Protein AF-0000000071199797 (afdb_homodimer)

Nearest PDB structures (foldseek):
  5m8r-assembly1_A  TM=9.238E-01  e=1.313E-39  Homo sapiens
  9ey8-assembly4_DA  TM=9.182E-01  e=2.408E-37  Homo sapiens
  6ei4-assembly1_A  TM=8.353E-01  e=2.654E-16  Priestia megaterium
  8hpi-assembly1_B  TM=8.320E-01  e=3.743E-16  Priestia megaterium WSH-002
  4j6u-assembly1_A  TM=8.565E-01  e=1.757E-15  Priestia megaterium

Secondary structure (DSSP, 8-state):
---------------------EEEGGG-SHHHHHTTEE----TT-SSGGGGGGTSEEEEE------STTSTT--GGGGGSGGGGTTTTT-SEEEEE-TTEESTTS-EEPTTEETTTT-EE--EEE-BGGGS-HHHHHHHHHHHHHHHHSEEEEEEESS-HHHHHHHHHTT--GGGGEEEEEHHHHHHHHHHHHHSPEE-SS-EETT--SSSSBTTHHHHHHHHHHHHHHHHHHHHT-TT----B--TTS-TTS--TTTSSTTTT-EE-TTT-BEE-TTGGG-EE-S-TTTTTTTTS---TT--EE--B---HHHHHHHHHHH----SPPPHHHHHHHTT------TT-BTT--SSHHHHHHT-B-TTT--B-TT---HHHHHHHHH-TTTTSGGGGGGSTHHHHHHHHHHHHHHHHHHHHT--GGGS-SSSSPTT-STT-B-TT-SSP-BHHHH-S-GGGGTEEETT--TTS--TTPPPP----TTSPPP---------------TTGGG-STT----/---------------------EEEGGG-SHHHHHTTEE----TT-SSGGGGGGTSEEEEE------STTSTT--GGGGGSGGGGTTTTT-SEEEEE-TTEESTTS-EEPTTEETTTT-EE--EEE-BGGGS-HHHHHHHHHHHHHHTTSEEEEEEESS-HHHHHHHHHTT--GGGGEEEEEHHHHHHHHHHHHHSPEE-SS-EETT--SSSSBTTHHHHHHHHHHHHHHHHHHHHT-TT----B--TTS-TTS--TTTSSTTTT-EE-TTT-BEE-TTGGG-EE-S-TTTTTTTTS---TT--EE--B---HHHHHHHHHHH----SPPPHHHHHHHTT------TT-BTT--SSHHHHHHT-B-TTT--B-TT---HHHHHHHHH-TTTTSGGGGGGSTHHHHHHHHHHHHHHHHHHHHT--GGGS-SSSSPTT-STT-B-TT-SSP-BHHHH-S-GGGGTEEETT--TTS--TTPPPP----TTSPPP-----------------TT--S------

Sequence (1036 aa):
MNTLNVVWFLFICAVVQQSEGQFPRICTNLESLKTKTCCPIPKNFAEPCGSDGKRGKCEELILRDWNYTYSHFQPFQNDDERHNWPRAMYEKTCKCNGNFGGYDCSKCEFGFSGTNCTKKKTLKRRNFLKLSPEEKDRYMRYINESKYFLSDYVVTTKFYEEISEVVQAGEDPSEMFHNVSNYDLFTWMHYYSARDTIYPDKTRSDIDFAHDGQGFPTWHRLYMLLWERSLQEIAKDDNLAVPYWDWTEHPNRCNTTICSKDLLGVTNQHSGIVEGKYLDKWYVICTREMTDNLTKLCDPNERKIGLERNTEKQKKNKEKERGFIMTFPTNDEVNFALRFESYDLPPYSKESSCNFRNILEGYVSTKTGYRLPNVHTLHNQVHIVTGGIMGDVPSASNDPIFPLHHSFVDRIYEKWLRKFKKDASVLSKFNAPIGHNKHDVIVPLFPVYTHQEMFRKSVDFGYEYEDVDENGNSPEDKSDDGSLGDCPVPYRKSSASGVPGMDLSWLLMSIFLFQYGQMNTLNVVWFLFICAVVQQSEGQFPRICTNLESLKTKTCCPIPKNFAEPCGSDGKRGKCEELILRDWNYTYSHFQPFQNDDERHNWPRAMYEKTCKCNGNFGGYDCSKCEFGFSGTNCTKKKTLKRRNFLKLSPEEKDRYMRYINESKYFLSDYVVTTKFYEEISEVVQAGEDPSEMFHNVSNYDLFTWMHYYSARDTIYPDKTRSDIDFAHDGQGFPTWHRLYMLLWERSLQEIAKDDNLAVPYWDWTEHPNRCNTTICSKDLLGVTNQHSGIVEGKYLDKWYVICTREMTDNLTKLCDPNERKIGLERNTEKQKKNKEKERGFIMTFPTNDEVNFALRFESYDLPPYSKESSCNFRNILEGYVSTKTGYRLPNVHTLHNQVHIVTGGIMGDVPSASNDPIFPLHHSFVDRIYEKWLRKFKKDASVLSKFNAPIGHNKHDVIVPLFPVYTHQEMFRKSVDFGYEYEDVDENGNSPEDKSDDGSLGDCPVPYRKSSASGVPGMDLSWLLMSIFLFQYGQ

Organism: Exaiptasia diaphana (NCBI:txid2652724)

Radius of gyration: 33.98 Å; Cα contacts (8 Å, |Δi|>4): 2109; chains: 2; bounding box: 114×93×116 Å

Solvent-accessible surface area (backbone atoms only — not comparable to full-atom values): 55147 Å² total; per-residue (Å²): 136,84,80,78,79,78,78,77,76,77,74,74,74,72,64,69,56,67,27,66,57,67,45,52,48,87,38,47,41,43,68,26,50,62,70,16,33,36,42,45,57,26,91,100,45,90,29,45,4,20,38,84,73,66,20,18,38,70,35,74,60,86,74,83,79,90,44,63,84,28,30,59,57,50,78,70,53,72,71,36,62,72,71,41,62,65,56,78,55,27,48,27,31,37,47,46,36,88,38,28,14,61,55,25,22,74,38,44,26,66,25,33,32,70,97,80,20,76,41,77,43,74,40,61,27,44,50,52,85,73,48,52,72,65,55,50,48,49,51,50,49,48,54,55,49,30,57,71,32,74,39,71,40,25,35,27,64,45,12,63,68,58,52,47,51,38,31,73,69,69,38,78,42,54,80,55,45,37,81,38,26,41,46,51,44,54,25,48,45,45,25,64,21,43,35,40,37,47,46,72,85,44,70,46,90,76,49,34,36,46,46,57,28,72,20,32,66,35,39,51,48,52,52,49,51,54,51,43,50,51,47,20,61,76,63,72,33,89,78,67,46,70,37,18,42,70,53,45,80,42,31,76,49,77,54,61,86,49,38,23,43,84,58,72,17,33,63,36,68,86,77,14,39,32,38,23,74,66,42,64,75,34,64,35,48,50,37,53,80,73,7,63,74,42,58,43,68,53,46,82,82,53,64,40,77,51,45,40,28,49,22,70,66,55,42,52,48,42,32,70,68,57,62,48,71,61,40,38,42,42,60,66,46,54,50,49,32,65,66,42,82,46,55,61,39,60,39,23,31,56,60,20,43,61,22,20,50,37,32,48,56,6,33,16,36,78,68,36,29,38,14,35,79,70,40,59,24,49,54,39,16,44,27,56,44,47,14,51,40,37,46,36,74,36,24,15,56,60,39,83,62,38,61,24,45,52,40,32,53,48,48,54,50,44,24,45,40,35,54,66,68,63,55,45,82,74,47,47,69,42,48,25,38,76,44,24,14,27,75,27,49,40,59,68,51,79,56,81,43,30,36,42,76,48,40,64,61,52,62,71,49,16,28,44,51,72,63,51,50,83,59,30,48,40,90,82,64,70,91,74,88,77,70,52,56,72,36,63,55,65,69,67,74,67,72,67,75,74,67,76,71,77,81,67,68,85,70,60,79,76,66,69,85,71,70,70,91,123,136,84,80,78,78,78,76,79,77,78,75,76,73,72,63,70,52,66,29,67,57,66,46,54,46,90,39,46,39,42,67,25,49,63,71,17,33,36,41,46,57,25,89,99,47,91,29,44,4,22,36,83,74,66,21,18,37,69,34,75,60,87,72,82,80,92,43,63,84,29,31,59,56,51,80,70,53,71,70,36,62,71,70,41,62,65,52,78,54,26,47,25,31,36,47,44,37,87,38,29,14,58,54,25,22,76,38,43,26,65,26,32,33,71,97,80,19,76,40,76,44,75,40,61,26,43,51,53,85,73,49,52,72,65,55,50,50,49,51,52,48,47,55,54,49,30,57,72,32,75,38,70,40,27,35,27,63,46,14,65,68,58,52,49,52,38,32,74,70,68,39,77,43,55,81,55,43,37,80,37,24,40,46,50,44,55,24,47,45,45,24,65,21,44,34,40,38,48,45,68,85,44,69,46,87,75,51,35,37,46,45,60,28,72,21,32,65,33,40,50,49,50,53,48,52,53,49,43,51,51,48,19,62,76,64,70,34,90,77,66,44,70,37,19,43,69,52,44,79,42,33,75,47,79,52,61,88,50,38,22,42,84,60,73,16,33,61,36,68,84,79,14,40,33,39,22,75,68,42,63,73,34,64,35,48,49,37,52,80,74,8,63,74,43,60,42,66,53,44,82,81,52,63,41,78,51,46,39,28,48,22,69,64,55,43,52,46,41,32,71,69,58,62,48,70,63,41,37,42,44,61,67,48,54,54,50,32,63,66,42,80,46,56,62,40,61,39,23,31,58,60,22,44,61,22,20,53,38,32,48,54,6,33,16,35,77,66,36,28,37,13,34,79,69,39,60,25,50,54,40,14,44,26,57,44,48,14,50,41,37,46,35,74,36,24,14,55,62,39,82,61,38,61,23,45,50,39,33,53,47,48,54,50,44,22,45,39,35,54,68,69,62,56,44,82,74,49,48,71,41,47,23,38,77,45,23,15,27,75,27,49,41,60,68,52,79,53,82,44,32,36,43,76,49,40,63,61,51,64,72,49,17,29,44,50,73,64,51,51,83,59,30,48,39,90,83,63,70,90,73,87,76,71,53,55,71,35,62,54,68,69,69,72,70,72,67,76,73,69,77,72,76,77,72,73,79,66,62,80,73,66,69,90,71,69,74,84,122

pLDDT: mean 87.81, std 19.38, range [21.5, 98.88]

InterPro domains:
  IPR002227 Tyrosinase copper-binding domain [PF00264] (181-418)
  IPR002227 Tyrosinase copper-binding domain [PR00092] (211-228)
  IPR002227 Tyrosinase copper-binding domain [PR00092] (242-247)
  IPR002227 Tyrosinase copper-binding domain [PR00092] (378-389)
  IPR002227 Tyrosinase copper-binding domain [PR00092] (398-416)
  IPR002227 Tyrosinase copper-binding domain [PS00497] (211-228)
  IPR008922 Di-copper centre-containing domain superfamily [G3DSA:1.10.1280.10] (119-481)
  IPR008922 Di-copper centre-containing domain superfamily [SSF48056] (82-471)
  IPR050316 Tyrosinase and Hemocyanin [PTHR11474] (74-473)

Foldseek 3Di:
DPPPPPPPPPPPPPLAQFAKFKDQLVQQWLVNQLQQFQFDADPPADDTLNVVVPFWDKDFDDADDQDVLFPQDDPCVVVHPLLCPPSLRHGIFTDTPDQFDDRRSCHGFFQFDDRVRPHGFFAAAEALLPDDPVLQLVVQVLLLLQQPAWDSMWMFRGRSVVLVVCSVVVHTSSVRTHIGGRLVVLLQQLLNQQFFRAGSVDTDNDGHLQAFFLLVLLLVLVSLLVSQVVSCVSVVNPRDDHYAHPQQVFFQDDDCSQQDQDHLFDQDQPPQFGHHDSLQFAWFWDDCVQQVNRNGRTDNPDIGHTFGWHHPVNLVCCCVPQVADLTAAHPLLLLLLLLQLQAFDPLRGCQTFLHNPNSLCAQADSQARHGDRSTGHHLLSVLVNRHTQSVDRSRNSSRVNVSNSSVVSSLSVLLSCQQNVDALVSFAQRNIGRNHGQAHWRPPDPPTDGSRRSGDHVVVSRYDHPQQDSNSDGPPDDDDPSDNHNDDDPPPPPPPPPPPPPPDDPVPDPDDDPDDDD/DPPPPPPPPPPPPPLAQFAKFKDQLVQQWLVNQLQQFDFDADPPADDTLNVVVPFWDKDFDDADDQDVLFPQDDPCVVVHVLLCPPSLRHGIFTDTPDQFDDRRSCHGFFQFDDRVRPHGFFAAAEALLPDDPVLQLVVQVLLLLQQPAWDSMWMFRGRSVVLVVCSVVVHTSSVRTHIGGRLVVLLQQLLNQQFFRADSVDTDNDGHLQAFFLLVLLLVLLSLLVSQVVSCVSVVNPRDDHYAHPQQVFFQDDDCSQQDQDHLFDQDQPPQFGHHDSLQFAWFWDDCVQQVNRNGRTDNPDIGHTFGWDHPVNLVCCCVPQVADLTAAHPLLLLLLLLQLQQFDPLRGCQTFLHNPNSLCAQADSQARHGDRSTGHHLLSVLVNRHTQSVDRSRNSSRVNVSNSSVVSSLSVLLSCQQNVDALVSFAQRNIGRNHGQAHWRPPDPPTDGSRRSGDHPVVSRYDHPQQDSNSDGPVRDDDPSDNHNDDDPPPPPPPPPPPPPPPPPVPDPDDDPDDPD

Structure (mmCIF, N/CA/C/O backbone):
data_AF-0000000071199797-model_v1
#
loop_
_entity.id
_entity.type
_entity.pdbx_description
1 polymer Tyrosinase
#
loop_
_atom_site.group_PDB
_atom_site.id
_atom_site.type_symbol
_atom_site.label_atom_id
_atom_site.label_alt_id
_atom_site.label_comp_id
_atom_site.label_asym_id
_atom_site.label_entity_id
_atom_site.label_seq_id
_atom_site.pdbx_PDB_ins_code
_atom_site.Cartn_x
_atom_site.Cartn_y
_atom_site.Cartn_z
_atom_site.occupancy
_atom_site.B_iso_or_equiv
_atom_site.auth_seq_id
_atom_site.auth_comp_id
_atom_site.auth_asym_id
_atom_site.auth_atom_id
_atom_site.pdbx_PDB_model_num
ATOM 1 N N . MET A 1 1 ? -31.594 34.938 -42.5 1 28.45 1 MET A N 1
ATOM 2 C CA . MET A 1 1 ? -30.359 34.312 -42.031 1 28.45 1 MET A CA 1
ATOM 3 C C . MET A 1 1 ? -30.641 33.094 -41.156 1 28.45 1 MET A C 1
ATOM 5 O O . MET A 1 1 ? -31.281 33.188 -40.125 1 28.45 1 MET A O 1
ATOM 9 N N . ASN A 1 2 ? -30.781 31.891 -41.781 1 31.94 2 ASN A N 1
ATOM 10 C CA . ASN A 1 2 ? -31.125 30.547 -41.281 1 31.94 2 ASN A CA 1
ATOM 11 C C . ASN A 1 2 ? -30.031 30 -40.375 1 31.94 2 ASN A C 1
ATOM 13 O O . ASN A 1 2 ? -28.875 29.875 -40.781 1 31.94 2 ASN A O 1
ATOM 17 N N . THR A 1 3 ? -30.188 30.203 -39.094 1 32.69 3 THR A N 1
ATOM 18 C CA . THR A 1 3 ? -29.312 29.734 -38 1 32.69 3 THR A CA 1
ATOM 19 C C . THR A 1 3 ? -29.141 28.219 -38.062 1 32.69 3 THR A C 1
ATOM 21 O O . THR A 1 3 ? -30.125 27.469 -37.938 1 32.69 3 THR A O 1
ATOM 24 N N . LEU A 1 4 ? -28.156 27.703 -38.875 1 33.38 4 LEU A N 1
ATOM 25 C CA . LEU A 1 4 ? -27.766 26.297 -38.906 1 33.38 4 LEU A CA 1
ATOM 26 C C . LEU A 1 4 ? -27.375 25.812 -37.5 1 33.38 4 LEU A C 1
ATOM 28 O O . LEU A 1 4 ? -26.469 26.344 -36.875 1 33.38 4 LEU A O 1
ATOM 32 N N . ASN A 1 5 ? -28.297 25.188 -36.781 1 32.25 5 ASN A N 1
ATOM 33 C CA . ASN A 1 5 ? -28.078 24.453 -35.531 1 32.25 5 ASN A CA 1
ATOM 34 C C . ASN A 1 5 ? -27.062 23.328 -35.719 1 32.25 5 ASN A C 1
ATOM 36 O O . ASN A 1 5 ? -27.344 22.359 -36.438 1 32.25 5 ASN A O 1
ATOM 40 N N . VAL A 1 6 ? -25.766 23.594 -35.688 1 34.53 6 VAL A N 1
ATOM 41 C CA . VAL A 1 6 ? -24.766 22.531 -35.719 1 34.53 6 VAL A CA 1
ATOM 42 C C . VAL A 1 6 ? -24.906 21.672 -34.469 1 34.53 6 VAL A C 1
ATOM 44 O O . VAL A 1 6 ? -24.766 22.156 -33.344 1 34.53 6 VAL A O 1
ATOM 47 N N . VAL A 1 7 ? -25.641 20.578 -34.469 1 33.16 7 VAL A N 1
ATOM 48 C CA . VAL A 1 7 ? -25.703 19.547 -33.438 1 33.16 7 VAL A CA 1
ATOM 49 C C . VAL A 1 7 ? -24.328 18.891 -33.281 1 33.16 7 VAL A C 1
ATOM 51 O O . VAL A 1 7 ? -23.812 18.312 -34.25 1 33.16 7 VAL A O 1
ATOM 54 N N . TRP A 1 8 ? -23.484 19.391 -32.406 1 32.41 8 TRP A N 1
ATOM 55 C CA . TRP A 1 8 ? -22.25 18.719 -32.031 1 32.41 8 TRP A CA 1
ATOM 56 C C . TRP A 1 8 ? -22.547 17.297 -31.531 1 32.41 8 TRP A C 1
ATOM 58 O O . TRP A 1 8 ? -23.281 17.125 -30.562 1 32.41 8 TRP A O 1
ATOM 68 N N . PHE A 1 9 ? -22.406 16.281 -32.375 1 31.39 9 PHE A N 1
ATOM 69 C CA . PHE A 1 9 ? -22.359 14.891 -31.938 1 31.39 9 PHE A CA 1
ATOM 70 C C . PHE A 1 9 ? -21.172 14.633 -31.031 1 31.39 9 PHE A C 1
ATOM 72 O O . PHE A 1 9 ? -20.016 14.812 -31.453 1 31.39 9 PHE A O 1
ATOM 79 N N . LEU A 1 10 ? -21.312 14.812 -29.766 1 30.41 10 LEU A N 1
ATOM 80 C CA . LEU A 1 10 ? -20.375 14.273 -28.797 1 30.41 10 LEU A CA 1
ATOM 81 C C . LEU A 1 10 ? -20.203 12.766 -28.984 1 30.41 10 LEU A C 1
ATOM 83 O O . LEU A 1 10 ? -21.141 12 -28.766 1 30.41 10 LEU A O 1
ATOM 87 N N . PHE A 1 11 ? -19.281 12.391 -29.859 1 31.36 11 PHE A N 1
ATOM 88 C CA . PHE A 1 11 ? -18.844 11 -29.859 1 31.36 11 PHE A CA 1
ATOM 89 C C . PHE A 1 11 ? -18.234 10.617 -28.516 1 31.36 11 PHE A C 1
ATOM 91 O O . PHE A 1 11 ? -17.188 11.133 -28.125 1 31.36 11 PHE A O 1
ATOM 98 N N . ILE A 1 12 ? -19.031 10.211 -27.578 1 32.5 12 ILE A N 1
ATOM 99 C CA . ILE A 1 12 ? -18.531 9.469 -26.438 1 32.5 12 ILE A CA 1
ATOM 100 C C . ILE A 1 12 ? -17.75 8.242 -26.906 1 32.5 12 ILE A C 1
ATOM 102 O O . ILE A 1 12 ? -18.344 7.32 -27.484 1 32.5 12 ILE A O 1
ATOM 106 N N . CYS A 1 13 ? -16.5 8.461 -27.234 1 30.58 13 CYS A N 1
ATOM 107 C CA . CYS A 1 13 ? -15.672 7.266 -27.344 1 30.58 13 CYS A CA 1
ATOM 108 C C . CYS A 1 13 ? -15.797 6.402 -26.094 1 30.58 13 CYS A C 1
ATOM 110 O O . CYS A 1 13 ? -15.344 6.789 -25.016 1 30.58 13 CYS A O 1
ATOM 112 N N . ALA A 1 14 ? -16.766 5.559 -26.078 1 34.34 14 ALA A N 1
ATOM 113 C CA . ALA A 1 14 ? -16.766 4.465 -25.109 1 34.34 14 ALA A CA 1
ATOM 114 C C . ALA A 1 14 ? -15.406 3.768 -25.062 1 34.34 14 ALA A C 1
ATOM 116 O O . ALA A 1 14 ? -14.992 3.141 -26.047 1 34.34 14 ALA A O 1
ATOM 117 N N . VAL A 1 15 ? -14.555 4.371 -24.312 1 36.38 15 VAL A N 1
ATOM 118 C CA . VAL A 1 15 ? -13.344 3.613 -24.016 1 36.38 15 VAL A CA 1
ATOM 119 C C . VAL A 1 15 ? -13.711 2.193 -23.594 1 36.38 15 VAL A C 1
ATOM 121 O O . VAL A 1 15 ? -14.336 1.99 -22.547 1 36.38 15 VAL A O 1
ATOM 124 N N . VAL A 1 16 ? -13.742 1.36 -24.578 1 36.66 16 VAL A N 1
ATOM 125 C CA . VAL A 1 16 ? -13.938 -0.078 -24.438 1 36.66 16 VAL A CA 1
ATOM 126 C C . VAL A 1 16 ? -12.836 -0.659 -23.547 1 36.66 16 VAL A C 1
ATOM 128 O O . VAL A 1 16 ? -11.648 -0.541 -23.875 1 36.66 16 VAL A O 1
ATOM 131 N N . GLN A 1 17 ? -13.148 -0.799 -22.375 1 40.03 17 GLN A N 1
ATOM 132 C CA . GLN A 1 17 ? -12.359 -1.561 -21.422 1 40.03 17 GLN A CA 1
ATOM 133 C C . GLN A 1 17 ? -12.062 -2.965 -21.938 1 40.03 17 GLN A C 1
ATOM 135 O O . GLN A 1 17 ? -12.977 -3.686 -22.344 1 40.03 17 GLN A O 1
ATOM 140 N N . GLN A 1 18 ? -10.828 -3.221 -22.375 1 41.5 18 GLN A N 1
ATOM 141 C CA . GLN A 1 18 ? -10.336 -4.445 -23 1 41.5 18 GLN A CA 1
ATOM 142 C C . GLN A 1 18 ? -10.039 -5.516 -21.953 1 41.5 18 GLN A C 1
ATOM 144 O O . GLN A 1 18 ? -9.367 -5.25 -20.953 1 41.5 18 GLN A O 1
ATOM 149 N N . SER A 1 19 ? -10.898 -6.535 -21.656 1 47.69 19 SER A N 1
ATOM 150 C CA . SER A 1 19 ? -10.898 -7.621 -20.688 1 47.69 19 SER A CA 1
ATOM 151 C C . SER A 1 19 ? -10.469 -8.938 -21.328 1 47.69 19 SER A C 1
ATOM 153 O O . SER A 1 19 ? -10.742 -9.18 -22.5 1 47.69 19 SER A O 1
ATOM 155 N N . GLU A 1 20 ? -9.469 -9.758 -20.75 1 60.03 20 GLU A N 1
ATOM 156 C CA . GLU A 1 20 ? -8.922 -11.016 -21.25 1 60.03 20 GLU A CA 1
ATOM 157 C C . GLU A 1 20 ? -9.305 -12.18 -20.344 1 60.03 20 GLU A C 1
ATOM 159 O O . GLU A 1 20 ? -9.578 -11.992 -19.156 1 60.03 20 GLU A O 1
ATOM 164 N N . GLY A 1 21 ? -9.734 -13.266 -20.844 1 71.12 21 GLY A N 1
ATOM 165 C CA . GLY A 1 21 ? -9.969 -14.492 -20.109 1 71.12 21 GLY A CA 1
ATOM 166 C C . GLY A 1 21 ? -9.617 -15.742 -20.891 1 71.12 21 GLY A C 1
ATOM 167 O O . GLY A 1 21 ? -9.414 -15.688 -22.094 1 71.12 21 GLY A O 1
ATOM 168 N N . GLN A 1 22 ? -9.25 -16.906 -20.203 1 81.06 22 GLN A N 1
ATOM 169 C CA . GLN A 1 22 ? -9.047 -18.219 -20.812 1 81.06 22 GLN A CA 1
ATOM 170 C C . GLN A 1 22 ? -10.219 -19.156 -20.516 1 81.06 22 GLN A C 1
ATOM 172 O O . GLN A 1 22 ? -10.844 -19.062 -19.453 1 81.06 22 GLN A O 1
ATOM 177 N N . PHE A 1 23 ? -10.633 -20.109 -21.562 1 88.31 23 PHE A N 1
ATOM 178 C CA . PHE A 1 23 ? -11.766 -21.016 -21.438 1 88.31 23 PHE A CA 1
ATOM 179 C C . PHE A 1 23 ? -11.578 -22.25 -22.312 1 88.31 23 PHE A C 1
ATOM 181 O O . PHE A 1 23 ? -10.883 -22.188 -23.328 1 88.31 23 PHE A O 1
ATOM 188 N N . PRO A 1 24 ? -12.195 -23.406 -21.891 1 94.31 24 PRO A N 1
ATOM 189 C CA . PRO A 1 24 ? -12.203 -24.531 -22.812 1 94.31 24 PRO A CA 1
ATOM 190 C C . PRO A 1 24 ? -12.781 -24.172 -24.188 1 94.31 24 PRO A C 1
ATOM 192 O O . PRO A 1 24 ? -13.836 -23.531 -24.266 1 94.31 24 PRO A O 1
ATOM 195 N N . ARG A 1 25 ? -12.078 -24.609 -25.172 1 95.44 25 ARG A N 1
ATOM 196 C CA . ARG A 1 25 ? -12.477 -24.281 -26.547 1 95.44 25 ARG A CA 1
ATOM 197 C C . ARG A 1 25 ? -13.922 -24.688 -26.797 1 95.44 25 ARG A C 1
ATOM 199 O O . ARG A 1 25 ? -14.68 -23.953 -27.438 1 95.44 25 ARG A O 1
ATOM 206 N N . ILE A 1 26 ? -14.375 -25.781 -26.328 1 95.44 26 ILE A N 1
ATOM 207 C CA . ILE A 1 26 ? -15.688 -26.375 -26.578 1 95.44 26 ILE A CA 1
ATOM 208 C C . ILE A 1 26 ? -16.781 -25.5 -25.969 1 95.44 26 ILE A C 1
ATOM 210 O O . ILE A 1 26 ? -17.953 -25.625 -26.344 1 95.44 26 ILE A O 1
ATOM 214 N N . CYS A 1 27 ? -16.422 -24.625 -25.094 1 96.5 27 CYS A N 1
ATOM 215 C CA . CYS A 1 27 ? -17.406 -23.797 -24.406 1 96.5 27 CYS A CA 1
ATOM 216 C C . CYS A 1 27 ? -17.375 -22.359 -24.938 1 96.5 27 CYS A C 1
ATOM 218 O O . CYS A 1 27 ? -17.906 -21.453 -24.297 1 96.5 27 CYS A O 1
ATOM 220 N N . THR A 1 28 ? -16.75 -22.094 -26.016 1 96 28 THR A N 1
ATOM 221 C CA . THR A 1 28 ? -16.656 -20.719 -26.5 1 96 28 THR A CA 1
ATOM 222 C C . THR A 1 28 ? -17.453 -20.531 -27.781 1 96 28 THR A C 1
ATOM 224 O O . THR A 1 28 ? -17.234 -19.578 -28.531 1 96 28 THR A O 1
ATOM 227 N N . ASN A 1 29 ? -18.344 -21.469 -28.031 1 94.56 29 ASN A N 1
ATOM 228 C CA . ASN A 1 29 ? -19.25 -21.312 -29.172 1 94.56 29 ASN A CA 1
ATOM 229 C C . ASN A 1 29 ? -20.453 -20.453 -28.812 1 94.56 29 ASN A C 1
ATOM 231 O O . ASN A 1 29 ? -20.641 -20.094 -27.656 1 94.56 29 ASN A O 1
ATOM 235 N N . LEU A 1 30 ? -21.219 -20.109 -29.797 1 96.38 30 LEU A N 1
ATOM 236 C CA . LEU A 1 30 ? -22.344 -19.188 -29.625 1 96.38 30 LEU A CA 1
ATOM 237 C C . LEU A 1 30 ? -23.344 -19.734 -28.609 1 96.38 30 LEU A C 1
ATOM 239 O O . LEU A 1 30 ? -23.781 -19 -27.719 1 96.38 30 LEU A O 1
ATOM 243 N N . GLU A 1 31 ? -23.688 -20.953 -28.719 1 95.44 31 GLU A N 1
ATOM 244 C CA . GLU A 1 31 ? -24.688 -21.531 -27.844 1 95.44 31 GLU A CA 1
ATOM 245 C C . GLU A 1 31 ? -24.25 -21.5 -26.391 1 95.44 31 GLU A C 1
ATOM 247 O O . GLU A 1 31 ? -25 -21.078 -25.516 1 95.44 31 GLU A O 1
ATOM 252 N N . SER A 1 32 ? -23.016 -21.938 -26.125 1 95.75 32 SER A N 1
ATOM 253 C CA . SER A 1 32 ? -22.469 -21.969 -24.766 1 95.75 32 SER A CA 1
ATOM 254 C C . SER A 1 32 ? -22.422 -20.578 -24.156 1 95.75 32 SER A C 1
ATOM 256 O O . SER A 1 32 ? -22.812 -20.391 -23 1 95.75 32 SER A O 1
ATOM 258 N N . LEU A 1 33 ? -22 -19.594 -24.922 1 96.38 33 LEU A N 1
ATOM 259 C CA . LEU A 1 33 ? -21.828 -18.234 -24.406 1 96.38 33 LEU A CA 1
ATOM 260 C C . LEU A 1 33 ? -23.172 -17.531 -24.281 1 96.38 33 LEU A C 1
ATOM 262 O O . LEU A 1 33 ? -23.375 -16.719 -23.375 1 96.38 33 LEU A O 1
ATOM 266 N N . LYS A 1 34 ? -24.078 -17.812 -25.219 1 96.12 34 LYS A N 1
ATOM 267 C CA . LYS A 1 34 ? -25.406 -17.219 -25.156 1 96.12 34 LYS A CA 1
ATOM 268 C C . LYS A 1 34 ? -26.172 -17.703 -23.922 1 96.12 34 LYS A C 1
ATOM 270 O O . LYS A 1 34 ? -26.859 -16.922 -23.25 1 96.12 34 LYS A O 1
ATOM 275 N N . THR A 1 35 ? -26.109 -18.969 -23.641 1 96.38 35 THR A N 1
ATOM 276 C CA . THR A 1 35 ? -26.812 -19.547 -22.516 1 96.38 35 THR A CA 1
ATOM 277 C C . THR A 1 35 ? -25.969 -19.438 -21.234 1 96.38 35 THR A C 1
ATOM 279 O O . THR A 1 35 ? -26.422 -19.828 -20.156 1 96.38 35 THR A O 1
ATOM 282 N N . LYS A 1 36 ? -24.672 -19 -21.359 1 96.44 36 LYS A N 1
ATOM 283 C CA . LYS A 1 36 ? -23.703 -18.859 -20.266 1 96.44 36 LYS A CA 1
ATOM 284 C C . LYS A 1 36 ? -23.484 -20.188 -19.547 1 96.44 36 LYS A C 1
ATOM 286 O O . LYS A 1 36 ? -23.578 -20.25 -18.328 1 96.44 36 LYS A O 1
ATOM 291 N N . THR A 1 37 ? -23.25 -21.203 -20.391 1 97.62 37 THR A N 1
ATOM 292 C CA . THR A 1 37 ? -23.125 -22.562 -19.875 1 97.62 37 THR A CA 1
ATOM 293 C C . THR A 1 37 ? -21.875 -23.234 -20.422 1 97.62 37 THR A C 1
ATOM 295 O O . THR A 1 37 ? -21.672 -23.266 -21.641 1 97.62 37 THR A O 1
ATOM 298 N N . CYS A 1 38 ? -21.047 -23.734 -19.625 1 97.81 38 CYS A N 1
ATOM 299 C CA . CYS A 1 38 ? -19.953 -24.609 -20.031 1 97.81 38 CYS A CA 1
ATOM 300 C C . CYS A 1 38 ? -20.094 -26 -19.406 1 97.81 38 CYS A C 1
ATOM 302 O O . CYS A 1 38 ? -19.438 -26.297 -18.406 1 97.81 38 CYS A O 1
ATOM 304 N N . CYS A 1 39 ? -20.938 -26.828 -19.922 1 98.31 39 CYS A N 1
ATOM 305 C CA . CYS A 1 39 ? -21.203 -28.203 -19.484 1 98.31 39 CYS A CA 1
ATOM 306 C C . CYS A 1 39 ? -21.062 -29.172 -20.641 1 98.31 39 CYS A C 1
ATOM 308 O O . CYS A 1 39 ? -22.047 -29.781 -21.062 1 98.31 39 CYS A O 1
ATOM 310 N N . PRO A 1 40 ? -19.859 -29.391 -21.047 1 97.88 40 PRO A N 1
ATOM 311 C CA . PRO A 1 40 ? -19.656 -30.25 -22.219 1 97.88 40 PRO A CA 1
ATOM 312 C C . PRO A 1 40 ? -20 -31.719 -21.953 1 97.88 40 PRO A C 1
ATOM 314 O O . PRO A 1 40 ? -20.062 -32.125 -20.781 1 97.88 40 PRO A O 1
ATOM 317 N N . ILE A 1 41 ? -20.266 -32.406 -23.031 1 97.75 41 ILE A N 1
ATOM 318 C CA . ILE A 1 41 ? -20.422 -33.844 -23 1 97.75 41 ILE A CA 1
ATOM 319 C C . ILE A 1 41 ? -19.078 -34.531 -23.219 1 97.75 41 ILE A C 1
ATOM 321 O O . ILE A 1 41 ? -18.5 -34.406 -24.312 1 97.75 41 ILE A O 1
ATOM 325 N N . PRO A 1 42 ? -18.578 -35.188 -22.203 1 96.94 42 PRO A N 1
ATOM 326 C CA . PRO A 1 42 ? -17.281 -35.812 -22.391 1 96.94 42 PRO A CA 1
ATOM 327 C C . PRO A 1 42 ? -17.328 -36.969 -23.375 1 96.94 42 PRO A C 1
ATOM 329 O O . PRO A 1 42 ? -18.406 -37.531 -23.641 1 96.94 42 PRO A O 1
ATOM 332 N N . LYS A 1 43 ? -16.156 -37.312 -23.906 1 93.19 43 LYS A N 1
ATOM 333 C CA . LYS A 1 43 ? -16.062 -38.438 -24.828 1 93.19 43 LYS A CA 1
ATOM 334 C C . LYS A 1 43 ? -16.641 -39.719 -24.203 1 93.19 43 LYS A C 1
ATOM 336 O O . LYS A 1 43 ? -16.422 -40 -23.031 1 93.19 43 LYS A O 1
ATOM 341 N N . ASN A 1 44 ? -17.438 -40.531 -24.938 1 92.44 44 ASN A N 1
ATOM 342 C CA . ASN A 1 44 ? -17.984 -41.844 -24.578 1 92.44 44 ASN A CA 1
ATOM 343 C C . ASN A 1 44 ? -19.219 -41.688 -23.688 1 92.44 44 ASN A C 1
ATOM 345 O O . ASN A 1 44 ? -19.656 -42.656 -23.047 1 92.44 44 ASN A O 1
ATOM 349 N N . PHE A 1 45 ? -19.688 -40.438 -23.516 1 96.75 45 PHE A N 1
ATOM 350 C CA . PHE A 1 45 ? -20.922 -40.188 -22.781 1 96.75 45 PHE A CA 1
ATOM 351 C C . PHE A 1 45 ? -21.938 -39.469 -23.656 1 96.75 45 PHE A C 1
ATOM 353 O O . PHE A 1 45 ? -21.609 -39.031 -24.75 1 96.75 45 PHE A O 1
ATOM 360 N N . ALA A 1 46 ? -23.188 -39.406 -23.203 1 97.31 46 ALA A N 1
ATOM 361 C CA . ALA A 1 46 ? -24.25 -38.812 -24.031 1 97.31 46 ALA A CA 1
ATOM 362 C C . ALA A 1 46 ? -24.859 -37.594 -23.359 1 97.31 46 ALA A C 1
ATOM 364 O O . ALA A 1 46 ? -25.578 -36.844 -24 1 97.31 46 ALA A O 1
ATOM 365 N N . GLU A 1 47 ? -24.484 -37.406 -22.125 1 97.75 47 GLU A N 1
ATOM 366 C CA . GLU A 1 47 ? -25.094 -36.312 -21.375 1 97.75 47 GLU A CA 1
ATOM 367 C C . GLU A 1 47 ? -24.031 -35.344 -20.875 1 97.75 47 GLU A C 1
ATOM 369 O O . GLU A 1 47 ? -22.875 -35.75 -20.672 1 97.75 47 GLU A O 1
ATOM 374 N N . PRO A 1 48 ? -24.453 -34.094 -20.594 1 98 48 PRO A N 1
ATOM 375 C CA . PRO A 1 48 ? -23.5 -33.125 -20.094 1 98 48 PRO A CA 1
ATOM 376 C C . PRO A 1 48 ? -22.797 -33.562 -18.812 1 98 48 PRO A C 1
ATOM 378 O O . PRO A 1 48 ? -23.438 -34.156 -17.938 1 98 48 PRO A O 1
ATOM 381 N N . CYS A 1 49 ? -21.5 -33.344 -18.766 1 98.44 49 CYS A N 1
ATOM 382 C CA . CYS A 1 49 ? -20.672 -33.594 -17.594 1 98.44 49 CYS A CA 1
ATOM 383 C C . CYS A 1 49 ? -20.641 -35.094 -17.266 1 98.44 49 CYS A C 1
ATOM 385 O O . CYS A 1 49 ? -20.281 -35.469 -16.156 1 98.44 49 CYS A O 1
ATOM 387 N N . GLY A 1 50 ? -21.062 -35.906 -18.266 1 97.69 50 GLY A N 1
ATOM 388 C CA . GLY A 1 50 ? -21.078 -37.344 -18.062 1 97.69 50 GLY A CA 1
ATOM 389 C C . GLY A 1 50 ? -22.094 -37.812 -17.031 1 97.69 50 GLY A C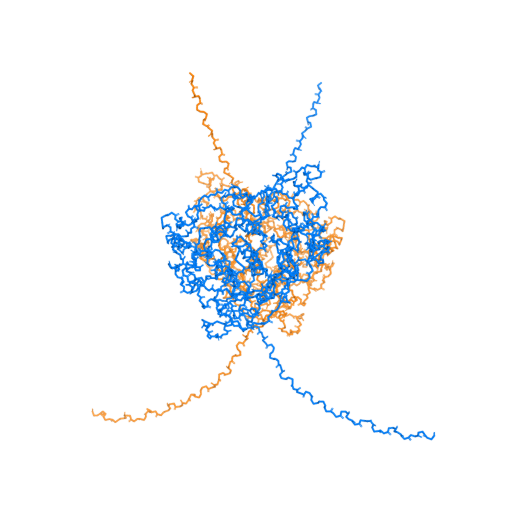 1
ATOM 390 O O . GLY A 1 50 ? -21.859 -38.781 -16.297 1 97.69 50 GLY A O 1
ATOM 391 N N . SER A 1 51 ? -23.188 -37.125 -16.906 1 96.69 51 SER A N 1
ATOM 392 C CA . SER A 1 51 ? -24.172 -37.375 -15.867 1 96.69 51 SER A CA 1
ATOM 393 C C . SER A 1 51 ? -24.766 -38.781 -16.016 1 96.69 51 SER A C 1
ATOM 395 O O . SER A 1 51 ? -25.172 -39.406 -15.031 1 96.69 51 SER A O 1
ATOM 397 N N . ASP A 1 52 ? -24.859 -39.25 -17.219 1 94.5 52 ASP A N 1
ATOM 398 C CA . ASP A 1 52 ? -25.406 -40.562 -17.484 1 94.5 52 ASP A CA 1
ATOM 399 C C . ASP A 1 52 ? -24.5 -41.656 -16.906 1 94.5 52 ASP A C 1
ATOM 401 O O . ASP A 1 52 ? -24.922 -42.812 -16.734 1 94.5 52 ASP A O 1
ATOM 405 N N . GLY A 1 53 ? -23.281 -41.375 -16.609 1 92.75 53 GLY A N 1
ATOM 406 C CA . GLY A 1 53 ? -22.344 -42.281 -15.922 1 92.75 53 GLY A CA 1
ATOM 407 C C . GLY A 1 53 ? -22.047 -41.844 -14.5 1 92.75 53 GLY A C 1
ATOM 408 O O . GLY A 1 53 ? -21.031 -42.25 -13.922 1 92.75 53 GLY A O 1
ATOM 409 N N . LYS A 1 54 ? -22.781 -40.906 -13.984 1 95.06 54 LYS A N 1
ATOM 410 C CA . LYS A 1 54 ? -22.688 -40.406 -12.617 1 95.06 54 LYS A CA 1
ATOM 411 C C . LYS A 1 54 ? -21.344 -39.719 -12.391 1 95.06 54 LYS A C 1
ATOM 413 O O . LYS A 1 54 ? -20.797 -39.75 -11.281 1 95.06 54 LYS A O 1
ATOM 418 N N . ARG A 1 55 ? -20.781 -39.156 -13.422 1 97.19 55 ARG A N 1
ATOM 419 C CA . ARG A 1 55 ? -19.5 -38.469 -13.312 1 97.19 55 ARG A CA 1
ATOM 420 C C . ARG A 1 55 ? -19.672 -37.062 -12.734 1 97.19 55 ARG A C 1
ATOM 422 O O . ARG A 1 55 ? -18.828 -36.562 -11.977 1 97.19 55 ARG A O 1
ATOM 429 N N . GLY A 1 56 ? -20.703 -36.375 -13.141 1 98.12 56 GLY A N 1
ATOM 430 C CA . GLY A 1 56 ? -20.984 -35.031 -12.672 1 98.12 56 GLY A CA 1
ATOM 431 C C . GLY A 1 56 ? -22.312 -34.469 -13.156 1 98.12 56 GLY A C 1
ATOM 432 O O . GLY A 1 56 ? -23.141 -35.219 -13.68 1 98.12 56 GLY A O 1
ATOM 433 N N . LYS A 1 57 ? -22.578 -33.219 -12.836 1 98 57 LYS A N 1
ATOM 434 C CA . LYS A 1 57 ? -23.812 -32.562 -13.234 1 98 57 LYS A CA 1
ATOM 435 C C . LYS A 1 57 ? -23.562 -31.094 -13.586 1 98 57 LYS A C 1
ATOM 437 O O . LYS A 1 57 ? -22.609 -30.484 -13.086 1 98 57 LYS A O 1
ATOM 442 N N . CYS A 1 58 ? -24.359 -30.594 -14.461 1 98.06 58 CYS A N 1
ATOM 443 C CA . CYS A 1 58 ? -24.328 -29.172 -14.781 1 98.06 58 CYS A CA 1
ATOM 444 C C . CYS A 1 58 ? -25.016 -28.359 -13.703 1 98.06 58 CYS A C 1
ATOM 446 O O . CYS A 1 58 ? -26.219 -28.516 -13.461 1 98.06 58 CYS A O 1
ATOM 448 N N . GLU A 1 59 ? -24.281 -27.547 -13.07 1 97.12 59 GLU A N 1
ATOM 449 C CA . GLU A 1 59 ? -24.828 -26.812 -11.93 1 97.12 59 GLU A CA 1
ATOM 450 C C . GLU A 1 59 ? -24.469 -25.328 -12.008 1 97.12 59 GLU A C 1
ATOM 452 O O . GLU A 1 59 ? -23.531 -24.938 -12.711 1 97.12 59 GLU A O 1
ATOM 457 N N . GLU A 1 60 ? -25.25 -24.594 -11.273 1 96.81 60 GLU A N 1
ATOM 458 C CA . GLU A 1 60 ? -25 -23.156 -11.195 1 96.81 60 GLU A CA 1
ATOM 459 C C . GLU A 1 60 ? -23.672 -22.859 -10.492 1 96.81 60 GLU A C 1
ATOM 461 O O . GLU A 1 60 ? -23.328 -23.516 -9.508 1 96.81 60 GLU A O 1
ATOM 466 N N . LEU A 1 61 ? -22.953 -21.938 -11.117 1 94.25 61 LEU A N 1
ATOM 467 C CA . LEU A 1 61 ? -21.703 -21.469 -10.523 1 94.25 61 LEU A CA 1
ATOM 468 C C . LEU A 1 61 ? -21.984 -20.438 -9.43 1 94.25 61 LEU A C 1
ATOM 470 O O . LEU A 1 61 ? -22.578 -19.391 -9.695 1 94.25 61 LEU A O 1
ATOM 474 N N . ILE A 1 62 ? -21.609 -20.734 -8.211 1 88.69 62 ILE A N 1
ATOM 475 C CA . ILE A 1 62 ? -21.797 -19.812 -7.09 1 88.69 62 ILE A CA 1
ATOM 476 C C . ILE A 1 62 ? -20.469 -19.156 -6.738 1 88.69 62 ILE A C 1
ATOM 478 O O . ILE A 1 62 ? -19.531 -19.812 -6.277 1 88.69 62 ILE A O 1
ATOM 482 N N . LEU A 1 63 ? -20.391 -17.859 -6.984 1 90.31 63 LEU A N 1
ATOM 483 C CA . LEU A 1 63 ? -19.203 -17.062 -6.672 1 90.31 63 LEU A CA 1
ATOM 484 C C . LEU A 1 63 ? -19.547 -15.945 -5.695 1 90.31 63 LEU A C 1
ATOM 486 O O . LEU A 1 63 ? -20.703 -15.523 -5.605 1 90.31 63 LEU A O 1
ATOM 490 N N . ARG A 1 64 ? -18.594 -15.516 -5.008 1 83.31 64 ARG A N 1
ATOM 491 C CA . ARG A 1 64 ? -18.766 -14.383 -4.098 1 83.31 64 ARG A CA 1
ATOM 492 C C . ARG A 1 64 ? -19.094 -13.109 -4.863 1 83.31 64 ARG A C 1
ATOM 494 O O . ARG A 1 64 ? -18.734 -12.969 -6.031 1 83.31 64 ARG A O 1
ATOM 501 N N . ASP A 1 65 ? -19.812 -12.195 -4.133 1 90.75 65 ASP A N 1
ATOM 502 C CA . ASP A 1 65 ? -19.969 -10.828 -4.625 1 90.75 65 ASP A CA 1
ATOM 503 C C . ASP A 1 65 ? -18.969 -9.891 -3.967 1 90.75 65 ASP A C 1
ATOM 505 O O . ASP A 1 65 ? -18.953 -9.742 -2.742 1 90.75 65 ASP A O 1
ATOM 509 N N . TRP A 1 66 ? -18.125 -9.32 -4.742 1 92.88 66 TRP A N 1
ATOM 510 C CA . TRP A 1 66 ? -17.094 -8.406 -4.234 1 92.88 66 TRP A CA 1
ATOM 511 C C . TRP A 1 66 ? -17.703 -7.055 -3.883 1 92.88 66 TRP A C 1
ATOM 513 O O . TRP A 1 66 ? -18.156 -6.32 -4.766 1 92.88 66 TRP A O 1
ATOM 523 N N . ASN A 1 67 ? -17.812 -6.734 -2.609 1 92.81 67 ASN A N 1
ATOM 524 C CA . ASN A 1 67 ? -18.484 -5.531 -2.127 1 92.81 67 ASN A CA 1
ATOM 525 C C . ASN A 1 67 ? -17.859 -5.039 -0.819 1 92.81 67 ASN A C 1
ATOM 527 O O . ASN A 1 67 ? -16.766 -5.457 -0.445 1 92.81 67 ASN A O 1
ATOM 531 N N . TYR A 1 68 ? -18.484 -4.18 -0.074 1 90.19 68 TYR A N 1
ATOM 532 C CA . TYR A 1 68 ? -17.922 -3.453 1.062 1 90.19 68 TYR A CA 1
ATOM 533 C C . TYR A 1 68 ? -17.766 -4.367 2.27 1 90.19 68 TYR A C 1
ATOM 535 O O . TYR A 1 68 ? -17.109 -4 3.254 1 90.19 68 TYR A O 1
ATOM 543 N N . THR A 1 69 ? -18.266 -5.613 2.186 1 90.5 69 THR A N 1
ATOM 544 C CA . THR A 1 69 ? -18.031 -6.566 3.266 1 90.5 69 THR A CA 1
ATOM 545 C C . THR A 1 69 ? -16.562 -6.98 3.318 1 90.5 69 THR A C 1
ATOM 547 O O . THR A 1 69 ? -16.078 -7.445 4.355 1 90.5 69 THR A O 1
ATOM 550 N N . TYR A 1 70 ? -15.93 -6.824 2.199 1 93.5 70 TYR A N 1
ATOM 551 C CA . TYR A 1 70 ? -14.508 -7.141 2.115 1 93.5 70 TYR A CA 1
ATOM 552 C C . TYR A 1 70 ? -13.656 -5.918 2.43 1 93.5 70 TYR A C 1
ATOM 554 O O . TYR A 1 70 ? -13.898 -4.832 1.901 1 93.5 70 TYR A O 1
ATOM 562 N N . SER A 1 71 ? -12.641 -6.102 3.244 1 92.31 71 SER A N 1
ATOM 563 C CA . SER A 1 71 ? -11.883 -4.98 3.783 1 92.31 71 SER A CA 1
ATOM 564 C C . SER A 1 71 ? -11.094 -4.266 2.686 1 92.31 71 SER A C 1
ATOM 566 O O . SER A 1 71 ? -10.828 -3.066 2.783 1 92.31 71 SER A O 1
ATOM 568 N N . HIS A 1 72 ? -10.719 -4.996 1.643 1 93.75 72 HIS A N 1
ATOM 569 C CA . HIS A 1 72 ? -9.898 -4.41 0.591 1 93.75 72 HIS A CA 1
ATOM 570 C C . HIS A 1 72 ? -10.758 -3.867 -0.545 1 93.75 72 HIS A C 1
ATOM 572 O O . HIS A 1 72 ? -10.234 -3.334 -1.525 1 93.75 72 HIS A O 1
ATOM 578 N N . PHE A 1 73 ? -12.078 -3.869 -0.461 1 92.94 73 PHE A N 1
ATOM 579 C CA . PHE A 1 73 ? -12.953 -3.506 -1.569 1 92.94 73 PHE A CA 1
ATOM 580 C C . PHE A 1 73 ? -12.828 -2.021 -1.895 1 92.94 73 PHE A C 1
ATOM 582 O O . PHE A 1 73 ? -12.859 -1.18 -0.996 1 92.94 73 PHE A O 1
ATOM 589 N N . GLN A 1 74 ? -12.617 -1.751 -3.107 1 88.12 74 GLN A N 1
ATOM 590 C CA . GLN A 1 74 ? -12.766 -0.431 -3.709 1 88.12 74 GLN A CA 1
ATOM 591 C C . GLN A 1 74 ? -13.664 -0.487 -4.941 1 88.12 74 GLN A C 1
ATOM 593 O O . GLN A 1 74 ? -13.539 -1.395 -5.766 1 88.12 74 GLN A O 1
ATOM 598 N N . PRO A 1 75 ? -14.539 0.434 -5.113 1 85.56 75 PRO A N 1
ATOM 599 C CA . PRO A 1 75 ? -15.539 0.378 -6.18 1 85.56 75 PRO A CA 1
ATOM 600 C C . PRO A 1 75 ? -14.922 0.191 -7.562 1 85.56 75 PRO A C 1
ATOM 602 O O . PRO A 1 75 ? -15.469 -0.537 -8.398 1 85.56 75 PRO A O 1
ATOM 605 N N . PHE A 1 76 ? -13.75 0.739 -7.754 1 83 76 PHE A N 1
ATOM 606 C CA . PHE A 1 76 ? -13.148 0.689 -9.078 1 83 76 PHE A CA 1
ATOM 607 C C . PHE A 1 76 ? -12.758 -0.737 -9.445 1 83 76 PHE A C 1
ATOM 609 O O . PHE A 1 76 ? -12.586 -1.059 -10.625 1 83 76 PHE A O 1
ATOM 616 N N . GLN A 1 77 ? -12.633 -1.595 -8.469 1 87.62 77 GLN A N 1
ATOM 617 C CA . GLN A 1 77 ? -12.219 -2.975 -8.703 1 87.62 77 GLN A CA 1
ATOM 618 C C . GLN A 1 77 ? -13.305 -3.748 -9.453 1 87.62 77 GLN A C 1
ATOM 620 O O . GLN A 1 77 ? -13.023 -4.773 -10.078 1 87.62 77 GLN A O 1
ATOM 625 N N . ASN A 1 78 ? -14.516 -3.244 -9.383 1 87.25 78 ASN A N 1
ATOM 626 C CA . ASN A 1 78 ? -15.609 -3.887 -10.102 1 87.25 78 ASN A CA 1
ATOM 627 C C . ASN A 1 78 ? -15.555 -3.586 -11.594 1 87.25 78 ASN A C 1
ATOM 629 O O . ASN A 1 78 ? -16.234 -4.234 -12.391 1 87.25 78 ASN A O 1
ATOM 633 N N . ASP A 1 79 ? -14.68 -2.637 -11.93 1 82.69 79 ASP A N 1
ATOM 634 C CA . ASP A 1 79 ? -14.484 -2.328 -13.344 1 82.69 79 ASP A CA 1
ATOM 635 C C . ASP A 1 79 ? -13.492 -3.293 -13.984 1 82.69 79 ASP A C 1
ATOM 637 O O . ASP A 1 79 ? -13.406 -3.383 -15.211 1 82.69 79 ASP A O 1
ATOM 641 N N . ASP A 1 80 ? -12.68 -3.967 -13.188 1 83.81 80 ASP A N 1
ATOM 642 C CA . ASP A 1 80 ? -11.828 -5.039 -13.68 1 83.81 80 ASP A CA 1
ATOM 643 C C . ASP A 1 80 ? -12.625 -6.316 -13.922 1 83.81 80 ASP A C 1
ATOM 645 O O . ASP A 1 80 ? -13.156 -6.91 -12.977 1 83.81 80 ASP A O 1
ATOM 649 N N . GLU A 1 81 ? -12.688 -6.754 -15.094 1 83.06 81 GLU A N 1
ATOM 650 C CA . GLU A 1 81 ? -13.555 -7.867 -15.453 1 83.06 81 GLU A CA 1
ATOM 651 C C . GLU A 1 81 ? -13.133 -9.148 -14.75 1 83.06 81 GLU A C 1
ATOM 653 O O . GLU A 1 81 ? -13.945 -10.055 -14.555 1 83.06 81 GLU A O 1
ATOM 658 N N . ARG A 1 82 ? -11.938 -9.258 -14.328 1 91.06 82 ARG A N 1
ATOM 659 C CA . ARG A 1 82 ? -11.453 -10.469 -13.672 1 91.06 82 ARG A CA 1
ATOM 660 C C . ARG A 1 82 ? -12.148 -10.68 -12.328 1 91.06 82 ARG A C 1
ATOM 662 O O . ARG A 1 82 ? -12.141 -11.789 -11.789 1 91.06 82 ARG A O 1
ATOM 669 N N . HIS A 1 83 ? -12.766 -9.562 -11.844 1 89.56 83 HIS A N 1
ATOM 670 C CA . HIS A 1 83 ? -13.398 -9.672 -10.539 1 89.56 83 HIS A CA 1
ATOM 671 C C . HIS A 1 83 ? -14.539 -10.688 -10.562 1 89.56 83 HIS A C 1
ATOM 673 O O . HIS A 1 83 ? -14.898 -11.258 -9.531 1 89.56 83 HIS A O 1
ATOM 679 N N . ASN A 1 84 ? -15.062 -10.922 -11.742 1 90.62 84 ASN A N 1
ATOM 680 C CA . ASN A 1 84 ? -16.234 -11.797 -11.883 1 90.62 84 ASN A CA 1
ATOM 681 C C . ASN A 1 84 ? -15.891 -13.055 -12.68 1 90.62 84 ASN A C 1
ATOM 683 O O . ASN A 1 84 ? -16.781 -13.773 -13.125 1 90.62 84 ASN A O 1
ATOM 687 N N . TRP A 1 85 ? -14.656 -13.344 -12.953 1 92.31 85 TRP A N 1
ATOM 688 C CA . TRP A 1 85 ? -14.266 -14.57 -13.641 1 92.31 85 TRP A CA 1
ATOM 689 C C . TRP A 1 85 ? -14.586 -15.789 -12.797 1 92.31 85 TRP A C 1
ATOM 691 O O . TRP A 1 85 ? -14.359 -15.797 -11.586 1 92.31 85 TRP A O 1
ATOM 701 N N . PRO A 1 86 ? -15.109 -16.906 -13.336 1 92.88 86 PRO A N 1
ATOM 702 C CA . PRO A 1 86 ? -15.523 -17.016 -14.734 1 92.88 86 PRO A CA 1
ATOM 703 C C . PRO A 1 86 ? -17 -16.688 -14.945 1 92.88 86 PRO A C 1
ATOM 705 O O . PRO A 1 86 ? -17.531 -16.906 -16.031 1 92.88 86 PRO A O 1
ATOM 708 N N . ARG A 1 87 ? -17.594 -16.172 -13.953 1 92.81 87 ARG A N 1
ATOM 709 C CA . ARG A 1 87 ? -19.031 -15.945 -13.992 1 92.81 87 ARG A CA 1
ATOM 710 C C . ARG A 1 87 ? -19.391 -14.93 -15.062 1 92.81 87 ARG A C 1
ATOM 712 O O . ARG A 1 87 ? -20.547 -14.875 -15.508 1 92.81 87 ARG A O 1
ATOM 719 N N . ALA A 1 88 ? -18.516 -14.148 -15.43 1 89.62 88 ALA A N 1
ATOM 720 C CA . ALA A 1 88 ? -18.766 -13.211 -16.531 1 89.62 88 ALA A CA 1
ATOM 721 C C . ALA A 1 88 ? -19.172 -13.945 -17.797 1 89.62 88 ALA A C 1
ATOM 723 O O . ALA A 1 88 ? -19.922 -13.422 -18.609 1 89.62 88 ALA A O 1
ATOM 724 N N . MET A 1 89 ? -18.75 -15.156 -17.969 1 91.81 89 MET A N 1
ATOM 725 C CA . MET A 1 89 ? -18.984 -15.922 -19.188 1 91.81 89 MET A CA 1
ATOM 726 C C . MET A 1 89 ? -19.938 -17.078 -18.938 1 91.81 89 MET A C 1
ATOM 728 O O . MET A 1 89 ? -20.703 -17.469 -19.812 1 91.81 89 MET A O 1
ATOM 732 N N . TYR A 1 90 ? -19.812 -17.609 -17.734 1 95.44 90 TYR A N 1
ATOM 733 C CA . TYR A 1 90 ? -20.594 -18.812 -17.469 1 95.44 90 TYR A CA 1
ATOM 734 C C . TYR A 1 90 ? -21.344 -18.703 -16.156 1 95.44 90 TYR A C 1
ATOM 736 O O . TYR A 1 90 ? -20.766 -18.312 -15.133 1 95.44 90 TYR A O 1
ATOM 744 N N . GLU A 1 91 ? -22.609 -19.109 -16.141 1 96.62 91 GLU A N 1
ATOM 745 C CA . GLU A 1 91 ? -23.422 -19.188 -14.938 1 96.62 91 GLU A CA 1
ATOM 746 C C . GLU A 1 91 ? -23.594 -20.641 -14.477 1 96.62 91 GLU A C 1
ATOM 748 O O . GLU A 1 91 ? -23.969 -20.891 -13.328 1 96.62 91 GLU A O 1
ATOM 753 N N . LYS A 1 92 ? -23.328 -21.547 -15.43 1 97.94 92 LYS A N 1
ATOM 754 C CA . LYS A 1 92 ? -23.359 -22.969 -15.133 1 97.94 92 LYS A CA 1
ATOM 755 C C . LYS A 1 92 ? -22.109 -23.672 -15.617 1 97.94 92 LYS A C 1
ATOM 757 O O . LYS A 1 92 ? -21.609 -23.391 -16.703 1 97.94 92 LYS A O 1
ATOM 762 N N . THR A 1 93 ? -21.594 -24.531 -14.828 1 97.81 93 THR A N 1
ATOM 763 C CA . THR A 1 93 ? -20.438 -25.359 -15.172 1 97.81 93 THR A CA 1
ATOM 764 C C . THR A 1 93 ? -20.578 -26.766 -14.602 1 97.81 93 THR A C 1
ATOM 766 O O . THR A 1 93 ? -21.516 -27.031 -13.844 1 97.81 93 THR A O 1
ATOM 769 N N . CYS A 1 94 ? -19.75 -27.672 -15.023 1 97.94 94 CYS A N 1
ATOM 770 C CA . CYS A 1 94 ? -19.797 -29.047 -14.539 1 97.94 94 CYS A CA 1
ATOM 771 C C . CYS A 1 94 ? -19.328 -29.109 -13.086 1 97.94 94 CYS A C 1
ATOM 773 O O . CYS A 1 94 ? -18.266 -28.609 -12.75 1 97.94 94 CYS A O 1
ATOM 775 N N . LYS A 1 95 ? -20.125 -29.609 -12.211 1 97.31 95 LYS A N 1
ATOM 776 C CA . LYS A 1 95 ? -19.719 -30.047 -10.875 1 97.31 95 LYS A CA 1
ATOM 777 C C . LYS A 1 95 ? -19.516 -31.562 -10.844 1 97.31 95 LYS A C 1
ATOM 779 O O . LYS A 1 95 ? -20.469 -32.344 -10.953 1 97.31 95 LYS A O 1
ATOM 784 N N . CYS A 1 96 ? -18.281 -32 -10.695 1 98.06 96 CYS A N 1
ATOM 785 C CA . CYS A 1 96 ? -17.953 -33.406 -10.805 1 98.06 96 CYS A CA 1
ATOM 786 C C . CYS A 1 96 ? -18.234 -34.156 -9.5 1 98.06 96 CYS A C 1
ATOM 788 O O . CYS A 1 96 ? -18.109 -33.562 -8.422 1 98.06 96 CYS A O 1
ATOM 790 N N . ASN A 1 97 ? -18.562 -35.375 -9.555 1 97.12 97 ASN A N 1
ATOM 791 C CA . ASN A 1 97 ? -18.859 -36.219 -8.398 1 97.12 97 ASN A CA 1
ATOM 792 C C . ASN A 1 97 ? -17.609 -36.938 -7.91 1 97.12 97 ASN A C 1
ATOM 794 O O . ASN A 1 97 ? -16.797 -37.375 -8.719 1 97.12 97 ASN A O 1
ATOM 798 N N . GLY A 1 98 ? -17.516 -37.062 -6.594 1 95.38 98 GLY A N 1
ATOM 799 C CA . GLY A 1 98 ? -16.453 -37.875 -6.039 1 95.38 98 GLY A CA 1
ATOM 800 C C . GLY A 1 98 ? -15.062 -37.438 -6.438 1 95.38 98 GLY A C 1
ATOM 801 O O . GLY A 1 98 ? -14.719 -36.25 -6.254 1 95.38 98 GLY A O 1
ATOM 802 N N . ASN A 1 99 ? -14.336 -38.469 -7.098 1 97.38 99 ASN A N 1
ATOM 803 C CA . ASN A 1 99 ? -12.945 -38.219 -7.43 1 97.38 99 ASN A CA 1
ATOM 804 C C . ASN A 1 99 ? -12.773 -37.906 -8.922 1 97.38 99 ASN A C 1
ATOM 806 O O . ASN A 1 99 ? -11.672 -38.062 -9.461 1 97.38 99 ASN A O 1
ATOM 810 N N . PHE A 1 100 ? -13.938 -37.688 -9.586 1 97.69 100 PHE A N 1
ATOM 811 C CA . PHE A 1 100 ? -13.844 -37.219 -10.969 1 97.69 100 PHE A CA 1
ATOM 812 C C . PHE A 1 100 ? -13.508 -35.719 -11.023 1 97.69 100 PHE A C 1
ATOM 814 O O . PHE A 1 100 ? -13.766 -35 -10.07 1 97.69 100 PHE A O 1
ATOM 821 N N . GLY A 1 101 ? -12.859 -35.375 -12.109 1 96.5 101 GLY A N 1
ATOM 822 C CA . GLY A 1 101 ? -12.453 -34 -12.258 1 96.5 101 GLY A CA 1
ATOM 823 C C . GLY A 1 101 ? -12.383 -33.531 -13.711 1 96.5 101 GLY A C 1
ATOM 824 O O . GLY A 1 101 ? -12.898 -34.219 -14.602 1 96.5 101 GLY A O 1
ATOM 825 N N . GLY A 1 102 ? -11.805 -32.375 -13.891 1 95.38 102 GLY A N 1
ATOM 826 C CA . GLY A 1 102 ? -11.773 -31.766 -15.211 1 95.38 102 GLY A CA 1
ATOM 827 C C . GLY A 1 102 ? -12.977 -30.891 -15.484 1 95.38 102 GLY A C 1
ATOM 828 O O . GLY A 1 102 ? -13.961 -30.922 -14.734 1 95.38 102 GLY A O 1
ATOM 829 N N . TYR A 1 103 ? -12.875 -30.141 -16.625 1 96.62 103 TYR A N 1
ATOM 830 C CA . TYR A 1 103 ? -13.938 -29.172 -16.891 1 96.62 103 TYR A CA 1
ATOM 831 C C . TYR A 1 103 ? -15.18 -29.859 -17.438 1 96.62 103 TYR A C 1
ATOM 833 O O . TYR A 1 103 ? -16.25 -29.266 -17.516 1 96.62 103 TYR A O 1
ATOM 841 N N . ASP A 1 104 ? -15.102 -31.188 -17.781 1 97.12 104 ASP A N 1
ATOM 842 C CA . ASP A 1 104 ? -16.234 -31.953 -18.281 1 97.12 104 ASP A CA 1
ATOM 843 C C . ASP A 1 104 ? -16.422 -33.25 -17.5 1 97.12 104 ASP A C 1
ATOM 845 O O . ASP A 1 104 ? -17.125 -34.156 -17.938 1 97.12 104 ASP A O 1
ATOM 849 N N . CYS A 1 105 ? -15.641 -33.438 -16.422 1 97.62 105 CYS A N 1
ATOM 850 C CA . CYS A 1 105 ? -15.672 -34.562 -15.508 1 97.62 105 CYS A CA 1
ATOM 851 C C . CYS A 1 105 ? -15.141 -35.812 -16.188 1 97.62 105 CYS A C 1
ATOM 853 O O . CYS A 1 105 ? -15.555 -36.938 -15.836 1 97.62 105 CYS A O 1
ATOM 855 N N . SER A 1 106 ? -14.328 -35.625 -17.203 1 95.69 106 SER A N 1
ATOM 856 C CA . SER A 1 106 ? -13.75 -36.75 -17.906 1 95.69 106 SER A CA 1
ATOM 857 C C . SER A 1 106 ? -12.445 -37.219 -17.25 1 95.69 106 SER A C 1
ATOM 859 O O . SER A 1 106 ? -11.938 -38.281 -17.547 1 95.69 106 SER A O 1
ATOM 861 N N . LYS A 1 107 ? -11.93 -36.438 -16.359 1 95.81 107 LYS A N 1
ATOM 862 C CA . LYS A 1 107 ? -10.656 -36.719 -15.695 1 95.81 107 LYS A CA 1
ATOM 863 C C . LYS A 1 107 ? -10.875 -37.062 -14.234 1 95.81 107 LYS A C 1
ATOM 865 O O . LYS A 1 107 ? -12.008 -37.062 -13.742 1 95.81 107 LYS A O 1
ATOM 870 N N . CYS A 1 108 ? -9.789 -37.594 -13.609 1 97.38 108 CYS A N 1
ATOM 871 C CA . CYS A 1 108 ? -9.82 -37.812 -12.172 1 97.38 108 CYS A CA 1
ATOM 872 C C . CYS A 1 108 ? -9.336 -36.594 -11.414 1 97.38 108 CYS A C 1
ATOM 874 O O . CYS A 1 108 ? -8.562 -35.781 -11.953 1 97.38 108 CYS A O 1
ATOM 876 N N . GLU A 1 109 ? -9.844 -36.438 -10.211 1 97.56 109 GLU A N 1
ATOM 877 C CA . GLU A 1 109 ? -9.289 -35.406 -9.32 1 97.56 109 GLU A CA 1
ATOM 878 C C . GLU A 1 109 ? -7.812 -35.688 -9.039 1 97.56 109 GLU A C 1
ATOM 880 O O . GLU A 1 109 ? -7.348 -36.812 -9.172 1 97.56 109 GLU A O 1
ATOM 885 N N . PHE A 1 110 ? -7.109 -34.594 -8.68 1 97.75 110 PHE A N 1
ATOM 886 C CA . PHE A 1 110 ? -5.699 -34.781 -8.336 1 97.75 110 PHE A CA 1
ATOM 887 C C . PHE A 1 110 ? -5.523 -35.844 -7.27 1 97.75 110 PHE A C 1
ATOM 889 O O . PHE A 1 110 ? -6.262 -35.875 -6.285 1 97.75 110 PHE A O 1
ATOM 896 N N . GLY A 1 111 ? -4.586 -36.75 -7.449 1 97.06 111 GLY A N 1
ATOM 897 C CA . GLY A 1 111 ? -4.293 -37.812 -6.484 1 97.06 111 GLY A CA 1
ATOM 898 C C . GLY A 1 111 ? -5.012 -39.094 -6.781 1 97.06 111 GLY A C 1
ATOM 899 O O . GLY A 1 111 ? -4.777 -40.125 -6.117 1 97.06 111 GLY A O 1
ATOM 900 N N . PHE A 1 112 ? -5.84 -39.094 -7.801 1 97.62 112 PHE A N 1
ATOM 901 C CA . PHE A 1 112 ? -6.598 -40.281 -8.141 1 97.62 112 PHE A CA 1
ATOM 902 C C . PHE A 1 112 ? -6.379 -40.656 -9.602 1 97.62 112 PHE A C 1
ATOM 904 O O . PHE A 1 112 ? -6.02 -39.812 -10.422 1 97.62 112 PHE A O 1
ATOM 911 N N . SER A 1 113 ? -6.484 -41.906 -9.906 1 95.81 113 SER A N 1
ATOM 912 C CA . SER A 1 113 ? -6.34 -42.438 -11.258 1 95.81 113 SER A CA 1
ATOM 913 C C . SER A 1 113 ? -7.27 -43.625 -11.484 1 95.81 113 SER A C 1
ATOM 915 O O . SER A 1 113 ? -8.055 -44 -10.609 1 95.81 113 SER A O 1
ATOM 917 N N . GLY A 1 114 ? -7.242 -44.125 -12.727 1 93.75 114 GLY A N 1
ATOM 918 C CA . GLY A 1 114 ? -8.094 -45.25 -13.102 1 93.75 114 GLY A CA 1
ATOM 919 C C . GLY A 1 114 ? -9.383 -44.812 -13.781 1 93.75 114 GLY A C 1
ATOM 920 O O . GLY A 1 114 ? -9.766 -43.625 -13.703 1 93.75 114 GLY A O 1
ATOM 921 N N . THR A 1 115 ? -10.109 -45.719 -14.312 1 90.56 115 THR A N 1
ATOM 922 C CA . THR A 1 115 ? -11.312 -45.438 -15.086 1 90.56 115 THR A CA 1
ATOM 923 C C . THR A 1 115 ? -12.414 -44.875 -14.188 1 90.56 115 THR A C 1
ATOM 925 O O . THR A 1 115 ? -13.203 -44.031 -14.617 1 90.56 115 THR A O 1
ATOM 928 N N . ASN A 1 116 ? -12.406 -45.312 -12.945 1 94.06 116 ASN A N 1
ATOM 929 C CA . ASN A 1 116 ? -13.438 -44.875 -12.023 1 94.06 116 ASN A CA 1
ATOM 930 C C . ASN A 1 116 ? -12.867 -43.906 -10.977 1 94.06 116 ASN A C 1
ATOM 932 O O . ASN A 1 116 ? -13.562 -43.531 -10.023 1 94.06 116 ASN A O 1
ATOM 936 N N . CYS A 1 117 ? -11.609 -43.531 -11.117 1 97.06 117 CYS A N 1
ATOM 937 C CA . CYS A 1 117 ? -10.922 -42.562 -10.266 1 97.06 117 CYS A CA 1
ATOM 938 C C . CYS A 1 117 ? -10.938 -43 -8.812 1 97.06 117 CYS A C 1
ATOM 940 O O . CYS A 1 117 ? -11.242 -42.219 -7.914 1 97.06 117 CYS A O 1
ATOM 942 N N . THR A 1 118 ? -10.727 -44.281 -8.578 1 96.44 118 THR A N 1
ATOM 943 C CA . THR A 1 118 ? -10.75 -44.812 -7.227 1 96.44 118 THR A CA 1
ATOM 944 C C . THR A 1 118 ? -9.352 -45.25 -6.789 1 96.44 118 THR A C 1
ATOM 946 O O . THR A 1 118 ? -9.133 -45.594 -5.625 1 96.44 118 THR A O 1
ATOM 949 N N . LYS A 1 119 ? -8.453 -45.219 -7.703 1 96.94 119 LYS A N 1
ATOM 950 C CA . LYS A 1 119 ? -7.082 -45.625 -7.383 1 96.94 119 LYS A CA 1
ATOM 951 C C . LYS A 1 119 ? -6.262 -44.406 -6.961 1 96.94 119 LYS A C 1
ATOM 953 O O . LYS A 1 119 ? -6.082 -43.469 -7.746 1 96.94 119 LYS A O 1
ATOM 958 N N . LYS A 1 120 ? -5.742 -44.531 -5.797 1 96.69 120 LYS A N 1
ATOM 959 C CA . LYS A 1 120 ? -4.879 -43.469 -5.32 1 96.69 120 LYS A CA 1
ATOM 960 C C . LYS A 1 120 ? -3.488 -43.562 -5.945 1 96.69 120 LYS A C 1
ATOM 962 O O . LYS A 1 120 ? -2.953 -44.656 -6.121 1 96.69 120 LYS A O 1
ATOM 967 N N . LYS A 1 121 ? -2.965 -42.438 -6.273 1 95.06 121 LYS A N 1
ATOM 968 C CA . LYS A 1 121 ? -1.628 -42.344 -6.852 1 95.06 121 LYS A CA 1
ATOM 969 C C . LYS A 1 121 ? -0.835 -41.219 -6.215 1 95.06 121 LYS A C 1
ATOM 971 O O . LYS A 1 121 ? -1.342 -40.094 -6.078 1 95.06 121 LYS A O 1
ATOM 976 N N . THR A 1 122 ? 0.37 -41.531 -5.781 1 97 122 THR A N 1
ATOM 977 C CA . THR A 1 122 ? 1.237 -40.5 -5.199 1 97 122 THR A CA 1
ATOM 978 C C . THR A 1 122 ? 2.576 -40.438 -5.93 1 97 122 THR A C 1
ATOM 980 O O . THR A 1 122 ? 3.289 -41.469 -6 1 97 122 THR A O 1
ATOM 983 N N . LEU A 1 123 ? 2.861 -39.375 -6.504 1 97.88 123 LEU A N 1
ATOM 984 C CA . LEU A 1 123 ? 4.121 -39.125 -7.203 1 97.88 123 LEU A CA 1
ATOM 985 C C . LEU A 1 123 ? 5.156 -38.531 -6.27 1 97.88 123 LEU A C 1
ATOM 987 O O . LEU A 1 123 ? 4.809 -37.969 -5.227 1 97.88 123 LEU A O 1
ATOM 991 N N . LYS A 1 124 ? 6.406 -38.688 -6.621 1 97.5 124 LYS A N 1
ATOM 992 C CA . LYS A 1 124 ? 7.492 -38.094 -5.84 1 97.5 124 LYS A CA 1
ATOM 993 C C . LYS A 1 124 ? 8.234 -37.031 -6.637 1 97.5 124 LYS A C 1
ATOM 995 O O . LYS A 1 124 ? 8.82 -37.312 -7.68 1 97.5 124 LYS A O 1
ATOM 1000 N N . ARG A 1 125 ? 8.094 -35.844 -6.195 1 98.44 125 ARG A N 1
ATOM 1001 C CA . ARG A 1 125 ? 8.875 -34.75 -6.781 1 98.44 125 ARG A CA 1
ATOM 1002 C C . ARG A 1 125 ? 10.289 -34.719 -6.203 1 98.44 125 ARG A C 1
ATOM 1004 O O . ARG A 1 125 ? 10.469 -34.875 -4.992 1 98.44 125 ARG A O 1
ATOM 1011 N N . ARG A 1 126 ? 11.305 -34.625 -7.059 1 98.12 126 ARG A N 1
ATOM 1012 C CA . ARG A 1 126 ? 12.703 -34.719 -6.664 1 98.12 126 ARG A CA 1
ATOM 1013 C C . ARG A 1 126 ? 13.484 -33.469 -7.125 1 98.12 126 ARG A C 1
ATOM 1015 O O . ARG A 1 126 ? 13.031 -32.75 -8.008 1 98.12 126 ARG A O 1
ATOM 1022 N N . ASN A 1 127 ? 14.625 -33.25 -6.445 1 97 127 ASN A N 1
ATOM 1023 C CA . ASN A 1 127 ? 15.523 -32.188 -6.863 1 97 127 ASN A CA 1
ATOM 1024 C C . ASN A 1 127 ? 16.047 -32.406 -8.273 1 97 127 ASN A C 1
ATOM 1026 O O . ASN A 1 127 ? 16.641 -33.469 -8.562 1 97 127 ASN A O 1
ATOM 1030 N N . PHE A 1 128 ? 15.828 -31.453 -9.141 1 97.31 128 PHE A N 1
ATOM 1031 C CA . PHE A 1 128 ? 16.234 -31.547 -10.539 1 97.31 128 PHE A CA 1
ATOM 1032 C C . PHE A 1 128 ? 17.719 -31.875 -10.641 1 97.31 128 PHE A C 1
ATOM 1034 O O . PHE A 1 128 ? 18.125 -32.625 -11.516 1 97.31 128 PHE A O 1
ATOM 1041 N N . LEU A 1 129 ? 18.531 -31.297 -9.766 1 94.38 129 LEU A N 1
ATOM 1042 C CA . LEU A 1 129 ? 19.969 -31.516 -9.758 1 94.38 129 LEU A CA 1
ATOM 1043 C C . LEU A 1 129 ? 20.297 -33 -9.555 1 94.38 129 LEU A C 1
ATOM 1045 O O . LEU A 1 129 ? 21.312 -33.5 -10.055 1 94.38 129 LEU A O 1
ATOM 1049 N N . LYS A 1 130 ? 19.438 -33.688 -8.898 1 94.31 130 LYS A N 1
ATOM 1050 C CA . LYS A 1 130 ? 19.734 -35.062 -8.477 1 94.31 130 LYS A CA 1
ATOM 1051 C C . LYS A 1 130 ? 19.109 -36.062 -9.43 1 94.31 130 LYS A C 1
ATOM 1053 O O . LYS A 1 130 ? 19.344 -37.281 -9.289 1 94.31 130 LYS A O 1
ATOM 1058 N N . LEU A 1 131 ? 18.375 -35.656 -10.414 1 97.06 131 LEU A N 1
ATOM 1059 C CA . LEU A 1 131 ? 17.812 -36.562 -11.398 1 97.06 131 LEU A CA 1
ATOM 1060 C C . LEU A 1 131 ? 18.906 -37.156 -12.281 1 97.06 131 LEU A C 1
ATOM 1062 O O . LEU A 1 131 ? 19.984 -36.562 -12.438 1 97.06 131 LEU A O 1
ATOM 1066 N N . SER A 1 132 ? 18.656 -38.344 -12.875 1 96.94 132 SER A N 1
ATOM 1067 C CA . SER A 1 132 ? 19.562 -38.906 -13.852 1 96.94 132 SER A CA 1
ATOM 1068 C C . SER A 1 132 ? 19.594 -38.094 -15.141 1 96.94 132 SER A C 1
ATOM 1070 O O . SER A 1 132 ? 18.672 -37.312 -15.406 1 96.94 132 SER A O 1
ATOM 1072 N N . PRO A 1 133 ? 20.641 -38.219 -15.93 1 95.75 133 PRO A N 1
ATOM 1073 C CA . PRO A 1 133 ? 20.672 -37.531 -17.219 1 95.75 133 PRO A CA 1
ATOM 1074 C C . PRO A 1 133 ? 19.469 -37.844 -18.094 1 95.75 133 PRO A C 1
ATOM 1076 O O . PRO A 1 133 ? 18.953 -36.969 -18.781 1 95.75 133 PRO A O 1
ATOM 1079 N N . GLU A 1 134 ? 19.047 -39.062 -18 1 96.62 134 GLU A N 1
ATOM 1080 C CA . GLU A 1 134 ? 17.891 -39.469 -18.812 1 96.62 134 GLU A CA 1
ATOM 1081 C C . GLU A 1 134 ? 16.609 -38.781 -18.344 1 96.62 134 GLU A C 1
ATOM 1083 O O . GLU A 1 134 ? 15.789 -38.375 -19.156 1 96.62 134 GLU A O 1
ATOM 1088 N N . GLU A 1 135 ? 16.453 -38.719 -17.062 1 96.88 135 GLU A N 1
ATOM 1089 C CA . GLU A 1 135 ? 15.273 -38.094 -16.5 1 96.88 135 GLU A CA 1
ATOM 1090 C C . GLU A 1 135 ? 15.258 -36.594 -16.812 1 96.88 135 GLU A C 1
ATOM 1092 O O . GLU A 1 135 ? 14.203 -36.031 -17.109 1 96.88 135 GLU A O 1
ATOM 1097 N N . LYS A 1 136 ? 16.438 -35.969 -16.781 1 97.25 136 LYS A N 1
ATOM 1098 C CA . LYS A 1 136 ? 16.547 -34.562 -17.125 1 97.25 136 LYS A CA 1
ATOM 1099 C C . LYS A 1 136 ? 16.188 -34.312 -18.594 1 97.25 136 LYS A C 1
ATOM 1101 O O . LYS A 1 136 ? 15.445 -33.375 -18.906 1 97.25 136 LYS A O 1
ATOM 1106 N N . ASP A 1 137 ? 16.75 -35.156 -19.375 1 96.38 137 ASP A N 1
ATOM 1107 C CA . ASP A 1 137 ? 16.484 -35.031 -20.797 1 96.38 137 ASP A CA 1
ATOM 1108 C C . ASP A 1 137 ? 15 -35.219 -21.109 1 96.38 137 ASP A C 1
ATOM 1110 O O . ASP A 1 137 ? 14.43 -34.5 -21.922 1 96.38 137 ASP A O 1
ATOM 1114 N N . ARG A 1 138 ? 14.438 -36.219 -20.484 1 97 138 ARG A N 1
ATOM 1115 C CA . ARG A 1 138 ? 13.016 -36.5 -20.672 1 97 138 ARG A CA 1
ATOM 1116 C C . ARG A 1 138 ? 12.172 -35.281 -20.25 1 97 138 ARG A C 1
ATOM 1118 O O . ARG A 1 138 ? 11.234 -34.906 -20.969 1 97 138 ARG A O 1
ATOM 1125 N N . TYR A 1 139 ? 12.484 -34.75 -19.125 1 97.25 139 TYR A N 1
ATOM 1126 C CA . TYR A 1 139 ? 11.766 -33.594 -18.641 1 97.25 139 TYR A CA 1
ATOM 1127 C C . TYR A 1 139 ? 11.836 -32.438 -19.656 1 97.25 139 TYR A C 1
ATOM 1129 O O . TYR A 1 139 ? 10.812 -31.844 -20 1 97.25 139 TYR A O 1
ATOM 1137 N N . MET A 1 140 ? 13 -32.125 -20.141 1 97.25 140 MET A N 1
ATOM 1138 C CA . MET A 1 140 ? 13.195 -31.031 -21.078 1 97.25 140 MET A CA 1
ATOM 1139 C C . MET A 1 140 ? 12.469 -31.297 -22.391 1 97.25 140 MET A C 1
ATOM 1141 O O . MET A 1 140 ? 11.945 -30.375 -23.016 1 97.25 140 MET A O 1
ATOM 1145 N N . ARG A 1 141 ? 12.469 -32.531 -22.812 1 97.38 141 ARG A N 1
ATOM 1146 C CA . ARG A 1 141 ? 11.758 -32.906 -24.031 1 97.38 141 ARG A CA 1
ATOM 1147 C C . ARG A 1 141 ? 10.258 -32.656 -23.875 1 97.38 141 ARG A C 1
ATOM 1149 O O . ARG A 1 141 ? 9.617 -32.125 -24.797 1 97.38 141 ARG A O 1
ATOM 1156 N N . TYR A 1 142 ? 9.719 -33.062 -22.734 1 98 142 TYR A N 1
ATOM 1157 C CA . TYR A 1 142 ? 8.289 -32.875 -22.484 1 98 142 TYR A CA 1
ATOM 1158 C C . TYR A 1 142 ? 7.938 -31.375 -22.469 1 98 142 TYR A C 1
ATOM 1160 O O . TYR A 1 142 ? 6.906 -30.969 -23 1 98 142 TYR A O 1
ATOM 1168 N N . ILE A 1 143 ? 8.797 -30.578 -21.859 1 97.38 143 ILE A N 1
ATOM 1169 C CA . ILE A 1 143 ? 8.602 -29.141 -21.812 1 97.38 143 ILE A CA 1
ATOM 1170 C C . ILE A 1 143 ? 8.617 -28.562 -23.219 1 97.38 143 ILE A C 1
ATOM 1172 O O . ILE A 1 143 ? 7.762 -27.75 -23.578 1 97.38 143 ILE A O 1
ATOM 1176 N N . ASN A 1 144 ? 9.57 -28.969 -23.984 1 97.44 144 ASN A N 1
ATOM 1177 C CA . ASN A 1 144 ? 9.672 -28.5 -25.359 1 97.44 144 ASN A CA 1
ATOM 1178 C C . ASN A 1 144 ? 8.453 -28.922 -26.188 1 97.44 144 ASN A C 1
ATOM 1180 O O . ASN A 1 144 ? 7.949 -28.141 -27 1 97.44 144 ASN A O 1
ATOM 1184 N N . GLU A 1 145 ? 8.039 -30.141 -26 1 97.62 145 GLU A N 1
ATOM 1185 C CA . GLU A 1 145 ? 6.848 -30.625 -26.703 1 97.62 145 GLU A CA 1
ATOM 1186 C C . GLU A 1 145 ? 5.629 -29.766 -26.375 1 97.62 145 GLU A C 1
ATOM 1188 O O . GLU A 1 145 ? 4.824 -29.453 -27.25 1 97.62 145 GLU A O 1
ATOM 1193 N N . SER A 1 146 ? 5.484 -29.406 -25.172 1 97.81 146 SER A N 1
ATOM 1194 C CA . SER A 1 146 ? 4.328 -28.625 -24.719 1 97.81 146 SER A CA 1
ATOM 1195 C C . SER A 1 146 ? 4.312 -27.234 -25.344 1 97.81 146 SER A C 1
ATOM 1197 O O . SER A 1 146 ? 3.256 -26.625 -25.469 1 97.81 146 SER A O 1
ATOM 1199 N N . LYS A 1 147 ? 5.484 -26.719 -25.703 1 96.94 147 LYS A N 1
ATOM 1200 C CA . LYS A 1 147 ? 5.613 -25.406 -26.344 1 96.94 147 LYS A CA 1
ATOM 1201 C C . LYS A 1 147 ? 4.953 -25.406 -27.719 1 96.94 147 LYS A C 1
ATOM 1203 O O . LYS A 1 147 ? 4.57 -24.344 -28.219 1 96.94 147 LYS A O 1
ATOM 1208 N N . TYR A 1 148 ? 4.738 -26.609 -28.234 1 95.62 148 TYR A N 1
ATOM 1209 C CA . TYR A 1 148 ? 4.23 -26.703 -29.594 1 95.62 148 TYR A CA 1
ATOM 1210 C C . TYR A 1 148 ? 2.934 -27.5 -29.641 1 95.62 148 TYR A C 1
ATOM 1212 O O . TYR A 1 148 ? 2.369 -27.719 -30.719 1 95.62 148 TYR A O 1
ATOM 1220 N N . PHE A 1 149 ? 2.488 -27.891 -28.547 1 97.38 149 PHE A N 1
ATOM 1221 C CA . PHE A 1 149 ? 1.25 -28.656 -28.453 1 97.38 149 PHE A CA 1
ATOM 1222 C C . PHE A 1 149 ? 0.05 -27.734 -28.297 1 97.38 149 PHE A C 1
ATOM 1224 O O . PHE A 1 149 ? 0.009 -26.922 -27.375 1 97.38 149 PHE A O 1
ATOM 1231 N N . LEU A 1 150 ? -0.916 -27.922 -29.156 1 96.88 150 LEU A N 1
ATOM 1232 C CA . LEU A 1 150 ? -2.107 -27.078 -29.078 1 96.88 150 LEU A CA 1
ATOM 1233 C C . LEU A 1 150 ? -2.975 -27.469 -27.891 1 96.88 150 LEU A C 1
ATOM 1235 O O . LEU A 1 150 ? -3.354 -28.641 -27.734 1 96.88 150 LEU A O 1
ATOM 1239 N N . SER A 1 151 ? -3.312 -26.578 -27.047 1 96.38 151 SER A N 1
ATOM 1240 C CA . SER A 1 151 ? -4.152 -26.812 -25.875 1 96.38 151 SER A CA 1
ATOM 1241 C C . SER A 1 151 ? -5.621 -26.938 -26.266 1 96.38 151 SER A C 1
ATOM 1243 O O . SER A 1 151 ? -6.027 -26.484 -27.344 1 96.38 151 SER A O 1
ATOM 1245 N N . ASP A 1 152 ? -6.422 -27.547 -25.453 1 95.06 152 ASP A N 1
ATOM 1246 C CA . ASP A 1 152 ? -7.863 -27.594 -25.656 1 95.06 152 ASP A CA 1
ATOM 1247 C C . ASP A 1 152 ? -8.547 -26.344 -25.125 1 95.06 152 ASP A C 1
ATOM 1249 O O . ASP A 1 152 ? -9.773 -26.219 -25.172 1 95.06 152 ASP A O 1
ATOM 1253 N N . TYR A 1 153 ? -7.754 -25.469 -24.625 1 97.19 153 TYR A N 1
ATOM 1254 C CA . TYR A 1 153 ? -8.242 -24.172 -24.172 1 97.19 153 TYR A CA 1
ATOM 1255 C C . TYR A 1 153 ? -7.949 -23.094 -25.219 1 97.19 153 TYR A C 1
ATOM 1257 O O . TYR A 1 153 ? -7.086 -23.266 -26.078 1 97.19 153 TYR A O 1
ATOM 1265 N N . VAL A 1 154 ? -8.711 -22.047 -25.141 1 96.88 154 VAL A N 1
ATOM 1266 C CA . VAL A 1 154 ? -8.484 -20.859 -25.953 1 96.88 154 VAL A CA 1
ATOM 1267 C C . VAL A 1 154 ? -8.43 -19.625 -25.047 1 96.88 154 VAL A C 1
ATOM 1269 O O . VAL A 1 154 ? -8.898 -19.656 -23.922 1 96.88 154 VAL A O 1
ATOM 1272 N N . VAL A 1 155 ? -7.77 -18.625 -25.562 1 95.94 155 VAL A N 1
ATOM 1273 C CA . VAL A 1 155 ? -7.656 -17.359 -24.828 1 95.94 155 VAL A CA 1
ATOM 1274 C C . VAL A 1 155 ? -8.203 -16.219 -25.672 1 95.94 155 VAL A C 1
ATOM 1276 O O . VAL A 1 15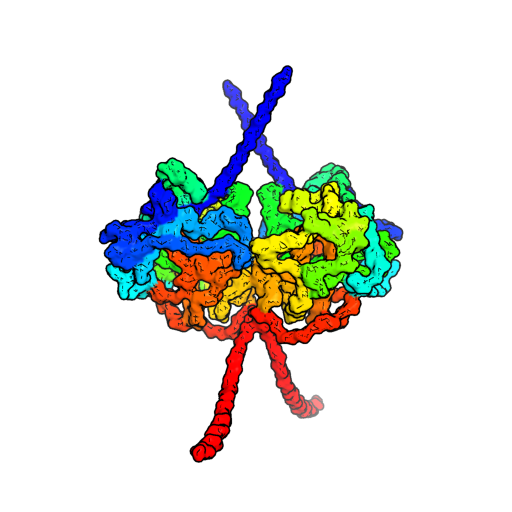5 ? -8.43 -16.375 -26.875 1 95.94 155 VAL A O 1
ATOM 1279 N N . THR A 1 156 ? -8.508 -15.133 -25.062 1 93 156 THR A N 1
ATOM 1280 C CA . THR A 1 156 ? -9.062 -14.008 -25.828 1 93 156 THR A CA 1
ATOM 1281 C C . THR A 1 156 ? -8.289 -12.727 -25.531 1 93 156 THR A C 1
ATOM 1283 O O . THR A 1 156 ? -7.656 -12.609 -24.469 1 93 156 THR A O 1
ATOM 1286 N N . THR A 1 157 ? -8.258 -11.898 -26.516 1 88.44 157 THR A N 1
ATOM 1287 C CA . THR A 1 157 ? -7.699 -10.555 -26.375 1 88.44 157 THR A CA 1
ATOM 1288 C C . THR A 1 157 ? -8.812 -9.508 -26.328 1 88.44 157 THR A C 1
ATOM 1290 O O . THR A 1 157 ? -8.555 -8.32 -26.516 1 88.44 157 THR A O 1
ATOM 1293 N N . LYS A 1 158 ? -10.039 -10.023 -26.219 1 87.44 158 LYS A N 1
ATOM 1294 C CA . LYS A 1 158 ? -11.203 -9.141 -26.172 1 87.44 158 LYS A CA 1
ATOM 1295 C C . LYS A 1 158 ? -11.789 -9.07 -24.766 1 87.44 158 LYS A C 1
ATOM 1297 O O . LYS A 1 158 ? -11.734 -10.047 -24.016 1 87.44 158 LYS A O 1
ATOM 1302 N N . PHE A 1 159 ? -12.414 -7.969 -24.5 1 84.56 159 PHE A N 1
ATOM 1303 C CA . PHE A 1 159 ? -13.133 -7.82 -23.234 1 84.56 159 PHE A CA 1
ATOM 1304 C C . PHE A 1 159 ? -14.422 -8.633 -23.25 1 84.56 159 PHE A C 1
ATOM 1306 O O . PHE A 1 159 ? -15.016 -8.836 -24.312 1 84.56 159 PHE A O 1
ATOM 1313 N N . TYR A 1 160 ? -14.852 -9.047 -22.109 1 88.06 160 TYR A N 1
ATOM 1314 C CA . TYR A 1 160 ? -16.047 -9.867 -22 1 88.06 160 TYR A CA 1
ATOM 1315 C C . TYR A 1 160 ? -17.266 -9.133 -22.547 1 88.06 160 TYR A C 1
ATOM 1317 O O . TYR A 1 160 ? -18.172 -9.75 -23.125 1 88.06 160 TYR A O 1
ATOM 1325 N N . GLU A 1 161 ? -17.312 -7.801 -22.312 1 87.19 161 GLU A N 1
ATOM 1326 C CA . GLU A 1 161 ? -18.438 -7.008 -22.812 1 87.19 161 GLU A CA 1
ATOM 1327 C C . GLU A 1 161 ? -18.516 -7.066 -24.328 1 87.19 161 GLU A C 1
ATOM 1329 O O . GLU A 1 161 ? -19.625 -7.117 -24.891 1 87.19 161 GLU A O 1
ATOM 1334 N N . GLU A 1 162 ? -17.375 -7.043 -24.953 1 89.88 162 GLU A N 1
ATOM 1335 C CA . GLU A 1 162 ? -17.328 -7.145 -26.406 1 89.88 162 GLU A CA 1
ATOM 1336 C C . GLU A 1 162 ? -17.812 -8.516 -26.875 1 89.88 162 GLU A C 1
ATOM 1338 O O . GLU A 1 162 ? -18.562 -8.617 -27.859 1 89.88 162 GLU A O 1
ATOM 1343 N N . ILE A 1 163 ? -17.359 -9.5 -26.219 1 92.56 163 ILE A N 1
ATOM 1344 C CA . ILE A 1 163 ? -17.797 -10.859 -26.547 1 92.56 163 ILE A CA 1
ATOM 1345 C C . ILE A 1 163 ? -19.297 -10.977 -26.359 1 92.56 163 ILE A C 1
ATOM 1347 O O . ILE A 1 163 ? -20 -11.523 -27.219 1 92.56 163 ILE A O 1
ATOM 1351 N N . SER A 1 164 ? -19.766 -10.422 -25.297 1 91.69 164 SER A N 1
ATOM 1352 C CA . SER A 1 164 ? -21.203 -10.469 -25 1 91.69 164 SER A CA 1
ATOM 1353 C C . SER A 1 164 ? -22.016 -9.773 -26.078 1 91.69 164 SER A C 1
ATOM 1355 O O . SER A 1 164 ? -23.094 -10.227 -26.438 1 91.69 164 SER A O 1
ATOM 1357 N N . GLU A 1 165 ? -21.516 -8.711 -26.531 1 94.19 165 GLU A N 1
ATOM 1358 C CA . GLU A 1 165 ? -22.203 -7.977 -27.594 1 94.19 165 GLU A CA 1
ATOM 1359 C C . GLU A 1 165 ? -22.328 -8.812 -28.859 1 94.19 165 GLU A C 1
ATOM 1361 O O . GLU A 1 165 ? -23.391 -8.859 -29.484 1 94.19 165 GLU A O 1
ATOM 1366 N N . VAL A 1 166 ? -21.234 -9.422 -29.188 1 95.25 166 VAL A N 1
ATOM 1367 C CA . VAL A 1 166 ? -21.219 -10.273 -30.375 1 95.25 166 VAL A CA 1
ATOM 1368 C C . VAL A 1 166 ? -22.188 -11.438 -30.188 1 95.25 166 VAL A C 1
ATOM 1370 O O . VAL A 1 166 ? -22.953 -11.773 -31.094 1 95.25 166 VAL A O 1
ATOM 1373 N N . VAL A 1 167 ? -22.188 -12.016 -29.078 1 95.94 167 VAL A N 1
ATOM 1374 C CA . VAL A 1 167 ? -23.031 -13.156 -28.75 1 95.94 167 VAL A CA 1
ATOM 1375 C C . VAL A 1 167 ? -24.5 -12.734 -28.766 1 95.94 167 VAL A C 1
ATOM 1377 O O . VAL A 1 167 ? -25.359 -13.445 -29.297 1 95.94 167 VAL A O 1
ATOM 1380 N N . GLN A 1 168 ? -24.844 -11.625 -28.219 1 95.06 168 GLN A N 1
ATOM 1381 C CA . GLN A 1 168 ? -26.219 -11.117 -28.172 1 95.06 168 GLN A CA 1
ATOM 1382 C C . GLN A 1 168 ? -26.734 -10.828 -29.578 1 95.06 168 GLN A C 1
ATOM 1384 O O . GLN A 1 168 ? -27.922 -10.984 -29.859 1 95.06 168 GLN A O 1
ATOM 1389 N N . ALA A 1 169 ? -25.844 -10.445 -30.406 1 96.5 169 ALA A N 1
ATOM 1390 C CA . ALA A 1 169 ? -26.203 -10.18 -31.797 1 96.5 169 ALA A CA 1
ATOM 1391 C C . ALA A 1 169 ? -26.375 -11.484 -32.562 1 96.5 169 ALA A C 1
ATOM 1393 O O . ALA A 1 169 ? -26.812 -11.469 -33.719 1 96.5 169 ALA A O 1
ATOM 1394 N N . GLY A 1 170 ? -26.031 -12.547 -32 1 95.12 170 GLY A N 1
ATOM 1395 C CA . GLY A 1 170 ? -26.188 -13.844 -32.656 1 95.12 170 GLY A CA 1
ATOM 1396 C C . GLY A 1 170 ? -25.047 -14.203 -33.562 1 95.12 170 GLY A C 1
ATOM 1397 O O . GLY A 1 170 ? -25.172 -15.102 -34.406 1 95.12 170 GLY A O 1
ATOM 1398 N N . GLU A 1 171 ? -23.984 -13.445 -33.438 1 95.38 171 GLU A N 1
ATOM 1399 C CA . GLU A 1 171 ? -22.812 -13.695 -34.281 1 95.38 171 GLU A CA 1
ATOM 1400 C C . GLU A 1 171 ? -21.875 -14.719 -33.625 1 95.38 171 GLU A C 1
ATOM 1402 O O . GLU A 1 171 ? -21.875 -14.883 -32.406 1 95.38 171 GLU A O 1
ATOM 1407 N N . ASP A 1 172 ? -21.141 -15.398 -34.469 1 93.25 172 ASP A N 1
ATOM 1408 C CA . ASP A 1 172 ? -20.203 -16.422 -34 1 93.25 172 ASP A CA 1
ATOM 1409 C C . ASP A 1 172 ? -19.031 -15.781 -33.25 1 93.25 172 ASP A C 1
ATOM 1411 O O . ASP A 1 172 ? -18.25 -15.047 -33.844 1 93.25 172 ASP A O 1
ATOM 1415 N N . PRO A 1 173 ? -18.859 -16.172 -32 1 94.31 173 PRO A N 1
ATOM 1416 C CA . PRO A 1 173 ? -17.781 -15.531 -31.219 1 94.31 173 PRO A CA 1
ATOM 1417 C C . PRO A 1 173 ? -16.438 -16.219 -31.406 1 94.31 173 PRO A C 1
ATOM 1419 O O . PRO A 1 173 ? -15.438 -15.781 -30.812 1 94.31 173 PRO A O 1
ATOM 1422 N N . SER A 1 174 ? -16.328 -17.234 -32.125 1 88.5 174 SER A N 1
ATOM 1423 C CA . SER A 1 174 ? -15.141 -18.078 -32.219 1 88.5 174 SER A CA 1
ATOM 1424 C C . SER A 1 174 ? -13.914 -17.266 -32.625 1 88.5 174 SER A C 1
ATOM 1426 O O . SER A 1 174 ? -12.805 -17.547 -32.188 1 88.5 174 SER A O 1
ATOM 1428 N N . GLU A 1 175 ? -14.18 -16.25 -33.469 1 89.81 175 GLU A N 1
ATOM 1429 C CA . GLU A 1 175 ? -13.07 -15.461 -33.969 1 89.81 175 GLU A CA 1
ATOM 1430 C C . GLU A 1 175 ? -12.477 -14.562 -32.906 1 89.81 175 GLU A C 1
ATOM 1432 O O . GLU A 1 175 ? -11.383 -14.016 -33.062 1 89.81 175 GLU A O 1
ATOM 1437 N N . MET A 1 176 ? -13.164 -14.469 -31.844 1 93.31 176 MET A N 1
ATOM 1438 C CA . MET A 1 176 ? -12.703 -13.617 -30.75 1 93.31 176 MET A CA 1
ATOM 1439 C C . MET A 1 176 ? -11.742 -14.375 -29.844 1 93.31 176 MET A C 1
ATOM 1441 O O . MET A 1 176 ? -11.133 -13.781 -28.953 1 93.31 176 MET A O 1
ATOM 1445 N N . PHE A 1 177 ? -11.531 -15.602 -30.062 1 95.31 177 PHE A N 1
ATOM 1446 C CA . PHE A 1 177 ? -10.656 -16.453 -29.25 1 95.31 177 PHE A CA 1
ATOM 1447 C C . PHE A 1 177 ? -9.477 -16.938 -30.078 1 95.31 177 PHE A C 1
ATOM 1449 O O . PHE A 1 177 ? -9.578 -17.094 -31.297 1 95.31 177 PHE A O 1
ATOM 1456 N N . HIS A 1 178 ? -8.391 -17.141 -29.391 1 95.88 178 HIS A N 1
ATOM 1457 C CA . HIS A 1 178 ? -7.156 -17.578 -30.031 1 95.88 178 HIS A CA 1
ATOM 1458 C C . HIS A 1 178 ? -6.738 -18.969 -29.531 1 95.88 178 HIS A C 1
ATOM 1460 O O . HIS A 1 178 ? -6.84 -19.25 -28.344 1 95.88 178 HIS A O 1
ATOM 1466 N N . ASN A 1 179 ? -6.32 -19.766 -30.5 1 95.56 179 ASN A N 1
ATOM 1467 C CA . ASN A 1 179 ? -5.605 -20.969 -30.109 1 95.56 179 ASN A CA 1
ATOM 1468 C C . ASN A 1 179 ? -4.277 -20.641 -29.438 1 95.56 179 ASN A C 1
ATOM 1470 O O . ASN A 1 179 ? -3.684 -19.594 -29.703 1 95.56 179 ASN A O 1
ATOM 1474 N N . VAL A 1 180 ? -3.832 -21.5 -28.578 1 96.94 180 VAL A N 1
ATOM 1475 C CA . VAL A 1 180 ? -2.602 -21.297 -27.812 1 96.94 180 VAL A CA 1
ATOM 1476 C C . VAL A 1 180 ? -1.957 -22.656 -27.5 1 96.94 180 VAL A C 1
ATOM 1478 O O . VAL A 1 180 ? -2.654 -23.656 -27.328 1 96.94 180 VAL A O 1
ATOM 1481 N N . SER A 1 181 ? -0.643 -22.656 -27.531 1 97.44 181 SER A N 1
ATOM 1482 C CA . SER A 1 181 ? 0.031 -23.891 -27.109 1 97.44 181 SER A CA 1
ATOM 1483 C C . SER A 1 181 ? -0.131 -24.125 -25.625 1 97.44 181 SER A C 1
ATOM 1485 O O . SER A 1 181 ? -0.493 -23.203 -24.875 1 97.44 181 SER A O 1
ATOM 1487 N N . ASN A 1 182 ? 0.072 -25.375 -25.281 1 97.75 182 ASN A N 1
ATOM 1488 C CA . ASN A 1 182 ? -0.075 -25.719 -23.875 1 97.75 182 ASN A CA 1
ATOM 1489 C C . ASN A 1 182 ? 0.859 -24.906 -23 1 97.75 182 ASN A C 1
ATOM 1491 O O . ASN A 1 182 ? 0.435 -24.359 -21.969 1 97.75 182 ASN A O 1
ATOM 1495 N N . TYR A 1 183 ? 2.158 -24.828 -23.328 1 98.06 183 TYR A N 1
ATOM 1496 C CA . TYR A 1 183 ? 3.111 -24.047 -22.547 1 98.06 183 TYR A CA 1
ATOM 1497 C C . TYR A 1 183 ? 2.691 -22.578 -22.469 1 98.06 183 TYR A C 1
ATOM 1499 O O . TYR A 1 183 ? 2.711 -21.969 -21.391 1 98.06 183 TYR A O 1
ATOM 1507 N N . ASP A 1 184 ? 2.273 -22.047 -23.562 1 97.56 184 ASP A N 1
ATOM 1508 C CA . ASP A 1 184 ? 1.938 -20.625 -23.641 1 97.56 184 ASP A CA 1
ATOM 1509 C C . ASP A 1 184 ? 0.609 -20.328 -22.953 1 97.56 184 ASP A C 1
ATOM 1511 O O . ASP A 1 184 ? 0.364 -19.203 -22.531 1 97.56 184 ASP A O 1
ATOM 1515 N N . LEU A 1 185 ? -0.256 -21.297 -22.875 1 97.88 185 LEU A N 1
ATOM 1516 C CA . LEU A 1 185 ? -1.476 -21.125 -22.094 1 97.88 185 LEU A CA 1
ATOM 1517 C C . LEU A 1 185 ? -1.147 -20.781 -20.641 1 97.88 185 LEU A C 1
ATOM 1519 O O . LEU A 1 185 ? -1.756 -19.875 -20.078 1 97.88 185 LEU A O 1
ATOM 1523 N N . PHE A 1 186 ? -0.23 -21.484 -20.094 1 98.06 186 PHE A N 1
ATOM 1524 C CA . PHE A 1 186 ? 0.134 -21.25 -18.703 1 98.06 186 PHE A CA 1
ATOM 1525 C C . PHE A 1 186 ? 0.833 -19.906 -18.547 1 98.06 186 PHE A C 1
ATOM 1527 O O . PHE A 1 186 ? 0.617 -19.203 -17.562 1 98.06 186 PHE A O 1
ATOM 1534 N N . THR A 1 187 ? 1.666 -19.547 -19.531 1 97.06 187 THR A N 1
ATOM 1535 C CA . THR A 1 187 ? 2.258 -18.219 -19.531 1 97.06 187 THR A CA 1
ATOM 1536 C C . THR A 1 187 ? 1.176 -17.141 -19.578 1 97.06 187 THR A C 1
ATOM 1538 O O . THR A 1 187 ? 1.227 -16.156 -18.844 1 97.06 187 THR A O 1
ATOM 1541 N N . TRP A 1 188 ? 0.22 -17.359 -20.406 1 96.38 188 TRP A N 1
ATOM 1542 C CA . TRP A 1 188 ? -0.878 -16.406 -20.578 1 96.38 188 TRP A CA 1
ATOM 1543 C C . TRP A 1 188 ? -1.689 -16.281 -19.281 1 96.38 188 TRP A C 1
ATOM 1545 O O . TRP A 1 188 ? -2.025 -15.18 -18.859 1 96.38 188 TRP A O 1
ATOM 1555 N N . MET A 1 189 ? -1.99 -17.391 -18.656 1 96.25 189 MET A N 1
ATOM 1556 C CA . MET A 1 189 ? -2.781 -17.375 -17.438 1 96.25 189 MET A CA 1
ATOM 1557 C C . MET A 1 189 ? -2.037 -16.656 -16.312 1 96.25 189 MET A C 1
ATOM 1559 O O . MET A 1 189 ? -2.648 -15.953 -15.516 1 96.25 189 MET A O 1
ATOM 1563 N N . HIS A 1 190 ? -0.719 -16.875 -16.25 1 96.12 190 HIS A N 1
ATOM 1564 C CA . HIS A 1 190 ? 0.066 -16.156 -15.25 1 96.12 190 HIS A CA 1
ATOM 1565 C C . HIS A 1 190 ? 0.043 -14.656 -15.492 1 96.12 190 HIS A C 1
ATOM 1567 O O . HIS A 1 190 ? -0.165 -13.875 -14.562 1 96.12 190 HIS A O 1
ATOM 1573 N N . TYR A 1 191 ? 0.196 -14.305 -16.75 1 93.25 191 TYR A N 1
ATOM 1574 C CA . TYR A 1 191 ? 0.096 -12.898 -17.125 1 93.25 191 TYR A CA 1
ATOM 1575 C C . TYR A 1 191 ? -1.269 -12.336 -16.75 1 93.25 191 TYR A C 1
ATOM 1577 O O . TYR A 1 191 ? -1.357 -11.273 -16.141 1 93.25 191 TYR A O 1
ATOM 1585 N N . TYR A 1 192 ? -2.275 -13.039 -17.078 1 92.38 192 TYR A N 1
ATOM 1586 C CA . TYR A 1 192 ? -3.646 -12.594 -16.859 1 92.38 192 TYR A CA 1
ATOM 1587 C C . TYR A 1 192 ? -3.912 -12.344 -15.383 1 92.38 192 TYR A C 1
ATOM 1589 O O . TYR A 1 192 ? -4.551 -11.359 -15.016 1 92.38 192 TYR A O 1
ATOM 1597 N N . SER A 1 193 ? -3.42 -13.211 -14.602 1 93.19 193 SER A N 1
ATOM 1598 C CA . SER A 1 193 ? -3.652 -13.125 -13.164 1 93.19 193 SER A CA 1
ATOM 1599 C C . SER A 1 193 ? -2.865 -11.977 -12.539 1 93.19 193 SER A C 1
ATOM 1601 O O . SER A 1 193 ? -3.314 -11.367 -11.57 1 93.19 193 SER A O 1
ATOM 1603 N N . ALA A 1 194 ? -1.71 -11.68 -13.125 1 91.06 194 ALA A N 1
ATOM 1604 C CA . ALA A 1 194 ? -0.767 -10.781 -12.453 1 91.06 194 ALA A CA 1
ATOM 1605 C C . ALA A 1 194 ? -0.812 -9.383 -13.062 1 91.06 194 ALA A C 1
ATOM 1607 O O . ALA A 1 194 ? -0.265 -8.438 -12.492 1 91.06 194 ALA A O 1
ATOM 1608 N N . ARG A 1 195 ? -1.462 -9.172 -14.148 1 85.56 195 ARG A N 1
ATOM 1609 C CA . ARG A 1 195 ? -1.413 -7.891 -14.844 1 85.56 195 ARG A CA 1
ATOM 1610 C C . ARG A 1 195 ? -2.189 -6.82 -14.078 1 85.56 195 ARG A C 1
ATOM 1612 O O . ARG A 1 195 ? -3.018 -7.141 -13.227 1 85.56 195 ARG A O 1
ATOM 1619 N N . ASP A 1 196 ? -1.907 -5.562 -14.383 1 76.56 196 ASP A N 1
ATOM 1620 C CA . ASP A 1 196 ? -2.6 -4.43 -13.773 1 76.56 196 ASP A CA 1
ATOM 1621 C C . ASP A 1 196 ? -4.02 -4.293 -14.328 1 76.56 196 ASP A C 1
ATOM 1623 O O . ASP A 1 196 ? -4.359 -4.914 -15.336 1 76.56 196 ASP A O 1
ATOM 1627 N N . THR A 1 197 ? -4.789 -3.588 -13.484 1 75.06 197 THR A N 1
ATOM 1628 C CA . THR A 1 197 ? -6.102 -3.227 -14.016 1 75.06 197 THR A CA 1
ATOM 1629 C C . THR A 1 197 ? -5.965 -2.246 -15.18 1 75.06 197 THR A C 1
ATOM 1631 O O . THR A 1 197 ? -5.293 -1.222 -15.055 1 75.06 197 THR A O 1
ATOM 1634 N N . ILE A 1 198 ? -6.5 -2.627 -16.312 1 67.5 198 ILE A N 1
ATOM 1635 C CA . ILE A 1 198 ? -6.395 -1.826 -17.531 1 67.5 198 ILE A CA 1
ATOM 1636 C C . ILE A 1 198 ? -7.676 -1.019 -17.719 1 67.5 198 ILE A C 1
ATOM 1638 O O . ILE A 1 198 ? -8.773 -1.584 -17.781 1 67.5 198 ILE A O 1
ATOM 1642 N N . TYR A 1 199 ? -7.488 0.321 -17.531 1 62.59 199 TYR A N 1
ATOM 1643 C CA . TYR A 1 199 ? -8.562 1.255 -17.859 1 62.59 199 TYR A CA 1
ATOM 1644 C C . TYR A 1 199 ? -8.234 2.023 -19.141 1 62.59 199 TYR A C 1
ATOM 1646 O O . TYR A 1 199 ? -7.082 2.082 -19.562 1 62.59 199 TYR A O 1
ATOM 1654 N N . PRO A 1 200 ? -9.242 2.406 -19.938 1 55.62 200 PRO A N 1
ATOM 1655 C CA . PRO A 1 200 ? -8.953 3.143 -21.172 1 55.62 200 PRO A CA 1
ATOM 1656 C C . PRO A 1 200 ? -7.918 4.246 -20.969 1 55.62 200 PRO A C 1
ATOM 1658 O O . PRO A 1 200 ? -7.051 4.445 -21.828 1 55.62 200 PRO A O 1
ATOM 1661 N N . ASP A 1 201 ? -7.977 4.914 -19.891 1 52.38 201 ASP A N 1
ATOM 1662 C CA . ASP A 1 201 ? -7.117 6.09 -19.781 1 52.38 201 ASP A CA 1
ATOM 1663 C C . ASP A 1 201 ? -6.125 5.934 -18.625 1 52.38 201 ASP A C 1
ATOM 1665 O O . ASP A 1 201 ? -5.246 6.777 -18.438 1 52.38 201 ASP A O 1
ATOM 1669 N N . LYS A 1 202 ? -6.234 4.781 -17.969 1 59.06 202 LYS A N 1
ATOM 1670 C CA . LYS A 1 202 ? -5.344 4.684 -16.828 1 59.06 202 LYS A CA 1
ATOM 1671 C C . LYS A 1 202 ? -5.164 3.232 -16.391 1 59.06 202 LYS A C 1
ATOM 1673 O O . LYS A 1 202 ? -5.992 2.375 -16.703 1 59.06 202 LYS A O 1
ATOM 1678 N N . THR A 1 203 ? -3.861 2.848 -16.047 1 56 203 THR A N 1
ATOM 1679 C CA . THR A 1 203 ? -3.672 1.562 -15.391 1 56 203 THR A CA 1
ATOM 1680 C C . THR A 1 203 ? -3.502 1.749 -13.883 1 56 203 THR A C 1
ATOM 1682 O O . THR A 1 203 ? -3.035 2.797 -13.43 1 56 203 THR A O 1
ATOM 1685 N N . ARG A 1 204 ? -4.215 0.883 -13.156 1 62.34 204 ARG A N 1
ATOM 1686 C CA . ARG A 1 204 ? -4.039 0.91 -11.703 1 62.34 204 ARG A CA 1
ATOM 1687 C C . ARG A 1 204 ? -3.471 -0.412 -11.203 1 62.34 204 ARG A C 1
ATOM 1689 O O . ARG A 1 204 ? -3.992 -1.481 -11.523 1 62.34 204 ARG A O 1
ATOM 1696 N N . SER A 1 205 ? -2.236 -0.378 -10.641 1 55.88 205 SER A N 1
ATOM 1697 C CA . SER A 1 205 ? -1.54 -1.549 -10.117 1 55.88 205 SER A CA 1
ATOM 1698 C C . SER A 1 205 ? -2.092 -1.955 -8.758 1 55.88 205 SER A C 1
ATOM 1700 O O . SER A 1 205 ? -1.412 -1.812 -7.734 1 55.88 205 SER A O 1
ATOM 1702 N N . ASP A 1 206 ? -3.307 -2.494 -8.867 1 65.31 206 ASP A N 1
ATOM 1703 C CA . ASP A 1 206 ? -3.914 -2.721 -7.559 1 65.31 206 ASP A CA 1
ATOM 1704 C C . ASP A 1 206 ? -4.406 -4.16 -7.426 1 65.31 206 ASP A C 1
ATOM 1706 O O . ASP A 1 206 ? -4.676 -4.625 -6.316 1 65.31 206 ASP A O 1
ATOM 1710 N N . ILE A 1 207 ? -4.441 -4.789 -8.477 1 81.38 207 ILE A N 1
ATOM 1711 C CA . ILE A 1 207 ? -5.051 -6.113 -8.406 1 81.38 207 ILE A CA 1
ATOM 1712 C C . ILE A 1 207 ? -4.07 -7.164 -8.922 1 81.38 207 ILE A C 1
ATOM 1714 O O . ILE A 1 207 ? -3.529 -7.031 -10.023 1 81.38 207 ILE A O 1
ATOM 1718 N N . ASP A 1 208 ? -3.709 -8.164 -8.219 1 92.25 208 ASP A N 1
ATOM 1719 C CA . ASP A 1 208 ? -2.947 -9.352 -8.586 1 92.25 208 ASP A CA 1
ATOM 1720 C C . ASP A 1 208 ? -3.553 -10.609 -7.949 1 92.25 208 ASP A C 1
ATOM 1722 O O . ASP A 1 208 ? -3.531 -10.766 -6.727 1 92.25 208 ASP A O 1
ATOM 1726 N N . PHE A 1 209 ? -4.047 -11.484 -8.742 1 95.69 209 PHE A N 1
ATOM 1727 C CA . PHE A 1 209 ? -4.777 -12.641 -8.234 1 95.69 209 PHE A CA 1
ATOM 1728 C C . PHE A 1 209 ? -3.816 -13.75 -7.828 1 95.69 209 PHE A C 1
ATOM 1730 O O . PHE A 1 209 ? -4.203 -14.688 -7.133 1 95.69 209 PHE A O 1
ATOM 1737 N N . ALA A 1 210 ? -2.582 -13.602 -8.273 1 97.31 210 ALA A N 1
ATOM 1738 C CA . ALA A 1 210 ? -1.634 -14.688 -8.062 1 97.31 210 ALA A CA 1
ATOM 1739 C C . ALA A 1 210 ? -0.597 -14.312 -7.004 1 97.31 210 ALA A C 1
ATOM 1741 O O . ALA A 1 210 ? 0.078 -15.188 -6.453 1 97.31 210 ALA A O 1
ATOM 1742 N N . HIS A 1 211 ? -0.425 -13.008 -6.781 1 97.19 211 HIS A N 1
ATOM 1743 C CA . HIS A 1 211 ? 0.622 -12.523 -5.887 1 97.19 211 HIS A CA 1
ATOM 1744 C C . HIS A 1 211 ? 0.072 -11.508 -4.898 1 97.19 211 HIS A C 1
ATOM 1746 O O . HIS A 1 211 ? -1.07 -11.062 -5.027 1 97.19 211 HIS A O 1
ATOM 1752 N N . ASP A 1 212 ? 0.804 -11.273 -3.877 1 96.06 212 ASP A N 1
ATOM 1753 C CA . ASP A 1 212 ? 0.591 -10.156 -2.959 1 96.06 212 ASP A CA 1
ATOM 1754 C C . ASP A 1 212 ? -0.593 -10.43 -2.033 1 96.06 212 ASP A C 1
ATOM 1756 O O . ASP A 1 212 ? -1.304 -9.5 -1.639 1 96.06 212 ASP A O 1
ATOM 1760 N N . GLY A 1 213 ? -0.892 -11.719 -1.782 1 97.75 213 GLY A N 1
ATOM 1761 C CA . GLY A 1 213 ? -1.98 -12.078 -0.888 1 97.75 213 GLY A CA 1
ATOM 1762 C C . GLY A 1 213 ? -1.859 -13.492 -0.341 1 97.75 213 GLY A C 1
ATOM 1763 O O . GLY A 1 213 ? -0.997 -14.258 -0.774 1 97.75 213 GLY A O 1
ATOM 1764 N N . GLN A 1 214 ? -2.775 -13.82 0.581 1 98.31 214 GLN A N 1
ATOM 1765 C CA . GLN A 1 214 ? -2.688 -15.086 1.298 1 98.31 214 GLN A CA 1
ATOM 1766 C C . GLN A 1 214 ? -2.879 -16.266 0.352 1 98.31 214 GLN A C 1
ATOM 1768 O O . GLN A 1 214 ? -2.547 -17.406 0.694 1 98.31 214 GLN A O 1
ATOM 1773 N N . GLY A 1 215 ? -3.334 -15.992 -0.881 1 98.62 215 GLY A N 1
ATOM 1774 C CA . GLY A 1 215 ? -3.564 -17.047 -1.851 1 98.62 215 GLY A CA 1
ATOM 1775 C C . GLY A 1 215 ? -2.336 -17.391 -2.676 1 98.62 215 GLY A C 1
ATOM 1776 O O . GLY A 1 215 ? -2.383 -18.25 -3.545 1 98.62 215 GLY A O 1
ATOM 1777 N N . PHE A 1 216 ? -1.143 -16.766 -2.385 1 98.69 216 PHE A N 1
ATOM 1778 C CA . PHE A 1 216 ? 0.068 -16.922 -3.182 1 98.69 216 PHE A CA 1
ATOM 1779 C C . PHE A 1 216 ? 0.456 -18.391 -3.291 1 98.69 216 PHE A C 1
ATOM 1781 O O . PHE A 1 216 ? 0.626 -18.906 -4.395 1 98.69 216 PHE A O 1
ATOM 1788 N N . PRO A 1 217 ? 0.53 -19.203 -2.225 1 98.81 217 PRO A N 1
ATOM 1789 C CA . PRO A 1 217 ? 0.958 -20.594 -2.35 1 98.81 217 PRO A CA 1
ATOM 1790 C C . PRO A 1 217 ? -0.095 -21.469 -3.018 1 98.81 217 PRO A C 1
ATOM 1792 O O . PRO A 1 217 ? 0.241 -22.328 -3.844 1 98.81 217 PRO A O 1
ATOM 1795 N N . THR A 1 218 ? -1.379 -21.234 -2.686 1 98.88 218 THR A N 1
ATOM 1796 C CA . THR A 1 218 ? -2.426 -22.094 -3.209 1 98.88 218 THR A CA 1
ATOM 1797 C C . THR A 1 218 ? -2.633 -21.859 -4.703 1 98.88 218 THR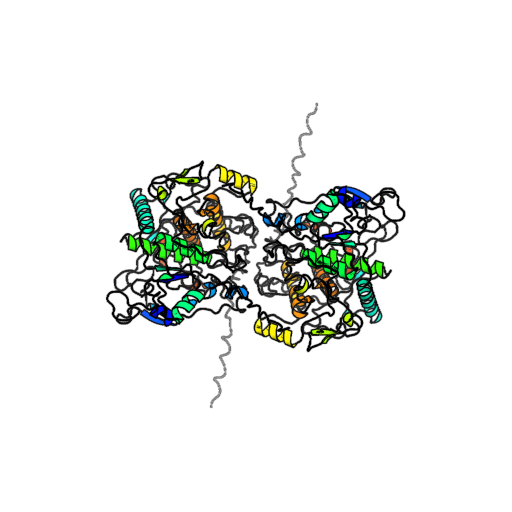 A C 1
ATOM 1799 O O . THR A 1 218 ? -2.902 -22.797 -5.457 1 98.88 218 THR A O 1
ATOM 1802 N N . TRP A 1 219 ? -2.535 -20.578 -5.113 1 98.81 219 TRP A N 1
ATOM 1803 C CA . TRP A 1 219 ? -2.645 -20.281 -6.539 1 98.81 219 TRP A CA 1
ATOM 1804 C C . TRP A 1 219 ? -1.579 -21.031 -7.336 1 98.81 219 TRP A C 1
ATOM 1806 O O . TRP A 1 219 ? -1.893 -21.719 -8.305 1 98.81 219 TRP A O 1
ATOM 1816 N N . HIS A 1 220 ? -0.325 -20.906 -6.887 1 98.88 220 HIS A N 1
ATOM 1817 C CA . HIS A 1 220 ? 0.778 -21.516 -7.625 1 98.88 220 HIS A CA 1
ATOM 1818 C C . HIS A 1 220 ? 0.746 -23.031 -7.523 1 98.88 220 HIS A C 1
ATOM 1820 O O . HIS A 1 220 ? 1.13 -23.734 -8.469 1 98.88 220 HIS A O 1
ATOM 1826 N N . ARG A 1 221 ? 0.278 -23.562 -6.43 1 98.75 221 ARG A N 1
ATOM 1827 C CA . ARG A 1 221 ? 0.111 -25 -6.309 1 98.75 221 ARG A CA 1
ATOM 1828 C C . ARG A 1 221 ? -0.864 -25.531 -7.352 1 98.75 221 ARG A C 1
ATOM 1830 O O . ARG A 1 221 ? -0.57 -26.516 -8.047 1 98.75 221 ARG A O 1
ATOM 1837 N N . LEU A 1 222 ? -2.02 -24.906 -7.457 1 98.81 222 LEU A N 1
ATOM 1838 C CA . LEU A 1 222 ? -2.982 -25.344 -8.461 1 98.81 222 LEU A CA 1
ATOM 1839 C C . LEU A 1 222 ? -2.412 -25.172 -9.867 1 98.81 222 LEU A C 1
ATOM 1841 O O . LEU A 1 222 ? -2.57 -26.062 -10.711 1 98.81 222 LEU A O 1
ATOM 1845 N N . TYR A 1 223 ? -1.777 -24.047 -10.078 1 98.62 223 TYR A N 1
ATOM 1846 C CA . TYR A 1 223 ? -1.124 -23.766 -11.352 1 98.62 223 TYR A CA 1
ATOM 1847 C C . TYR A 1 223 ? -0.172 -24.891 -11.742 1 98.62 223 TYR A C 1
ATOM 1849 O O . TYR A 1 223 ? -0.216 -25.375 -12.867 1 98.62 223 TYR A O 1
ATOM 1857 N N . MET A 1 224 ? 0.602 -25.344 -10.781 1 98.56 224 MET A N 1
ATOM 1858 C CA . MET A 1 224 ? 1.599 -26.375 -11.016 1 98.56 224 MET A CA 1
ATOM 1859 C C . MET A 1 224 ? 0.933 -27.734 -11.203 1 98.56 224 MET A C 1
ATOM 1861 O O . MET A 1 224 ? 1.401 -28.547 -12 1 98.56 224 MET A O 1
ATOM 1865 N N . LEU A 1 225 ? -0.107 -28 -10.477 1 98.5 225 LEU A N 1
ATOM 1866 C CA . LEU A 1 225 ? -0.841 -29.25 -10.625 1 98.5 225 LEU A CA 1
ATOM 1867 C C . LEU A 1 225 ? -1.441 -29.375 -12.023 1 98.5 225 LEU A C 1
ATOM 1869 O O . LEU A 1 225 ? -1.334 -30.422 -12.656 1 98.5 225 LEU A O 1
ATOM 1873 N N . LEU A 1 226 ? -2.016 -28.312 -12.461 1 98 226 LEU A N 1
ATOM 1874 C CA . LEU A 1 226 ? -2.615 -28.312 -13.789 1 98 226 LEU A CA 1
ATOM 1875 C C . LEU A 1 226 ? -1.545 -28.438 -14.867 1 98 226 LEU A C 1
ATOM 1877 O O . LEU A 1 226 ? -1.734 -29.156 -15.859 1 98 226 LEU A O 1
ATOM 1881 N N . TRP A 1 227 ? -0.46 -27.75 -14.664 1 97.94 227 TRP A N 1
ATOM 1882 C CA . TRP A 1 227 ? 0.642 -27.828 -15.617 1 97.94 227 TRP A CA 1
ATOM 1883 C C . TRP A 1 227 ? 1.208 -29.234 -15.688 1 97.94 227 TRP A C 1
ATOM 1885 O O . TRP A 1 227 ? 1.408 -29.781 -16.781 1 97.94 227 TRP A O 1
ATOM 1895 N N . GLU A 1 228 ? 1.471 -29.828 -14.539 1 98 228 GLU A N 1
ATOM 1896 C CA . GLU A 1 228 ? 1.985 -31.188 -14.453 1 98 228 GLU A CA 1
ATOM 1897 C C . GLU A 1 228 ? 1.05 -32.188 -15.148 1 98 228 GLU A C 1
ATOM 1899 O O . GLU A 1 228 ? 1.496 -33.031 -15.922 1 98 228 GLU A O 1
ATOM 1904 N N . ARG A 1 229 ? -0.197 -32.094 -14.891 1 96.94 229 ARG A N 1
ATOM 1905 C CA . ARG A 1 229 ? -1.182 -32.969 -15.516 1 96.94 229 ARG A CA 1
ATOM 1906 C C . ARG A 1 229 ? -1.165 -32.844 -17.031 1 96.94 229 ARG A C 1
ATOM 1908 O O . ARG A 1 229 ? -1.233 -33.812 -17.766 1 96.94 229 ARG A O 1
ATOM 1915 N N . SER A 1 230 ? -1.104 -31.594 -17.5 1 96.94 230 SER A N 1
ATOM 1916 C CA . SER A 1 230 ? -1.097 -31.391 -18.953 1 96.94 230 SER A CA 1
ATOM 1917 C C . SER A 1 230 ? 0.138 -32 -19.594 1 96.94 230 SER A C 1
ATOM 1919 O O . SER A 1 230 ? 0.057 -32.562 -20.688 1 96.94 230 SER A O 1
ATOM 1921 N N . LEU A 1 231 ? 1.296 -31.906 -18.938 1 97.88 231 LEU A N 1
ATOM 1922 C CA . LEU A 1 231 ? 2.512 -32.531 -19.453 1 97.88 231 LEU A CA 1
ATOM 1923 C C . LEU A 1 231 ? 2.367 -34.062 -19.484 1 97.88 231 LEU A C 1
ATOM 1925 O O . LEU A 1 231 ? 2.809 -34.688 -20.438 1 97.88 231 LEU A O 1
ATOM 1929 N N . GLN A 1 232 ? 1.793 -34.594 -18.422 1 97.62 232 GLN A N 1
ATOM 1930 C CA . GLN A 1 232 ? 1.541 -36.031 -18.375 1 97.62 232 GLN A CA 1
ATOM 1931 C C . GLN A 1 232 ? 0.686 -36.469 -19.547 1 97.62 232 GLN A C 1
ATOM 1933 O O . GLN A 1 232 ? 0.98 -37.5 -20.188 1 97.62 232 GLN A O 1
ATOM 1938 N N . GLU A 1 233 ? -0.293 -35.75 -19.844 1 96.19 233 GLU A N 1
ATOM 1939 C CA . GLU A 1 233 ? -1.216 -36.062 -20.922 1 96.19 233 GLU A CA 1
ATOM 1940 C C . GLU A 1 233 ? -0.534 -35.969 -22.281 1 96.19 233 GLU A C 1
ATOM 1942 O O . GLU A 1 233 ? -0.672 -36.844 -23.125 1 96.19 233 GLU A O 1
ATOM 1947 N N . ILE A 1 234 ? 0.195 -34.875 -22.5 1 96.81 234 ILE A N 1
ATOM 1948 C CA . ILE A 1 234 ? 0.875 -34.625 -23.766 1 96.81 234 ILE A CA 1
ATOM 1949 C C . ILE A 1 234 ? 1.915 -35.719 -24 1 96.81 234 ILE A C 1
ATOM 1951 O O . ILE A 1 234 ? 2.008 -36.25 -25.109 1 96.81 234 ILE A O 1
ATOM 1955 N N . ALA A 1 235 ? 2.631 -36.094 -22.953 1 96.94 235 ALA A N 1
ATOM 1956 C CA . ALA A 1 235 ? 3.736 -37.031 -23.078 1 96.94 235 ALA A CA 1
ATOM 1957 C C . ALA A 1 235 ? 3.248 -38.469 -22.906 1 96.94 235 ALA A C 1
ATOM 1959 O O . ALA A 1 235 ? 3.998 -39.406 -23.141 1 96.94 235 ALA A O 1
ATOM 1960 N N . LYS A 1 236 ? 2.039 -38.625 -22.531 1 96.19 236 LYS A N 1
ATOM 1961 C CA . LYS A 1 236 ? 1.487 -39.938 -22.203 1 96.19 236 LYS A CA 1
ATOM 1962 C C . LYS A 1 236 ? 2.352 -40.656 -21.156 1 96.19 236 LYS A C 1
ATOM 1964 O O . LYS A 1 236 ? 2.705 -41.844 -21.344 1 96.19 236 LYS A O 1
ATOM 1969 N N . ASP A 1 237 ? 2.748 -39.906 -20.172 1 97 237 ASP A N 1
ATOM 1970 C CA . ASP A 1 237 ? 3.555 -40.375 -19.047 1 97 237 ASP A CA 1
ATOM 1971 C C . ASP A 1 237 ? 2.926 -40 -17.719 1 97 237 ASP A C 1
ATOM 1973 O O . ASP A 1 237 ? 3.271 -38.969 -17.141 1 97 237 ASP A O 1
ATOM 1977 N N . ASP A 1 238 ? 2.133 -40.906 -17.141 1 94.25 238 ASP A N 1
ATOM 1978 C CA . ASP A 1 238 ? 1.376 -40.625 -15.93 1 94.25 238 ASP A CA 1
ATOM 1979 C C . ASP A 1 238 ? 2.291 -40.594 -14.703 1 94.25 238 ASP A C 1
ATOM 1981 O O . ASP A 1 238 ? 1.88 -40.156 -13.625 1 94.25 238 ASP A O 1
ATOM 1985 N N . ASN A 1 239 ? 3.506 -40.906 -14.914 1 94.69 239 ASN A N 1
ATOM 1986 C CA . ASN A 1 239 ? 4.43 -40.969 -13.789 1 94.69 239 ASN A CA 1
ATOM 1987 C C . ASN A 1 239 ? 5.352 -39.75 -13.742 1 94.69 239 ASN A C 1
ATOM 1989 O O . ASN A 1 239 ? 6.215 -39.656 -12.867 1 94.69 239 ASN A O 1
ATOM 1993 N N . LEU A 1 240 ? 5.145 -38.875 -14.68 1 97 240 LEU A N 1
ATOM 1994 C CA . LEU A 1 240 ? 5.949 -37.656 -14.648 1 97 240 LEU A CA 1
ATOM 1995 C C . LEU A 1 240 ? 5.633 -36.812 -13.406 1 97 240 LEU A C 1
ATOM 1997 O O . LEU A 1 240 ? 4.473 -36.5 -13.148 1 97 240 LEU A O 1
ATOM 2001 N N . ALA A 1 241 ? 6.59 -36.562 -12.594 1 97.62 241 ALA A N 1
ATOM 2002 C CA . ALA A 1 241 ? 6.531 -35.625 -11.477 1 97.62 241 ALA A CA 1
ATOM 2003 C C . ALA A 1 241 ? 7.422 -34.438 -11.727 1 97.62 241 ALA A C 1
ATOM 2005 O O . ALA A 1 241 ? 8.609 -34.562 -12.016 1 97.62 241 ALA A O 1
ATOM 2006 N N . VAL A 1 242 ? 6.859 -33.25 -11.641 1 97.25 242 VAL A N 1
ATOM 2007 C CA . VAL A 1 242 ? 7.645 -32.062 -11.891 1 97.25 242 VAL A CA 1
ATOM 2008 C C . VAL A 1 242 ? 8.734 -31.922 -10.828 1 97.25 242 VAL A C 1
ATOM 2010 O O . VAL A 1 242 ? 8.453 -31.938 -9.633 1 97.25 242 VAL A O 1
ATOM 2013 N N . PRO A 1 243 ? 9.977 -31.859 -11.266 1 98.06 243 PRO A N 1
ATOM 2014 C CA . PRO A 1 243 ? 11.055 -31.672 -10.297 1 98.06 243 PRO A CA 1
ATOM 2015 C C . PRO A 1 243 ? 11.102 -30.25 -9.727 1 98.06 243 PRO A C 1
ATOM 2017 O O . PRO A 1 243 ? 10.336 -29.391 -10.156 1 98.06 243 PRO A O 1
ATOM 2020 N N . TYR A 1 244 ? 11.922 -30.094 -8.648 1 97.69 244 TYR A N 1
ATOM 2021 C CA . TYR A 1 244 ? 12.156 -28.766 -8.094 1 97.69 244 TYR A CA 1
ATOM 2022 C C . TYR A 1 244 ? 13.633 -28.406 -8.18 1 97.69 244 TYR A C 1
ATOM 2024 O O . TYR A 1 244 ? 14.484 -29.266 -8.367 1 97.69 244 TYR A O 1
ATOM 2032 N N . TRP A 1 245 ? 13.883 -27.109 -8.234 1 96.75 245 TRP A N 1
ATOM 2033 C CA . TRP A 1 245 ? 15.242 -26.594 -8.188 1 96.75 245 TRP A CA 1
ATOM 2034 C C . TRP A 1 245 ? 15.562 -26 -6.816 1 96.75 245 TRP A C 1
ATOM 2036 O O . TRP A 1 245 ? 15.062 -24.938 -6.453 1 96.75 245 TRP A O 1
ATOM 2046 N N . ASP A 1 246 ? 16.391 -26.703 -6.062 1 96.12 246 ASP A N 1
ATOM 2047 C CA . ASP A 1 246 ? 16.859 -26.188 -4.781 1 96.12 246 ASP A CA 1
ATOM 2048 C C . ASP A 1 246 ? 17.906 -25.094 -4.98 1 96.12 246 ASP A C 1
ATOM 2050 O O . ASP A 1 246 ? 19.109 -25.391 -4.996 1 96.12 246 ASP A O 1
ATOM 2054 N N . TRP A 1 247 ? 17.453 -23.891 -5.008 1 95.75 247 TRP A N 1
ATOM 2055 C CA . TRP A 1 247 ? 18.344 -22.781 -5.312 1 95.75 247 TRP A CA 1
ATOM 2056 C C . TRP A 1 247 ? 19.172 -22.406 -4.09 1 95.75 247 TRP A C 1
ATOM 2058 O O . TRP A 1 247 ? 20.031 -21.516 -4.164 1 95.75 247 TRP A O 1
ATOM 2068 N N . THR A 1 248 ? 19.031 -23.031 -2.916 1 94.94 248 THR A N 1
ATOM 2069 C CA . THR A 1 248 ? 19.828 -22.75 -1.736 1 94.94 248 THR A CA 1
ATOM 2070 C C . THR A 1 248 ? 21.203 -23.422 -1.836 1 94.94 248 THR A C 1
ATOM 2072 O O . THR A 1 248 ? 22.125 -23.062 -1.104 1 94.94 248 THR A O 1
ATOM 2075 N N . GLU A 1 249 ? 21.312 -24.375 -2.678 1 90.81 249 GLU A N 1
ATOM 2076 C CA . GLU A 1 249 ? 22.531 -25.172 -2.766 1 90.81 249 GLU A CA 1
ATOM 2077 C C . GLU A 1 249 ? 23.672 -24.375 -3.387 1 90.81 249 GLU A C 1
ATOM 2079 O O . GLU A 1 249 ? 24.844 -24.594 -3.053 1 90.81 249 GLU A O 1
ATOM 2084 N N . HIS A 1 250 ? 23.406 -23.484 -4.32 1 88 250 HIS A N 1
ATOM 2085 C CA . HIS A 1 250 ? 24.406 -22.672 -5 1 88 250 HIS A CA 1
ATOM 2086 C C . HIS A 1 250 ? 23.984 -21.219 -5.047 1 88 250 HIS A C 1
ATOM 2088 O O . HIS A 1 250 ? 23.469 -20.75 -6.066 1 88 250 HIS A O 1
ATOM 2094 N N . PRO A 1 251 ? 24.328 -20.516 -4.031 1 83 251 PRO A N 1
ATOM 2095 C CA . PRO A 1 251 ? 23.75 -19.172 -3.893 1 83 251 PRO A CA 1
ATOM 2096 C C . PRO A 1 251 ? 24.297 -18.188 -4.922 1 83 251 PRO A C 1
ATOM 2098 O O . PRO A 1 251 ? 23.625 -17.203 -5.266 1 83 251 PRO A O 1
ATOM 2101 N N . ASN A 1 252 ? 25.375 -18.375 -5.516 1 83.88 252 ASN A N 1
ATOM 2102 C CA . ASN A 1 252 ? 26.016 -17.344 -6.332 1 83.88 252 ASN A CA 1
ATOM 2103 C C . ASN A 1 252 ? 25.594 -17.438 -7.793 1 83.88 252 ASN A C 1
ATOM 2105 O O . ASN A 1 252 ? 25.625 -16.438 -8.523 1 83.88 252 ASN A O 1
ATOM 2109 N N . ARG A 1 253 ? 25.406 -18.719 -8.234 1 83.25 253 ARG A N 1
ATOM 2110 C CA . ARG A 1 253 ? 25.031 -18.906 -9.633 1 83.25 253 ARG A CA 1
ATOM 2111 C C . ARG A 1 253 ? 24.219 -20.188 -9.805 1 83.25 253 ARG A C 1
ATOM 2113 O O . ARG A 1 253 ? 24.234 -21.062 -8.945 1 83.25 253 ARG A O 1
ATOM 2120 N N . CYS A 1 254 ? 23.484 -20.141 -10.906 1 86 254 CYS A N 1
ATOM 2121 C CA . CYS A 1 254 ? 22.812 -21.391 -11.258 1 86 254 CYS A CA 1
ATOM 2122 C C . CYS A 1 254 ? 23.828 -22.5 -11.523 1 86 254 CYS A C 1
ATOM 2124 O O . CYS A 1 254 ? 24.766 -22.312 -12.289 1 86 254 CYS A O 1
ATOM 2126 N N . ASN A 1 255 ? 23.578 -23.594 -10.852 1 87.94 255 ASN A N 1
ATOM 2127 C CA . ASN A 1 255 ? 24.469 -24.734 -11.031 1 87.94 255 ASN A CA 1
ATOM 2128 C C . ASN A 1 255 ? 24.641 -25.094 -12.508 1 87.94 255 ASN A C 1
ATOM 2130 O O . ASN A 1 255 ? 23.656 -25.281 -13.219 1 87.94 255 ASN A O 1
ATOM 2134 N N . THR A 1 256 ? 25.844 -25.312 -12.93 1 88.94 256 THR A N 1
ATOM 2135 C CA . THR A 1 256 ? 26.156 -25.516 -14.336 1 88.94 256 THR A CA 1
ATOM 2136 C C . THR A 1 256 ? 25.656 -26.875 -14.82 1 88.94 256 THR A C 1
ATOM 2138 O O . THR A 1 256 ? 25.547 -27.094 -16.031 1 88.94 256 THR A O 1
ATOM 2141 N N . THR A 1 257 ? 25.344 -27.688 -13.914 1 88.62 257 THR A N 1
ATOM 2142 C CA . THR A 1 257 ? 24.859 -29 -14.32 1 88.62 257 THR A CA 1
ATOM 2143 C C . THR A 1 257 ? 23.406 -28.906 -14.773 1 88.62 257 THR A C 1
ATOM 2145 O O . THR A 1 257 ? 22.953 -29.719 -15.578 1 88.62 257 THR A O 1
ATOM 2148 N N . ILE A 1 258 ? 22.75 -27.906 -14.273 1 89.75 258 ILE A N 1
ATOM 2149 C CA . ILE A 1 258 ? 21.344 -27.828 -14.695 1 89.75 258 ILE A CA 1
ATOM 2150 C C . ILE A 1 258 ? 21.172 -26.625 -15.633 1 89.75 258 ILE A C 1
ATOM 2152 O O . ILE A 1 258 ? 20.312 -26.656 -16.531 1 89.75 258 ILE A O 1
ATOM 2156 N N . CYS A 1 259 ? 21.953 -25.578 -15.422 1 93.38 259 CYS A N 1
ATOM 2157 C CA . CYS A 1 259 ? 21.984 -24.469 -16.359 1 93.38 259 CYS A CA 1
ATOM 2158 C C . CYS 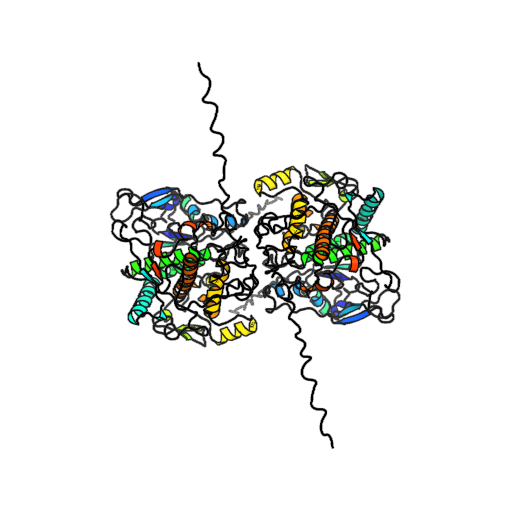A 1 259 ? 23.047 -24.688 -17.438 1 93.38 259 CYS A C 1
ATOM 2160 O O . CYS A 1 259 ? 24.031 -23.953 -17.5 1 93.38 259 CYS A O 1
ATOM 2162 N N . SER A 1 260 ? 22.812 -25.625 -18.266 1 95.62 260 SER A N 1
ATOM 2163 C CA . SER A 1 260 ? 23.672 -26.031 -19.375 1 95.62 260 SER A CA 1
ATOM 2164 C C . SER A 1 260 ? 22.953 -25.922 -20.703 1 95.62 260 SER A C 1
ATOM 2166 O O . SER A 1 260 ? 21.719 -25.797 -20.75 1 95.62 260 SER A O 1
ATOM 2168 N N . LYS A 1 261 ? 23.656 -26.047 -21.75 1 95.88 261 LYS A N 1
ATOM 2169 C CA . LYS A 1 261 ? 23.078 -25.891 -23.078 1 95.88 261 LYS A CA 1
ATOM 2170 C C . LYS A 1 261 ? 22.094 -27.031 -23.375 1 95.88 261 LYS A C 1
ATOM 2172 O O . LYS A 1 261 ? 21.156 -26.859 -24.156 1 95.88 261 LYS A O 1
ATOM 2177 N N . ASP A 1 262 ? 22.266 -28.156 -22.703 1 95.75 262 ASP A N 1
ATOM 2178 C CA . ASP A 1 262 ? 21.422 -29.312 -22.969 1 95.75 262 ASP A CA 1
ATOM 2179 C C . ASP A 1 262 ? 20.141 -29.25 -22.141 1 95.75 262 ASP A C 1
ATOM 2181 O O . ASP A 1 262 ? 19.188 -30 -22.406 1 95.75 262 ASP A O 1
ATOM 2185 N N . LEU A 1 263 ? 20.109 -28.359 -21.172 1 97 263 LEU A N 1
ATOM 2186 C CA . LEU A 1 263 ? 18.984 -28.344 -20.234 1 97 263 LEU A CA 1
ATOM 2187 C C . LEU A 1 263 ? 18.375 -26.938 -20.141 1 97 263 LEU A C 1
ATOM 2189 O O . LEU A 1 263 ? 17.781 -26.453 -21.109 1 97 263 LEU A O 1
ATOM 2193 N N . LEU A 1 264 ? 18.656 -26.219 -19.062 1 96.69 264 LEU A N 1
ATOM 2194 C CA . LEU A 1 264 ? 17.953 -24.969 -18.812 1 96.69 264 LEU A CA 1
ATOM 2195 C C . LEU A 1 264 ? 18.641 -23.797 -19.484 1 96.69 264 LEU A C 1
ATOM 2197 O O . LEU A 1 264 ? 18.25 -22.641 -19.297 1 96.69 264 LEU A O 1
ATOM 2201 N N . GLY A 1 265 ? 19.703 -24.047 -20.219 1 96.69 265 GLY A N 1
ATOM 2202 C CA . GLY A 1 265 ? 20.359 -23.047 -21.062 1 96.69 265 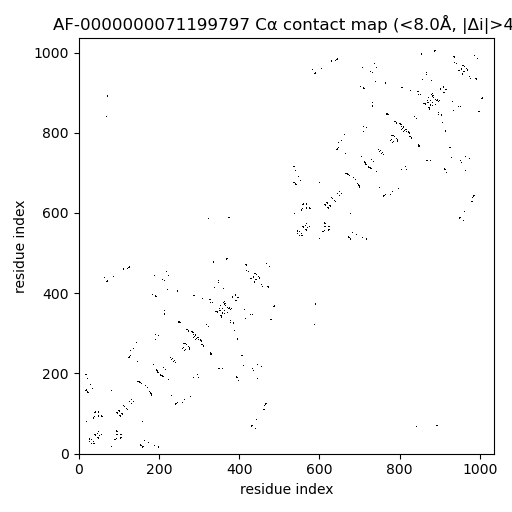GLY A CA 1
ATOM 2203 C C . GLY A 1 265 ? 21.438 -22.281 -20.344 1 96.69 265 GLY A C 1
ATOM 2204 O O . GLY A 1 265 ? 21.578 -22.375 -19.125 1 96.69 265 GLY A O 1
ATOM 2205 N N . VAL A 1 266 ? 22.266 -21.625 -21.109 1 96.94 266 VAL A N 1
ATOM 2206 C CA . VAL A 1 266 ? 23.359 -20.781 -20.641 1 96.94 266 VAL A CA 1
ATOM 2207 C C . VAL A 1 266 ? 23.156 -19.344 -21.125 1 96.94 266 VAL A C 1
ATOM 2209 O O . VAL A 1 266 ? 22.844 -19.109 -22.297 1 96.94 266 VAL A O 1
ATOM 2212 N N . THR A 1 267 ? 23.328 -18.422 -20.203 1 96.06 267 THR A N 1
ATOM 2213 C CA . THR A 1 267 ? 23.125 -17.016 -20.562 1 96.06 267 THR A CA 1
ATOM 2214 C C . THR A 1 267 ? 24.344 -16.484 -21.312 1 96.06 267 THR A C 1
ATOM 2216 O O . THR A 1 267 ? 25.469 -16.562 -20.828 1 96.06 267 THR A O 1
ATOM 2219 N N . ASN A 1 268 ? 24.078 -16.016 -22.531 1 96.75 268 ASN A N 1
ATOM 2220 C CA . ASN A 1 268 ? 25.109 -15.25 -23.219 1 96.75 268 ASN A CA 1
ATOM 2221 C C . ASN A 1 268 ? 25.453 -13.961 -22.469 1 96.75 268 ASN A C 1
ATOM 2223 O O . ASN A 1 268 ? 24.594 -13.086 -22.328 1 96.75 268 ASN A O 1
ATOM 2227 N N . GLN A 1 269 ? 26.656 -13.789 -22.031 1 96.06 269 GLN A N 1
ATOM 2228 C CA . GLN A 1 269 ? 27.031 -12.742 -21.094 1 96.06 269 GLN A CA 1
ATOM 2229 C C . GLN A 1 269 ? 27.094 -11.383 -21.781 1 96.06 269 GLN A C 1
ATOM 2231 O O . GLN A 1 269 ? 27.156 -10.344 -21.109 1 96.06 269 GLN A O 1
ATOM 2236 N N . HIS A 1 270 ? 26.984 -11.305 -23.047 1 95.94 270 HIS A N 1
ATOM 2237 C CA . HIS A 1 270 ? 26.984 -10.047 -23.781 1 95.94 270 HIS A CA 1
ATOM 2238 C C . HIS A 1 270 ? 25.562 -9.586 -24.078 1 95.94 270 HIS A C 1
ATOM 2240 O O . HIS A 1 270 ? 25.219 -8.422 -23.875 1 95.94 270 HIS A O 1
ATOM 2246 N N . SER A 1 271 ? 24.703 -10.516 -24.438 1 94.88 271 SER A N 1
ATOM 2247 C CA . SER A 1 271 ? 23.375 -10.141 -24.906 1 94.88 271 SER A CA 1
ATOM 2248 C C . SER A 1 271 ? 22.328 -10.43 -23.844 1 94.88 271 SER A C 1
ATOM 2250 O O . SER A 1 271 ? 21.219 -9.867 -23.891 1 94.88 271 SER A O 1
ATOM 2252 N N . GLY A 1 272 ? 22.609 -11.359 -22.984 1 96.5 272 GLY A N 1
ATOM 2253 C CA . GLY A 1 272 ? 21.625 -11.805 -22.031 1 96.5 272 GLY A CA 1
ATOM 2254 C C . GLY A 1 272 ? 20.734 -12.914 -22.562 1 96.5 272 GLY A C 1
ATOM 2255 O O . GLY A 1 272 ? 19.938 -13.477 -21.812 1 96.5 272 GLY A O 1
ATOM 2256 N N . ILE A 1 273 ? 20.875 -13.258 -23.828 1 97.06 273 ILE A N 1
ATOM 2257 C CA . ILE A 1 273 ? 20.047 -14.289 -24.453 1 97.06 273 ILE A CA 1
ATOM 2258 C C . ILE A 1 273 ? 20.453 -15.664 -23.922 1 97.06 273 ILE A C 1
ATOM 2260 O O . ILE A 1 273 ? 21.641 -15.953 -23.766 1 97.06 273 ILE A O 1
ATOM 2264 N N . VAL A 1 274 ? 19.5 -16.484 -23.609 1 97.38 274 VAL A N 1
ATOM 2265 C CA . VAL A 1 274 ? 19.75 -17.844 -23.125 1 97.38 274 VAL A CA 1
ATOM 2266 C C . VAL A 1 274 ? 19.922 -18.797 -24.297 1 97.38 274 VAL A C 1
ATOM 2268 O O . VAL A 1 274 ? 19.047 -18.922 -25.141 1 97.38 274 VAL A O 1
ATOM 2271 N N . GLU A 1 275 ? 21.047 -19.469 -24.312 1 97.38 275 GLU A N 1
ATOM 2272 C CA . GLU A 1 275 ? 21.375 -20.422 -25.375 1 97.38 275 GLU A CA 1
ATOM 2273 C C . GLU A 1 275 ? 21.188 -21.859 -24.875 1 97.38 275 GLU A C 1
ATOM 2275 O O . GLU A 1 275 ? 21.594 -22.188 -23.766 1 97.38 275 GLU A O 1
ATOM 2280 N N . GLY A 1 276 ? 20.531 -22.656 -25.75 1 96 276 GLY A N 1
ATOM 2281 C CA . GLY A 1 276 ? 20.312 -24.047 -25.375 1 96 276 GLY A CA 1
ATOM 2282 C C . GLY A 1 276 ? 19.672 -24.859 -26.5 1 96 276 GLY A C 1
ATOM 2283 O O . GLY A 1 276 ? 19.141 -24.297 -27.453 1 96 276 GLY A O 1
ATOM 2284 N N . LYS A 1 277 ? 19.766 -26.125 -26.281 1 94.38 277 LYS A N 1
ATOM 2285 C CA . LYS A 1 277 ? 19.312 -27.109 -27.25 1 94.38 277 LYS A CA 1
ATOM 2286 C C . LYS A 1 277 ? 17.906 -26.797 -27.734 1 94.38 277 LYS A C 1
ATOM 2288 O O . LYS A 1 277 ? 17.656 -26.781 -28.938 1 94.38 277 LYS A O 1
ATOM 2293 N N . TYR A 1 278 ? 17 -26.547 -26.922 1 94.56 278 TYR A N 1
ATOM 2294 C CA . TYR A 1 278 ? 15.617 -26.25 -27.281 1 94.56 278 TYR A CA 1
ATOM 2295 C C . TYR A 1 278 ? 15.359 -24.75 -27.234 1 94.56 278 TYR A C 1
ATOM 2297 O O . TYR A 1 278 ? 14.625 -24.234 -28.078 1 94.56 278 TYR A O 1
ATOM 2305 N N . LEU A 1 279 ? 16.062 -24.062 -26.406 1 95.69 279 LEU A N 1
ATOM 2306 C CA . LEU A 1 279 ? 15.727 -22.688 -26.047 1 95.69 279 LEU A CA 1
ATOM 2307 C C . LEU A 1 279 ? 16.141 -21.719 -27.141 1 95.69 279 LEU A C 1
ATOM 2309 O O . LEU A 1 279 ? 15.602 -20.609 -27.234 1 95.69 279 LEU A O 1
ATOM 2313 N N . ASP A 1 280 ? 17 -22.109 -28.016 1 94.06 280 ASP A N 1
ATOM 2314 C CA . ASP A 1 280 ? 17.438 -21.297 -29.141 1 94.06 280 ASP A CA 1
ATOM 2315 C C . ASP A 1 280 ? 16.266 -20.969 -30.062 1 94.06 280 ASP A C 1
ATOM 2317 O O . ASP A 1 280 ? 16.266 -19.938 -30.734 1 94.06 280 ASP A O 1
ATOM 2321 N N . LYS A 1 281 ? 15.281 -21.781 -30.031 1 92.38 281 LYS A N 1
ATOM 2322 C CA . LYS A 1 281 ? 14.172 -21.625 -30.969 1 92.38 281 LYS A CA 1
ATOM 2323 C C . LYS A 1 281 ? 12.906 -21.141 -30.25 1 92.38 281 LYS A C 1
ATOM 2325 O O . LYS A 1 281 ? 11.867 -20.953 -30.875 1 92.38 281 LYS A O 1
ATOM 2330 N N . TRP A 1 282 ? 13 -21 -29 1 95 282 TRP A N 1
ATOM 2331 C CA . TRP A 1 282 ? 11.812 -20.656 -28.219 1 95 282 TRP A CA 1
ATOM 2332 C C . TRP A 1 282 ? 11.438 -19.188 -28.422 1 95 282 TRP A C 1
ATOM 2334 O O . TRP A 1 282 ? 12.312 -18.344 -28.578 1 95 282 TRP A O 1
ATOM 2344 N N . TYR A 1 283 ? 10.18 -18.938 -28.453 1 95 283 TYR A N 1
ATOM 2345 C CA . TYR A 1 283 ? 9.633 -17.578 -28.406 1 95 283 TYR A CA 1
ATOM 2346 C C . TYR A 1 283 ? 9.023 -17.297 -27.031 1 95 283 TYR A C 1
ATOM 2348 O O . TYR A 1 283 ? 8.695 -18.219 -26.297 1 95 283 TYR A O 1
ATOM 2356 N N . VAL A 1 284 ? 8.953 -16 -26.703 1 96.19 284 VAL A N 1
ATOM 2357 C CA . VAL A 1 284 ? 8.297 -15.57 -25.469 1 96.19 284 VAL A CA 1
ATOM 2358 C C . VAL A 1 284 ? 7.066 -14.727 -25.812 1 96.19 284 VAL A C 1
ATOM 2360 O O . VAL A 1 284 ? 6.988 -14.133 -26.891 1 96.19 284 VAL A O 1
ATOM 2363 N N . ILE A 1 285 ? 6.082 -14.711 -24.859 1 95.88 285 ILE A N 1
ATOM 2364 C CA . ILE A 1 285 ? 4.859 -13.938 -25.047 1 95.88 285 ILE A CA 1
ATOM 2365 C C . ILE A 1 285 ? 4.59 -13.078 -23.812 1 95.88 285 ILE A C 1
ATOM 2367 O O . ILE A 1 285 ? 5.219 -13.273 -22.766 1 95.88 285 ILE A O 1
ATOM 2371 N N . CYS A 1 286 ? 3.717 -12.07 -23.953 1 94.25 286 CYS A N 1
ATOM 2372 C CA . CYS A 1 286 ? 3.131 -11.297 -22.859 1 94.25 286 CYS A CA 1
ATOM 2373 C C . CYS A 1 286 ? 4.199 -10.5 -22.125 1 94.25 286 CYS A C 1
ATOM 2375 O O . CYS A 1 286 ? 4.113 -10.32 -20.906 1 94.25 286 CYS A O 1
ATOM 2377 N N . THR A 1 287 ? 5.273 -10.117 -22.859 1 92 287 THR A N 1
ATOM 2378 C CA . THR A 1 287 ? 6.316 -9.312 -22.234 1 92 287 THR A CA 1
ATOM 2379 C C . THR A 1 287 ? 5.832 -7.883 -22 1 92 287 THR A C 1
ATOM 2381 O O . THR A 1 287 ? 4.809 -7.469 -22.547 1 92 287 THR A O 1
ATOM 2384 N N . ARG A 1 288 ? 6.527 -7.168 -21.109 1 86.12 288 ARG A N 1
ATOM 2385 C CA . ARG A 1 288 ? 6.191 -5.781 -20.812 1 86.12 288 ARG A CA 1
ATOM 2386 C C . ARG A 1 288 ? 6.141 -4.949 -22.094 1 86.12 288 ARG A C 1
ATOM 2388 O O . ARG A 1 288 ? 5.258 -4.105 -22.25 1 86.12 288 ARG A O 1
ATOM 2395 N N . GLU A 1 289 ? 7.086 -5.188 -22.953 1 83.44 289 GLU A N 1
ATOM 2396 C CA . GLU A 1 289 ? 7.133 -4.477 -24.219 1 83.44 289 GLU A CA 1
ATOM 2397 C C . GLU A 1 289 ? 5.906 -4.789 -25.078 1 83.44 289 GLU A C 1
ATOM 2399 O O . GLU A 1 289 ? 5.305 -3.889 -25.656 1 83.44 289 GLU A O 1
ATOM 2404 N N . MET A 1 290 ? 5.543 -6.031 -25.047 1 84.38 290 MET A N 1
ATOM 2405 C CA . MET A 1 290 ? 4.449 -6.488 -25.906 1 84.38 290 MET A CA 1
ATOM 2406 C C . MET A 1 290 ? 3.104 -6.02 -25.359 1 84.38 290 MET A C 1
ATOM 2408 O O . MET A 1 290 ? 2.129 -5.918 -26.109 1 84.38 290 MET A O 1
ATOM 2412 N N . THR A 1 291 ? 3.078 -5.699 -24.109 1 74.62 291 THR A N 1
ATOM 2413 C CA . THR A 1 291 ? 1.811 -5.332 -23.484 1 74.62 291 THR A CA 1
ATOM 2414 C C . THR A 1 291 ? 1.801 -3.854 -23.109 1 74.62 291 THR A C 1
ATOM 2416 O O . THR A 1 291 ? 0.958 -3.414 -22.328 1 74.62 291 THR A O 1
ATOM 2419 N N . ASP A 1 292 ? 2.686 -3.061 -23.625 1 71.12 292 ASP A N 1
ATOM 2420 C CA . ASP A 1 292 ? 2.805 -1.633 -23.359 1 71.12 292 ASP A CA 1
ATOM 2421 C C . ASP A 1 292 ? 2.758 -1.358 -21.859 1 71.12 292 ASP A C 1
ATOM 2423 O O . ASP A 1 292 ? 1.91 -0.598 -21.375 1 71.12 292 ASP A O 1
ATOM 2427 N N . ASN A 1 293 ? 3.73 -2.021 -21.172 1 67.94 293 ASN A N 1
ATOM 2428 C CA . ASN A 1 293 ? 3.863 -1.909 -19.719 1 67.94 293 ASN A CA 1
ATOM 2429 C C . ASN A 1 293 ? 2.582 -2.33 -19.016 1 67.94 293 ASN A C 1
ATOM 2431 O O . ASN A 1 293 ? 2.084 -1.608 -18.141 1 67.94 293 ASN A O 1
ATOM 2435 N N . LEU A 1 294 ? 1.998 -3.402 -19.562 1 62.47 294 LEU A N 1
ATOM 2436 C CA . LEU A 1 294 ? 0.883 -4.129 -18.969 1 62.47 294 LEU A CA 1
ATOM 2437 C C . LEU A 1 294 ? -0.422 -3.359 -19.125 1 62.47 294 LEU A C 1
ATOM 2439 O O . LEU A 1 294 ? -1.399 -3.623 -18.422 1 62.47 294 LEU A O 1
ATOM 2443 N N . THR A 1 295 ? -0.44 -2.42 -20.062 1 66.38 295 THR A N 1
ATOM 2444 C CA . THR A 1 295 ? -1.649 -1.635 -20.297 1 66.38 295 THR A CA 1
ATOM 2445 C C . THR A 1 295 ? -2.455 -2.209 -21.453 1 66.38 295 THR A C 1
ATOM 2447 O O . THR A 1 295 ? -3.529 -1.701 -21.781 1 66.38 295 THR A O 1
ATOM 2450 N N . LYS A 1 296 ? -1.806 -3.242 -22.094 1 74 296 LYS A N 1
ATOM 2451 C CA . LYS A 1 296 ? -2.496 -3.938 -23.172 1 74 296 LYS A CA 1
ATOM 2452 C C . LYS A 1 296 ? -2.627 -5.43 -22.875 1 74 296 LYS A C 1
ATOM 2454 O O . LYS A 1 296 ? -1.798 -5.996 -22.156 1 74 296 LYS A O 1
ATOM 2459 N N . LEU A 1 297 ? -3.646 -6.016 -23.484 1 83.19 297 LEU A N 1
ATOM 2460 C CA . LEU A 1 297 ? -3.893 -7.441 -23.312 1 83.19 297 LEU A CA 1
ATOM 2461 C C . LEU A 1 297 ? -2.854 -8.273 -24.047 1 83.19 297 LEU A C 1
ATOM 2463 O O . LEU A 1 297 ? -2.365 -7.859 -25.109 1 83.19 297 LEU A O 1
ATOM 2467 N N . CYS A 1 298 ? -2.525 -9.359 -23.516 1 90.81 298 CYS A N 1
ATOM 2468 C CA . CYS A 1 298 ? -1.555 -10.258 -24.125 1 90.81 298 CYS A CA 1
ATOM 2469 C C . CYS A 1 298 ? -2.178 -11.016 -25.281 1 90.81 298 CYS A C 1
ATOM 2471 O O . CYS A 1 298 ? -3.131 -11.773 -25.094 1 90.81 298 CYS A O 1
ATOM 2473 N N . ASP A 1 299 ? -1.724 -10.75 -26.469 1 92.25 299 ASP A N 1
ATOM 2474 C CA . ASP A 1 299 ? -2.02 -11.562 -27.656 1 92.25 299 ASP A CA 1
ATOM 2475 C C . ASP A 1 299 ? -1.024 -12.711 -27.781 1 92.25 299 ASP A C 1
ATOM 2477 O O . ASP A 1 299 ? 0.157 -12.492 -28.062 1 92.25 299 ASP A O 1
ATOM 2481 N N . PRO A 1 300 ? -1.548 -13.969 -27.641 1 93.12 300 PRO A N 1
ATOM 2482 C CA . PRO A 1 300 ? -0.604 -15.086 -27.672 1 93.12 300 PRO A CA 1
ATOM 2483 C C . PRO A 1 300 ? 0.079 -15.234 -29.031 1 93.12 300 PRO A C 1
ATOM 2485 O O . PRO A 1 300 ? 1.069 -15.961 -29.156 1 93.12 300 PRO A O 1
ATOM 2488 N N . ASN A 1 301 ? -0.43 -14.516 -30.016 1 92.88 301 ASN A N 1
ATOM 2489 C CA . ASN A 1 301 ? 0.156 -14.594 -31.344 1 92.88 301 ASN A CA 1
ATOM 2490 C C . ASN A 1 301 ? 1.273 -13.57 -31.531 1 92.88 301 ASN A C 1
ATOM 2492 O O . ASN A 1 301 ? 2.047 -13.656 -32.5 1 92.88 301 ASN A O 1
ATOM 2496 N N . GLU A 1 302 ? 1.269 -12.648 -30.688 1 93.69 302 GLU A N 1
ATOM 2497 C CA . GLU A 1 302 ? 2.42 -11.75 -30.656 1 93.69 302 GLU A CA 1
ATOM 2498 C C . GLU A 1 302 ? 3.584 -12.375 -29.891 1 93.69 302 GLU A C 1
ATOM 2500 O O . GLU A 1 302 ? 3.547 -12.461 -28.656 1 93.69 302 GLU A O 1
ATOM 2505 N N . ARG A 1 303 ? 4.613 -12.773 -30.609 1 93.69 303 ARG A N 1
ATOM 2506 C CA . ARG A 1 303 ? 5.715 -13.523 -30.031 1 93.69 303 ARG A CA 1
ATOM 2507 C C . ARG A 1 303 ? 7.059 -12.891 -30.375 1 93.69 303 ARG A C 1
ATOM 2509 O O . ARG A 1 303 ? 7.18 -12.211 -31.406 1 93.69 303 ARG A O 1
ATOM 2516 N N . LYS A 1 304 ? 7.973 -13.039 -29.562 1 93.12 304 LYS A N 1
ATOM 2517 C CA . LYS A 1 304 ? 9.352 -12.609 -29.781 1 93.12 304 LYS A CA 1
ATOM 2518 C C . LYS A 1 304 ? 10.328 -13.758 -29.516 1 93.12 304 LYS A C 1
ATOM 2520 O O . LYS A 1 304 ? 10.164 -14.508 -28.547 1 93.12 304 LYS A O 1
ATOM 2525 N N . ILE A 1 305 ? 11.266 -13.836 -30.406 1 90.69 305 ILE A N 1
ATOM 2526 C CA . ILE A 1 305 ? 12.258 -14.898 -30.25 1 90.69 305 ILE A CA 1
ATOM 2527 C C . ILE A 1 305 ? 13.242 -14.523 -29.141 1 90.69 305 ILE A C 1
ATOM 2529 O O . ILE A 1 305 ? 13.672 -13.367 -29.047 1 90.69 305 ILE A O 1
ATOM 2533 N N . GLY A 1 306 ? 13.547 -15.578 -28.406 1 90.88 306 GLY A N 1
ATOM 2534 C CA . GLY A 1 306 ? 14.656 -15.406 -27.484 1 90.88 306 GLY A CA 1
ATOM 2535 C C . GLY A 1 306 ? 14.219 -15.266 -26.031 1 90.88 306 GLY A C 1
ATOM 2536 O O . GLY A 1 306 ? 13.344 -14.461 -25.719 1 90.88 306 GLY A O 1
ATOM 2537 N N . LEU A 1 307 ? 14.727 -16.094 -25.203 1 95.06 307 LEU A N 1
ATOM 2538 C CA . LEU A 1 307 ? 14.648 -16.016 -23.75 1 95.06 307 LEU A CA 1
ATOM 2539 C C . LEU A 1 307 ? 15.852 -15.258 -23.188 1 95.06 307 LEU A C 1
ATOM 2541 O O . LEU A 1 307 ? 16.969 -15.43 -23.656 1 95.06 307 LEU A O 1
ATOM 2545 N N . GLU A 1 308 ? 15.602 -14.359 -22.266 1 96.31 308 GLU A N 1
ATOM 2546 C CA . GLU A 1 308 ? 16.703 -13.578 -21.688 1 96.31 308 GLU A CA 1
ATOM 2547 C C . GLU A 1 308 ? 16.781 -13.766 -20.188 1 96.31 308 GLU A C 1
ATOM 2549 O O . GLU A 1 308 ? 15.75 -13.953 -19.516 1 96.31 308 GLU A O 1
ATOM 2554 N N . ARG A 1 309 ? 18 -13.719 -19.656 1 96.88 309 ARG A N 1
ATOM 2555 C CA . ARG A 1 309 ? 18.297 -13.695 -18.234 1 96.88 309 ARG A CA 1
ATOM 2556 C C . ARG A 1 309 ? 19.406 -12.695 -17.938 1 96.88 309 ARG A C 1
ATOM 2558 O O . ARG A 1 309 ? 20 -12.117 -18.844 1 96.88 309 ARG A O 1
ATOM 2565 N N . ASN A 1 310 ? 19.672 -12.406 -16.656 1 96.19 310 ASN A N 1
ATOM 2566 C CA . ASN A 1 310 ? 20.656 -11.414 -16.281 1 96.19 310 ASN A CA 1
ATOM 2567 C C . ASN A 1 310 ? 22.078 -11.859 -16.656 1 96.19 310 ASN A C 1
ATOM 2569 O O . ASN A 1 310 ? 22.453 -13.008 -16.438 1 96.19 310 ASN A O 1
ATOM 2573 N N . THR A 1 311 ? 22.812 -10.945 -17.25 1 96.38 311 THR A N 1
ATOM 2574 C CA . THR A 1 311 ? 24.266 -11.117 -17.359 1 96.38 311 THR A CA 1
ATOM 2575 C C . THR A 1 311 ? 24.938 -10.773 -16.031 1 96.38 311 THR A C 1
ATOM 2577 O O . THR A 1 311 ? 24.312 -10.188 -15.141 1 96.38 311 THR A O 1
ATOM 2580 N N . GLU A 1 312 ? 26.188 -11.195 -15.953 1 95.12 312 GLU A N 1
ATOM 2581 C CA . GLU A 1 312 ? 26.938 -10.828 -14.766 1 95.12 312 GLU A CA 1
ATOM 2582 C C . GLU A 1 312 ? 27.062 -9.312 -14.617 1 95.12 312 GLU A C 1
ATOM 2584 O O . GLU A 1 312 ? 27 -8.781 -13.508 1 95.12 312 GLU A O 1
ATOM 2589 N N . LYS A 1 313 ? 27.25 -8.648 -15.672 1 96.25 313 LYS A N 1
ATOM 2590 C CA . LYS A 1 313 ? 27.344 -7.195 -15.664 1 96.25 313 LYS A CA 1
ATOM 2591 C C . LYS A 1 313 ? 26.062 -6.562 -15.164 1 96.25 313 LYS A C 1
ATOM 2593 O O . LYS A 1 313 ? 26.078 -5.621 -14.367 1 96.25 313 LYS A O 1
ATOM 2598 N N . GLN A 1 314 ? 24.953 -7.043 -15.656 1 95.31 314 GLN A N 1
ATOM 2599 C CA . GLN A 1 314 ? 23.656 -6.52 -15.227 1 95.31 314 GLN A CA 1
ATOM 2600 C C . GLN A 1 314 ? 23.438 -6.742 -13.734 1 95.31 314 GLN A C 1
ATOM 2602 O O . GLN A 1 314 ? 22.875 -5.879 -13.047 1 95.31 314 GLN A O 1
ATOM 2607 N N . LYS A 1 315 ? 23.812 -7.852 -13.211 1 95 315 LYS A N 1
ATOM 2608 C CA . LYS A 1 315 ? 23.703 -8.133 -11.781 1 95 315 LYS A CA 1
ATOM 2609 C C . LYS A 1 315 ? 24.516 -7.145 -10.961 1 95 315 LYS A C 1
ATOM 2611 O O . LYS A 1 315 ? 24.031 -6.582 -9.984 1 95 315 LYS A O 1
ATOM 2616 N N . LYS A 1 316 ? 25.75 -6.926 -11.414 1 95.06 316 LYS A N 1
ATOM 2617 C CA . LYS A 1 316 ? 26.625 -5.996 -10.719 1 95.06 316 LYS A CA 1
ATOM 2618 C C . LYS A 1 316 ? 26.047 -4.582 -10.727 1 95.06 316 LYS A C 1
ATOM 2620 O O . LYS A 1 316 ? 26.141 -3.867 -9.727 1 95.06 316 LYS A O 1
ATOM 2625 N N . ASN A 1 317 ? 25.516 -4.23 -11.805 1 94.44 317 ASN A N 1
ATOM 2626 C CA . ASN A 1 317 ? 24.906 -2.91 -11.906 1 94.44 317 ASN A CA 1
ATOM 2627 C C . ASN A 1 317 ? 23.734 -2.76 -10.953 1 94.44 317 ASN A C 1
ATOM 2629 O O . ASN A 1 317 ? 23.578 -1.723 -10.305 1 94.44 317 ASN A O 1
ATOM 2633 N N . LYS A 1 318 ? 22.875 -3.766 -10.891 1 91.62 318 LYS A N 1
ATOM 2634 C CA . LYS A 1 318 ? 21.719 -3.73 -9.992 1 91.62 318 LYS A CA 1
ATOM 2635 C C . LYS A 1 318 ? 22.172 -3.676 -8.531 1 91.62 318 LYS A C 1
ATOM 2637 O O . LYS A 1 318 ? 21.547 -3 -7.715 1 91.62 318 LYS A O 1
ATOM 2642 N N . GLU A 1 319 ? 23.219 -4.371 -8.242 1 91.44 319 GLU A N 1
ATOM 2643 C CA . GLU A 1 319 ? 23.781 -4.316 -6.898 1 91.44 319 GLU A CA 1
ATOM 2644 C C . GLU A 1 319 ? 24.266 -2.91 -6.562 1 91.44 319 GLU A C 1
ATOM 2646 O O . GLU A 1 319 ? 23.969 -2.387 -5.484 1 91.44 319 GLU A O 1
ATOM 2651 N N . LYS A 1 320 ? 24.969 -2.324 -7.465 1 90.81 320 LYS A N 1
ATOM 2652 C CA . LYS A 1 320 ? 25.578 -1.021 -7.242 1 90.81 320 LYS A CA 1
ATOM 2653 C C . LYS A 1 320 ? 24.531 0.089 -7.223 1 90.81 320 LYS A C 1
ATOM 2655 O O . LYS A 1 320 ? 24.578 0.971 -6.359 1 90.81 320 LYS A O 1
ATOM 2660 N N . GLU A 1 321 ? 23.641 0.003 -8.109 1 86.62 321 GLU A N 1
ATOM 2661 C CA . GLU A 1 321 ? 22.703 1.106 -8.32 1 86.62 321 GLU A CA 1
ATOM 2662 C C . GLU A 1 321 ? 21.531 1.024 -7.359 1 86.62 321 GLU A C 1
ATOM 2664 O O . GLU A 1 321 ? 21.062 2.047 -6.855 1 86.62 321 GLU A O 1
ATOM 2669 N N . ARG A 1 322 ? 21.047 -0.192 -7.078 1 85.31 322 ARG A N 1
ATOM 2670 C CA . ARG A 1 322 ? 19.797 -0.348 -6.352 1 85.31 322 ARG A CA 1
ATOM 2671 C C . ARG A 1 322 ? 20.031 -1.022 -5.004 1 85.31 322 ARG A C 1
ATOM 2673 O O . ARG A 1 322 ? 19.125 -1.072 -4.168 1 85.31 322 ARG A O 1
ATOM 2680 N N . GLY A 1 323 ? 21.125 -1.559 -4.844 1 84.44 323 GLY A N 1
ATOM 2681 C CA . GLY A 1 323 ? 21.422 -2.234 -3.592 1 84.44 323 GLY A CA 1
ATOM 2682 C C . GLY A 1 323 ? 20.797 -3.611 -3.492 1 84.44 323 GLY A C 1
ATOM 2683 O O . GLY A 1 323 ? 20.594 -4.125 -2.391 1 84.44 323 GLY A O 1
ATOM 2684 N N . PHE A 1 324 ? 20.422 -4.242 -4.582 1 87.25 324 PHE A N 1
ATOM 2685 C CA . PHE A 1 324 ? 19.797 -5.559 -4.582 1 87.25 324 PHE A CA 1
ATOM 2686 C C . PHE A 1 324 ? 20.828 -6.637 -4.223 1 87.25 324 PHE A C 1
ATOM 2688 O O . PHE A 1 324 ? 22 -6.535 -4.586 1 87.25 324 PHE A O 1
ATOM 2695 N N . ILE A 1 325 ? 20.391 -7.562 -3.521 1 87.88 325 ILE A N 1
ATOM 2696 C CA . ILE A 1 325 ? 21.188 -8.773 -3.32 1 87.88 325 ILE A CA 1
ATOM 2697 C C . ILE A 1 325 ? 21.078 -9.664 -4.555 1 87.88 325 ILE A C 1
ATOM 2699 O O . ILE A 1 325 ? 19.984 -10.109 -4.918 1 87.88 325 ILE A O 1
ATOM 2703 N N . MET A 1 326 ? 22.203 -9.914 -5.211 1 94 326 MET A N 1
ATOM 2704 C CA . MET A 1 326 ? 22.172 -10.625 -6.484 1 94 326 MET A CA 1
ATOM 2705 C C . MET A 1 326 ? 22.766 -12.031 -6.332 1 94 326 MET A C 1
ATOM 2707 O O . MET A 1 326 ? 23.516 -12.492 -7.195 1 94 326 MET A O 1
ATOM 2711 N N . THR A 1 327 ? 22.484 -12.656 -5.16 1 95.12 327 THR A N 1
ATOM 2712 C CA . THR A 1 327 ? 22.688 -14.078 -4.918 1 95.12 327 THR A CA 1
ATOM 2713 C C . THR A 1 327 ? 21.375 -14.773 -4.59 1 95.12 327 THR A C 1
ATOM 2715 O O . THR A 1 327 ? 20.422 -14.125 -4.152 1 95.12 327 THR A O 1
ATOM 2718 N N . PHE A 1 328 ? 21.328 -16.078 -4.895 1 96.69 328 PHE A N 1
ATOM 2719 C CA . PHE A 1 328 ? 20.125 -16.828 -4.527 1 96.69 328 PHE A CA 1
ATOM 2720 C C . PHE A 1 328 ? 20.016 -16.953 -3.012 1 96.69 328 PHE A C 1
ATOM 2722 O O . PHE A 1 328 ? 21.016 -16.859 -2.297 1 96.69 328 PHE A O 1
ATOM 2729 N N . PRO A 1 329 ? 18.75 -17.141 -2.492 1 96.94 329 PRO A N 1
ATOM 2730 C CA . PRO A 1 329 ? 18.562 -17.25 -1.046 1 96.94 329 PRO A CA 1
ATOM 2731 C C . PRO A 1 329 ? 19.266 -18.469 -0.446 1 96.94 329 PRO A C 1
ATOM 2733 O O . PRO A 1 329 ? 19.531 -19.438 -1.151 1 96.94 329 PRO A O 1
ATOM 2736 N N . THR A 1 330 ? 19.578 -18.391 0.814 1 94.94 330 THR A N 1
ATOM 2737 C CA . THR A 1 330 ? 20.266 -19.453 1.525 1 94.94 330 THR A CA 1
ATOM 2738 C C . THR A 1 330 ? 19.281 -20.328 2.303 1 94.94 330 THR A C 1
ATOM 2740 O O . THR A 1 330 ? 18.109 -19.969 2.453 1 94.94 330 THR A O 1
ATOM 2743 N N . ASN A 1 331 ? 19.828 -21.453 2.754 1 94.44 331 ASN A N 1
ATOM 2744 C CA . ASN A 1 331 ? 19.031 -22.328 3.609 1 94.44 331 ASN A CA 1
ATOM 2745 C C . ASN A 1 331 ? 18.641 -21.625 4.91 1 94.44 331 ASN A C 1
ATOM 2747 O O . ASN A 1 331 ? 17.578 -21.875 5.461 1 94.44 331 ASN A O 1
ATOM 2751 N N . ASP A 1 332 ? 19.484 -20.703 5.383 1 93.62 332 ASP A N 1
ATOM 2752 C CA . ASP A 1 332 ? 19.188 -19.938 6.59 1 93.62 332 ASP A CA 1
ATOM 2753 C C . ASP A 1 332 ? 17.938 -19.078 6.406 1 93.62 332 ASP A C 1
ATOM 2755 O O . ASP A 1 332 ? 17.141 -18.922 7.328 1 93.62 332 ASP A O 1
ATOM 2759 N N . GLU A 1 333 ? 17.812 -18.516 5.246 1 95.44 333 GLU A N 1
ATOM 2760 C CA . GLU A 1 333 ? 16.641 -17.703 4.949 1 95.44 333 GLU A CA 1
ATOM 2761 C C . GLU A 1 333 ? 15.383 -18.547 4.871 1 95.44 333 GLU A C 1
ATOM 2763 O O . GLU A 1 333 ? 14.32 -18.125 5.344 1 95.44 333 GLU A O 1
ATOM 2768 N N . VAL A 1 334 ? 15.492 -19.719 4.273 1 96.88 334 VAL A N 1
ATOM 2769 C CA . VAL A 1 334 ? 14.352 -20.641 4.223 1 96.88 334 VAL A CA 1
ATOM 2770 C C . VAL A 1 334 ? 13.953 -21.047 5.641 1 96.88 334 VAL A C 1
ATOM 2772 O O . VAL A 1 334 ? 12.766 -21.031 5.98 1 96.88 334 VAL A O 1
ATOM 2775 N N . ASN A 1 335 ? 14.953 -21.359 6.48 1 95.69 335 ASN A N 1
ATOM 2776 C CA . ASN A 1 335 ? 14.695 -21.75 7.863 1 95.69 335 ASN A CA 1
ATOM 2777 C C . ASN A 1 335 ? 14.055 -20.609 8.656 1 95.69 335 ASN A C 1
ATOM 2779 O O . ASN A 1 335 ? 13.211 -20.844 9.523 1 95.69 335 ASN A O 1
ATOM 2783 N N . PHE A 1 336 ? 14.492 -19.422 8.383 1 96.19 336 PHE A N 1
ATOM 2784 C CA . PHE A 1 336 ? 13.883 -18.266 9.039 1 96.19 336 PHE A CA 1
ATOM 2785 C C . PHE A 1 336 ? 12.383 -18.219 8.766 1 96.19 336 PHE A C 1
ATOM 2787 O O . PHE A 1 336 ? 11.594 -18.016 9.688 1 96.19 336 PHE A O 1
ATOM 2794 N N . ALA A 1 337 ? 12 -18.438 7.516 1 97.25 337 ALA A N 1
ATOM 2795 C CA . ALA A 1 337 ? 10.586 -18.422 7.148 1 97.25 337 ALA A CA 1
ATOM 2796 C C . ALA A 1 337 ? 9.82 -19.516 7.895 1 97.25 337 ALA A C 1
ATOM 2798 O O . ALA A 1 337 ? 8.711 -19.297 8.375 1 97.25 337 ALA A O 1
ATOM 2799 N N . LEU A 1 338 ? 10.406 -20.625 8.039 1 97.06 338 LEU A N 1
ATOM 2800 C CA . LEU A 1 338 ? 9.758 -21.812 8.602 1 97.06 338 LEU A CA 1
ATOM 2801 C C . LEU A 1 338 ? 9.656 -21.703 10.117 1 97.06 338 LEU A C 1
ATOM 2803 O O . LEU A 1 338 ? 9.086 -22.594 10.766 1 97.06 338 LEU A O 1
ATOM 2807 N N . ARG A 1 339 ? 10.148 -20.641 10.773 1 94.94 339 ARG A N 1
ATOM 2808 C CA . ARG A 1 339 ? 10.023 -20.438 12.219 1 94.94 339 ARG A CA 1
ATOM 2809 C C . ARG A 1 339 ? 8.688 -19.797 12.562 1 94.94 339 ARG A C 1
ATOM 2811 O O . ARG A 1 339 ? 8.258 -19.828 13.719 1 94.94 339 ARG A O 1
ATOM 2818 N N . PHE A 1 340 ? 8.094 -19.25 11.602 1 96.31 340 PHE A N 1
ATOM 2819 C CA . PHE A 1 340 ? 6.867 -18.5 11.867 1 96.31 340 PHE A CA 1
ATOM 2820 C C . PHE A 1 340 ? 5.648 -19.406 11.797 1 96.31 340 PHE A C 1
ATOM 2822 O O . PHE A 1 340 ? 5.332 -19.953 10.734 1 96.31 340 PHE A O 1
ATOM 2829 N N . GLU A 1 341 ? 4.93 -19.5 12.844 1 95.94 341 GLU A N 1
ATOM 2830 C CA . GLU A 1 341 ? 3.729 -20.328 12.898 1 95.94 341 GLU A CA 1
ATOM 2831 C C . GLU A 1 341 ? 2.545 -19.641 12.234 1 95.94 341 GLU A C 1
ATOM 2833 O O . GLU A 1 341 ? 1.669 -20.297 11.664 1 95.94 341 GLU A O 1
ATOM 2838 N N . SER A 1 342 ? 2.512 -18.297 12.398 1 95.88 342 SER A N 1
ATOM 2839 C CA . SER A 1 342 ? 1.442 -17.547 11.742 1 95.88 342 SER A CA 1
ATOM 2840 C C . SER A 1 342 ? 1.562 -17.625 10.219 1 95.88 342 SER A C 1
ATOM 2842 O O . SER A 1 342 ? 2.596 -17.266 9.656 1 95.88 342 SER A O 1
ATOM 2844 N N . TYR A 1 343 ? 0.517 -18.094 9.594 1 98.19 343 TYR A N 1
ATOM 2845 C CA . TYR A 1 343 ? 0.548 -18.234 8.141 1 98.19 343 TYR A CA 1
ATOM 2846 C C . TYR A 1 343 ? 0.609 -16.875 7.461 1 98.19 343 TYR A C 1
ATOM 2848 O O . TYR A 1 343 ? 1.467 -16.641 6.609 1 98.19 343 TYR A O 1
ATOM 2856 N N . ASP A 1 344 ? -0.312 -16 7.793 1 97.81 344 ASP A N 1
ATOM 2857 C CA . ASP A 1 344 ? -0.443 -14.625 7.32 1 97.81 344 ASP A CA 1
ATOM 2858 C C . ASP A 1 344 ? -1.081 -13.734 8.383 1 97.81 344 ASP A C 1
ATOM 2860 O O . ASP A 1 344 ? -1.635 -14.234 9.367 1 97.81 344 ASP A O 1
ATOM 2864 N N . LEU A 1 345 ? -0.919 -12.484 8.297 1 96.56 345 LEU A N 1
ATOM 2865 C CA . LEU A 1 345 ? -1.506 -11.516 9.211 1 96.56 345 LEU A CA 1
ATOM 2866 C C . LEU A 1 345 ? -2.072 -10.32 8.445 1 96.56 345 LEU A C 1
ATOM 2868 O O . LEU A 1 345 ? -1.649 -10.039 7.324 1 96.56 345 LEU A O 1
ATOM 2872 N N . PRO A 1 346 ? -3.045 -9.594 9.031 1 95.94 346 PRO A N 1
ATOM 2873 C CA . PRO A 1 346 ? -3.547 -8.398 8.352 1 95.94 346 PRO A CA 1
ATOM 2874 C C . PRO A 1 346 ? -2.445 -7.387 8.047 1 95.94 346 PRO A C 1
ATOM 2876 O O . PRO A 1 346 ? -1.498 -7.246 8.82 1 95.94 346 PRO A O 1
ATOM 2879 N N . PRO A 1 347 ? -2.547 -6.777 6.867 1 96.62 347 PRO A N 1
ATOM 2880 C CA . PRO A 1 347 ? -3.717 -6.684 5.992 1 96.62 347 PRO A CA 1
ATOM 2881 C C . PRO A 1 347 ? -3.756 -7.789 4.938 1 96.62 347 PRO A C 1
ATOM 2883 O O . PRO A 1 347 ? -4.371 -7.621 3.883 1 96.62 347 PRO A O 1
ATOM 2886 N N . TYR A 1 348 ? -3.031 -8.898 5.102 1 97.62 348 TYR A N 1
ATOM 2887 C CA . TYR A 1 348 ? -3.01 -10.102 4.273 1 97.62 348 TYR A CA 1
ATOM 2888 C C . TYR A 1 348 ? -2.553 -9.781 2.857 1 97.62 348 TYR A C 1
ATOM 2890 O O . TYR A 1 348 ? -3.072 -10.336 1.888 1 97.62 348 TYR A O 1
ATOM 2898 N N . SER A 1 349 ? -1.72 -8.773 2.709 1 96.56 349 SER A N 1
ATOM 2899 C CA . SER A 1 349 ? -1.132 -8.32 1.454 1 96.56 349 SER A CA 1
ATOM 2900 C C . SER A 1 349 ? 0.391 -8.305 1.53 1 96.56 349 SER A C 1
ATOM 2902 O O . SER A 1 349 ? 0.975 -8.812 2.492 1 96.56 349 SER A O 1
ATOM 2904 N N . LYS A 1 350 ? 1.059 -7.781 0.509 1 96.25 350 LYS A N 1
ATOM 2905 C CA . LYS A 1 350 ? 2.516 -7.695 0.487 1 96.25 350 LYS A CA 1
ATOM 2906 C C . LYS A 1 350 ? 3.031 -6.785 1.598 1 96.25 350 LYS A C 1
ATOM 2908 O O . LYS A 1 350 ? 4.234 -6.746 1.867 1 96.25 350 LYS A O 1
ATOM 2913 N N . GLU A 1 351 ? 2.072 -6.113 2.291 1 95.75 351 GLU A N 1
ATOM 2914 C CA . GLU A 1 351 ? 2.461 -5.148 3.314 1 95.75 351 GLU A CA 1
ATOM 2915 C C . GLU A 1 351 ? 2.488 -5.793 4.699 1 95.75 351 GLU A C 1
ATOM 2917 O O . GLU A 1 351 ? 2.855 -5.148 5.68 1 95.75 351 GLU A O 1
ATOM 2922 N N . SER A 1 352 ? 2.143 -7.094 4.84 1 96.38 352 SER A N 1
ATOM 2923 C CA . SER A 1 352 ? 2.105 -7.801 6.113 1 96.38 352 SER A CA 1
ATOM 2924 C C . SER A 1 352 ? 3.512 -8.109 6.617 1 96.38 352 SER A C 1
ATOM 2926 O O . SER A 1 352 ? 4.422 -8.352 5.824 1 96.38 352 SER A O 1
ATOM 2928 N N . SER A 1 353 ? 3.711 -8.062 7.949 1 96 353 SER A N 1
ATOM 2929 C CA . SER A 1 353 ? 4.977 -8.383 8.594 1 96 353 SER A CA 1
ATOM 2930 C C . SER A 1 353 ? 4.84 -9.594 9.508 1 96 353 SER A C 1
ATOM 2932 O O . SER A 1 353 ? 3.73 -9.969 9.891 1 96 353 SER A O 1
ATOM 2934 N N . CYS A 1 354 ? 5.949 -10.273 9.734 1 96.31 354 CYS A N 1
ATOM 2935 C CA . CYS A 1 354 ? 6.102 -11.258 10.797 1 96.31 354 CYS A CA 1
ATOM 2936 C C . CYS A 1 354 ? 5.176 -12.453 10.57 1 96.31 354 CYS A C 1
ATOM 2938 O O . CYS A 1 354 ? 4.453 -12.859 11.484 1 96.31 354 CYS A O 1
ATOM 2940 N N . ASN A 1 355 ? 5.102 -12.938 9.352 1 97.25 355 ASN A N 1
ATOM 2941 C CA . ASN A 1 355 ? 4.328 -14.125 9.016 1 97.25 355 ASN A CA 1
ATOM 2942 C C . ASN A 1 355 ? 5.027 -14.961 7.949 1 97.25 355 ASN A C 1
ATOM 2944 O O . ASN A 1 355 ? 5.871 -14.453 7.207 1 97.25 355 ASN A O 1
ATOM 2948 N N . PHE A 1 356 ? 4.695 -16.203 7.844 1 98.38 356 PHE A N 1
ATOM 2949 C CA . PHE A 1 356 ? 5.328 -17.156 6.945 1 98.38 356 PHE A CA 1
ATOM 2950 C C . PHE A 1 356 ? 5.082 -16.781 5.492 1 98.38 356 PHE A C 1
ATOM 2952 O O . PHE A 1 356 ? 6.023 -16.719 4.695 1 98.38 356 PHE A O 1
ATOM 2959 N N . ARG A 1 357 ? 3.842 -16.578 5.113 1 98.69 357 ARG A N 1
ATOM 2960 C CA . ARG A 1 357 ? 3.445 -16.406 3.717 1 98.69 357 ARG A CA 1
ATOM 2961 C C . ARG A 1 357 ? 4.191 -15.258 3.064 1 98.69 357 ARG A C 1
ATOM 2963 O O . ARG A 1 357 ? 4.738 -15.398 1.968 1 98.69 357 ARG A O 1
ATOM 2970 N N . ASN A 1 358 ? 4.238 -14.117 3.752 1 98.25 358 ASN A N 1
ATOM 2971 C CA . ASN A 1 358 ? 4.859 -12.945 3.141 1 98.25 358 ASN A CA 1
ATOM 2972 C C . ASN A 1 358 ? 6.379 -13.062 3.129 1 98.25 358 ASN A C 1
ATOM 2974 O O . ASN A 1 358 ? 7.039 -12.531 2.232 1 98.25 358 ASN A O 1
ATOM 2978 N N . ILE A 1 359 ? 6.992 -13.773 4.102 1 98.5 359 ILE A N 1
ATOM 2979 C CA . ILE A 1 359 ? 8.422 -14.07 4.066 1 98.5 359 ILE A CA 1
ATOM 2980 C C . ILE A 1 359 ? 8.727 -14.992 2.887 1 98.5 359 ILE A C 1
ATOM 2982 O O . ILE A 1 359 ? 9.672 -14.758 2.131 1 98.5 359 ILE A O 1
ATOM 2986 N N . LEU A 1 360 ? 7.895 -16.016 2.709 1 98.75 360 LEU A N 1
ATOM 2987 C CA . LEU A 1 360 ? 8.055 -16.938 1.596 1 98.75 360 LEU A CA 1
ATOM 2988 C C . LEU A 1 360 ? 7.977 -16.219 0.26 1 98.75 360 LEU A C 1
ATOM 2990 O O . LEU A 1 360 ? 8.797 -16.453 -0.628 1 98.75 360 LEU A O 1
ATOM 2994 N N . GLU A 1 361 ? 6.977 -15.305 0.083 1 98.25 361 GLU A N 1
ATOM 2995 C CA . GLU A 1 361 ? 6.797 -14.586 -1.177 1 98.25 361 GLU A CA 1
ATOM 2996 C C . GLU A 1 361 ? 7.957 -13.633 -1.438 1 98.25 361 GLU A C 1
ATOM 2998 O O . GLU A 1 361 ? 8.336 -13.406 -2.59 1 98.25 361 GLU A O 1
ATOM 3003 N N . GLY A 1 362 ? 8.484 -13.039 -0.322 1 98 362 GLY A N 1
ATOM 3004 C CA . GLY A 1 362 ? 9.766 -12.367 -0.471 1 98 362 GLY A CA 1
ATOM 3005 C C . GLY A 1 362 ? 9.672 -10.859 -0.324 1 98 362 GLY A C 1
ATOM 3006 O O . GLY A 1 362 ? 10.516 -10.125 -0.849 1 98 362 GLY A O 1
ATOM 3007 N N . TYR A 1 363 ? 8.625 -10.336 0.443 1 96.56 363 TYR A N 1
ATOM 3008 C CA . TYR A 1 363 ? 8.484 -8.898 0.645 1 96.56 363 TYR A CA 1
ATOM 3009 C C . TYR A 1 363 ? 9.016 -8.477 2.012 1 96.56 363 TYR A C 1
ATOM 3011 O O . TYR A 1 363 ? 8.977 -7.301 2.365 1 96.56 363 TYR A O 1
ATOM 3019 N N . VAL A 1 364 ? 9.5 -9.391 2.775 1 96.44 364 VAL A N 1
ATOM 3020 C CA . VAL A 1 364 ? 9.852 -9.203 4.18 1 96.44 364 VAL A CA 1
ATOM 3021 C C . VAL A 1 364 ? 11.336 -9.484 4.383 1 96.44 364 VAL A C 1
ATOM 3023 O O . VAL A 1 364 ? 11.883 -10.422 3.789 1 96.44 364 VAL A O 1
ATOM 3026 N N . SER A 1 365 ? 11.969 -8.711 5.285 1 95 365 SER A N 1
ATOM 3027 C CA . SER A 1 365 ? 13.359 -8.945 5.656 1 95 365 SER A CA 1
ATOM 3028 C C . SER A 1 365 ? 13.523 -10.281 6.367 1 95 365 SER A C 1
ATOM 3030 O O . SER A 1 365 ? 12.836 -10.555 7.352 1 95 365 SER A O 1
ATOM 3032 N N . THR A 1 366 ? 14.453 -11.078 5.855 1 95.06 366 THR A N 1
ATOM 3033 C CA . THR A 1 366 ? 14.711 -12.367 6.5 1 95.06 366 THR A CA 1
ATOM 3034 C C . THR A 1 366 ? 15.641 -12.188 7.695 1 95.06 366 THR A C 1
ATOM 3036 O O . THR A 1 366 ? 16.094 -13.172 8.289 1 95.06 366 THR A O 1
ATOM 3039 N N . LYS A 1 367 ? 15.961 -10.977 8.016 1 92.44 367 LYS A N 1
ATOM 3040 C CA . LYS A 1 367 ? 16.734 -10.664 9.211 1 92.44 367 LYS A CA 1
ATOM 3041 C C . LYS A 1 367 ? 15.828 -10.195 10.344 1 92.44 367 LYS A C 1
ATOM 3043 O O . LYS A 1 367 ? 16 -10.602 11.492 1 92.44 367 LYS A O 1
ATOM 3048 N N . THR A 1 368 ? 14.789 -9.43 10.016 1 94.56 368 THR A N 1
ATOM 3049 C CA . THR A 1 368 ? 14 -8.797 11.07 1 94.56 368 THR A CA 1
ATOM 3050 C C . THR A 1 368 ? 12.586 -9.383 11.117 1 94.56 368 THR A C 1
ATOM 3052 O O . THR A 1 368 ? 11.922 -9.328 12.148 1 94.56 368 THR A O 1
ATOM 3055 N N . GLY A 1 369 ? 12.125 -9.883 9.992 1 96.38 369 GLY A N 1
ATOM 3056 C CA . GLY A 1 369 ? 10.758 -10.383 9.914 1 96.38 369 GLY A CA 1
ATOM 3057 C C . GLY A 1 369 ? 9.75 -9.297 9.578 1 96.38 369 GLY A C 1
ATOM 3058 O O . GLY A 1 369 ? 8.547 -9.562 9.492 1 96.38 369 GLY A O 1
ATOM 3059 N N . TYR A 1 370 ? 10.234 -8.016 9.328 1 96.88 370 TYR A N 1
ATOM 3060 C CA . TYR A 1 370 ? 9.328 -6.906 9.039 1 96.88 370 TYR A CA 1
ATOM 3061 C C . TYR A 1 370 ? 9.328 -6.582 7.547 1 96.88 370 TYR A C 1
ATOM 3063 O O . TYR A 1 370 ? 10.344 -6.742 6.867 1 96.88 370 TYR A O 1
ATOM 3071 N N . ARG A 1 371 ? 8.156 -6.129 7.035 1 97.06 371 ARG A N 1
ATOM 3072 C CA . ARG A 1 371 ? 8.008 -5.613 5.68 1 97.06 371 ARG A CA 1
ATOM 3073 C C . ARG A 1 371 ? 8.852 -4.363 5.473 1 97.06 371 ARG A C 1
ATOM 3075 O O . ARG A 1 371 ? 8.773 -3.416 6.262 1 97.06 371 ARG A O 1
ATOM 3082 N N . LEU A 1 372 ? 9.664 -4.355 4.484 1 92.12 372 LEU A N 1
ATOM 3083 C CA . LEU A 1 372 ? 10.375 -3.191 3.967 1 92.12 372 LEU A CA 1
ATOM 3084 C C . LEU A 1 372 ? 10.219 -3.09 2.453 1 92.12 372 LEU A C 1
ATOM 3086 O O . LEU A 1 372 ? 10.492 -4.055 1.731 1 92.12 372 LEU A O 1
ATOM 3090 N N . PRO A 1 373 ? 9.695 -2.008 1.88 1 88.56 373 PRO A N 1
ATOM 3091 C CA . PRO A 1 373 ? 9.32 -1.912 0.467 1 88.56 373 PRO A CA 1
ATOM 3092 C C . PRO A 1 373 ? 10.477 -2.258 -0.473 1 88.56 373 PRO A C 1
ATOM 3094 O O . PRO A 1 373 ? 10.25 -2.783 -1.566 1 88.56 373 PRO A O 1
ATOM 3097 N N . ASN A 1 374 ? 11.727 -2.051 -0.254 1 85.25 374 ASN A N 1
ATOM 3098 C CA . ASN A 1 374 ? 12.797 -2.305 -1.213 1 85.25 374 ASN A CA 1
ATOM 3099 C C . ASN A 1 374 ? 13.531 -3.605 -0.9 1 85.25 374 ASN A C 1
ATOM 3101 O O . ASN A 1 374 ? 14.602 -3.869 -1.456 1 85.25 374 ASN A O 1
ATOM 3105 N N . VAL A 1 375 ? 12.852 -4.426 -0.092 1 88.81 375 VAL A N 1
ATOM 3106 C CA . VAL A 1 375 ? 13.445 -5.715 0.237 1 88.81 375 VAL A CA 1
ATOM 3107 C C . VAL A 1 375 ? 12.812 -6.809 -0.617 1 88.81 375 VAL A C 1
ATOM 3109 O O . VAL A 1 375 ? 11.594 -6.824 -0.811 1 88.81 375 VAL A O 1
ATOM 3112 N N . HIS A 1 376 ? 13.664 -7.621 -1.18 1 92.38 376 HIS A N 1
ATOM 3113 C CA . HIS A 1 376 ? 13.266 -8.805 -1.935 1 92.38 376 HIS A CA 1
ATOM 3114 C C . HIS A 1 376 ? 14.031 -10.031 -1.479 1 92.38 376 HIS A C 1
ATOM 3116 O O . HIS A 1 376 ? 15.25 -10.125 -1.681 1 92.38 376 HIS A O 1
ATOM 3122 N N . THR A 1 377 ? 13.336 -10.914 -0.94 1 95.94 377 THR A N 1
ATOM 3123 C CA . THR A 1 377 ? 13.961 -12.117 -0.397 1 95.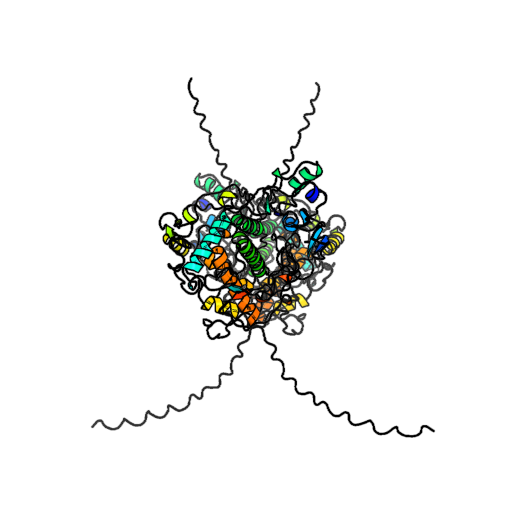94 377 THR A CA 1
ATOM 3124 C C . THR A 1 377 ? 13.281 -13.375 -0.934 1 95.94 377 THR A C 1
ATOM 3126 O O . THR A 1 377 ? 12.383 -13.289 -1.769 1 95.94 377 THR A O 1
ATOM 3129 N N . LEU A 1 378 ? 13.867 -14.547 -0.642 1 97.75 378 LEU A N 1
ATOM 3130 C CA . LEU A 1 378 ? 13.359 -15.875 -0.962 1 97.75 378 LEU A CA 1
ATOM 3131 C C . LEU A 1 378 ? 12.797 -15.922 -2.379 1 97.75 378 LEU A C 1
ATOM 3133 O O . LEU A 1 378 ? 13.516 -15.656 -3.346 1 97.75 378 LEU A O 1
ATOM 3137 N N . HIS A 1 379 ? 11.422 -16.141 -2.578 1 98.44 379 HIS A N 1
ATOM 3138 C CA . HIS A 1 379 ? 10.82 -16.328 -3.893 1 98.44 379 HIS A CA 1
ATOM 3139 C C . HIS A 1 379 ? 11.156 -15.156 -4.816 1 98.44 379 HIS A C 1
ATOM 3141 O O . HIS A 1 379 ? 11.625 -15.367 -5.941 1 98.44 379 HIS A O 1
ATOM 3147 N N . ASN A 1 380 ? 10.945 -13.922 -4.332 1 97.44 380 ASN A N 1
ATOM 3148 C CA . ASN A 1 380 ? 11.172 -12.742 -5.156 1 97.44 380 ASN A CA 1
ATOM 3149 C C . ASN A 1 380 ? 12.641 -12.594 -5.543 1 97.44 380 ASN A C 1
ATOM 3151 O O . ASN A 1 380 ? 12.953 -12.172 -6.656 1 97.44 380 ASN A O 1
ATOM 3155 N N . GLN A 1 381 ? 13.547 -12.938 -4.625 1 96.94 381 GLN A N 1
ATOM 3156 C CA . GLN A 1 381 ? 14.977 -12.797 -4.867 1 96.94 381 GLN A CA 1
ATOM 3157 C C . GLN A 1 381 ? 15.422 -13.664 -6.043 1 96.94 381 GLN A C 1
ATOM 3159 O O . GLN A 1 381 ? 16.266 -13.25 -6.84 1 96.94 381 GLN A O 1
ATOM 3164 N N . VAL A 1 382 ? 14.883 -14.836 -6.188 1 97.31 382 VAL A N 1
ATOM 3165 C CA . VAL A 1 382 ? 15.234 -15.742 -7.273 1 97.31 382 VAL A CA 1
ATOM 3166 C C . VAL A 1 382 ? 14.828 -15.133 -8.617 1 97.31 382 VAL A C 1
ATOM 3168 O O . VAL A 1 382 ? 15.578 -15.203 -9.586 1 97.31 382 VAL A O 1
ATOM 3171 N N . HIS A 1 383 ? 13.672 -14.547 -8.672 1 97 383 HIS A N 1
ATOM 3172 C CA . HIS A 1 383 ? 13.234 -13.844 -9.875 1 97 383 HIS A CA 1
ATOM 3173 C C . HIS A 1 383 ? 14.211 -12.734 -10.25 1 97 383 HIS A C 1
ATOM 3175 O O . HIS A 1 383 ? 14.602 -12.609 -11.406 1 97 383 HIS A O 1
ATOM 3181 N N . ILE A 1 384 ? 14.625 -11.977 -9.25 1 95.62 384 ILE A N 1
ATOM 3182 C CA . ILE A 1 384 ? 15.453 -10.805 -9.469 1 95.62 384 ILE A CA 1
ATOM 3183 C C . ILE A 1 384 ? 16.859 -11.234 -9.906 1 95.62 384 ILE A C 1
ATOM 3185 O O . ILE A 1 384 ? 17.422 -10.672 -10.852 1 95.62 384 ILE A O 1
ATOM 3189 N N . VAL A 1 385 ? 17.422 -12.266 -9.281 1 96.12 385 VAL A N 1
ATOM 3190 C CA . VAL A 1 385 ? 18.781 -12.742 -9.57 1 96.12 385 VAL A CA 1
ATOM 3191 C C . VAL A 1 385 ? 18.828 -13.352 -10.969 1 96.12 385 VAL A C 1
ATOM 3193 O O . VAL A 1 385 ? 19.766 -13.102 -11.727 1 96.12 385 VAL A O 1
ATOM 3196 N N . THR A 1 386 ? 17.781 -14.203 -11.266 1 96 386 THR A N 1
ATOM 3197 C CA . THR A 1 386 ? 17.719 -14.789 -12.602 1 96 386 THR A CA 1
ATOM 3198 C C . THR A 1 386 ? 17.547 -13.711 -13.664 1 96 386 THR A C 1
ATOM 3200 O O . THR A 1 386 ? 18.219 -13.727 -14.695 1 96 386 THR A O 1
ATOM 3203 N N . GLY A 1 387 ? 16.703 -12.758 -13.445 1 95.19 387 GLY A N 1
ATOM 3204 C CA . GLY A 1 387 ? 16.516 -11.578 -14.273 1 95.19 387 GLY A CA 1
ATOM 3205 C C . GLY A 1 387 ? 15.945 -11.898 -15.641 1 95.19 387 GLY A C 1
ATOM 3206 O O . GLY A 1 387 ? 15.406 -12.984 -15.859 1 95.19 387 GLY A O 1
ATOM 3207 N N . GLY A 1 388 ? 15.984 -10.906 -16.594 1 94.62 388 GLY A N 1
ATOM 3208 C CA . GLY A 1 388 ? 15.375 -11.07 -17.906 1 94.62 388 GLY A CA 1
ATOM 3209 C C . GLY A 1 388 ? 13.875 -11.297 -17.828 1 94.62 388 GLY A C 1
ATOM 3210 O O . GLY A 1 388 ? 13.156 -10.539 -17.188 1 94.62 388 GLY A O 1
ATOM 3211 N N . ILE A 1 389 ? 13.484 -12.367 -18.422 1 94.25 389 ILE A N 1
ATOM 3212 C CA . ILE A 1 389 ? 12.055 -12.68 -18.469 1 94.25 389 ILE A CA 1
ATOM 3213 C C . ILE A 1 389 ? 11.578 -13.086 -17.078 1 94.25 389 ILE A C 1
ATOM 3215 O O . ILE A 1 389 ? 10.484 -12.711 -16.656 1 94.25 389 ILE A O 1
ATOM 3219 N N . MET A 1 390 ? 12.391 -13.781 -16.344 1 94.25 390 MET A N 1
ATOM 3220 C CA . MET A 1 390 ? 12.086 -14.211 -14.984 1 94.25 390 MET A CA 1
ATOM 3221 C C . MET A 1 390 ? 11.906 -13.008 -14.062 1 94.25 390 MET A C 1
ATOM 3223 O O . MET A 1 390 ? 11.195 -13.086 -13.055 1 94.25 390 MET A O 1
ATOM 3227 N N . GLY A 1 391 ? 12.57 -11.922 -14.422 1 93.5 391 GLY A N 1
ATOM 3228 C CA . GLY A 1 391 ? 12.547 -10.742 -13.57 1 93.5 391 GLY A CA 1
ATOM 3229 C C . GLY A 1 391 ? 11.266 -9.945 -13.703 1 93.5 391 GLY A C 1
ATOM 3230 O O . GLY A 1 391 ? 10.977 -9.078 -12.875 1 93.5 391 GLY A O 1
ATOM 3231 N N . ASP A 1 392 ? 10.523 -10.281 -14.695 1 91.06 392 ASP A N 1
ATOM 3232 C CA . ASP A 1 392 ? 9.227 -9.641 -14.914 1 91.06 392 ASP A CA 1
ATOM 3233 C C . ASP A 1 392 ? 8.078 -10.57 -14.523 1 91.06 392 ASP A C 1
ATOM 3235 O O . ASP A 1 392 ? 7.758 -11.508 -15.258 1 91.06 392 ASP A O 1
ATOM 3239 N N . VAL A 1 393 ? 7.367 -10.234 -13.555 1 88.88 393 VAL A N 1
ATOM 3240 C CA . VAL A 1 393 ? 6.461 -11.141 -12.852 1 88.88 393 VAL A CA 1
ATOM 3241 C C . VAL A 1 393 ? 5.398 -11.656 -13.82 1 88.88 393 VAL A C 1
ATOM 3243 O O . VAL A 1 393 ? 5.23 -12.875 -13.977 1 88.88 393 VAL A O 1
ATOM 3246 N N . PRO A 1 394 ? 4.762 -10.82 -14.625 1 89 394 PRO A N 1
ATOM 3247 C CA . PRO A 1 394 ? 3.652 -11.344 -15.43 1 89 394 PRO A CA 1
ATOM 3248 C C . PRO A 1 394 ? 4.109 -12.344 -16.484 1 89 394 PRO A C 1
ATOM 3250 O O . PRO A 1 394 ? 3.408 -13.32 -16.766 1 89 394 PRO A O 1
ATOM 3253 N N . SER A 1 395 ? 5.309 -12.141 -17 1 92.81 395 SER A N 1
ATOM 3254 C CA . SER A 1 395 ? 5.77 -12.977 -18.109 1 92.81 395 SER A CA 1
ATOM 3255 C C . SER A 1 395 ? 6.824 -13.969 -17.641 1 92.81 395 SER A C 1
ATOM 3257 O O . SER A 1 395 ? 7.418 -14.68 -18.453 1 92.81 395 SER A O 1
ATOM 3259 N N . ALA A 1 396 ? 7.051 -14.078 -16.375 1 96.81 396 ALA A N 1
ATOM 3260 C CA . ALA A 1 396 ? 8.148 -14.867 -15.828 1 96.81 396 ALA A CA 1
ATOM 3261 C C . ALA A 1 396 ? 8.016 -16.328 -16.234 1 96.81 396 ALA A C 1
ATOM 3263 O O . ALA A 1 396 ? 9.023 -17.016 -16.438 1 96.81 396 ALA A O 1
ATOM 3264 N N . SER A 1 397 ? 6.832 -16.797 -16.469 1 97.44 397 SER A N 1
ATOM 3265 C CA . SER A 1 397 ? 6.594 -18.219 -16.688 1 97.44 397 SER A CA 1
ATOM 3266 C C . SER A 1 397 ? 6.965 -18.609 -18.125 1 97.44 397 SER A C 1
ATOM 3268 O O . SER A 1 397 ? 6.93 -19.797 -18.469 1 97.44 397 SER A O 1
ATOM 3270 N N . ASN A 1 398 ? 7.395 -17.656 -18.953 1 97.81 398 ASN A N 1
ATOM 3271 C CA . ASN A 1 398 ? 8.016 -18.016 -20.219 1 97.81 398 ASN A CA 1
ATOM 3272 C C . ASN A 1 398 ? 9.266 -18.859 -20.016 1 97.81 398 ASN A C 1
ATOM 3274 O O . ASN A 1 398 ? 9.617 -19.672 -20.875 1 97.81 398 ASN A O 1
ATOM 3278 N N . ASP A 1 399 ? 9.984 -18.562 -18.953 1 97.75 399 ASP A N 1
ATOM 3279 C CA . ASP A 1 399 ? 11.25 -19.25 -18.672 1 97.75 399 ASP A CA 1
ATOM 3280 C C . ASP A 1 399 ? 11 -20.625 -18.078 1 97.75 399 ASP A C 1
ATOM 3282 O O . ASP A 1 399 ? 10.32 -20.766 -17.062 1 97.75 399 ASP A O 1
ATOM 3286 N N . PRO A 1 400 ? 11.602 -21.688 -18.672 1 96.94 400 PRO A N 1
ATOM 3287 C CA . PRO A 1 400 ? 11.352 -23.047 -18.156 1 96.94 400 PRO A CA 1
ATOM 3288 C C . PRO A 1 400 ? 11.938 -23.266 -16.766 1 96.94 400 PRO A C 1
ATOM 3290 O O . PRO A 1 400 ? 11.688 -24.297 -16.141 1 96.94 400 PRO A O 1
ATOM 3293 N N . ILE A 1 401 ? 12.719 -22.281 -16.25 1 96.62 401 ILE A N 1
ATOM 3294 C CA . ILE A 1 401 ? 13.211 -22.344 -14.875 1 96.62 401 ILE A CA 1
ATOM 3295 C C . ILE A 1 401 ? 12.07 -22.047 -13.898 1 96.62 401 ILE A C 1
ATOM 3297 O O . ILE A 1 401 ? 12.141 -22.406 -12.719 1 96.62 401 ILE A O 1
ATOM 3301 N N . PHE A 1 402 ? 11.023 -21.406 -14.375 1 98.19 402 PHE A N 1
ATOM 3302 C CA . PHE A 1 402 ? 9.906 -20.922 -13.578 1 98.19 402 PHE A CA 1
ATOM 3303 C C . PHE A 1 402 ? 9.211 -22.062 -12.852 1 98.19 402 PHE A C 1
ATOM 3305 O O . PHE A 1 402 ? 9.047 -22.031 -11.633 1 98.19 402 PHE A O 1
ATOM 3312 N N . PRO A 1 403 ? 8.805 -23.141 -13.508 1 98.06 403 PRO A N 1
ATOM 3313 C CA . PRO A 1 403 ? 8.133 -24.219 -12.781 1 98.06 403 PRO A CA 1
ATOM 3314 C C . PRO A 1 403 ? 9.031 -24.891 -11.75 1 98.06 403 PRO A C 1
ATOM 3316 O O . PRO A 1 403 ? 8.555 -25.312 -10.695 1 98.06 403 PRO A O 1
ATOM 3319 N N . LEU A 1 404 ? 10.328 -25.031 -12.039 1 98 404 LEU A N 1
ATOM 3320 C CA . LEU A 1 404 ? 11.25 -25.625 -11.078 1 98 404 LEU A CA 1
ATOM 3321 C C . LEU A 1 404 ? 11.359 -24.766 -9.828 1 98 404 LEU A C 1
ATOM 3323 O O . LEU A 1 404 ? 11.391 -25.281 -8.711 1 98 404 LEU A O 1
ATOM 3327 N N . HIS A 1 405 ? 11.438 -23.469 -10.062 1 97.81 405 HIS A N 1
ATOM 3328 C CA . HIS A 1 405 ? 11.469 -22.5 -8.977 1 97.81 405 HIS A CA 1
ATOM 3329 C C . HIS A 1 405 ? 10.219 -22.594 -8.117 1 97.81 405 HIS A C 1
ATOM 3331 O O . HIS A 1 405 ? 10.305 -22.688 -6.887 1 97.81 405 HIS A O 1
ATOM 3337 N N . HIS A 1 406 ? 9.07 -22.656 -8.719 1 98.75 406 HIS A N 1
ATOM 3338 C CA . HIS A 1 406 ? 7.824 -22.625 -7.961 1 98.75 406 HIS A CA 1
ATOM 3339 C C . HIS A 1 406 ? 7.523 -23.984 -7.348 1 98.75 406 HIS A C 1
ATOM 3341 O O . HIS A 1 406 ? 6.777 -24.094 -6.371 1 98.75 406 HIS A O 1
ATOM 3347 N N . SER A 1 407 ? 8.078 -25.031 -7.941 1 98.69 407 SER A N 1
ATOM 3348 C CA . SER A 1 407 ? 8.023 -26.328 -7.258 1 98.69 407 SER A CA 1
ATOM 3349 C C . SER A 1 407 ? 8.797 -26.297 -5.945 1 98.69 407 SER A C 1
ATOM 3351 O O . SER A 1 407 ? 8.352 -26.859 -4.945 1 98.69 407 SER A O 1
ATOM 3353 N N . PHE A 1 408 ? 9.953 -25.641 -5.957 1 98.5 408 PHE A N 1
ATOM 3354 C CA . PHE A 1 408 ? 10.727 -25.5 -4.727 1 98.5 408 PHE A CA 1
ATOM 3355 C C . PHE A 1 408 ? 9.992 -24.625 -3.715 1 98.5 408 PHE A C 1
ATOM 3357 O O . PHE A 1 408 ? 9.984 -24.938 -2.52 1 98.5 408 PHE A O 1
ATOM 3364 N N . VAL A 1 409 ? 9.406 -23.531 -4.156 1 98.81 409 VAL A N 1
ATOM 3365 C CA . VAL A 1 409 ? 8.617 -22.672 -3.287 1 98.81 409 VAL A CA 1
ATOM 3366 C C . VAL A 1 409 ? 7.473 -23.469 -2.666 1 98.81 409 VAL A C 1
ATOM 3368 O O . VAL A 1 409 ? 7.211 -23.344 -1.467 1 98.81 409 VAL A O 1
ATOM 3371 N N . ASP A 1 410 ? 6.797 -24.281 -3.486 1 98.81 410 ASP A N 1
ATOM 3372 C CA . ASP A 1 410 ? 5.738 -25.156 -2.992 1 98.81 410 ASP A CA 1
ATOM 3373 C C . ASP A 1 410 ? 6.277 -26.141 -1.96 1 98.81 410 ASP A C 1
ATOM 3375 O O . ASP A 1 410 ? 5.59 -26.469 -0.99 1 98.81 410 ASP A O 1
ATOM 3379 N N . ARG A 1 411 ? 7.484 -26.641 -2.145 1 98.81 411 ARG A N 1
ATOM 3380 C CA . ARG A 1 411 ? 8.125 -27.531 -1.185 1 98.81 411 ARG A CA 1
ATOM 3381 C C . ARG A 1 411 ? 8.273 -26.859 0.175 1 98.81 411 ARG A C 1
ATOM 3383 O O . ARG A 1 411 ? 8.008 -27.469 1.211 1 98.81 411 ARG A O 1
ATOM 3390 N N . ILE A 1 412 ? 8.703 -25.656 0.176 1 98.69 412 ILE A N 1
ATOM 3391 C CA . ILE A 1 412 ? 8.852 -24.906 1.417 1 98.69 412 ILE A CA 1
ATOM 3392 C C . ILE A 1 412 ? 7.488 -24.734 2.082 1 98.69 412 ILE A C 1
ATOM 3394 O O . ILE A 1 412 ? 7.359 -24.906 3.297 1 98.69 412 ILE A O 1
ATOM 3398 N N . TYR A 1 413 ? 6.523 -24.438 1.297 1 98.81 413 TYR A N 1
ATOM 3399 C CA . TYR A 1 413 ? 5.156 -24.312 1.784 1 98.81 413 TYR A CA 1
ATOM 3400 C C . TYR A 1 413 ? 4.672 -25.641 2.381 1 98.81 413 TYR A C 1
ATOM 3402 O O . TYR A 1 413 ? 4.055 -25.656 3.449 1 98.81 413 TYR A O 1
ATOM 3410 N N . GLU A 1 414 ? 4.953 -26.719 1.718 1 98.69 414 GLU A N 1
ATOM 3411 C CA . GLU A 1 414 ? 4.594 -28.047 2.215 1 98.69 414 GLU A CA 1
ATOM 3412 C C . GLU A 1 414 ? 5.25 -28.328 3.564 1 98.69 414 GLU A C 1
ATOM 3414 O O . GLU A 1 414 ? 4.613 -28.875 4.469 1 98.69 414 GLU A O 1
ATOM 3419 N N . LYS A 1 415 ? 6.508 -27.984 3.666 1 98.56 415 LYS A N 1
ATOM 3420 C CA . LYS A 1 415 ? 7.191 -28.141 4.945 1 98.56 415 LYS A CA 1
ATOM 3421 C C . LYS A 1 415 ? 6.465 -27.391 6.059 1 98.56 415 LYS A C 1
ATOM 3423 O O . LYS A 1 415 ? 6.289 -27.922 7.156 1 98.56 415 LYS A O 1
ATOM 3428 N N . TRP A 1 416 ? 6.055 -26.219 5.801 1 98.62 416 TRP A N 1
ATOM 3429 C CA . TRP A 1 416 ? 5.34 -25.406 6.785 1 98.62 416 TRP A CA 1
ATOM 3430 C C . TRP A 1 416 ? 4.031 -26.078 7.188 1 98.62 416 TRP A C 1
ATOM 3432 O O . TRP A 1 416 ? 3.711 -26.156 8.375 1 98.62 416 TRP A O 1
ATOM 3442 N N . LEU A 1 417 ? 3.248 -26.547 6.184 1 98.62 417 LEU A N 1
ATOM 3443 C CA . LEU A 1 417 ? 1.97 -27.203 6.434 1 98.62 417 LEU A CA 1
ATOM 3444 C C . LEU A 1 417 ? 2.146 -28.391 7.367 1 98.62 417 LEU A C 1
ATOM 3446 O O . LEU A 1 417 ? 1.375 -28.562 8.312 1 98.62 417 LEU A O 1
ATOM 3450 N N . ARG A 1 418 ? 3.143 -29.109 7.113 1 98.12 418 ARG A N 1
ATOM 3451 C CA . ARG A 1 418 ? 3.387 -30.312 7.902 1 98.12 418 ARG A CA 1
ATOM 3452 C C . ARG A 1 418 ? 3.912 -29.953 9.289 1 98.12 418 ARG A C 1
ATOM 3454 O O . ARG A 1 418 ? 3.457 -30.516 10.289 1 98.12 418 ARG A O 1
ATOM 3461 N N . LYS A 1 419 ? 4.824 -29.047 9.344 1 97.06 419 LYS A N 1
ATOM 3462 C CA . LYS A 1 419 ? 5.461 -28.656 10.602 1 97.06 419 LYS A CA 1
ATOM 3463 C C . LYS A 1 419 ? 4.43 -28.141 11.602 1 97.06 419 LYS A C 1
ATOM 3465 O O . LYS A 1 419 ? 4.457 -28.531 12.773 1 97.06 419 LYS A O 1
ATOM 3470 N N . PHE A 1 420 ? 3.496 -27.375 11.141 1 97.56 420 PHE A N 1
ATOM 3471 C CA . PHE A 1 420 ? 2.598 -26.703 12.07 1 97.56 420 PHE A CA 1
ATOM 3472 C C . PHE A 1 420 ? 1.211 -27.328 12.039 1 97.56 420 PHE A C 1
ATOM 3474 O O . PHE A 1 420 ? 0.318 -26.922 12.781 1 97.56 420 PHE A O 1
ATOM 3481 N N . LYS A 1 421 ? 0.955 -28.344 11.188 1 97.38 421 LYS A N 1
ATOM 3482 C CA . LYS A 1 421 ? -0.288 -29.094 11.102 1 97.38 421 LYS A CA 1
ATOM 3483 C C . LYS A 1 421 ? -1.493 -28.172 10.969 1 97.38 421 LYS A C 1
ATOM 3485 O O . LYS A 1 421 ? -2.469 -28.312 11.711 1 97.38 421 LYS A O 1
ATOM 3490 N N . LYS A 1 422 ? -1.374 -27.188 10.094 1 96.94 422 LYS A N 1
ATOM 3491 C CA . LYS A 1 422 ? -2.43 -26.203 9.883 1 96.94 422 LYS A CA 1
ATOM 3492 C C . LYS A 1 422 ? -3.281 -26.562 8.672 1 96.94 422 LYS A C 1
ATOM 3494 O O . LYS A 1 422 ? -2.867 -27.359 7.824 1 96.94 422 LYS A O 1
ATOM 3499 N N . ASP A 1 423 ? -4.512 -26.047 8.711 1 97.31 423 ASP A N 1
ATOM 3500 C CA . ASP A 1 423 ? -5.426 -26.203 7.582 1 97.31 423 ASP A CA 1
ATOM 3501 C C . ASP A 1 423 ? -6.008 -24.859 7.145 1 97.31 423 ASP A C 1
ATOM 3503 O O . ASP A 1 423 ? -5.492 -23.812 7.52 1 97.31 423 ASP A O 1
ATOM 3507 N N . ALA A 1 424 ? -6.984 -24.891 6.332 1 98.12 424 ALA A N 1
ATOM 3508 C CA . ALA A 1 424 ? -7.48 -23.688 5.668 1 98.12 424 ALA A CA 1
ATOM 3509 C C . ALA A 1 424 ? -8.133 -22.734 6.664 1 98.12 424 ALA A C 1
ATOM 3511 O O . ALA A 1 424 ? -8.484 -21.609 6.316 1 98.12 424 ALA A O 1
ATOM 3512 N N . SER A 1 425 ? -8.289 -23.156 7.93 1 97.69 425 SER A N 1
ATOM 3513 C CA . SER A 1 425 ? -8.898 -22.297 8.938 1 97.69 425 SER A CA 1
ATOM 3514 C C . SER A 1 425 ? -8.047 -21.062 9.195 1 97.69 425 SER A C 1
ATOM 3516 O O . SER A 1 425 ? -8.539 -20.062 9.734 1 97.69 425 SER A O 1
ATOM 3518 N N . VAL A 1 426 ? -6.797 -21.031 8.789 1 97.94 426 VAL A N 1
ATOM 3519 C CA . VAL A 1 426 ? -5.898 -19.906 9.031 1 97.94 426 VAL A CA 1
ATOM 3520 C C . VAL A 1 426 ? -6.148 -18.812 8 1 97.94 426 VAL A C 1
ATOM 3522 O O . VAL A 1 426 ? -5.66 -17.688 8.148 1 97.94 426 VAL A O 1
ATOM 3525 N N . LEU A 1 427 ? -6.895 -19.078 6.918 1 98.44 427 LEU A N 1
ATOM 3526 C CA . LEU A 1 427 ? -7.137 -18.109 5.852 1 98.44 427 LEU A CA 1
ATOM 3527 C C . LEU A 1 427 ? -8.227 -17.125 6.254 1 98.44 427 LEU A C 1
ATOM 3529 O O . LEU A 1 427 ? -9.25 -17.516 6.816 1 98.44 427 LEU A O 1
ATOM 3533 N N . SER A 1 428 ? -7.984 -15.914 5.969 1 97.94 428 SER A N 1
ATOM 3534 C CA . SER A 1 428 ? -9.016 -14.898 6.191 1 97.94 428 SER A CA 1
ATOM 3535 C C . SER A 1 428 ? -10.164 -15.055 5.199 1 97.94 428 SER A C 1
ATOM 3537 O O . SER A 1 428 ? -9.938 -15.344 4.023 1 97.94 428 SER A O 1
ATOM 3539 N N . LYS A 1 429 ? -11.336 -14.82 5.676 1 97.31 429 LYS A N 1
ATOM 3540 C CA . LYS A 1 429 ? -12.531 -14.945 4.84 1 97.31 429 LYS A CA 1
ATOM 3541 C C . LYS A 1 429 ? -12.828 -13.633 4.117 1 97.31 429 LYS A C 1
ATOM 3543 O O . LYS A 1 429 ? -13.352 -13.641 2.998 1 97.31 429 LYS A O 1
ATOM 3548 N N . PHE A 1 430 ? -12.438 -12.492 4.777 1 96 430 PHE A N 1
ATOM 3549 C CA . PHE A 1 430 ? -12.992 -11.25 4.25 1 96 430 PHE A CA 1
ATOM 3550 C C . PHE A 1 430 ? -11.922 -10.164 4.184 1 96 430 PHE A C 1
ATOM 3552 O O . PHE A 1 430 ? -12.164 -9.086 3.641 1 96 430 PHE A O 1
ATOM 3559 N N . ASN A 1 431 ? -10.719 -10.406 4.621 1 96.38 431 ASN A N 1
ATOM 3560 C CA . ASN A 1 431 ? -9.812 -9.281 4.863 1 96.38 431 ASN A CA 1
ATOM 3561 C C . ASN A 1 431 ? -8.578 -9.359 3.979 1 96.38 431 ASN A C 1
ATOM 3563 O O . ASN A 1 431 ? -7.617 -8.609 4.184 1 96.38 431 ASN A O 1
ATOM 3567 N N . ALA A 1 432 ? -8.57 -10.305 3.01 1 97.25 432 ALA A N 1
ATOM 3568 C CA . ALA A 1 432 ? -7.48 -10.375 2.035 1 97.25 432 ALA A CA 1
ATOM 3569 C C . ALA A 1 432 ? -7.863 -9.664 0.739 1 97.25 432 ALA A C 1
ATOM 3571 O O . ALA A 1 432 ? -9.031 -9.352 0.515 1 97.25 432 ALA A O 1
ATOM 3572 N N . PRO A 1 433 ? -6.883 -9.305 -0.069 1 96.06 433 PRO A N 1
ATOM 3573 C CA . PRO A 1 433 ? -7.18 -8.703 -1.369 1 96.06 433 PRO A CA 1
ATOM 3574 C C . PRO A 1 433 ? -8.078 -9.586 -2.238 1 96.06 433 PRO A C 1
ATOM 3576 O O . PRO A 1 433 ? -8.156 -10.797 -2.014 1 96.06 433 PRO A O 1
ATOM 3579 N N . ILE A 1 434 ? -8.672 -8.984 -3.23 1 95.12 434 ILE A N 1
ATOM 3580 C CA . ILE A 1 434 ? -9.578 -9.68 -4.141 1 95.12 434 ILE A CA 1
ATOM 3581 C C . ILE A 1 434 ? -8.883 -10.891 -4.742 1 95.12 434 ILE A C 1
ATOM 3583 O O . ILE A 1 434 ? -7.734 -10.797 -5.191 1 95.12 434 ILE A O 1
ATOM 3587 N N . GLY A 1 435 ? -9.523 -12.008 -4.684 1 95.88 435 GLY A N 1
ATOM 3588 C CA . GLY A 1 435 ? -9.008 -13.227 -5.289 1 95.88 435 GLY A CA 1
ATOM 3589 C C . GLY A 1 435 ? -8.156 -14.047 -4.344 1 95.88 435 GLY A C 1
ATOM 3590 O O . GLY A 1 435 ? -7.652 -15.109 -4.715 1 95.88 435 GLY A O 1
ATOM 3591 N N . HIS A 1 436 ? -8.023 -13.578 -3.072 1 97.81 436 HIS A N 1
ATOM 3592 C CA . HIS A 1 436 ? -7.113 -14.266 -2.164 1 97.81 436 HIS A CA 1
ATOM 3593 C C . HIS A 1 436 ? -7.848 -14.773 -0.93 1 97.81 436 HIS A C 1
ATOM 3595 O O . HIS A 1 436 ? -7.281 -15.523 -0.132 1 97.81 436 HIS A O 1
ATOM 3601 N N . ASN A 1 437 ? -9.102 -14.391 -0.735 1 97.94 437 ASN A N 1
ATOM 3602 C CA . ASN A 1 437 ? -9.836 -14.797 0.459 1 97.94 437 ASN A CA 1
ATOM 3603 C C . ASN A 1 437 ? -10.125 -16.297 0.448 1 97.94 437 ASN A C 1
ATOM 3605 O O . ASN A 1 437 ? -10.086 -16.938 -0.606 1 97.94 437 ASN A O 1
ATOM 3609 N N . LYS A 1 438 ? -10.445 -16.859 1.582 1 98.06 438 LYS A N 1
ATOM 3610 C CA . LYS A 1 438 ? -10.602 -18.281 1.823 1 98.06 438 LYS A CA 1
ATOM 3611 C C . LYS A 1 438 ? -11.523 -18.922 0.783 1 98.06 438 LYS A C 1
ATOM 3613 O O . LYS A 1 438 ? -11.203 -19.969 0.227 1 98.06 438 LYS A O 1
ATOM 3618 N N . HIS A 1 439 ? -12.578 -18.219 0.418 1 97.31 439 HIS A N 1
ATOM 3619 C CA . HIS A 1 439 ? -13.594 -18.828 -0.437 1 97.31 439 HIS A CA 1
ATOM 3620 C C . HIS A 1 439 ? -13.539 -18.25 -1.85 1 97.31 439 HIS A C 1
ATOM 3622 O O . HIS A 1 439 ? -14.391 -18.562 -2.682 1 97.31 439 HIS A O 1
ATOM 3628 N N . ASP A 1 440 ? -12.555 -17.422 -2.107 1 97 440 ASP A N 1
ATOM 3629 C CA . ASP A 1 440 ? -12.383 -16.922 -3.471 1 97 440 ASP A CA 1
ATOM 3630 C C . ASP A 1 440 ? -11.938 -18.047 -4.406 1 97 440 ASP A C 1
ATOM 3632 O O . ASP A 1 440 ? -11.18 -18.922 -4.008 1 97 440 ASP A O 1
ATOM 3636 N N . VAL A 1 441 ? -12.383 -17.953 -5.633 1 96.56 441 VAL A N 1
ATOM 3637 C CA . VAL A 1 441 ? -11.891 -18.875 -6.637 1 96.56 441 VAL A CA 1
ATOM 3638 C C . VAL A 1 441 ? -10.508 -18.453 -7.113 1 96.56 441 VAL A C 1
ATOM 3640 O O . VAL A 1 441 ? -10.18 -17.266 -7.066 1 96.56 441 VAL A O 1
ATOM 3643 N N . ILE A 1 442 ? -9.742 -19.391 -7.574 1 97.56 442 ILE A N 1
ATOM 3644 C CA . ILE A 1 442 ? -8.391 -19.125 -8.07 1 97.56 442 ILE A CA 1
ATOM 3645 C C . ILE A 1 442 ? -8.445 -18.75 -9.547 1 97.56 442 ILE A C 1
ATOM 3647 O O . ILE A 1 442 ? -8.633 -19.609 -10.406 1 97.56 442 ILE A O 1
ATOM 3651 N N . VAL A 1 443 ? -8.336 -17.5 -9.852 1 96.12 443 VAL A N 1
ATOM 3652 C CA . VAL A 1 443 ? -8.445 -16.938 -11.195 1 96.12 443 VAL A CA 1
ATOM 3653 C C . VAL A 1 443 ? -7.113 -17.094 -11.93 1 96.12 443 VAL A C 1
ATOM 3655 O O . VAL A 1 443 ? -6.051 -16.828 -11.359 1 96.12 443 VAL A O 1
ATOM 3658 N N . PRO A 1 444 ? -7.078 -17.469 -13.125 1 96.19 444 PRO A N 1
ATOM 3659 C CA . PRO A 1 444 ? -8.164 -17.922 -13.992 1 96.19 444 PRO A CA 1
ATOM 3660 C C . PRO A 1 444 ? -8.086 -19.422 -14.297 1 96.19 444 PRO A C 1
ATOM 3662 O O . PRO A 1 444 ? -8.281 -19.828 -15.445 1 96.19 444 PRO A O 1
ATOM 3665 N N . LEU A 1 445 ? -7.805 -20.172 -13.273 1 96.88 445 LEU A N 1
ATOM 3666 C CA . LEU A 1 445 ? -7.578 -21.594 -13.469 1 96.88 445 LEU A CA 1
ATOM 3667 C C . LEU A 1 445 ? -8.898 -22.359 -13.477 1 96.88 445 LEU A C 1
ATOM 3669 O O . LEU A 1 445 ? -9.539 -22.516 -12.43 1 96.88 445 LEU A O 1
ATOM 3673 N N . PHE A 1 446 ? -9.32 -22.828 -14.695 1 95.19 446 PHE A N 1
ATOM 3674 C CA . PHE A 1 446 ? -10.57 -23.547 -14.922 1 95.19 446 PHE A CA 1
ATOM 3675 C C . PHE A 1 446 ? -10.312 -25.047 -15.078 1 95.19 446 PHE A C 1
ATOM 3677 O O . PHE A 1 446 ? -9.391 -25.453 -15.781 1 95.19 446 PHE A O 1
ATOM 3684 N N . PRO A 1 447 ? -11.062 -25.953 -14.438 1 94.62 447 PRO A N 1
ATOM 3685 C CA . PRO A 1 447 ? -12.273 -25.703 -13.648 1 94.62 447 PRO A CA 1
ATOM 3686 C C . PRO A 1 447 ? -11.984 -25 -12.328 1 94.62 447 PRO A C 1
ATOM 3688 O O . PRO A 1 447 ? -10.828 -24.953 -11.883 1 94.62 447 PRO A O 1
ATOM 3691 N N . VAL A 1 448 ? -12.961 -24.516 -11.672 1 95.25 448 VAL A N 1
ATOM 3692 C CA . VAL A 1 448 ? -12.773 -23.578 -10.578 1 95.25 448 VAL A CA 1
ATOM 3693 C C . VAL A 1 448 ? -12.422 -24.328 -9.297 1 95.25 448 VAL A C 1
ATOM 3695 O O . VAL A 1 448 ? -12.992 -25.391 -9.023 1 95.25 448 VAL A O 1
ATOM 3698 N N . TYR A 1 449 ? -11.422 -23.906 -8.578 1 96.88 449 TYR A N 1
ATOM 3699 C CA . TYR A 1 449 ? -11.062 -24.281 -7.211 1 96.88 449 TYR A CA 1
ATOM 3700 C C . TYR A 1 449 ? -10.992 -23.047 -6.316 1 96.88 449 TYR A C 1
ATOM 3702 O O . TYR A 1 449 ? -10.688 -21.953 -6.781 1 96.88 449 TYR A O 1
ATOM 3710 N N . THR A 1 450 ? -11.328 -23.188 -5.062 1 97.38 450 THR A N 1
ATOM 3711 C CA . THR A 1 450 ? -11.141 -22.125 -4.086 1 97.38 450 THR A CA 1
ATOM 3712 C C . THR A 1 450 ? -9.805 -22.281 -3.365 1 97.38 450 THR A C 1
ATOM 3714 O O . THR A 1 450 ? -9.188 -23.344 -3.42 1 97.38 450 THR A O 1
ATOM 3717 N N . HIS A 1 451 ? -9.367 -21.234 -2.705 1 98.56 451 HIS A N 1
ATOM 3718 C CA . HIS A 1 451 ? -8.156 -21.312 -1.906 1 98.56 451 HIS A CA 1
ATOM 3719 C C . HIS A 1 451 ? -8.312 -22.297 -0.76 1 98.56 451 HIS A C 1
ATOM 3721 O O . HIS A 1 451 ? -7.363 -23 -0.408 1 98.56 451 HIS A O 1
ATOM 3727 N N . GLN A 1 452 ? -9.492 -22.406 -0.205 1 98.25 452 GLN A N 1
ATOM 3728 C CA . GLN A 1 452 ? -9.75 -23.391 0.841 1 98.25 452 GLN A CA 1
ATOM 3729 C C . GLN A 1 452 ? -9.508 -24.812 0.335 1 98.25 452 GLN A C 1
ATOM 3731 O O . GLN A 1 452 ? -8.891 -25.625 1.026 1 98.25 452 GLN A O 1
ATOM 3736 N N . GLU A 1 453 ? -9.953 -25.062 -0.854 1 97.62 453 GLU A N 1
ATOM 3737 C CA . GLU A 1 453 ? -9.828 -26.391 -1.423 1 97.62 453 GLU A CA 1
ATOM 3738 C C . GLU A 1 453 ? -8.375 -26.75 -1.704 1 97.62 453 GLU A C 1
ATOM 3740 O O . GLU A 1 453 ? -7.992 -27.922 -1.651 1 97.62 453 GLU A O 1
ATOM 3745 N N . MET A 1 454 ? -7.555 -25.734 -1.941 1 98.5 454 MET A N 1
ATOM 3746 C CA . MET A 1 454 ? -6.18 -25.984 -2.355 1 98.5 454 MET A CA 1
ATOM 3747 C C . MET A 1 454 ? -5.227 -25.875 -1.171 1 98.5 454 MET A C 1
ATOM 3749 O O . MET A 1 454 ? -4.027 -26.125 -1.306 1 98.5 454 MET A O 1
ATOM 3753 N N . PHE A 1 455 ? -5.773 -25.484 0.003 1 98.75 455 PHE A N 1
ATOM 3754 C CA . PHE A 1 455 ? -4.957 -25.359 1.204 1 98.75 455 PHE A CA 1
ATOM 3755 C C . PHE A 1 455 ? -4.922 -26.656 1.983 1 98.75 455 PHE A C 1
ATOM 3757 O O . PHE A 1 455 ? -5.492 -26.75 3.074 1 98.75 455 PHE A O 1
ATOM 3764 N N . ARG A 1 456 ? -4.242 -27.656 1.424 1 98.12 456 ARG A N 1
ATOM 3765 C CA . ARG A 1 456 ? -4.062 -29 1.989 1 98.12 456 ARG A CA 1
ATOM 3766 C C . ARG A 1 456 ? -2.639 -29.5 1.767 1 98.12 456 ARG A C 1
ATOM 3768 O O . ARG A 1 456 ? -1.87 -28.891 1.019 1 98.12 456 ARG A O 1
ATOM 3775 N N . LYS A 1 457 ? -2.309 -30.578 2.398 1 98.12 457 LYS A N 1
ATOM 3776 C CA . LYS A 1 457 ? -0.997 -31.188 2.195 1 98.12 457 LYS A CA 1
ATOM 3777 C C . LYS A 1 457 ? -0.875 -31.766 0.791 1 98.12 457 LYS A C 1
ATOM 3779 O O . LYS A 1 457 ? -1.872 -32.188 0.193 1 98.12 457 LYS A O 1
ATOM 3784 N N . SER A 1 458 ? 0.316 -31.828 0.319 1 98.19 458 SER A N 1
ATOM 3785 C CA . SER A 1 458 ? 0.605 -32.25 -1.046 1 98.19 458 SER A CA 1
ATOM 3786 C C . SER A 1 458 ? 0.105 -33.688 -1.3 1 98.19 458 SER A C 1
ATOM 3788 O O . SER A 1 458 ? -0.363 -34 -2.396 1 98.19 458 SER A O 1
ATOM 3790 N N . VAL A 1 459 ? 0.116 -34.531 -0.324 1 97.19 459 VAL A N 1
ATOM 3791 C CA . VAL A 1 459 ? -0.275 -35.938 -0.48 1 97.19 459 VAL A CA 1
ATOM 3792 C C . VAL A 1 459 ? -1.748 -36.031 -0.875 1 97.19 459 VAL A C 1
ATOM 3794 O O . VAL A 1 459 ? -2.15 -36.938 -1.602 1 97.19 459 VAL A O 1
ATOM 3797 N N . ASP A 1 460 ? -2.551 -35.062 -0.442 1 97.19 460 ASP A N 1
ATOM 3798 C CA . ASP A 1 460 ? -3.971 -35.031 -0.777 1 97.19 460 ASP A CA 1
ATOM 3799 C C . ASP A 1 460 ? -4.18 -34.781 -2.268 1 97.19 460 ASP A C 1
ATOM 3801 O O . ASP A 1 460 ? -5.254 -35.062 -2.807 1 97.19 460 ASP A O 1
ATOM 3805 N N . PHE A 1 461 ? -3.168 -34.25 -2.939 1 98.25 461 PHE A N 1
ATOM 3806 C CA . PHE A 1 461 ? -3.244 -33.969 -4.367 1 98.25 461 PHE A CA 1
ATOM 3807 C C . PHE A 1 461 ? -2.432 -34.969 -5.164 1 98.25 461 PHE A C 1
ATOM 3809 O O . PHE A 1 461 ? -2.279 -34.844 -6.379 1 98.25 461 PHE A O 1
ATOM 3816 N N . GLY A 1 462 ? -1.849 -35.938 -4.465 1 98 462 GLY A N 1
ATOM 3817 C CA . GLY A 1 462 ? -1.227 -37.031 -5.148 1 98 462 GLY A CA 1
ATOM 3818 C C . GLY A 1 462 ? 0.256 -36.844 -5.398 1 98 462 GLY A C 1
ATOM 3819 O O . GLY A 1 462 ? 0.817 -37.438 -6.332 1 98 462 GLY A O 1
ATOM 3820 N N . TYR A 1 463 ? 0.943 -36 -4.656 1 98.31 463 TYR A N 1
ATOM 3821 C CA . TYR A 1 463 ? 2.393 -35.906 -4.781 1 98.31 463 TYR A CA 1
ATOM 3822 C C . TYR A 1 463 ? 3.039 -35.625 -3.432 1 98.31 463 TYR A C 1
ATOM 3824 O O . TYR A 1 463 ? 2.363 -35.188 -2.488 1 98.31 463 TYR A O 1
ATOM 3832 N N . GLU A 1 464 ? 4.324 -35.938 -3.328 1 97.75 464 GLU A N 1
ATOM 3833 C CA . GLU A 1 464 ? 5.18 -35.656 -2.18 1 97.75 464 GLU A CA 1
ATOM 3834 C C . GLU A 1 464 ? 6.566 -35.188 -2.627 1 97.75 464 GLU A C 1
ATOM 3836 O O . GLU A 1 464 ? 6.941 -35.375 -3.787 1 97.75 464 GLU A O 1
ATOM 3841 N N . TYR A 1 465 ? 7.207 -34.562 -1.732 1 98.06 465 TYR A N 1
ATOM 3842 C CA . TYR A 1 465 ? 8.609 -34.25 -1.968 1 98.06 465 TYR A CA 1
ATOM 3843 C C . TYR A 1 465 ? 9.523 -35.281 -1.302 1 98.06 465 TYR A C 1
ATOM 3845 O O . TYR A 1 465 ? 9.383 -35.562 -0.111 1 98.06 465 TYR A O 1
ATOM 3853 N N . GLU A 1 466 ? 10.383 -35.812 -2.018 1 94.38 466 GLU A N 1
ATOM 3854 C CA . GLU A 1 466 ? 11.172 -37 -1.642 1 94.38 466 GLU A CA 1
ATOM 3855 C C . GLU A 1 466 ? 11.891 -36.781 -0.316 1 94.38 466 GLU A C 1
ATOM 3857 O O . GLU A 1 466 ? 12.031 -37.688 0.487 1 94.38 466 GLU A O 1
ATOM 3862 N N . ASP A 1 467 ? 12.32 -35.656 0.026 1 93.38 467 ASP A N 1
ATOM 3863 C CA . ASP A 1 467 ? 13.211 -35.469 1.167 1 93.38 467 ASP A CA 1
ATOM 3864 C C . ASP A 1 467 ? 12.492 -34.719 2.295 1 93.38 467 ASP A C 1
ATOM 3866 O O . ASP A 1 467 ? 13.141 -34.156 3.182 1 93.38 467 ASP A O 1
ATOM 3870 N N . VAL A 1 468 ? 11.141 -34.625 2.195 1 97.5 468 VAL A N 1
ATOM 3871 C CA . VAL A 1 468 ? 10.375 -33.969 3.244 1 97.5 468 VAL A CA 1
ATOM 3872 C C . VAL A 1 468 ? 9.586 -35 4.047 1 97.5 468 VAL A C 1
ATOM 3874 O O . VAL A 1 468 ? 8.781 -35.75 3.486 1 97.5 468 VAL A O 1
ATOM 3877 N N . ASP A 1 469 ? 9.75 -35.125 5.34 1 96.69 469 ASP A N 1
ATOM 3878 C CA . ASP A 1 469 ? 9.07 -36.125 6.152 1 96.69 469 ASP A CA 1
ATOM 3879 C C . ASP A 1 469 ? 7.723 -35.594 6.648 1 96.69 469 ASP A C 1
ATOM 3881 O O . ASP A 1 469 ? 7.281 -34.531 6.262 1 96.69 469 ASP A O 1
ATOM 3885 N N . GLU A 1 470 ? 7.039 -36.344 7.406 1 95.62 470 GLU A N 1
ATOM 3886 C CA . GLU A 1 470 ? 5.668 -36.062 7.82 1 95.62 470 GLU A CA 1
ATOM 3887 C C . GLU A 1 470 ? 5.617 -34.844 8.727 1 95.62 470 GLU A C 1
ATOM 3889 O O . GLU A 1 470 ? 4.562 -34.219 8.883 1 95.62 470 GLU A O 1
ATOM 3894 N N . ASN A 1 471 ? 6.797 -34.438 9.312 1 95.56 471 ASN A N 1
ATOM 3895 C CA . ASN A 1 471 ? 6.859 -33.281 10.219 1 95.56 471 ASN A CA 1
ATOM 3896 C C . ASN A 1 471 ? 7.445 -32.062 9.531 1 95.56 471 ASN A C 1
ATOM 3898 O O . ASN A 1 471 ? 7.695 -31.047 10.172 1 95.56 471 ASN A O 1
ATOM 3902 N N . GLY A 1 472 ? 7.668 -32.156 8.203 1 96.62 472 GLY A N 1
ATOM 3903 C CA . GLY A 1 472 ? 8.156 -31.031 7.426 1 96.62 472 GLY A CA 1
ATOM 3904 C C . GLY A 1 472 ? 9.664 -30.875 7.488 1 96.62 472 GLY A C 1
ATOM 3905 O O . GLY A 1 472 ? 10.195 -29.812 7.145 1 96.62 472 GLY A O 1
ATOM 3906 N N . ASN A 1 473 ? 10.352 -31.875 7.949 1 95.38 473 ASN A N 1
ATOM 3907 C CA . ASN A 1 473 ? 11.805 -31.797 8.07 1 95.38 473 ASN A CA 1
ATOM 3908 C C . ASN A 1 473 ? 12.508 -32.406 6.855 1 95.38 473 ASN A C 1
ATOM 3910 O O . ASN A 1 473 ? 11.984 -33.312 6.223 1 95.38 473 ASN A O 1
ATOM 3914 N N . SER A 1 474 ? 13.602 -31.812 6.516 1 94.62 474 SER A N 1
ATOM 3915 C CA . SER A 1 474 ? 14.523 -32.312 5.504 1 94.62 474 SER A CA 1
ATOM 3916 C C . SER A 1 474 ? 15.945 -32.406 6.051 1 94.62 474 SER A C 1
ATOM 3918 O O . SER A 1 474 ? 16.281 -31.766 7.055 1 94.62 474 SER A O 1
ATOM 3920 N N . PRO A 1 475 ? 16.812 -33.188 5.453 1 88 475 PRO A N 1
ATOM 3921 C CA . PRO A 1 475 ? 18.156 -33.406 5.965 1 88 475 PRO A CA 1
ATOM 3922 C C . PRO A 1 475 ? 18.953 -32.094 6.109 1 88 475 PRO A C 1
ATOM 3924 O O . PRO A 1 475 ? 19.828 -32 6.973 1 88 475 PRO A O 1
ATOM 3927 N N . GLU A 1 476 ? 18.609 -31.109 5.363 1 84.81 476 GLU A N 1
ATOM 3928 C CA . GLU A 1 476 ? 19.375 -29.875 5.355 1 84.81 476 GLU A CA 1
ATOM 3929 C C . GLU A 1 476 ? 18.922 -28.938 6.465 1 84.81 476 GLU A C 1
ATOM 3931 O O . GLU A 1 476 ? 19.547 -27.906 6.719 1 84.81 476 GLU A O 1
ATOM 3936 N N . ASP A 1 477 ? 17.828 -29.297 7.082 1 89.19 477 ASP A N 1
ATOM 3937 C CA . ASP A 1 477 ? 17.281 -28.406 8.109 1 89.19 477 ASP A CA 1
ATOM 3938 C C . ASP A 1 477 ? 18.234 -28.297 9.297 1 89.19 477 ASP A C 1
ATOM 3940 O O . ASP A 1 477 ? 18.828 -29.297 9.711 1 89.19 477 ASP A O 1
ATOM 3944 N N . LYS A 1 478 ? 18.516 -27.047 9.766 1 75.94 478 LYS A N 1
ATOM 3945 C CA . LYS A 1 478 ? 19.391 -26.781 10.906 1 75.94 478 LYS A CA 1
ATOM 3946 C C . LYS A 1 478 ? 18.578 -26.562 12.18 1 75.94 478 LYS A C 1
ATOM 3948 O O . LYS A 1 478 ? 17.391 -26.25 12.117 1 75.94 478 LYS A O 1
ATOM 3953 N N . SER A 1 479 ? 19.391 -26.75 13.297 1 75.5 479 SER A N 1
ATOM 3954 C CA . SER A 1 479 ? 18.781 -26.469 14.594 1 75.5 479 SER A CA 1
ATOM 3955 C C . SER A 1 479 ? 18.359 -25.016 14.703 1 75.5 479 SER A C 1
ATOM 3957 O O . SER A 1 479 ? 19.078 -24.125 14.25 1 75.5 479 SER A O 1
ATOM 3959 N N . ASP A 1 480 ? 17.078 -24.812 15.039 1 72.38 480 ASP A N 1
ATOM 3960 C CA . ASP A 1 480 ? 16.406 -23.516 15.07 1 72.38 480 ASP A CA 1
ATOM 3961 C C . ASP A 1 480 ? 16.609 -22.828 16.422 1 72.38 480 ASP A C 1
ATOM 3963 O O . ASP A 1 480 ? 16.453 -23.453 17.469 1 72.38 480 ASP A O 1
ATOM 3967 N N . ASP A 1 481 ? 17.297 -21.609 16.438 1 73.44 481 ASP A N 1
ATOM 3968 C CA . ASP A 1 481 ? 17.406 -20.875 17.688 1 73.44 481 ASP A CA 1
ATOM 3969 C C . ASP A 1 481 ? 16.047 -20.297 18.094 1 73.44 481 ASP A C 1
ATOM 3971 O O . ASP A 1 481 ? 15.938 -19.672 19.156 1 73.44 481 ASP A O 1
ATOM 3975 N N . GLY A 1 482 ? 15.102 -20.5 17.281 1 78.94 482 GLY A N 1
ATOM 3976 C CA . GLY A 1 482 ? 13.75 -20.109 17.609 1 78.94 482 GLY A CA 1
ATOM 3977 C C . GLY A 1 482 ? 13.508 -18.625 17.469 1 78.94 482 GLY A C 1
ATOM 3978 O O . GLY A 1 482 ? 12.383 -18.141 17.641 1 78.94 482 GLY A O 1
ATOM 3979 N N . SER A 1 483 ? 14.57 -17.812 17.062 1 86.69 483 SER A N 1
ATOM 3980 C CA . SER A 1 483 ? 14.438 -16.359 16.984 1 86.69 483 SER A CA 1
ATOM 3981 C C . SER A 1 483 ? 13.57 -15.945 15.805 1 86.69 483 SER A C 1
ATOM 3983 O O . SER A 1 483 ? 13.711 -16.484 14.703 1 86.69 483 SER A O 1
ATOM 3985 N N . LEU A 1 484 ? 12.703 -15.031 16.031 1 92.31 484 LEU A N 1
ATOM 3986 C CA . LEU A 1 484 ? 11.859 -14.5 14.969 1 92.31 484 LEU A CA 1
ATOM 3987 C C . LEU A 1 484 ? 12.359 -13.133 14.508 1 92.31 484 LEU A C 1
ATOM 3989 O O . LEU A 1 484 ? 11.578 -12.297 14.062 1 92.31 484 LEU A O 1
ATOM 3993 N N . GLY A 1 485 ? 13.688 -12.938 14.695 1 92.69 485 GLY A N 1
ATOM 3994 C CA . GLY A 1 485 ? 14.234 -11.625 14.383 1 92.69 485 GLY A CA 1
ATOM 3995 C C . GLY A 1 485 ? 13.734 -10.539 15.312 1 92.69 485 GLY A C 1
ATOM 3996 O O . GLY A 1 48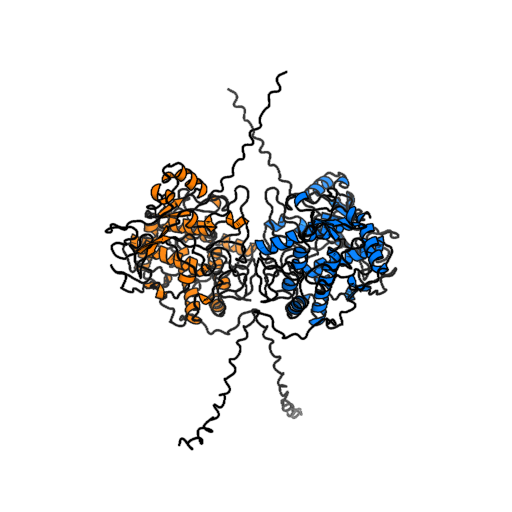5 ? 13.828 -10.664 16.531 1 92.69 485 GLY A O 1
ATOM 3997 N N . ASP A 1 486 ? 13.164 -9.477 14.727 1 91.12 486 ASP A N 1
ATOM 3998 C CA . ASP A 1 486 ? 12.664 -8.367 15.531 1 91.12 486 ASP A CA 1
ATOM 3999 C C . ASP A 1 486 ? 11.18 -8.531 15.828 1 91.12 486 ASP A C 1
ATOM 4001 O O . ASP A 1 486 ? 10.586 -7.715 16.531 1 91.12 486 ASP A O 1
ATOM 4005 N N . CYS A 1 487 ? 10.633 -9.586 15.258 1 93.19 487 CYS A N 1
ATOM 4006 C CA . CYS A 1 487 ? 9.203 -9.812 15.445 1 93.19 487 CYS A CA 1
ATOM 4007 C C . CYS A 1 487 ? 8.914 -10.281 16.859 1 93.19 487 CYS A C 1
ATOM 4009 O O . CYS A 1 487 ? 9.719 -11 17.469 1 93.19 487 CYS A O 1
ATOM 4011 N N . PRO A 1 488 ? 7.77 -9.867 17.422 1 86 488 PRO A N 1
ATOM 4012 C CA . PRO A 1 488 ? 7.398 -10.344 18.75 1 86 488 PRO A CA 1
ATOM 4013 C C . PRO A 1 488 ? 7.043 -11.828 18.766 1 86 488 PRO A C 1
ATOM 4015 O O . PRO A 1 488 ? 6.535 -12.359 17.766 1 86 488 PRO A O 1
ATOM 4018 N N . VAL A 1 489 ? 7.441 -12.414 19.828 1 74.81 489 VAL A N 1
ATOM 4019 C CA . VAL A 1 489 ? 7.09 -13.82 20 1 74.81 489 VAL A CA 1
ATOM 4020 C C . VAL A 1 489 ? 5.676 -13.938 20.562 1 74.81 489 VAL A C 1
ATOM 4022 O O . VAL A 1 489 ? 5.336 -13.289 21.547 1 74.81 489 VAL A O 1
ATOM 4025 N N . PRO A 1 490 ? 4.816 -14.562 19.719 1 61.59 490 PRO A N 1
ATOM 4026 C CA . PRO A 1 490 ? 3.459 -14.703 20.25 1 61.59 490 PRO A CA 1
ATOM 4027 C C . PRO A 1 490 ? 3.428 -15.336 21.641 1 61.59 490 PRO A C 1
ATOM 4029 O O . PRO A 1 490 ? 4.262 -16.188 21.953 1 61.59 490 PRO A O 1
ATOM 4032 N N . TYR A 1 491 ? 2.879 -14.625 22.5 1 54.03 491 TYR A N 1
ATOM 4033 C CA . TYR A 1 491 ? 2.746 -15.188 23.828 1 54.03 491 TYR A CA 1
ATOM 4034 C C . TYR A 1 491 ? 2.051 -16.547 23.781 1 54.03 491 TYR A C 1
ATOM 4036 O O . TYR A 1 491 ? 0.978 -16.672 23.203 1 54.03 491 TYR A O 1
ATOM 4044 N N . ARG A 1 492 ? 2.812 -17.531 23.812 1 49.09 492 ARG A N 1
ATOM 4045 C CA . ARG A 1 492 ? 2.148 -18.812 24.016 1 49.09 492 ARG A CA 1
ATOM 4046 C C . ARG A 1 492 ? 1.511 -18.891 25.406 1 49.09 492 ARG A C 1
ATOM 4048 O O . ARG A 1 492 ? 2.188 -18.703 26.422 1 49.09 492 ARG A O 1
ATOM 4055 N N . LYS A 1 493 ? 0.219 -18.562 25.391 1 39.47 493 LYS A N 1
ATOM 4056 C CA . LYS A 1 493 ? -0.409 -18.828 26.688 1 39.47 493 LYS A CA 1
ATOM 4057 C C . LYS A 1 493 ? 0.107 -20.141 27.266 1 39.47 493 LYS A C 1
ATOM 4059 O O . LYS A 1 493 ? 0.016 -21.203 26.641 1 39.47 493 LYS A O 1
ATOM 4064 N N . SER A 1 494 ? 1.152 -20.094 27.984 1 36.38 494 SER A N 1
ATOM 4065 C CA . SER A 1 494 ? 1.39 -21.328 28.734 1 36.38 494 SER A CA 1
ATOM 4066 C C . SER A 1 494 ? 0.077 -21.984 29.125 1 36.38 494 SER A C 1
ATOM 4068 O O . SER A 1 494 ? -0.819 -21.328 29.672 1 36.38 494 SER A O 1
ATOM 4070 N N . SER A 1 495 ? -0.257 -22.984 28.375 1 33.16 495 SER A N 1
ATOM 4071 C CA . SER A 1 495 ? -1.29 -23.828 28.969 1 33.16 495 SER A CA 1
ATOM 4072 C C . SER A 1 495 ? -1.136 -23.906 30.484 1 33.16 495 SER A C 1
ATOM 4074 O O . SER A 1 495 ? -0.116 -24.375 30.984 1 33.16 495 SER A O 1
ATOM 4076 N N . ALA A 1 496 ? -1.532 -22.953 31.188 1 33 496 ALA A N 1
ATOM 4077 C CA . ALA A 1 496 ? -1.688 -23.234 32.625 1 33 496 ALA A CA 1
ATOM 4078 C C . ALA A 1 496 ? -1.934 -24.719 32.844 1 33 496 ALA A C 1
ATOM 4080 O O . ALA A 1 496 ? -2.785 -25.328 32.219 1 33 496 ALA A O 1
ATOM 4081 N N . SER A 1 497 ? -0.959 -25.484 33.281 1 31.69 497 SER A N 1
ATOM 4082 C CA . SER A 1 497 ? -1.266 -26.766 33.906 1 31.69 497 SER A CA 1
ATOM 4083 C C . SER A 1 497 ? -2.586 -26.703 34.656 1 31.69 497 SER A C 1
ATOM 4085 O O . SER A 1 497 ? -2.807 -25.797 35.469 1 31.69 497 SER A O 1
ATOM 4087 N N . GLY A 1 498 ? -3.658 -27.141 34 1 30.02 498 GLY A N 1
ATOM 4088 C CA . GLY A 1 498 ? -4.883 -27.438 34.719 1 30.02 498 GLY A CA 1
ATOM 4089 C C . GLY A 1 498 ? -4.629 -27.938 36.125 1 30.02 498 GLY A C 1
ATOM 4090 O O . GLY A 1 498 ? -4.078 -29.016 36.344 1 30.02 498 GLY A O 1
ATOM 4091 N N . VAL A 1 499 ? -4.363 -27.125 37.062 1 29.89 499 VAL A N 1
ATOM 4092 C CA . VAL A 1 499 ? -4.531 -27.625 38.406 1 29.89 499 VAL A CA 1
ATOM 4093 C C . VAL A 1 499 ? -5.797 -28.484 38.5 1 29.89 499 VAL A C 1
ATOM 4095 O O . VAL A 1 499 ? -6.887 -28.016 38.156 1 29.89 499 VAL A O 1
ATOM 4098 N N . PRO A 1 500 ? -5.594 -29.781 38.438 1 30.55 500 PRO A N 1
ATOM 4099 C CA . PRO A 1 500 ? -6.734 -30.688 38.594 1 30.55 500 PRO A CA 1
ATOM 4100 C C . PRO A 1 500 ? -7.727 -30.188 39.656 1 30.55 500 PRO A C 1
ATOM 4102 O O . PRO A 1 500 ? -7.348 -29.938 40.781 1 30.55 500 PRO A O 1
ATOM 4105 N N . GLY A 1 501 ? -8.508 -29.297 39.25 1 27.17 501 GLY A N 1
ATOM 4106 C CA . GLY A 1 501 ? -9.555 -28.953 40.188 1 27.17 501 GLY A CA 1
ATOM 4107 C C . GLY A 1 501 ? -10.141 -30.156 40.906 1 27.17 501 GLY A C 1
ATOM 4108 O O . GLY A 1 501 ? -10.469 -31.156 40.25 1 27.17 501 GLY A O 1
ATOM 4109 N N . MET A 1 502 ? -9.734 -30.375 42.125 1 26.25 502 MET A N 1
ATOM 4110 C CA . MET A 1 502 ? -10.266 -31.344 43.094 1 26.25 502 MET A CA 1
ATOM 4111 C C . MET A 1 502 ? -11.781 -31.422 43 1 26.25 502 MET A C 1
ATOM 4113 O O . MET A 1 502 ? -12.469 -30.406 43.156 1 26.25 502 MET A O 1
ATOM 4117 N N . ASP A 1 503 ? -12.312 -32.156 42.062 1 26.41 503 ASP A N 1
ATOM 4118 C CA . ASP A 1 503 ? -13.688 -32.625 42.125 1 26.41 503 ASP A CA 1
ATOM 4119 C C . ASP A 1 503 ? -14.062 -33.062 43.531 1 26.41 503 ASP A C 1
ATOM 4121 O O . ASP A 1 503 ? -13.812 -34.219 43.906 1 26.41 503 ASP A O 1
ATOM 4125 N N . LEU A 1 504 ? -13.617 -32.375 44.531 1 22.03 504 LEU A N 1
ATOM 4126 C CA . LEU A 1 504 ? -13.961 -32.875 45.875 1 22.03 504 LEU A CA 1
ATOM 4127 C C . LEU A 1 504 ? -15.43 -33.281 45.938 1 22.03 504 LEU A C 1
ATOM 4129 O O . LEU A 1 504 ? -16.234 -32.875 45.094 1 22.03 504 LEU A O 1
ATOM 4133 N N . SER A 1 505 ? -16.172 -32.938 47.062 1 24.55 505 SER A N 1
ATOM 4134 C CA . SER A 1 505 ? -16.828 -33.625 48.188 1 24.55 505 SER A CA 1
ATOM 4135 C C . SER A 1 505 ? -18.328 -33.719 47.969 1 24.55 505 SER A C 1
ATOM 4137 O O . SER A 1 505 ? -19.062 -34.156 48.875 1 24.55 505 SER A O 1
ATOM 4139 N N . TRP A 1 506 ? -18.875 -33.094 46.812 1 24.77 506 TRP A N 1
ATOM 4140 C CA . TRP A 1 506 ? -20.266 -32.938 47.25 1 24.77 506 TRP A CA 1
ATOM 4141 C C . TRP A 1 506 ? -20.953 -34.281 47.406 1 24.77 506 TRP A C 1
ATOM 4143 O O . TRP A 1 506 ? -21.5 -34.812 46.438 1 24.77 506 TRP A O 1
ATOM 4153 N N . LEU A 1 507 ? -20.172 -35.344 47.688 1 24.98 507 LEU A N 1
ATOM 4154 C CA . LEU A 1 507 ? -20.828 -36.625 47.906 1 24.98 507 LEU A CA 1
ATOM 4155 C C . LEU A 1 507 ? -22 -36.469 48.875 1 24.98 507 LEU A C 1
ATOM 4157 O O . LEU A 1 507 ? -22.734 -37.406 49.094 1 24.98 507 LEU A O 1
ATOM 4161 N N . LEU A 1 508 ? -21.859 -35.375 49.75 1 23.06 508 LEU A N 1
ATOM 4162 C CA . LEU A 1 508 ? -22.484 -35.75 51.031 1 23.06 508 LEU A CA 1
ATOM 4163 C C . LEU A 1 508 ? -23.984 -35.969 50.875 1 23.06 508 LEU A C 1
ATOM 4165 O O . LEU A 1 508 ? -24.578 -36.75 51.594 1 23.06 508 LEU A O 1
ATOM 4169 N N . MET A 1 509 ? -24.594 -35 50.25 1 24.36 509 MET A N 1
ATOM 4170 C CA . MET A 1 509 ? -25.844 -34.688 50.938 1 24.36 509 MET A CA 1
ATOM 4171 C C . MET A 1 509 ? -26.922 -35.719 50.594 1 24.36 509 MET A C 1
ATOM 4173 O O . MET A 1 509 ? -28.109 -35.406 50.656 1 24.36 509 MET A O 1
ATOM 4177 N N . SER A 1 510 ? -26.656 -36.75 49.875 1 24.61 510 SER A N 1
ATOM 4178 C CA . SER A 1 510 ? -27.812 -37.531 49.469 1 24.61 510 SER A CA 1
ATOM 4179 C C . SER A 1 510 ? -28.5 -38.188 50.656 1 24.61 510 SER A C 1
ATOM 4181 O O . SER A 1 510 ? -29.188 -39.188 50.5 1 24.61 510 SER A O 1
ATOM 4183 N N . ILE A 1 511 ? -27.969 -37.969 51.906 1 24.86 511 ILE A N 1
ATOM 4184 C CA . ILE A 1 511 ? -28.391 -38.969 52.875 1 24.86 511 ILE A CA 1
ATOM 4185 C C . ILE A 1 511 ? -29.922 -39 52.938 1 24.86 511 ILE A C 1
ATOM 4187 O O . ILE A 1 511 ? -30.531 -40.062 52.938 1 24.86 511 ILE A O 1
ATOM 4191 N N . PHE A 1 512 ? -30.469 -37.969 53.531 1 25.11 512 PHE A N 1
ATOM 4192 C CA . PHE A 1 512 ? -31.344 -38.25 54.688 1 25.11 512 PHE A CA 1
ATOM 4193 C C . PHE A 1 512 ? -32.75 -38.656 54.188 1 25.11 512 PHE A C 1
ATOM 4195 O O . PHE A 1 512 ? -33.5 -39.281 54.938 1 25.11 512 PHE A O 1
ATOM 4202 N N . LEU A 1 513 ? -33.312 -38 53.188 1 26.03 513 LEU A N 1
ATOM 4203 C CA . LEU A 1 513 ? -34.688 -37.75 53.5 1 26.03 513 LEU A CA 1
ATOM 4204 C C . LEU A 1 513 ? -35.531 -39.031 53.281 1 26.03 513 LEU A C 1
ATOM 4206 O O . LEU A 1 513 ? -36.156 -39.188 52.25 1 26.03 513 LEU A O 1
ATOM 4210 N N . PHE A 1 514 ? -34.875 -40.188 53.312 1 24.89 514 PHE A N 1
ATOM 4211 C CA . PHE A 1 514 ? -35.75 -41.312 53 1 24.89 514 PHE A CA 1
ATOM 4212 C C . PHE A 1 514 ? -36.812 -41.469 54.062 1 24.89 514 PHE A C 1
ATOM 4214 O O . PHE A 1 514 ? -37.5 -42.5 54.094 1 24.89 514 PHE A O 1
ATOM 4221 N N . GLN A 1 515 ? -36.875 -40.594 55.125 1 22.62 515 GLN A N 1
ATOM 4222 C CA . GLN A 1 515 ? -37.656 -41.156 56.25 1 22.62 515 GLN A CA 1
ATOM 4223 C C . GLN A 1 515 ? -39.094 -41.469 55.781 1 22.62 515 GLN A C 1
ATOM 4225 O O . GLN A 1 515 ? -39.625 -42.531 56.156 1 22.62 515 GLN A O 1
ATOM 4230 N N . TYR A 1 516 ? -40 -40.531 55.625 1 24.42 516 TYR A N 1
ATOM 4231 C CA . TYR A 1 516 ? -41.25 -40.5 56.406 1 24.42 516 TYR A CA 1
ATOM 4232 C C . TYR A 1 516 ? -42.312 -41.375 55.75 1 24.42 516 TYR A C 1
ATOM 4234 O O . TYR A 1 516 ? -43.312 -41.688 56.375 1 24.42 516 TYR A O 1
ATOM 4242 N N . GLY A 1 517 ? -42.5 -41.594 54.438 1 24.47 517 GLY A N 1
ATOM 4243 C CA . GLY A 1 517 ? -43.906 -41.812 54.188 1 24.47 517 GLY A CA 1
ATOM 4244 C C . GLY A 1 517 ? -44.438 -43.125 54.75 1 24.47 517 GLY A C 1
ATOM 4245 O O . GLY A 1 517 ? -43.906 -44.188 54.375 1 24.47 517 GLY A O 1
ATOM 4246 N N . GLN A 1 518 ? -45.031 -43.062 56 1 21.5 518 GLN A N 1
ATOM 4247 C CA . GLN A 1 518 ? -46.281 -43.719 56.406 1 21.5 518 GLN A CA 1
ATOM 4248 C C . GLN A 1 518 ? -47.375 -43.469 55.375 1 21.5 518 GLN A C 1
ATOM 4250 O O . GLN A 1 518 ? -47.562 -42.344 54.938 1 21.5 518 GLN A O 1
ATOM 4255 N N . MET B 1 1 ? 10.242 18.016 -60.688 1 28.17 1 MET B N 1
ATOM 4256 C CA . MET B 1 1 ? 9.328 17.719 -59.594 1 28.17 1 MET B CA 1
ATOM 4257 C C . MET B 1 1 ? 10.039 17.844 -58.25 1 28.17 1 MET B C 1
ATOM 4259 O O . MET B 1 1 ? 10.992 17.109 -58 1 28.17 1 MET B O 1
ATOM 4263 N N . ASN B 1 2 ? 10.094 19.047 -57.656 1 32.53 2 ASN B N 1
ATOM 4264 C CA . ASN B 1 2 ? 10.727 19.547 -56.438 1 32.53 2 ASN B CA 1
ATOM 4265 C C . ASN B 1 2 ? 10.094 18.938 -55.188 1 32.53 2 ASN B C 1
ATOM 4267 O O . ASN B 1 2 ? 8.891 19.062 -54.969 1 32.53 2 ASN B O 1
ATOM 4271 N N . THR B 1 3 ? 10.641 17.812 -54.719 1 33.03 3 THR B N 1
ATOM 4272 C CA . THR B 1 3 ? 10.258 17.078 -53.531 1 33.03 3 THR B CA 1
ATOM 4273 C C . THR B 1 3 ? 10.289 17.984 -52.312 1 33.03 3 THR B C 1
ATOM 4275 O O . THR B 1 3 ? 11.344 18.5 -51.938 1 33.03 3 THR B O 1
ATOM 4278 N N . LEU B 1 4 ? 9.188 18.734 -52.062 1 33.84 4 LEU B N 1
ATOM 4279 C CA . LEU B 1 4 ? 9.023 19.516 -50.812 1 33.84 4 LEU B CA 1
ATOM 4280 C C . LEU B 1 4 ? 9.172 18.641 -49.594 1 33.84 4 LEU B C 1
ATOM 4282 O O . LEU B 1 4 ? 8.43 17.672 -49.438 1 33.84 4 LEU B O 1
ATOM 4286 N N . ASN B 1 5 ? 10.328 18.578 -48.969 1 33 5 ASN B N 1
ATOM 4287 C CA . ASN B 1 5 ? 10.641 17.984 -47.656 1 33 5 ASN B CA 1
ATOM 4288 C C . ASN B 1 5 ? 9.781 18.594 -46.562 1 33 5 ASN B C 1
ATOM 4290 O O . ASN B 1 5 ? 9.938 19.766 -46.219 1 33 5 ASN B O 1
ATOM 4294 N N . VAL B 1 6 ? 8.562 18.172 -46.375 1 34.88 6 VAL B N 1
ATOM 4295 C CA . VAL B 1 6 ? 7.789 18.609 -45.219 1 34.88 6 VAL B CA 1
ATOM 4296 C C . VAL B 1 6 ? 8.469 18.125 -43.938 1 34.88 6 VAL B C 1
ATOM 4298 O O . VAL B 1 6 ? 8.602 16.922 -43.719 1 34.88 6 VAL B O 1
ATOM 4301 N N . VAL B 1 7 ? 9.289 18.891 -43.281 1 33.22 7 VAL B N 1
ATOM 4302 C CA . VAL B 1 7 ? 9.812 18.672 -41.938 1 33.22 7 VAL B CA 1
ATOM 4303 C C . VAL B 1 7 ? 8.672 18.688 -40.938 1 33.22 7 VAL B C 1
ATOM 4305 O O . VAL B 1 7 ? 7.961 19.688 -40.781 1 33.22 7 VAL B O 1
ATOM 4308 N N . TRP B 1 8 ? 8.109 17.547 -40.594 1 32.25 8 TRP B N 1
ATOM 4309 C CA . TRP B 1 8 ? 7.176 17.438 -39.5 1 32.25 8 TRP B CA 1
ATOM 4310 C C . TRP B 1 8 ? 7.805 17.922 -38.188 1 32.25 8 TRP B C 1
ATOM 4312 O O . TRP B 1 8 ? 8.844 17.406 -37.781 1 32.25 8 TRP B O 1
ATOM 4322 N N . PHE B 1 9 ? 7.535 19.141 -37.781 1 31.69 9 PHE B N 1
ATOM 4323 C CA . PHE B 1 9 ? 7.836 19.625 -36.438 1 31.69 9 PHE B CA 1
ATOM 4324 C C . PHE B 1 9 ? 7.066 18.828 -35.375 1 31.69 9 PHE B C 1
ATOM 4326 O O . PHE B 1 9 ? 5.832 18.828 -35.375 1 31.69 9 PHE B O 1
ATOM 4333 N N . LEU B 1 10 ? 7.617 17.781 -34.906 1 30.94 10 LEU B N 1
ATOM 4334 C CA . LEU B 1 10 ? 7.145 17.141 -33.656 1 30.94 10 LEU B CA 1
ATOM 4335 C C . LEU B 1 10 ? 7.109 18.156 -32.531 1 30.94 10 LEU B C 1
ATOM 4337 O O . LEU B 1 10 ? 8.156 18.641 -32.094 1 30.94 10 LEU B O 1
ATOM 4341 N N . PHE B 1 11 ? 6.004 18.844 -32.375 1 31.53 11 PHE B N 1
ATOM 4342 C CA . PHE B 1 11 ? 5.758 19.594 -31.141 1 31.53 11 PHE B CA 1
ATOM 4343 C C . PHE B 1 11 ? 5.746 18.656 -29.953 1 31.53 11 PHE B C 1
ATOM 4345 O O . PHE B 1 11 ? 4.844 17.828 -29.797 1 31.53 11 PHE B O 1
ATOM 4352 N N . ILE B 1 12 ? 6.859 18.344 -29.406 1 32.75 12 ILE B N 1
ATOM 4353 C CA . ILE B 1 12 ? 6.91 17.797 -28.047 1 32.75 12 ILE B CA 1
ATOM 4354 C C . ILE B 1 12 ? 6.215 18.75 -27.078 1 32.75 12 ILE B C 1
ATOM 4356 O O . ILE B 1 12 ? 6.688 19.859 -26.844 1 32.75 12 ILE B O 1
ATOM 4360 N N . CYS B 1 13 ? 4.906 18.625 -27.016 1 30.95 13 CYS B N 1
ATOM 4361 C CA . CYS B 1 13 ? 4.289 19.266 -25.859 1 30.95 13 CYS B CA 1
ATOM 4362 C C . CYS B 1 13 ? 4.957 18.812 -24.562 1 30.95 13 CYS B C 1
ATOM 4364 O O . CYS B 1 13 ? 4.812 17.656 -24.156 1 30.95 13 CYS B O 1
ATOM 4366 N N . ALA B 1 14 ? 5.992 19.469 -24.203 1 34.5 14 ALA B N 1
ATOM 4367 C CA . ALA B 1 14 ? 6.492 19.344 -22.844 1 34.5 14 ALA B CA 1
ATOM 4368 C C . ALA B 1 14 ? 5.367 19.516 -21.828 1 34.5 14 ALA B C 1
ATOM 4370 O O . ALA B 1 14 ? 4.789 20.609 -21.719 1 34.5 14 ALA B O 1
ATOM 4371 N N . VAL B 1 15 ? 4.688 18.453 -21.641 1 36.72 15 VAL B N 1
ATOM 4372 C CA . VAL B 1 15 ? 3.777 18.5 -20.5 1 36.72 15 VAL B CA 1
ATOM 4373 C C . VAL B 1 15 ? 4.508 19.047 -19.281 1 36.72 15 VAL B C 1
ATOM 4375 O O . VAL B 1 15 ? 5.441 18.422 -18.766 1 36.72 15 VAL B O 1
ATOM 4378 N N . VAL B 1 16 ? 4.379 20.312 -19.125 1 37.41 16 VAL B N 1
ATOM 4379 C CA . VAL B 1 16 ? 4.863 21.078 -17.984 1 37.41 16 VAL B CA 1
ATOM 4380 C C . VAL B 1 16 ? 4.23 20.531 -16.703 1 37.41 16 VAL B C 1
ATOM 4382 O O . VAL B 1 16 ? 3.004 20.547 -16.562 1 37.41 16 VAL B O 1
ATOM 4385 N N . GLN B 1 17 ? 4.941 19.75 -16.109 1 41.09 17 GLN B N 1
ATOM 4386 C CA . GLN B 1 17 ? 4.664 19.312 -14.75 1 41.09 17 GLN B CA 1
ATOM 4387 C C . GLN B 1 17 ? 4.48 20.5 -13.812 1 41.09 17 GLN B C 1
ATOM 4389 O O . GLN B 1 17 ? 5.336 21.391 -13.75 1 41.09 17 GLN B O 1
ATOM 4394 N N . GLN B 1 18 ? 3.232 20.812 -13.422 1 42.78 18 GLN B N 1
ATOM 4395 C CA . GLN B 1 18 ? 2.822 21.969 -12.617 1 42.78 18 GLN B CA 1
ATOM 4396 C C . GLN B 1 18 ? 3.074 21.719 -11.133 1 42.78 18 GLN B C 1
ATOM 4398 O O . GLN B 1 18 ? 2.707 20.672 -10.602 1 42.78 18 GLN B O 1
ATOM 4403 N N . SER B 1 19 ? 4.16 22.188 -10.477 1 48.44 19 SER B N 1
ATOM 4404 C CA . SER B 1 19 ? 4.656 22.062 -9.109 1 48.44 19 SER B CA 1
ATOM 4405 C C . SER B 1 19 ? 4.34 23.312 -8.297 1 48.44 19 SER B C 1
ATOM 4407 O O . SER B 1 19 ? 4.297 24.422 -8.836 1 48.44 19 SER B O 1
ATOM 4409 N N . GLU B 1 20 ? 3.773 23.234 -6.98 1 60.53 20 GLU B N 1
ATOM 4410 C CA . GLU B 1 20 ? 3.35 24.312 -6.102 1 60.53 20 GLU B CA 1
ATOM 4411 C C . GLU B 1 20 ? 4.223 24.391 -4.855 1 60.53 20 GLU B C 1
ATOM 4413 O O . GLU B 1 20 ? 4.836 23.406 -4.461 1 60.53 20 GLU B O 1
ATOM 4418 N N . GLY B 1 21 ? 4.641 25.5 -4.445 1 72 21 GLY B N 1
ATOM 4419 C CA . GLY B 1 21 ? 5.336 25.719 -3.188 1 72 21 GLY B CA 1
ATOM 4420 C C . GLY B 1 21 ? 4.945 27.016 -2.508 1 72 21 GLY B C 1
ATOM 4421 O O . GLY B 1 21 ? 4.305 27.875 -3.119 1 72 21 GLY B O 1
ATOM 4422 N N . GLN B 1 22 ? 5.047 27.141 -1.118 1 81.25 22 GLN B N 1
ATOM 4423 C CA . GLN B 1 22 ? 4.867 28.359 -0.353 1 81.25 22 GLN B CA 1
ATOM 4424 C C . GLN B 1 22 ? 6.203 28.906 0.151 1 81.25 22 GLN B C 1
ATOM 4426 O O . GLN B 1 22 ? 7.113 28.125 0.451 1 81.25 22 GLN B O 1
ATOM 4431 N N . PHE B 1 23 ? 6.398 30.359 0.193 1 88.44 23 PHE B N 1
ATOM 4432 C CA . PHE B 1 23 ? 7.645 31 0.588 1 88.44 23 PHE B CA 1
ATOM 4433 C C . PHE B 1 23 ? 7.379 32.406 1.139 1 88.44 23 PHE B C 1
ATOM 4435 O O . PHE B 1 23 ? 6.383 33.031 0.786 1 88.44 23 PHE B O 1
ATOM 4442 N N . PRO B 1 24 ? 8.281 32.875 2.057 1 94.56 24 PRO B N 1
ATOM 4443 C CA . PRO B 1 24 ? 8.164 34.281 2.43 1 94.56 24 PRO B CA 1
ATOM 4444 C C . PRO B 1 24 ? 8.18 35.219 1.222 1 94.56 24 PRO B C 1
ATOM 4446 O O . PRO B 1 24 ? 9.039 35.094 0.343 1 94.56 24 PRO B O 1
ATOM 4449 N N . ARG B 1 25 ? 7.277 36.156 1.265 1 95.56 25 ARG B N 1
ATOM 4450 C CA . ARG B 1 25 ? 7.137 37.094 0.152 1 95.56 25 ARG B CA 1
ATOM 4451 C C . ARG B 1 25 ? 8.461 37.781 -0.149 1 95.56 25 ARG B C 1
ATOM 4453 O O . ARG B 1 25 ? 8.82 37.938 -1.313 1 95.56 25 ARG B O 1
ATOM 4460 N N . ILE B 1 26 ? 9.219 38.156 0.803 1 95.56 26 ILE B N 1
ATOM 4461 C CA . ILE B 1 26 ? 10.445 38.938 0.688 1 95.56 26 ILE B CA 1
ATOM 4462 C C . ILE B 1 26 ? 11.523 38.125 -0.021 1 95.56 26 ILE B C 1
ATOM 4464 O O . ILE B 1 26 ? 12.508 38.656 -0.513 1 95.56 26 ILE B O 1
ATOM 4468 N N . CYS B 1 27 ? 11.336 36.844 -0.119 1 96.5 27 CYS B N 1
ATOM 4469 C CA . CYS B 1 27 ? 12.344 35.969 -0.715 1 96.5 27 CYS B CA 1
ATOM 4470 C C . CYS B 1 27 ? 11.914 35.5 -2.098 1 96.5 27 CYS B C 1
ATOM 4472 O O . CYS B 1 27 ? 12.469 34.531 -2.637 1 96.5 27 CYS B O 1
ATOM 4474 N N . THR B 1 28 ? 10.922 36.062 -2.682 1 96 28 THR B N 1
ATOM 4475 C CA . THR B 1 28 ? 10.438 35.594 -3.973 1 96 28 THR B CA 1
ATOM 4476 C C . THR B 1 28 ? 10.734 36.594 -5.07 1 96 28 THR B C 1
ATOM 4478 O O . THR B 1 28 ? 10.109 36.562 -6.137 1 96 28 THR B O 1
ATOM 4481 N N . ASN B 1 29 ? 11.617 37.531 -4.77 1 94.62 29 ASN B N 1
ATOM 4482 C CA . ASN B 1 29 ? 12.055 38.469 -5.797 1 94.62 29 ASN B CA 1
ATOM 4483 C C . ASN B 1 29 ? 13.156 37.875 -6.672 1 94.62 29 ASN B C 1
ATOM 4485 O O . ASN B 1 29 ? 13.656 36.781 -6.395 1 94.62 29 ASN B O 1
ATOM 4489 N N . LEU B 1 30 ? 13.484 38.531 -7.719 1 96.38 30 LEU B N 1
ATOM 4490 C CA . LEU B 1 30 ? 14.43 38.031 -8.711 1 96.38 30 LEU B CA 1
ATOM 4491 C C . LEU B 1 30 ? 15.789 37.75 -8.07 1 96.38 30 LEU B C 1
ATOM 4493 O O . LEU B 1 30 ? 16.375 36.688 -8.312 1 96.38 30 LEU B O 1
ATOM 4497 N N . GLU B 1 31 ? 16.266 38.625 -7.305 1 95.5 31 GLU B N 1
ATOM 4498 C CA . GLU B 1 31 ? 17.594 38.5 -6.715 1 95.5 31 GLU B CA 1
ATOM 4499 C C . GLU B 1 31 ? 17.656 37.25 -5.812 1 95.5 31 GLU B C 1
ATOM 4501 O O . GLU B 1 31 ? 18.594 36.469 -5.914 1 95.5 31 GLU B O 1
ATOM 4506 N N . SER B 1 32 ? 16.672 37.125 -4.926 1 95.75 32 SER B N 1
ATOM 4507 C CA . SER B 1 32 ? 16.625 36 -3.996 1 95.75 32 SER B CA 1
ATOM 4508 C C . SER B 1 32 ? 16.562 34.656 -4.738 1 95.75 32 SER B C 1
ATOM 4510 O O . SER B 1 32 ? 17.266 33.719 -4.387 1 95.75 32 SER B O 1
ATOM 4512 N N . LEU B 1 33 ? 15.75 34.594 -5.77 1 96.38 33 LEU B N 1
ATOM 4513 C CA . LEU B 1 33 ? 15.539 33.312 -6.48 1 96.38 33 LEU B CA 1
ATOM 4514 C C . LEU B 1 33 ? 16.703 33.031 -7.41 1 96.38 33 LEU B C 1
ATOM 4516 O O . LEU B 1 33 ? 17.062 31.859 -7.613 1 96.38 33 LEU B O 1
ATOM 4520 N N . LYS B 1 34 ? 17.281 34.062 -7.988 1 96.12 34 LYS B N 1
ATOM 4521 C CA . LYS B 1 34 ? 18.438 33.906 -8.859 1 96.12 34 LYS B CA 1
ATOM 4522 C C . LYS B 1 34 ? 19.641 33.375 -8.078 1 96.12 34 LYS B C 1
ATOM 4524 O O . LYS B 1 34 ? 20.359 32.5 -8.555 1 96.12 34 LYS B O 1
ATOM 4529 N N . THR B 1 35 ? 19.875 33.906 -6.93 1 96.44 35 THR B N 1
ATOM 4530 C CA . THR B 1 35 ? 21 33.5 -6.098 1 96.44 35 THR B CA 1
ATOM 4531 C C . THR B 1 35 ? 20.625 32.281 -5.227 1 96.44 35 THR B C 1
ATOM 4533 O O . THR B 1 35 ? 21.469 31.75 -4.504 1 96.44 35 THR B O 1
ATOM 4536 N N . LYS B 1 36 ? 19.312 31.906 -5.199 1 96.44 36 LYS B N 1
ATOM 4537 C CA . LYS B 1 36 ? 18.75 30.812 -4.41 1 96.44 36 LYS B CA 1
ATOM 4538 C C . LYS B 1 36 ? 19.016 31.031 -2.92 1 96.44 36 LYS B C 1
ATOM 4540 O O . LYS B 1 36 ? 19.5 30.125 -2.236 1 96.44 36 LYS B O 1
ATOM 4545 N N . THR B 1 37 ? 18.672 32.25 -2.512 1 97.62 37 THR B N 1
ATOM 4546 C CA . THR B 1 37 ? 18.953 32.656 -1.134 1 97.62 37 THR B CA 1
ATOM 4547 C C . THR B 1 37 ? 17.719 33.281 -0.496 1 97.62 37 THR B C 1
ATOM 4549 O O . THR B 1 37 ? 17.141 34.219 -1.056 1 97.62 37 THR B O 1
ATOM 4552 N N . CYS B 1 38 ? 17.312 32.812 0.598 1 97.81 38 CYS B N 1
ATOM 4553 C CA . CYS B 1 38 ? 16.297 33.5 1.423 1 97.81 38 CYS B CA 1
ATOM 4554 C C . CYS B 1 38 ? 16.875 33.875 2.783 1 97.81 38 CYS B C 1
ATOM 4556 O O . CYS B 1 38 ? 16.641 33.156 3.775 1 97.81 38 CYS B O 1
ATOM 4558 N N . CYS B 1 39 ? 17.609 34.938 2.869 1 98.31 39 CYS B N 1
ATOM 4559 C CA . CYS B 1 39 ? 18.234 35.469 4.07 1 98.31 39 CYS B CA 1
ATOM 4560 C C . CYS B 1 39 ? 17.891 36.938 4.25 1 98.31 39 CYS B C 1
ATOM 4562 O O . CYS B 1 39 ? 18.766 37.812 4.164 1 98.31 39 CYS B O 1
ATOM 4564 N N . PRO B 1 40 ? 16.656 37.188 4.609 1 97.88 40 PRO B N 1
ATOM 4565 C CA . PRO B 1 40 ? 16.234 38.562 4.711 1 97.88 40 PRO B CA 1
ATOM 4566 C C . PRO B 1 40 ? 16.891 39.312 5.871 1 97.88 40 PRO B C 1
ATOM 4568 O O . PRO B 1 40 ? 17.406 38.688 6.801 1 97.88 40 PRO B O 1
ATOM 4571 N N . ILE B 1 41 ? 16.891 40.625 5.727 1 97.81 41 ILE B N 1
ATOM 4572 C CA . ILE B 1 41 ? 17.297 41.5 6.816 1 97.81 41 ILE B CA 1
ATOM 4573 C C . ILE B 1 41 ? 16.078 41.875 7.664 1 97.81 41 ILE B C 1
ATOM 4575 O O . ILE B 1 41 ? 15.164 42.562 7.191 1 97.81 41 ILE B O 1
ATOM 4579 N N . PRO B 1 42 ? 16.062 41.375 8.891 1 97 42 PRO B N 1
ATOM 4580 C CA . PRO B 1 42 ? 14.898 41.719 9.719 1 97 42 PRO B CA 1
ATOM 4581 C C . PRO B 1 42 ? 14.812 43.188 10.07 1 97 42 PRO B C 1
ATOM 4583 O O . PRO B 1 42 ? 15.812 43.906 9.992 1 97 42 PRO B O 1
ATOM 4586 N N . LYS B 1 43 ? 13.633 43.594 10.445 1 93.25 43 LYS B N 1
ATOM 4587 C CA . LYS B 1 43 ? 13.422 44.969 10.852 1 93.25 43 LYS B CA 1
ATOM 4588 C C . LYS B 1 43 ? 14.383 45.375 11.969 1 93.25 43 LYS B C 1
ATOM 4590 O O . LYS B 1 43 ? 14.617 44.594 12.898 1 93.25 43 LYS B O 1
ATOM 4595 N N . ASN B 1 44 ? 14.992 46.562 11.938 1 92.44 44 ASN B N 1
ATOM 4596 C CA . ASN B 1 44 ? 15.844 47.188 12.953 1 92.44 44 ASN B CA 1
ATOM 4597 C C . ASN B 1 44 ? 17.25 46.625 12.914 1 92.44 44 ASN B C 1
ATOM 4599 O O . ASN B 1 44 ? 18.031 46.781 13.859 1 92.44 44 ASN B O 1
ATOM 4603 N N . PHE B 1 45 ? 17.531 45.781 11.875 1 96.75 45 PHE B N 1
ATOM 4604 C CA . PHE B 1 45 ? 18.891 45.281 11.672 1 96.75 45 PHE B CA 1
ATOM 4605 C C . PHE B 1 45 ? 19.422 45.688 10.305 1 96.75 45 PHE B C 1
ATOM 4607 O O . PHE B 1 45 ? 18.672 46.219 9.469 1 96.75 45 PHE B O 1
ATOM 4614 N N . ALA B 1 46 ? 20.719 45.531 10.086 1 97.31 46 ALA B N 1
ATOM 4615 C CA . ALA B 1 46 ? 21.344 45.969 8.844 1 97.31 46 ALA B CA 1
ATOM 4616 C C . ALA B 1 46 ? 21.922 44.812 8.055 1 97.31 46 ALA B C 1
ATOM 4618 O O . ALA B 1 46 ? 22.266 44.969 6.875 1 97.31 46 ALA B O 1
ATOM 4619 N N . GLU B 1 47 ? 21.953 43.688 8.703 1 97.75 47 GLU B N 1
ATOM 4620 C CA . GLU B 1 47 ? 22.578 42.531 8.055 1 97.75 47 GLU B CA 1
ATOM 4621 C C . GLU B 1 47 ? 21.594 41.375 7.938 1 97.75 47 GLU B C 1
ATOM 4623 O O . GLU B 1 47 ? 20.656 41.25 8.734 1 97.75 47 GLU B O 1
ATOM 4628 N N . PRO B 1 48 ? 21.875 40.469 6.984 1 98 48 PRO B N 1
ATOM 4629 C CA . PRO B 1 48 ? 21 39.312 6.805 1 98 48 PRO B CA 1
ATOM 4630 C C . PRO B 1 48 ? 20.844 38.469 8.07 1 98 48 PRO B C 1
ATOM 4632 O O . PRO B 1 48 ? 21.828 38.281 8.797 1 98 48 PRO B O 1
ATOM 4635 N N . CYS B 1 49 ? 19.609 38.094 8.352 1 98.5 49 CYS B N 1
ATOM 4636 C CA . CYS B 1 49 ? 19.281 37.188 9.461 1 98.5 49 CYS B CA 1
ATOM 4637 C C . CYS B 1 49 ? 19.609 37.844 10.805 1 98.5 49 CYS B C 1
ATOM 4639 O O . CYS B 1 49 ? 19.703 37.156 11.82 1 98.5 49 CYS B O 1
ATOM 4641 N N . GLY B 1 50 ? 19.812 39.219 10.766 1 97.75 50 GLY B N 1
ATOM 4642 C CA . GLY B 1 50 ? 20.141 39.938 11.992 1 97.75 50 GLY B CA 1
ATOM 4643 C C . GLY B 1 50 ? 21.5 39.562 12.547 1 97.75 50 GLY B C 1
ATOM 4644 O O . GLY B 1 50 ? 21.688 39.562 13.766 1 97.75 50 GLY B O 1
ATOM 4645 N N . SER B 1 51 ? 22.438 39.219 11.711 1 97 51 SER B N 1
ATOM 4646 C CA . SER B 1 51 ? 23.75 38.75 12.148 1 97 51 SER B CA 1
ATOM 4647 C C . SER B 1 51 ? 24.469 39.844 12.945 1 97 51 SER B C 1
ATOM 4649 O O . SER B 1 51 ? 25.281 39.531 13.828 1 97 51 SER B O 1
ATOM 4651 N N . ASP B 1 52 ? 24.25 41.062 12.633 1 95.31 52 ASP B N 1
ATOM 4652 C CA . ASP B 1 52 ? 24.891 42.156 13.344 1 95.31 52 ASP B CA 1
ATOM 4653 C C . ASP B 1 52 ? 24.406 42.219 14.797 1 95.31 52 ASP B C 1
ATOM 4655 O O . ASP B 1 52 ? 25.047 42.875 15.633 1 95.31 52 ASP B O 1
ATOM 4659 N N . GLY B 1 53 ? 23.328 41.625 15.148 1 93.06 53 GLY B N 1
ATOM 4660 C CA . GLY B 1 53 ? 22.844 41.5 16.516 1 93.06 53 GLY B CA 1
ATOM 4661 C C . GLY B 1 53 ? 22.969 40.062 17.047 1 93.06 53 GLY B C 1
ATOM 4662 O O . GLY B 1 53 ? 22.281 39.719 18.016 1 93.06 53 GLY B O 1
ATOM 4663 N N . LYS B 1 54 ? 23.672 39.219 16.359 1 95.06 54 LYS B N 1
ATOM 4664 C CA . LYS B 1 54 ? 23.938 37.844 16.734 1 95.06 54 LYS B CA 1
ATOM 4665 C C . LYS B 1 54 ? 22.656 37 16.766 1 95.06 54 LYS B C 1
ATOM 4667 O O . LYS B 1 54 ? 22.516 36.094 17.578 1 95.06 54 LYS B O 1
ATOM 4672 N N . ARG B 1 55 ? 21.703 37.375 15.953 1 97.12 55 ARG B N 1
ATOM 4673 C CA . ARG B 1 55 ? 20.438 36.656 15.906 1 97.12 55 ARG B CA 1
ATOM 4674 C C . ARG B 1 55 ? 20.562 35.375 15.078 1 97.12 55 ARG B C 1
ATOM 4676 O O . ARG B 1 55 ? 19.938 34.375 15.391 1 97.12 55 ARG B O 1
ATOM 4683 N N . GLY B 1 56 ? 21.266 35.438 13.984 1 98.06 56 GLY B N 1
ATOM 4684 C CA . GLY B 1 56 ? 21.438 34.312 13.094 1 98.06 56 GLY B CA 1
ATOM 4685 C C . GLY B 1 56 ? 22.422 34.594 11.977 1 98.06 56 GLY B C 1
ATOM 4686 O O . GLY B 1 56 ? 23.141 35.594 12 1 98.06 56 GLY B O 1
ATOM 4687 N N . LYS B 1 57 ? 22.578 33.625 11.102 1 98 57 LYS B N 1
ATOM 4688 C CA . LYS B 1 57 ? 23.484 33.719 9.953 1 98 57 LYS B CA 1
ATOM 4689 C C . LYS B 1 57 ? 22.875 33.062 8.719 1 98 57 LYS B C 1
ATOM 4691 O O . LYS B 1 57 ? 22.062 32.156 8.828 1 98 57 LYS B O 1
ATOM 4696 N N . CYS B 1 58 ? 23.234 33.562 7.59 1 98.06 58 CYS B N 1
ATOM 4697 C CA . CYS B 1 58 ? 22.859 32.969 6.324 1 98.06 58 CYS B CA 1
ATOM 4698 C C . CYS B 1 58 ? 23.734 31.734 6.035 1 98.06 58 CYS B C 1
ATOM 4700 O O . CYS B 1 58 ? 24.953 31.859 5.891 1 98.06 58 CYS B O 1
ATOM 4702 N N . GLU B 1 59 ? 23.125 30.641 5.996 1 97.06 59 GLU B N 1
ATOM 4703 C CA . GLU B 1 59 ? 23.891 29.406 5.863 1 97.06 59 GLU B CA 1
ATOM 4704 C C . GLU B 1 59 ? 23.281 28.5 4.789 1 97.06 59 GLU B C 1
ATOM 4706 O O . GLU B 1 59 ? 22.125 28.641 4.422 1 97.06 59 GLU B O 1
ATOM 4711 N N . GLU B 1 60 ? 24.125 27.609 4.355 1 96.75 60 GLU B N 1
ATOM 4712 C CA . GLU B 1 60 ? 23.688 26.625 3.371 1 96.75 60 GLU B CA 1
ATOM 4713 C C . GLU B 1 60 ? 22.641 25.688 3.965 1 96.75 60 GLU B C 1
ATOM 4715 O O . GLU B 1 60 ? 22.75 25.266 5.117 1 96.75 60 GLU B O 1
ATOM 4720 N N . LEU B 1 61 ? 21.609 25.484 3.15 1 94.12 61 LEU B N 1
ATOM 4721 C CA . LEU B 1 61 ? 20.562 24.516 3.52 1 94.12 61 LEU B CA 1
ATOM 4722 C C . LEU B 1 61 ? 21.016 23.094 3.221 1 94.12 61 LEU B C 1
ATOM 4724 O O . LEU B 1 61 ? 21.312 22.766 2.072 1 94.12 61 LEU B O 1
ATOM 4728 N N . ILE B 1 62 ? 21.125 22.266 4.23 1 88.5 62 ILE B N 1
ATOM 4729 C CA . ILE B 1 62 ? 21.516 20.875 4.055 1 88.5 62 ILE B CA 1
ATOM 4730 C C . ILE B 1 62 ? 20.281 19.969 4.152 1 88.5 62 ILE B C 1
ATOM 4732 O O . ILE B 1 62 ? 19.656 19.875 5.211 1 88.5 62 ILE B O 1
ATOM 4736 N N . LEU B 1 63 ? 19.922 19.359 3.041 1 90.06 63 LEU B N 1
ATOM 4737 C CA . LEU B 1 63 ? 18.797 18.422 2.969 1 90.06 63 LEU B CA 1
ATOM 4738 C C . LEU B 1 63 ? 19.266 17.047 2.51 1 90.06 63 LEU B C 1
ATOM 4740 O O . LEU B 1 63 ? 20.297 16.922 1.84 1 90.06 63 LEU B O 1
ATOM 4744 N N . ARG B 1 64 ? 18.562 16.094 2.891 1 83.12 64 ARG B N 1
ATOM 4745 C CA . ARG B 1 64 ? 18.859 14.734 2.443 1 83.12 64 ARG B CA 1
ATOM 4746 C C . ARG B 1 64 ? 18.672 14.602 0.936 1 83.12 64 ARG B C 1
ATOM 4748 O O . ARG B 1 64 ? 17.922 15.359 0.33 1 83.12 64 ARG B O 1
ATOM 4755 N N . ASP B 1 65 ? 19.438 13.594 0.366 1 90.56 65 ASP B N 1
ATOM 4756 C CA . ASP B 1 65 ? 19.172 13.172 -1.008 1 90.56 65 ASP B CA 1
ATOM 4757 C C . ASP B 1 65 ? 18.312 11.914 -1.044 1 90.56 65 ASP B C 1
ATOM 4759 O O . ASP B 1 65 ? 18.672 10.883 -0.486 1 90.56 65 ASP B O 1
ATOM 4763 N N . TRP B 1 66 ? 17.156 12.023 -1.623 1 92.75 66 TRP B N 1
ATOM 4764 C CA . TRP B 1 66 ? 16.234 10.906 -1.719 1 92.75 66 TRP B CA 1
ATOM 4765 C C . TRP B 1 66 ? 16.688 9.906 -2.777 1 92.75 66 TRP B C 1
ATOM 4767 O O . TRP B 1 66 ? 16.688 10.219 -3.971 1 92.75 66 TRP B O 1
ATOM 4777 N N . ASN B 1 67 ? 17.156 8.742 -2.369 1 92.88 67 ASN B N 1
ATOM 4778 C CA . ASN B 1 67 ? 17.734 7.746 -3.266 1 92.88 67 ASN B CA 1
ATOM 4779 C C . ASN B 1 67 ? 17.516 6.328 -2.742 1 92.88 67 ASN B C 1
ATOM 4781 O O . ASN B 1 67 ? 16.672 6.113 -1.86 1 92.88 67 ASN B O 1
ATOM 4785 N N . TYR B 1 68 ? 18.188 5.332 -3.221 1 90.25 68 TYR B N 1
ATOM 4786 C CA . TYR B 1 68 ? 17.922 3.914 -2.99 1 90.25 68 TYR B CA 1
ATOM 4787 C C . TYR B 1 68 ? 18.328 3.508 -1.576 1 90.25 68 TYR B C 1
ATOM 4789 O O . TYR B 1 68 ? 17.984 2.412 -1.12 1 90.25 68 TYR B O 1
ATOM 4797 N N . THR B 1 69 ? 18.969 4.414 -0.818 1 90.56 69 THR B N 1
ATOM 4798 C CA . THR B 1 69 ? 19.281 4.117 0.578 1 90.56 69 THR B CA 1
ATOM 4799 C C . THR B 1 69 ? 18 4.082 1.411 1 90.56 69 THR B C 1
ATOM 4801 O O . THR B 1 69 ? 17.969 3.48 2.486 1 90.56 69 THR B O 1
ATOM 4804 N N . TYR B 1 70 ? 17 4.746 0.905 1 93.56 70 TYR B N 1
ATOM 4805 C CA . TYR B 1 70 ? 15.711 4.773 1.577 1 93.56 70 TYR B CA 1
ATOM 4806 C C . TYR B 1 70 ? 14.82 3.641 1.081 1 93.56 70 TYR B C 1
ATOM 4808 O O . TYR B 1 70 ? 14.688 3.43 -0.127 1 93.56 70 TYR B O 1
ATOM 4816 N N . SER B 1 71 ? 14.18 2.951 2 1 92.31 71 SER B N 1
ATOM 4817 C CA . SER B 1 71 ? 13.461 1.725 1.674 1 92.31 71 SER B CA 1
ATOM 4818 C C . SER B 1 71 ? 12.25 2.012 0.794 1 92.31 71 SER B C 1
ATOM 4820 O O . SER B 1 71 ? 11.836 1.16 0.005 1 92.31 71 SER B O 1
ATOM 4822 N N . HIS B 1 72 ? 11.68 3.197 0.918 1 93.69 72 HIS B N 1
ATOM 4823 C CA . HIS B 1 72 ? 10.469 3.52 0.17 1 93.69 72 HIS B CA 1
ATOM 4824 C C . HIS B 1 72 ? 10.805 4.219 -1.144 1 93.69 72 HIS B C 1
ATOM 4826 O O . HIS B 1 72 ? 9.898 4.574 -1.907 1 93.69 72 HIS B O 1
ATOM 4832 N N . PHE B 1 73 ? 12.055 4.379 -1.539 1 92.88 73 PHE B N 1
ATOM 4833 C CA . PHE B 1 73 ? 12.438 5.164 -2.705 1 92.88 73 PHE B CA 1
ATOM 4834 C C . PHE B 1 73 ? 11.977 4.492 -3.99 1 92.88 73 PHE B C 1
ATOM 4836 O O . PHE B 1 73 ? 12.164 3.287 -4.172 1 92.88 73 PHE B O 1
ATOM 4843 N N . GLN B 1 74 ? 11.336 5.223 -4.789 1 88.12 74 GLN B N 1
ATOM 4844 C CA . GLN B 1 74 ? 11.055 4.91 -6.188 1 88.12 74 GLN B CA 1
ATOM 4845 C C . GLN B 1 74 ? 11.492 6.051 -7.102 1 88.12 74 GLN B C 1
ATOM 4847 O O . GLN B 1 74 ? 11.266 7.223 -6.797 1 88.12 74 GLN B O 1
ATOM 4852 N N . PRO B 1 75 ? 12.086 5.77 -8.203 1 85.5 75 PRO B N 1
ATOM 4853 C CA . PRO B 1 75 ? 12.68 6.801 -9.07 1 85.5 75 PRO B CA 1
ATOM 4854 C C . PRO B 1 75 ? 11.68 7.887 -9.461 1 85.5 75 PRO B C 1
ATOM 4856 O O . PRO B 1 75 ? 12.031 9.062 -9.523 1 85.5 75 PRO B O 1
ATOM 4859 N N . PHE B 1 76 ? 10.438 7.504 -9.586 1 82.75 76 PHE B N 1
ATOM 4860 C CA . PHE B 1 76 ? 9.445 8.461 -10.062 1 82.75 76 PHE B CA 1
ATOM 4861 C C . PHE B 1 76 ? 9.203 9.547 -9.023 1 82.75 76 PHE B C 1
ATOM 4863 O O . PHE B 1 76 ? 8.703 10.633 -9.344 1 82.75 76 PHE B O 1
ATOM 4870 N N . GLN B 1 77 ? 9.547 9.281 -7.789 1 87.56 77 GLN B N 1
ATOM 4871 C CA . GLN B 1 77 ? 9.32 10.234 -6.707 1 87.56 77 GLN B CA 1
ATOM 4872 C C . GLN B 1 77 ? 10.203 11.469 -6.867 1 87.56 77 GLN B C 1
ATOM 4874 O O . GLN B 1 77 ? 9.906 12.531 -6.316 1 87.56 77 GLN B O 1
ATOM 4879 N N . ASN B 1 78 ? 11.281 11.312 -7.613 1 87.12 78 ASN B N 1
ATOM 4880 C CA . ASN B 1 78 ? 12.164 12.438 -7.863 1 87.12 78 ASN B CA 1
ATOM 4881 C C . ASN B 1 78 ? 11.57 13.406 -8.883 1 87.12 78 ASN B C 1
ATOM 4883 O O . ASN B 1 78 ? 12.055 14.531 -9.031 1 87.12 78 ASN B O 1
ATOM 4887 N N . ASP B 1 79 ? 10.492 12.945 -9.516 1 82.44 79 ASP B N 1
ATOM 4888 C CA . ASP B 1 79 ? 9.797 13.82 -10.453 1 82.44 79 ASP B CA 1
ATOM 4889 C C . ASP B 1 79 ? 8.82 14.742 -9.727 1 82.44 79 ASP B C 1
ATOM 4891 O O . ASP B 1 79 ? 8.359 15.742 -10.281 1 82.44 79 ASP B O 1
ATOM 4895 N N . ASP B 1 80 ? 8.445 14.398 -8.508 1 83.69 80 ASP B N 1
ATOM 4896 C CA . ASP B 1 80 ? 7.664 15.289 -7.656 1 83.69 80 ASP B CA 1
ATOM 4897 C C . ASP B 1 80 ? 8.539 16.375 -7.051 1 83.69 80 ASP B C 1
ATOM 4899 O O . ASP B 1 80 ? 9.43 16.094 -6.242 1 83.69 80 ASP B O 1
ATOM 4903 N N . GLU B 1 81 ? 8.312 17.562 -7.367 1 82.81 81 GLU B N 1
ATOM 4904 C CA . GLU B 1 81 ? 9.195 18.656 -6.98 1 82.81 81 GLU B CA 1
ATOM 4905 C C . GLU B 1 81 ? 9.227 18.828 -5.465 1 82.81 81 GLU B C 1
ATOM 4907 O O . GLU B 1 81 ? 10.188 19.375 -4.918 1 82.81 81 GLU B O 1
ATOM 4912 N N . ARG B 1 82 ? 8.242 18.375 -4.77 1 90.75 82 ARG B N 1
ATOM 4913 C CA . ARG B 1 82 ? 8.203 18.531 -3.318 1 90.75 82 ARG B CA 1
ATOM 4914 C C . ARG B 1 82 ? 9.312 17.734 -2.648 1 90.75 82 ARG B C 1
ATOM 4916 O O . ARG B 1 82 ? 9.656 17.984 -1.492 1 90.75 82 ARG B O 1
ATOM 4923 N N . HIS B 1 83 ? 9.867 16.781 -3.445 1 89.5 83 HIS B N 1
ATOM 4924 C CA . HIS B 1 83 ? 10.906 15.945 -2.854 1 89.5 83 HIS B CA 1
ATOM 4925 C C . HIS B 1 83 ? 12.117 16.781 -2.461 1 89.5 83 HIS B C 1
ATOM 4927 O O . HIS B 1 83 ? 12.883 16.391 -1.575 1 89.5 83 HIS B O 1
ATOM 4933 N N . ASN B 1 84 ? 12.273 17.922 -3.096 1 90.56 84 ASN B N 1
ATOM 4934 C CA . ASN B 1 84 ? 13.445 18.766 -2.879 1 90.56 84 ASN B CA 1
ATOM 4935 C C . ASN B 1 84 ? 13.07 20.078 -2.217 1 90.56 84 ASN B C 1
ATOM 4937 O O . ASN B 1 84 ? 13.875 21.016 -2.191 1 90.56 84 ASN B O 1
ATOM 4941 N N . TRP B 1 85 ? 11.875 20.25 -1.747 1 92.19 85 TRP B N 1
ATOM 4942 C CA . TRP B 1 85 ? 11.484 21.469 -1.034 1 92.19 85 TRP B CA 1
ATOM 4943 C C . TRP B 1 85 ? 12.266 21.609 0.266 1 92.19 85 TRP B C 1
ATOM 4945 O O . TRP B 1 85 ? 12.453 20.625 0.996 1 92.19 85 TRP B O 1
ATOM 4955 N N . PRO B 1 86 ? 12.75 22.797 0.651 1 92.81 86 PRO B N 1
ATOM 4956 C CA . PRO B 1 86 ? 12.68 24.016 -0.156 1 92.81 86 PRO B CA 1
ATOM 4957 C C . PRO B 1 86 ? 13.93 24.234 -1.01 1 92.81 86 PRO B C 1
ATOM 4959 O O . PRO B 1 86 ? 14.102 25.297 -1.606 1 92.81 86 PRO B O 1
ATOM 4962 N N . ARG B 1 87 ? 14.727 23.266 -1.067 1 92.75 87 ARG B N 1
ATOM 4963 C CA . ARG B 1 87 ? 16.016 23.391 -1.743 1 92.75 87 ARG B CA 1
ATOM 4964 C C . ARG B 1 87 ? 15.828 23.672 -3.232 1 92.75 87 ARG B C 1
ATOM 4966 O O . ARG B 1 87 ? 16.734 24.172 -3.896 1 92.75 87 ARG B O 1
ATOM 4973 N N . ALA B 1 88 ? 14.766 23.328 -3.744 1 89.44 88 ALA B N 1
ATOM 4974 C CA . ALA B 1 88 ? 14.469 23.641 -5.141 1 89.44 88 ALA B CA 1
ATOM 4975 C C . ALA B 1 88 ? 14.539 25.156 -5.383 1 89.44 88 ALA B C 1
ATOM 4977 O O . ALA B 1 88 ? 14.891 25.594 -6.48 1 89.44 88 ALA B O 1
ATOM 4978 N N . MET B 1 89 ? 14.289 25.938 -4.395 1 91.69 89 MET B N 1
ATOM 4979 C CA . MET B 1 89 ? 14.227 27.391 -4.535 1 91.69 89 MET B CA 1
ATOM 4980 C C . MET B 1 89 ? 15.398 28.047 -3.816 1 91.69 89 MET B C 1
ATOM 4982 O O . MET B 1 89 ? 15.867 29.109 -4.234 1 91.69 89 MET B O 1
ATOM 4986 N N . TYR B 1 90 ? 15.766 27.438 -2.721 1 95.44 90 TYR B N 1
ATOM 4987 C CA . TYR B 1 90 ? 16.766 28.094 -1.898 1 95.44 90 TYR B CA 1
ATOM 4988 C C . TYR B 1 90 ? 17.891 27.125 -1.535 1 95.44 90 TYR B C 1
ATOM 4990 O O . TYR B 1 90 ? 17.641 26 -1.096 1 95.44 90 TYR B O 1
ATOM 4998 N N . GLU B 1 91 ? 19.141 27.578 -1.631 1 96.56 91 GLU B N 1
ATOM 4999 C CA . GLU B 1 91 ? 20.312 26.828 -1.19 1 96.56 91 GLU B CA 1
ATOM 5000 C C . GLU B 1 91 ? 20.859 27.391 0.12 1 96.56 91 GLU B C 1
ATOM 5002 O O . GLU B 1 91 ? 21.641 26.719 0.8 1 96.56 91 GLU B O 1
ATOM 5007 N N . LYS B 1 92 ? 20.438 28.641 0.398 1 97.94 92 LYS B N 1
ATOM 5008 C CA . LYS B 1 92 ? 20.828 29.281 1.651 1 97.94 92 LYS B CA 1
ATOM 5009 C C . LYS B 1 92 ? 19.609 29.875 2.355 1 97.94 92 LYS B C 1
ATOM 5011 O O . LYS B 1 92 ? 18.734 30.469 1.711 1 97.94 92 LYS B O 1
ATOM 5016 N N . THR B 1 93 ? 19.531 29.688 3.611 1 97.81 93 THR B N 1
ATOM 5017 C CA . THR B 1 93 ? 18.484 30.266 4.449 1 97.81 93 THR B CA 1
ATOM 5018 C C . THR B 1 93 ? 19.047 30.703 5.793 1 97.81 93 THR B C 1
ATOM 5020 O O . THR B 1 93 ? 20.219 30.453 6.102 1 97.81 93 THR B O 1
ATOM 5023 N N . CYS B 1 94 ? 18.297 31.453 6.547 1 97.94 94 CYS B N 1
ATOM 5024 C CA . CYS B 1 94 ? 18.734 31.906 7.859 1 97.94 94 CYS B CA 1
ATOM 5025 C C . CYS B 1 94 ? 18.797 30.766 8.852 1 97.94 94 CYS B C 1
ATOM 5027 O O . CYS B 1 94 ? 17.828 30.016 9.008 1 97.94 94 CYS B O 1
ATOM 5029 N N . LYS B 1 95 ? 19.891 30.516 9.445 1 97.38 95 LYS B N 1
ATOM 5030 C CA . LYS B 1 95 ? 20.047 29.688 10.641 1 97.38 95 LYS B CA 1
ATOM 5031 C C . LYS B 1 95 ? 20.125 30.547 11.898 1 97.38 95 LYS B C 1
ATOM 5033 O O . LYS B 1 95 ? 21.109 31.25 12.117 1 97.38 95 LYS B O 1
ATOM 5038 N N . CYS B 1 96 ? 19.109 30.484 12.719 1 98.06 96 CYS B N 1
ATOM 5039 C CA . CYS B 1 96 ? 19 31.375 13.867 1 98.06 96 CYS B CA 1
ATOM 5040 C C . CYS B 1 96 ? 19.812 30.859 15.039 1 98.06 96 CYS B C 1
ATOM 5042 O O . CYS B 1 96 ? 19.953 29.641 15.219 1 98.06 96 CYS B O 1
ATOM 5044 N N . ASN B 1 97 ? 20.297 31.703 15.867 1 97.19 97 ASN B N 1
ATOM 5045 C CA . ASN B 1 97 ? 21.094 31.375 17.047 1 97.19 97 ASN B CA 1
ATOM 5046 C C . ASN B 1 97 ? 20.219 31.234 18.281 1 97.19 97 ASN B C 1
ATOM 5048 O O . ASN B 1 97 ? 19.266 31.984 18.453 1 97.19 97 ASN B O 1
ATOM 5052 N N . GLY B 1 98 ? 20.594 30.281 19.125 1 95.44 98 GLY B N 1
ATOM 5053 C CA . GLY B 1 98 ? 19.922 30.188 20.406 1 95.44 98 GLY B CA 1
ATOM 5054 C C . GLY B 1 98 ? 18.438 29.969 20.297 1 95.44 98 GLY B C 1
ATOM 5055 O O . GLY B 1 98 ? 17.984 29.047 19.594 1 95.44 98 GLY B O 1
ATOM 5056 N N . ASN B 1 99 ? 17.703 31 21 1 97.44 99 ASN B N 1
ATOM 5057 C CA . ASN B 1 99 ? 16.266 30.844 21.062 1 97.44 99 ASN B CA 1
ATOM 5058 C C . ASN B 1 99 ? 15.555 31.797 20.094 1 97.44 99 ASN B C 1
ATOM 5060 O O . ASN B 1 99 ? 14.375 32.125 20.281 1 97.44 99 ASN B O 1
ATOM 5064 N N . PHE B 1 100 ? 16.375 32.344 19.156 1 97.75 100 PHE B N 1
ATOM 5065 C CA . PHE B 1 100 ? 15.75 33.125 18.094 1 97.75 100 PHE B CA 1
ATOM 5066 C C . PHE B 1 100 ? 15.172 32.188 17.031 1 97.75 100 PHE B C 1
ATOM 5068 O O . PHE B 1 100 ? 15.602 31.047 16.891 1 97.75 100 PHE B O 1
ATOM 5075 N N . GLY B 1 101 ? 14.148 32.719 16.375 1 96.56 101 GLY B N 1
ATOM 5076 C CA . GLY B 1 101 ? 13.492 31.922 15.359 1 96.56 101 GLY B CA 1
ATOM 5077 C C . GLY B 1 101 ? 12.867 32.75 14.258 1 96.56 101 GLY B C 1
ATOM 5078 O O . GLY B 1 101 ? 13.164 33.938 14.133 1 96.56 101 GLY B O 1
ATOM 5079 N N . GLY B 1 102 ? 12.07 32.094 13.453 1 95.38 102 GLY B N 1
ATOM 5080 C CA . GLY B 1 102 ? 11.508 32.75 12.281 1 95.38 102 GLY B CA 1
ATOM 5081 C C . GLY B 1 102 ? 12.383 32.625 11.047 1 95.38 102 GLY B C 1
ATOM 5082 O O . GLY B 1 102 ? 13.547 32.219 11.148 1 95.38 102 GLY B O 1
ATOM 5083 N N . TYR B 1 103 ? 11.789 33.031 9.883 1 96.69 103 TYR B N 1
ATOM 5084 C CA . TYR B 1 103 ? 12.531 32.812 8.641 1 96.69 103 TYR B CA 1
ATOM 5085 C C . TYR B 1 103 ? 13.609 33.875 8.469 1 96.69 103 TYR B C 1
ATOM 5087 O O . TYR B 1 103 ? 14.484 33.75 7.602 1 96.69 103 TYR B O 1
ATOM 5095 N N . ASP B 1 104 ? 13.641 34.969 9.336 1 97.19 104 ASP B N 1
ATOM 5096 C CA . ASP B 1 104 ? 14.656 36 9.289 1 97.19 104 ASP B CA 1
ATOM 5097 C C . ASP B 1 104 ? 15.297 36.219 10.656 1 97.19 104 ASP B C 1
ATOM 5099 O O . ASP B 1 104 ? 15.953 37.219 10.898 1 97.19 104 ASP B O 1
ATOM 5103 N N . CYS B 1 105 ? 14.969 35.344 11.633 1 97.62 105 CYS B N 1
ATOM 5104 C CA . CYS B 1 105 ? 15.492 35.312 12.992 1 97.62 105 CYS B CA 1
ATOM 5105 C C . CYS B 1 105 ? 14.984 36.531 13.781 1 97.62 105 CYS B C 1
ATOM 5107 O O . CYS B 1 105 ? 15.656 37 14.703 1 97.62 105 CYS B O 1
ATOM 5109 N N . SER B 1 106 ? 13.859 37.062 13.344 1 95.69 106 SER B N 1
ATOM 5110 C CA . SER B 1 106 ? 13.281 38.219 14.047 1 95.69 106 SER B CA 1
ATOM 5111 C C . SER B 1 106 ? 12.367 37.75 15.18 1 95.69 106 SER B C 1
ATOM 5113 O O . SER B 1 106 ? 11.992 38.562 16.047 1 95.69 106 SER B O 1
ATOM 5115 N N . LYS B 1 107 ? 12.047 36.5 15.203 1 95.88 107 LYS B N 1
ATOM 5116 C CA . LYS B 1 107 ? 11.133 35.938 16.203 1 95.88 107 LYS B CA 1
ATOM 5117 C C . LYS B 1 107 ? 11.891 35.094 17.203 1 95.88 107 LYS B C 1
ATOM 5119 O O . LYS B 1 107 ? 13.102 34.875 17.078 1 95.88 107 LYS B O 1
ATOM 5124 N N . CYS B 1 108 ? 11.18 34.719 18.312 1 97.44 108 CYS B N 1
ATOM 5125 C CA . CYS B 1 108 ? 11.719 33.75 19.25 1 97.44 108 CYS B CA 1
ATOM 5126 C C . CYS B 1 108 ? 11.32 32.344 18.859 1 97.44 108 CYS B C 1
ATOM 5128 O O . CYS B 1 108 ? 10.289 32.125 18.203 1 97.44 108 CYS B O 1
ATOM 5130 N N . GLU B 1 109 ? 12.172 31.391 19.219 1 97.56 109 GLU B N 1
ATOM 5131 C CA . GLU B 1 109 ? 11.773 29.984 19.094 1 97.56 109 GLU B CA 1
ATOM 5132 C C . GLU B 1 109 ? 10.547 29.688 19.938 1 97.56 109 GLU B C 1
ATOM 5134 O O . GLU B 1 109 ? 10.258 30.406 20.906 1 97.56 109 GLU B O 1
ATOM 5139 N N . PHE B 1 110 ? 9.836 28.641 19.531 1 97.75 110 PHE B N 1
ATOM 5140 C CA . PHE B 1 110 ? 8.672 28.234 20.297 1 97.75 110 PHE B CA 1
ATOM 5141 C C . PHE B 1 110 ? 9.039 28.031 21.766 1 97.75 110 PHE B C 1
ATOM 5143 O O . PHE B 1 110 ? 10.055 27.406 22.078 1 97.75 110 PHE B O 1
ATOM 5150 N N . GLY B 1 111 ? 8.25 28.562 22.703 1 97.12 111 GLY B N 1
ATOM 5151 C CA . GLY B 1 111 ? 8.477 28.406 24.125 1 97.12 111 GLY B CA 1
ATOM 5152 C C . GLY B 1 111 ? 9.258 29.562 24.734 1 97.12 111 GLY B C 1
ATOM 5153 O O . GLY B 1 111 ? 9.43 29.609 25.953 1 97.12 111 GLY B O 1
ATOM 5154 N N . PHE B 1 112 ? 9.68 30.469 23.891 1 97.69 112 PHE B N 1
ATOM 5155 C CA . PHE B 1 112 ? 10.469 31.594 24.391 1 97.69 112 PHE B CA 1
ATOM 5156 C C . PHE B 1 112 ? 9.844 32.906 23.969 1 97.69 112 PHE B C 1
ATOM 5158 O O . PHE B 1 112 ? 9.102 32.969 22.984 1 97.69 112 PHE B O 1
ATOM 5165 N N . SER B 1 113 ? 10.055 33.938 24.75 1 95.81 113 SER B N 1
ATOM 5166 C CA . SER B 1 113 ? 9.562 35.281 24.484 1 95.81 113 SER B CA 1
ATOM 5167 C C . SER B 1 113 ? 10.547 36.344 24.969 1 95.81 113 SER B C 1
ATOM 5169 O O . SER B 1 113 ? 11.625 36 25.469 1 95.81 113 SER B O 1
ATOM 5171 N N . GLY B 1 114 ? 10.188 37.594 24.688 1 93.88 114 GLY B N 1
ATOM 5172 C CA . GLY B 1 114 ? 11.039 38.719 25.062 1 93.88 114 GLY B CA 1
ATOM 5173 C C . GLY B 1 114 ? 11.938 39.188 23.938 1 93.88 114 GLY B C 1
ATOM 5174 O O . GLY B 1 114 ? 12.125 38.469 22.938 1 93.88 114 GLY B O 1
ATOM 5175 N N . THR B 1 115 ? 12.586 40.25 24.109 1 90.69 115 THR B N 1
ATOM 5176 C CA . THR B 1 115 ? 13.406 40.906 23.078 1 90.69 115 THR B CA 1
ATOM 5177 C C . THR B 1 115 ? 14.633 40.031 22.766 1 90.69 115 THR B C 1
ATOM 5179 O O . THR B 1 115 ? 15.086 40 21.625 1 90.69 115 THR B O 1
ATOM 5182 N N . ASN B 1 116 ? 15.102 39.344 23.781 1 94 116 ASN B N 1
ATOM 5183 C CA . ASN B 1 116 ? 16.297 38.531 23.594 1 94 116 ASN B CA 1
ATOM 5184 C C . ASN B 1 116 ? 15.961 37.031 23.609 1 94 116 ASN B C 1
ATOM 5186 O O . ASN B 1 116 ? 16.859 36.188 23.594 1 94 116 ASN B O 1
ATOM 5190 N N . CYS B 1 117 ? 14.672 36.719 23.641 1 97.12 117 CYS B N 1
ATOM 5191 C CA . CYS B 1 117 ? 14.164 35.344 23.578 1 97.12 117 CYS B CA 1
ATOM 5192 C C . CYS B 1 117 ? 14.727 34.5 24.703 1 97.12 117 CYS B C 1
ATOM 5194 O O . CYS B 1 117 ? 15.18 33.375 24.469 1 97.12 117 CYS B O 1
ATOM 5196 N N . THR B 1 118 ? 14.828 35.062 25.891 1 96.44 118 THR B N 1
ATOM 5197 C CA . THR B 1 118 ? 15.391 34.312 27.031 1 96.44 118 THR B CA 1
ATOM 5198 C C . THR B 1 118 ? 14.305 34 28.047 1 96.44 118 THR B C 1
ATOM 5200 O O . THR B 1 118 ? 14.547 33.281 29.016 1 96.44 118 THR B O 1
ATOM 5203 N N . LYS B 1 119 ? 13.172 34.562 27.844 1 96.94 119 LYS B N 1
ATOM 5204 C CA . LYS B 1 119 ? 12.07 34.312 28.766 1 96.94 119 LYS B CA 1
ATOM 5205 C C . LYS B 1 119 ? 11.242 33.125 28.328 1 96.94 119 LYS B C 1
ATOM 5207 O O . LYS B 1 119 ? 10.656 33.125 27.234 1 96.94 119 LYS B O 1
ATOM 5212 N N . LYS B 1 120 ? 11.172 32.219 29.219 1 96.75 120 LYS B N 1
ATOM 5213 C CA . LYS B 1 120 ? 10.352 31.047 28.922 1 96.75 120 LYS B CA 1
ATOM 5214 C C . LYS B 1 120 ? 8.867 31.344 29.125 1 96.75 120 LYS B C 1
ATOM 5216 O O . LYS B 1 120 ? 8.5 32.062 30.062 1 96.75 120 LYS B O 1
ATOM 5221 N N . LYS B 1 121 ? 8.102 30.859 28.266 1 95.12 121 LYS B N 1
ATOM 5222 C CA . LYS B 1 121 ? 6.648 31.016 28.328 1 95.12 121 LYS B CA 1
ATOM 5223 C C . LYS B 1 121 ? 5.934 29.703 28.062 1 95.12 121 LYS B C 1
ATOM 5225 O O . LYS B 1 121 ? 6.258 29 27.094 1 95.12 121 LYS B O 1
ATOM 5230 N N . THR B 1 122 ? 5.004 29.344 28.938 1 97.06 122 THR B N 1
ATOM 5231 C CA . THR B 1 122 ? 4.223 28.125 28.75 1 97.06 122 THR B CA 1
ATOM 5232 C C . THR B 1 122 ? 2.727 28.438 28.766 1 97.06 122 THR B C 1
ATOM 5234 O O . THR B 1 122 ? 2.209 29 29.734 1 97.06 122 THR B O 1
ATOM 5237 N N . LEU B 1 123 ? 2.094 28.172 27.703 1 97.88 123 LEU B N 1
ATOM 5238 C CA . LEU B 1 123 ? 0.654 28.359 27.562 1 97.88 123 LEU B CA 1
ATOM 5239 C C . LEU B 1 123 ? -0.099 27.078 27.938 1 97.88 123 LEU B C 1
ATOM 5241 O O . LEU B 1 123 ? 0.481 26 27.938 1 97.88 123 LEU B O 1
ATOM 5245 N N . LYS B 1 124 ? -1.351 27.25 28.297 1 97.62 124 LYS B N 1
ATOM 5246 C CA . LYS B 1 124 ? -2.193 26.109 28.625 1 97.62 124 LYS B CA 1
ATOM 5247 C C . LYS B 1 124 ? -3.324 25.953 27.609 1 97.62 124 LYS B C 1
ATOM 5249 O O . LYS B 1 124 ? -4.172 26.828 27.469 1 97.62 124 LYS B O 1
ATOM 5254 N N . ARG B 1 125 ? -3.248 24.891 26.859 1 98.44 125 ARG B N 1
ATOM 5255 C CA . ARG B 1 125 ? -4.352 24.547 25.969 1 98.44 125 ARG B CA 1
ATOM 5256 C C . ARG B 1 125 ? -5.469 23.844 26.734 1 98.44 125 ARG B C 1
ATOM 5258 O O . ARG B 1 125 ? -5.211 22.969 27.562 1 98.44 125 ARG B O 1
ATOM 5265 N N . ARG B 1 126 ? -6.715 24.281 26.516 1 98.12 126 ARG B N 1
ATOM 5266 C CA . ARG B 1 126 ? -7.867 23.797 27.266 1 98.12 126 ARG B CA 1
ATOM 5267 C C . ARG B 1 126 ? -8.953 23.281 26.328 1 98.12 126 ARG B C 1
ATOM 5269 O O . ARG B 1 126 ? -8.953 23.594 25.141 1 98.12 126 ARG B O 1
ATOM 5276 N N . ASN B 1 127 ? -9.828 22.422 26.906 1 97 127 ASN B N 1
ATOM 5277 C CA . ASN B 1 127 ? -10.977 21.938 26.156 1 97 127 ASN B CA 1
ATOM 5278 C C . ASN B 1 127 ? -11.906 23.078 25.75 1 97 127 ASN B C 1
ATOM 5280 O O . ASN B 1 127 ? -12.375 23.844 26.594 1 97 127 ASN B O 1
ATOM 5284 N N . PHE B 1 128 ? -12.141 23.203 24.453 1 97.31 128 PHE B N 1
ATOM 5285 C CA . PHE B 1 128 ? -12.977 24.266 23.906 1 97.31 128 PHE B CA 1
ATOM 5286 C C . PHE B 1 128 ? -14.336 24.297 24.594 1 97.31 128 PHE B C 1
ATOM 5288 O O . PHE B 1 128 ? -14.883 25.375 24.859 1 97.31 128 PHE B O 1
ATOM 5295 N N . LEU B 1 129 ? -14.883 23.141 24.906 1 94.31 129 LEU B N 1
ATOM 5296 C CA . LEU B 1 129 ? -16.188 23.016 25.547 1 94.31 129 LEU B CA 1
ATOM 5297 C C . LEU B 1 129 ? -16.172 23.703 26.922 1 94.31 129 LEU B C 1
ATOM 5299 O O . LEU B 1 129 ? -17.203 24.219 27.359 1 94.31 129 LEU B O 1
ATOM 5303 N N . LYS B 1 130 ? -15.039 23.766 27.516 1 94.31 130 LYS B N 1
ATOM 5304 C CA . LYS B 1 130 ? -14.945 24.219 28.906 1 94.31 130 LYS B CA 1
ATOM 5305 C C . LYS B 1 130 ? -14.523 25.688 28.969 1 94.31 130 LYS B C 1
ATOM 5307 O O . LYS B 1 130 ? -14.492 26.281 30.047 1 94.31 130 LYS B O 1
ATOM 5312 N N . LEU B 1 131 ? -14.242 26.312 27.875 1 97.06 131 LEU B N 1
ATOM 5313 C CA . LEU B 1 131 ? -13.898 27.734 27.859 1 97.06 131 LEU B CA 1
ATOM 5314 C C . LEU B 1 131 ? -15.109 28.594 28.203 1 97.06 131 LEU B C 1
ATOM 5316 O O . LEU B 1 131 ? -16.25 28.172 28 1 97.06 131 LEU B O 1
ATOM 5320 N N . SER B 1 132 ? -14.859 29.812 28.703 1 96.94 132 SER B N 1
ATOM 5321 C CA . SER B 1 132 ? -15.938 30.766 28.938 1 96.94 132 SER B CA 1
ATOM 5322 C C . SER B 1 132 ? -16.516 31.266 27.609 1 96.94 132 SER B C 1
ATOM 5324 O O . SER B 1 132 ? -15.875 31.156 26.562 1 96.94 132 SER B O 1
ATOM 5326 N N . PRO B 1 133 ? -17.734 31.781 27.641 1 95.75 133 PRO B N 1
ATOM 5327 C CA . PRO B 1 133 ? -18.312 32.344 26.422 1 95.75 133 PRO B CA 1
ATOM 5328 C C . PRO B 1 133 ? -17.438 33.406 25.781 1 95.75 133 PRO B C 1
ATOM 5330 O O . PRO B 1 133 ? -17.328 33.5 24.562 1 95.75 133 PRO B O 1
ATOM 5333 N N . GLU B 1 134 ? -16.797 34.156 26.641 1 96.69 134 GLU B N 1
ATOM 5334 C CA . GLU B 1 134 ? -15.945 35.219 26.156 1 96.69 134 GLU B CA 1
ATOM 5335 C C . GLU B 1 134 ? -14.711 34.656 25.453 1 96.69 134 GLU B C 1
ATOM 5337 O O . GLU B 1 134 ? -14.281 35.188 24.422 1 96.69 134 GLU B O 1
ATOM 5342 N N . GLU B 1 135 ? -14.141 33.656 26.047 1 96.88 135 GLU B N 1
ATOM 5343 C CA . GLU B 1 135 ? -12.961 33.031 25.453 1 96.88 135 GLU B CA 1
ATOM 5344 C C . GLU B 1 135 ? -13.305 32.375 24.109 1 96.88 135 GLU B C 1
ATOM 5346 O O . GLU B 1 135 ? -12.523 32.438 23.172 1 96.88 135 GLU B O 1
ATOM 5351 N N . LYS B 1 136 ? -14.5 31.781 24.031 1 97.25 136 LYS B N 1
ATOM 5352 C CA . LYS B 1 136 ? -14.953 31.156 22.797 1 97.25 136 LYS B CA 1
ATOM 5353 C C . LYS B 1 136 ? -15.148 32.219 21.703 1 97.25 136 LYS B C 1
ATOM 5355 O O . LYS B 1 136 ? -14.711 32 20.562 1 97.25 136 LYS B O 1
ATOM 5360 N N . ASP B 1 137 ? -15.781 33.219 22.109 1 96.44 137 ASP B N 1
ATOM 5361 C CA . ASP B 1 137 ? -16.031 34.312 21.156 1 96.44 137 ASP B CA 1
ATOM 5362 C C . ASP B 1 137 ? -14.727 34.906 20.656 1 96.44 137 ASP B C 1
ATOM 5364 O O . ASP B 1 137 ? -14.586 35.188 19.453 1 96.44 137 ASP B O 1
ATOM 5368 N N . ARG B 1 138 ? -13.828 35.125 21.562 1 97 138 ARG B N 1
ATOM 5369 C CA . ARG B 1 138 ? -12.523 35.656 21.203 1 97 138 ARG B CA 1
ATOM 5370 C C . ARG B 1 138 ? -11.797 34.75 20.219 1 97 138 ARG B C 1
ATOM 5372 O O . ARG B 1 138 ? -11.227 35.219 19.234 1 97 138 ARG B O 1
ATOM 5379 N N . TYR B 1 139 ? -11.805 33.5 20.531 1 97.31 139 TYR B N 1
ATOM 5380 C CA . TYR B 1 139 ? -11.172 32.531 19.641 1 97.31 139 TYR B CA 1
ATOM 5381 C C . TYR B 1 139 ? -11.766 32.594 18.234 1 97.31 139 TYR B C 1
ATOM 5383 O O . TYR B 1 139 ? -11.023 32.688 17.25 1 97.31 139 TYR B O 1
ATOM 5391 N N . MET B 1 140 ? -13.062 32.594 18.109 1 97.31 140 MET B N 1
ATOM 5392 C CA . MET B 1 140 ? -13.734 32.625 16.828 1 97.31 140 MET B CA 1
ATOM 5393 C C . MET B 1 140 ? -13.453 33.938 16.078 1 97.31 140 MET B C 1
ATOM 5395 O O . MET B 1 140 ? -13.336 33.938 14.852 1 97.31 140 MET B O 1
ATOM 5399 N N . ARG B 1 141 ? -13.383 35 16.797 1 97.44 141 ARG B N 1
ATOM 5400 C CA . ARG B 1 141 ? -13.062 36.281 16.203 1 97.44 141 ARG B CA 1
ATOM 5401 C C . ARG B 1 141 ? -11.672 36.25 15.586 1 97.44 141 ARG B C 1
ATOM 5403 O O . ARG B 1 141 ? -11.461 36.75 14.477 1 97.44 141 ARG B O 1
ATOM 5410 N N . TYR B 1 142 ? -10.719 35.719 16.344 1 98.06 142 TYR B N 1
ATOM 5411 C CA . TYR B 1 142 ? -9.344 35.656 15.859 1 98.06 142 TYR B CA 1
ATOM 5412 C C . TYR B 1 142 ? -9.258 34.781 14.602 1 98.06 142 TYR B C 1
ATOM 5414 O O . TYR B 1 142 ? -8.547 35.125 13.656 1 98.06 142 TYR B O 1
ATOM 5422 N N . ILE B 1 143 ? -9.984 33.688 14.602 1 97.44 143 ILE B N 1
ATOM 5423 C CA . ILE B 1 143 ? -10.039 32.781 13.445 1 97.44 143 ILE B CA 1
ATOM 5424 C C . ILE B 1 143 ? -10.617 33.531 12.25 1 97.44 143 ILE B C 1
ATOM 5426 O O . ILE B 1 143 ? -10.078 33.469 11.141 1 97.44 143 ILE B O 1
ATOM 5430 N N . ASN B 1 144 ? -11.688 34.219 12.469 1 97.44 144 ASN B N 1
ATOM 5431 C CA . ASN B 1 144 ? -12.32 35 11.398 1 97.44 144 ASN B CA 1
ATOM 5432 C C . ASN B 1 144 ? -11.391 36.094 10.867 1 97.44 144 ASN B C 1
ATOM 5434 O O . ASN B 1 144 ? -11.32 36.312 9.664 1 97.44 144 ASN B O 1
ATOM 5438 N N . GLU B 1 145 ? -10.734 36.75 11.781 1 97.62 145 GLU B N 1
ATOM 5439 C CA . GLU B 1 145 ? -9.789 37.781 11.375 1 97.62 145 GLU B CA 1
ATOM 5440 C C . GLU B 1 145 ? -8.688 37.219 10.492 1 97.62 145 GLU B C 1
ATOM 5442 O O . GLU B 1 145 ? -8.281 37.844 9.508 1 97.62 145 GLU B O 1
ATOM 5447 N N . SER B 1 146 ? -8.219 36.094 10.797 1 97.81 146 SER B N 1
ATOM 5448 C CA . SER B 1 146 ? -7.121 35.469 10.062 1 97.81 146 SER B CA 1
ATOM 5449 C C . SER B 1 146 ? -7.551 35.094 8.641 1 97.81 146 SER B C 1
ATOM 5451 O O . SER B 1 146 ? -6.711 35 7.746 1 97.81 146 SER B O 1
ATOM 5453 N N . LYS B 1 147 ? -8.844 34.875 8.43 1 96.94 147 LYS B N 1
ATOM 5454 C CA . LYS B 1 147 ? -9.391 34.562 7.117 1 96.94 147 LYS B CA 1
ATOM 5455 C C . LYS B 1 147 ? -9.234 35.719 6.156 1 96.94 147 LYS B C 1
ATOM 5457 O O . LYS B 1 147 ? -9.227 35.531 4.938 1 96.94 147 LYS B O 1
ATOM 5462 N N . TYR B 1 148 ? -9.008 36.906 6.742 1 95.62 148 TYR B N 1
ATOM 5463 C CA . TYR B 1 148 ? -8.977 38.094 5.914 1 95.62 148 TYR B CA 1
ATOM 5464 C C . TYR B 1 148 ? -7.656 38.844 6.078 1 95.62 148 TYR B C 1
ATOM 5466 O O . TYR B 1 148 ? -7.449 39.906 5.477 1 95.62 148 TYR B O 1
ATOM 5474 N N . PHE B 1 149 ? -6.809 38.312 6.836 1 97.44 149 PHE B N 1
ATOM 5475 C CA . PHE B 1 149 ? -5.504 38.906 7.059 1 97.44 149 PHE B CA 1
ATOM 5476 C C . PHE B 1 149 ? -4.492 38.406 6.031 1 97.44 149 PHE B C 1
ATOM 5478 O O . PHE B 1 149 ? -4.281 37.219 5.891 1 97.44 149 PHE B O 1
ATOM 5485 N N . LEU B 1 150 ? -3.855 39.375 5.391 1 96.94 150 LEU B N 1
ATOM 5486 C CA . LEU B 1 150 ? -2.865 39 4.387 1 96.94 150 LEU B CA 1
ATOM 5487 C C . LEU B 1 150 ? -1.598 38.469 5.043 1 96.94 150 LEU B C 1
ATOM 5489 O O . LEU B 1 150 ? -1.006 39.125 5.895 1 96.94 150 LEU B O 1
ATOM 5493 N N . SER B 1 151 ? -1.153 37.312 4.684 1 96.44 151 SER B N 1
ATOM 5494 C CA . SER B 1 151 ? 0.055 36.688 5.219 1 96.44 151 SER B CA 1
ATOM 5495 C C . SER B 1 151 ? 1.309 37.312 4.617 1 96.44 151 SER B C 1
ATOM 5497 O O . SER B 1 151 ? 1.252 37.938 3.551 1 96.44 151 SER B O 1
ATOM 5499 N N . ASP B 1 152 ? 2.424 37.188 5.262 1 95.06 152 ASP B N 1
ATOM 5500 C CA . ASP B 1 152 ? 3.701 37.625 4.711 1 95.06 152 ASP B CA 1
ATOM 5501 C C . ASP B 1 152 ? 4.305 36.562 3.805 1 95.06 152 ASP B C 1
ATOM 5503 O O . ASP B 1 152 ? 5.402 36.75 3.275 1 95.06 152 ASP B O 1
ATOM 5507 N N . TYR B 1 153 ? 3.59 35.5 3.656 1 97.25 153 TYR B N 1
ATOM 5508 C CA . TYR B 1 153 ? 3.973 34.438 2.729 1 97.25 153 TYR B CA 1
ATOM 5509 C C . TYR B 1 153 ? 3.18 34.531 1.432 1 97.25 153 TYR B C 1
ATOM 5511 O O . TYR B 1 153 ? 2.121 35.188 1.391 1 97.25 153 TYR B O 1
ATOM 5519 N N . VAL B 1 154 ? 3.742 34 0.412 1 96.94 154 VAL B N 1
ATOM 5520 C CA . VAL B 1 154 ? 3.066 33.875 -0.873 1 96.94 154 VAL B CA 1
ATOM 5521 C C . VAL B 1 154 ? 3.107 32.406 -1.325 1 96.94 154 VAL B C 1
ATOM 5523 O O . VAL B 1 154 ? 3.926 31.625 -0.841 1 96.94 154 VAL B O 1
ATOM 5526 N N . VAL B 1 155 ? 2.16 32.062 -2.16 1 96 155 VAL B N 1
ATOM 5527 C CA . VAL B 1 155 ? 2.092 30.719 -2.699 1 96 155 VAL B CA 1
ATOM 5528 C C . VAL B 1 155 ? 2.131 30.766 -4.227 1 96 155 VAL B C 1
ATOM 5530 O O . VAL B 1 155 ? 1.977 31.828 -4.824 1 96 155 VAL B O 1
ATOM 5533 N N . THR B 1 156 ? 2.432 29.688 -4.84 1 92.94 156 THR B N 1
ATOM 5534 C CA . THR B 1 156 ? 2.506 29.672 -6.297 1 92.94 156 THR B CA 1
ATOM 5535 C C . THR B 1 156 ? 1.677 28.531 -6.875 1 92.94 156 THR B C 1
ATOM 5537 O O . THR B 1 156 ? 1.421 27.531 -6.195 1 92.94 156 THR B O 1
ATOM 5540 N N . THR B 1 157 ? 1.18 28.781 -8.047 1 88.38 157 THR B N 1
ATOM 5541 C CA . THR B 1 157 ? 0.491 27.766 -8.828 1 88.38 157 THR B CA 1
ATOM 5542 C C . THR B 1 157 ? 1.366 27.281 -9.984 1 88.38 157 THR B C 1
ATOM 5544 O O . THR B 1 157 ? 0.873 26.656 -10.922 1 88.38 157 THR B O 1
ATOM 5547 N N . LYS B 1 158 ? 2.639 27.703 -9.922 1 87.38 158 LYS B N 1
ATOM 5548 C CA . LYS B 1 158 ? 3.584 27.328 -10.977 1 87.38 158 LYS B CA 1
ATOM 5549 C C . LYS B 1 158 ? 4.594 26.297 -10.461 1 87.38 158 LYS B C 1
ATOM 5551 O O . LYS B 1 158 ? 4.945 26.297 -9.281 1 87.38 158 LYS B O 1
ATOM 5556 N N . PHE B 1 159 ? 5.086 25.531 -11.383 1 84.5 159 PHE B N 1
ATOM 5557 C CA . PHE B 1 159 ? 6.152 24.594 -11.055 1 84.5 159 PHE B CA 1
ATOM 5558 C C . PHE B 1 159 ? 7.473 25.328 -10.859 1 84.5 159 PHE B C 1
ATOM 5560 O O . PHE B 1 159 ? 7.707 26.375 -11.461 1 84.5 159 PHE B O 1
ATOM 5567 N N . TYR B 1 160 ? 8.312 24.766 -10.078 1 87.94 160 TYR B N 1
ATOM 5568 C CA . TYR B 1 160 ? 9.586 25.406 -9.766 1 87.94 160 TYR B CA 1
ATOM 5569 C C . TYR B 1 160 ? 10.43 25.578 -11.031 1 87.94 160 TYR B C 1
ATOM 5571 O O . TYR B 1 160 ? 11.164 26.562 -11.156 1 87.94 160 TYR B O 1
ATOM 5579 N N . GLU B 1 161 ? 10.328 24.594 -11.945 1 87.25 161 GLU B N 1
ATOM 5580 C CA . GLU B 1 161 ? 11.07 24.688 -13.195 1 87.25 161 GLU B CA 1
ATOM 5581 C C . GLU B 1 161 ? 10.656 25.906 -14 1 87.25 161 GLU B C 1
ATOM 5583 O O . GLU B 1 161 ? 11.492 26.562 -14.633 1 87.25 161 GLU B O 1
ATOM 5588 N N . GLU B 1 162 ? 9.375 26.188 -13.977 1 89.88 162 GLU B N 1
ATOM 5589 C CA . GLU B 1 162 ? 8.867 27.375 -14.672 1 89.88 162 GLU B CA 1
ATOM 5590 C C . GLU B 1 162 ? 9.383 28.656 -14.023 1 89.88 162 GLU B C 1
ATOM 5592 O O . GLU B 1 162 ? 9.75 29.594 -14.719 1 89.88 162 GLU B O 1
ATOM 5597 N N . ILE B 1 163 ? 9.344 28.656 -12.742 1 92.62 163 ILE B N 1
ATOM 5598 C CA . ILE B 1 163 ? 9.859 29.812 -12.016 1 92.62 163 ILE B CA 1
ATOM 5599 C C . ILE B 1 163 ? 11.336 30 -12.32 1 92.62 163 ILE B C 1
ATOM 5601 O O . ILE B 1 163 ? 11.789 31.125 -12.586 1 92.62 163 ILE B O 1
ATOM 5605 N N . SER B 1 164 ? 12.039 28.922 -12.336 1 91.69 164 SER B N 1
ATOM 5606 C CA . SER B 1 164 ? 13.469 28.953 -12.617 1 91.69 164 SER B CA 1
ATOM 5607 C C . SER B 1 164 ? 13.75 29.516 -14.008 1 91.69 164 SER B C 1
ATOM 5609 O O . SER B 1 164 ? 14.719 30.25 -14.203 1 91.69 164 SER B O 1
ATOM 5611 N N . GLU B 1 165 ? 12.969 29.141 -14.914 1 94.19 165 GLU B N 1
ATOM 5612 C CA . GLU B 1 165 ? 13.133 29.625 -16.281 1 94.19 165 GLU B CA 1
ATOM 5613 C C . GLU B 1 165 ? 12.961 31.141 -16.344 1 94.19 165 GLU B C 1
ATOM 5615 O O . GLU B 1 165 ? 13.742 31.828 -17 1 94.19 165 GLU B O 1
ATOM 5620 N N . VAL B 1 166 ? 11.938 31.578 -15.695 1 95.25 166 VAL B N 1
ATOM 5621 C CA . VAL B 1 166 ? 11.664 33 -15.664 1 95.25 166 VAL B CA 1
ATOM 5622 C C . VAL B 1 166 ? 12.82 33.75 -14.977 1 95.25 166 VAL B C 1
ATOM 5624 O O . VAL B 1 166 ? 13.273 34.781 -15.461 1 95.25 166 VAL B O 1
ATOM 5627 N N . VAL B 1 167 ? 13.281 33.219 -13.945 1 95.94 167 VAL B N 1
ATOM 5628 C CA . VAL B 1 167 ? 14.367 33.812 -13.164 1 95.94 167 VAL B CA 1
ATOM 5629 C C . VAL B 1 167 ? 15.656 33.812 -13.984 1 95.94 167 VAL B C 1
ATOM 5631 O O . VAL B 1 167 ? 16.391 34.812 -14 1 95.94 167 VAL B O 1
ATOM 5634 N N . GLN B 1 168 ? 15.969 32.781 -14.656 1 95 168 GLN B N 1
ATOM 5635 C CA . GLN B 1 168 ? 17.172 32.688 -15.477 1 95 168 GLN B CA 1
ATOM 5636 C C . GLN B 1 168 ? 17.141 33.688 -16.625 1 95 168 GLN B C 1
ATOM 5638 O O . GLN B 1 168 ? 18.172 34.188 -17.047 1 95 168 GLN B O 1
ATOM 5643 N N . ALA B 1 169 ? 15.969 33.938 -17.078 1 96.56 169 ALA B N 1
ATOM 5644 C CA . ALA B 1 169 ? 15.797 34.906 -18.141 1 96.56 169 ALA B CA 1
ATOM 5645 C C . ALA B 1 169 ? 15.922 36.344 -17.609 1 96.56 169 ALA B C 1
ATOM 5647 O O . ALA B 1 169 ? 15.945 37.281 -18.391 1 96.56 169 ALA B O 1
ATOM 5648 N N . GLY B 1 170 ? 15.961 36.5 -16.375 1 95.12 170 GLY B N 1
ATOM 5649 C CA . GLY B 1 170 ? 16.109 37.812 -15.758 1 95.12 170 GLY B CA 1
ATOM 5650 C C . GLY B 1 170 ? 14.797 38.531 -15.586 1 95.12 170 GLY B C 1
ATOM 5651 O O . GLY B 1 170 ? 14.781 39.75 -15.367 1 95.12 170 GLY B O 1
ATOM 5652 N N . GLU B 1 171 ? 13.727 37.812 -15.758 1 95.44 171 GLU B N 1
ATOM 5653 C CA . GLU B 1 171 ? 12.398 38.406 -15.633 1 95.44 171 GLU B CA 1
ATOM 5654 C C . GLU B 1 171 ? 11.914 38.375 -14.188 1 95.44 171 GLU B C 1
ATOM 5656 O O . GLU B 1 171 ? 12.336 37.5 -13.406 1 95.44 171 GLU B O 1
ATOM 5661 N N . ASP B 1 172 ? 11.078 39.281 -13.859 1 93.31 172 ASP B N 1
ATOM 5662 C CA . ASP B 1 172 ? 10.531 39.375 -12.508 1 93.31 172 ASP B CA 1
ATOM 5663 C C . ASP B 1 172 ? 9.578 38.219 -12.219 1 93.31 172 ASP B C 1
ATOM 5665 O O . ASP B 1 172 ? 8.531 38.094 -12.852 1 93.31 172 ASP B O 1
ATOM 5669 N N . PRO B 1 173 ? 9.883 37.438 -11.172 1 94.38 173 PRO B N 1
ATOM 5670 C CA . PRO B 1 173 ? 9.047 36.281 -10.906 1 94.38 173 PRO B CA 1
ATOM 5671 C C . PRO B 1 173 ? 7.844 36.594 -10.023 1 94.38 173 PRO B C 1
ATOM 5673 O O . PRO B 1 173 ? 7.039 35.719 -9.727 1 94.38 173 PRO B O 1
ATOM 5676 N N . SER B 1 174 ? 7.672 37.781 -9.602 1 88.69 174 SER B N 1
ATOM 5677 C CA . SER B 1 174 ? 6.676 38.156 -8.602 1 88.69 174 SER B CA 1
ATOM 5678 C C . SER B 1 174 ? 5.273 37.75 -9.047 1 88.69 174 SER B C 1
ATOM 5680 O O . SER B 1 174 ? 4.434 37.406 -8.219 1 88.69 174 SER B O 1
ATOM 5682 N N . GLU B 1 175 ? 5.078 37.844 -10.367 1 90.06 175 GLU B N 1
ATOM 5683 C CA . GLU B 1 175 ? 3.744 37.562 -10.891 1 90.06 175 GLU B CA 1
ATOM 5684 C C . GLU B 1 175 ? 3.416 36.062 -10.812 1 90.06 175 GLU B C 1
ATOM 5686 O O . GLU B 1 175 ? 2.256 35.688 -10.961 1 90.06 175 GLU B O 1
ATOM 5691 N N . MET B 1 176 ? 4.398 35.312 -10.547 1 93.38 176 MET B N 1
ATOM 5692 C CA . MET B 1 176 ? 4.195 33.875 -10.461 1 93.38 176 MET B CA 1
ATOM 5693 C C . MET B 1 176 ? 3.725 33.469 -9.07 1 93.38 176 MET B C 1
ATOM 5695 O O . MET B 1 176 ? 3.359 32.312 -8.844 1 93.38 176 MET B O 1
ATOM 5699 N N . PHE B 1 177 ? 3.656 34.344 -8.164 1 95.38 177 PHE B N 1
ATOM 5700 C CA . PHE B 1 177 ? 3.25 34.094 -6.785 1 95.38 177 PHE B CA 1
ATOM 5701 C C . PHE B 1 177 ? 1.956 34.844 -6.457 1 95.38 177 PHE B C 1
ATOM 5703 O O . PHE B 1 177 ? 1.667 35.875 -7.039 1 95.38 177 PHE B O 1
ATOM 5710 N N . HIS B 1 178 ? 1.209 34.25 -5.574 1 95.94 178 HIS B N 1
ATOM 5711 C CA . HIS B 1 178 ? -0.074 34.812 -5.168 1 95.94 178 HIS B CA 1
ATOM 5712 C C . HIS B 1 178 ? -0.067 35.188 -3.689 1 95.94 178 HIS B C 1
ATOM 5714 O O . HIS B 1 178 ? 0.471 34.438 -2.859 1 95.94 178 HIS B O 1
ATOM 5720 N N . ASN B 1 179 ? -0.645 36.344 -3.453 1 95.62 179 ASN B N 1
ATOM 5721 C CA . ASN B 1 179 ? -0.977 36.656 -2.066 1 95.62 179 ASN B CA 1
ATOM 5722 C C . ASN B 1 179 ? -2.037 35.719 -1.518 1 95.62 179 ASN B C 1
ATOM 5724 O O . ASN B 1 179 ? -2.85 35.188 -2.273 1 95.62 179 ASN B O 1
ATOM 5728 N N . VAL B 1 180 ? -2.016 35.5 -0.238 1 97 180 VAL B N 1
ATOM 5729 C CA . VAL B 1 180 ? -2.941 34.562 0.418 1 97 180 VAL B CA 1
ATOM 5730 C C . VAL B 1 180 ? -3.209 35.031 1.847 1 97 180 VAL B C 1
ATOM 5732 O O . VAL B 1 180 ? -2.338 35.625 2.484 1 97 180 VAL B O 1
ATOM 5735 N N . SER B 1 181 ? -4.441 34.844 2.275 1 97.44 181 SER B N 1
ATOM 5736 C CA . SER B 1 181 ? -4.727 35.156 3.674 1 97.44 181 SER B CA 1
ATOM 5737 C C . SER B 1 181 ? -4.035 34.188 4.609 1 97.44 181 SER B C 1
ATOM 5739 O O . SER B 1 181 ? -3.598 33.094 4.18 1 97.44 181 SER B O 1
ATOM 5741 N N . ASN B 1 182 ? -3.908 34.656 5.828 1 97.81 182 ASN B N 1
ATOM 5742 C CA . ASN B 1 182 ? -3.244 33.781 6.809 1 97.81 182 ASN B CA 1
ATOM 5743 C C . ASN B 1 182 ? -3.955 32.438 6.949 1 97.81 182 ASN B C 1
ATOM 5745 O O . ASN B 1 182 ? -3.314 31.391 6.938 1 97.81 182 ASN B O 1
ATOM 5749 N N . TYR B 1 183 ? -5.281 32.438 7.141 1 98.12 183 TYR B N 1
ATOM 5750 C CA . TYR B 1 183 ? -6.035 31.203 7.273 1 98.12 183 TYR B CA 1
ATOM 5751 C C . TYR B 1 183 ? -5.867 30.328 6.035 1 98.12 183 TYR B C 1
ATOM 5753 O O . TYR B 1 183 ? -5.629 29.109 6.148 1 98.12 183 TYR B O 1
ATOM 5761 N N . ASP B 1 184 ? -5.926 30.906 4.902 1 97.62 184 ASP B N 1
ATOM 5762 C CA . ASP B 1 184 ? -5.879 30.172 3.643 1 97.62 184 ASP B CA 1
ATOM 5763 C C . ASP B 1 184 ? -4.465 29.688 3.348 1 97.62 184 ASP B C 1
ATOM 5765 O O . ASP B 1 184 ? -4.281 28.703 2.621 1 97.62 184 ASP B O 1
ATOM 5769 N N . LEU B 1 185 ? -3.473 30.359 3.85 1 97.88 185 LEU B N 1
ATOM 5770 C CA . LEU B 1 185 ? -2.107 29.859 3.746 1 97.88 185 LEU B CA 1
ATOM 5771 C C . LEU B 1 185 ? -1.992 28.469 4.359 1 97.88 185 LEU B C 1
ATOM 5773 O O . LEU B 1 185 ? -1.385 27.562 3.768 1 97.88 185 LEU B O 1
ATOM 5777 N N . PHE B 1 186 ? -2.543 28.297 5.504 1 98.06 186 PHE B N 1
ATOM 5778 C CA . PHE B 1 186 ? -2.461 27.016 6.191 1 98.06 186 PHE B CA 1
ATOM 5779 C C . PHE B 1 186 ? -3.279 25.969 5.461 1 98.06 186 PHE B C 1
ATOM 5781 O O . PHE B 1 186 ? -2.871 24.797 5.379 1 98.06 186 PHE B O 1
ATOM 5788 N N . THR B 1 187 ? -4.441 26.375 4.922 1 97.06 187 THR B N 1
ATOM 5789 C CA . THR B 1 187 ? -5.207 25.453 4.094 1 97.06 187 THR B CA 1
ATOM 5790 C C . THR B 1 187 ? -4.402 25.031 2.871 1 97.06 187 THR B C 1
ATOM 5792 O O . THR B 1 187 ? -4.367 23.844 2.525 1 97.06 187 THR B O 1
ATOM 5795 N N . TRP B 1 188 ? -3.754 25.953 2.271 1 96.38 188 TRP B N 1
ATOM 5796 C CA . TRP B 1 188 ? -2.943 25.688 1.088 1 96.38 188 TRP B CA 1
ATOM 5797 C C . TRP B 1 188 ? -1.784 24.75 1.42 1 96.38 188 TRP B C 1
ATOM 5799 O O . TRP B 1 188 ? -1.512 23.797 0.682 1 96.38 188 TRP B O 1
ATOM 5809 N N . MET B 1 189 ? -1.123 25 2.508 1 96.25 189 MET B N 1
ATOM 5810 C CA . MET B 1 189 ? 0.018 24.172 2.9 1 96.25 189 MET B CA 1
ATOM 5811 C C . MET B 1 189 ? -0.417 22.75 3.195 1 96.25 189 MET B C 1
ATOM 5813 O O . MET B 1 189 ? 0.3 21.797 2.875 1 96.25 189 MET B O 1
ATOM 5817 N N . HIS B 1 190 ? -1.582 22.609 3.822 1 96.06 190 HIS B N 1
ATOM 5818 C CA . HIS B 1 190 ? -2.092 21.266 4.07 1 96.06 190 HIS B CA 1
ATOM 5819 C C . HIS B 1 190 ? -2.402 20.531 2.766 1 96.06 190 HIS B C 1
ATOM 5821 O O . HIS B 1 190 ? -2.029 19.375 2.592 1 96.06 190 HIS B O 1
ATOM 5827 N N . TYR B 1 191 ? -3.025 21.266 1.871 1 93.25 191 TYR B N 1
ATOM 5828 C CA . TYR B 1 191 ? -3.289 20.719 0.545 1 93.25 191 TYR B CA 1
ATOM 5829 C C . TYR B 1 191 ? -1.991 20.312 -0.146 1 93.25 191 TYR B C 1
ATOM 5831 O O . TYR B 1 191 ? -1.877 19.203 -0.667 1 93.25 191 TYR B O 1
ATOM 5839 N N . TYR B 1 192 ? -1.044 21.172 -0.106 1 92.31 192 TYR B N 1
ATOM 5840 C CA . TYR B 1 192 ? 0.228 20.969 -0.788 1 92.31 192 TYR B CA 1
ATOM 5841 C C . TYR B 1 192 ? 0.923 19.703 -0.269 1 92.31 192 TYR B C 1
ATOM 5843 O O . TYR B 1 192 ? 1.478 18.938 -1.049 1 92.31 192 TYR B O 1
ATOM 5851 N N . SER B 1 193 ? 0.863 19.547 0.981 1 93.12 193 SER B N 1
ATOM 5852 C CA . SER B 1 193 ? 1.543 18.422 1.617 1 93.12 193 SER B CA 1
ATOM 5853 C C . SER B 1 193 ? 0.832 17.109 1.319 1 93.12 193 SER B C 1
ATOM 5855 O O . SER B 1 193 ? 1.471 16.062 1.228 1 93.12 193 SER B O 1
ATOM 5857 N N . ALA B 1 194 ? -0.483 17.188 1.154 1 91 194 ALA B N 1
ATOM 5858 C CA . ALA B 1 194 ? -1.282 15.969 1.132 1 91 194 ALA B CA 1
ATOM 5859 C C . ALA B 1 194 ? -1.673 15.594 -0.295 1 91 194 ALA B C 1
ATOM 5861 O O . ALA B 1 194 ? -2.154 14.484 -0.543 1 91 194 ALA B O 1
ATOM 5862 N N . ARG B 1 195 ? -1.47 16.406 -1.259 1 85.12 195 ARG B N 1
ATOM 5863 C CA . ARG B 1 195 ? -1.955 16.156 -2.611 1 85.12 195 ARG B CA 1
ATOM 5864 C C . ARG B 1 195 ? -1.152 15.055 -3.287 1 85.12 195 ARG B C 1
ATOM 5866 O O . ARG B 1 195 ? -0.053 14.719 -2.842 1 85.12 195 ARG B O 1
ATOM 5873 N N . ASP B 1 196 ? -1.703 14.477 -4.359 1 76.19 196 ASP B N 1
ATOM 5874 C CA . ASP B 1 196 ? -1.041 13.43 -5.133 1 76.19 196 ASP B CA 1
ATOM 5875 C C . ASP B 1 196 ? 0.08 14.016 -5.992 1 76.19 196 ASP B C 1
ATOM 5877 O O . ASP B 1 196 ? 0.18 15.227 -6.152 1 76.19 196 ASP B O 1
ATOM 5881 N N . THR B 1 197 ? 0.948 13.055 -6.348 1 74.81 197 THR B N 1
ATOM 5882 C CA . THR B 1 197 ? 1.938 13.453 -7.34 1 74.81 197 THR B CA 1
ATOM 5883 C C . THR B 1 197 ? 1.272 13.727 -8.688 1 74.81 197 THR B C 1
ATOM 5885 O O . THR B 1 197 ? 0.53 12.891 -9.203 1 74.81 197 THR B O 1
ATOM 5888 N N . ILE B 1 198 ? 1.432 14.93 -9.172 1 67.25 198 ILE B N 1
ATOM 5889 C CA . ILE B 1 198 ? 0.808 15.359 -10.422 1 67.25 198 ILE B CA 1
ATOM 5890 C C . ILE B 1 198 ? 1.81 15.234 -11.57 1 67.25 198 ILE B C 1
ATOM 5892 O O . ILE B 1 198 ? 2.893 15.82 -11.523 1 67.25 198 ILE B O 1
ATOM 5896 N N . TYR B 1 199 ? 1.49 14.211 -12.438 1 62.44 199 TYR B N 1
ATOM 5897 C CA . TYR B 1 199 ? 2.238 14.078 -13.688 1 62.44 199 TYR B CA 1
ATOM 5898 C C . TYR B 1 199 ? 1.396 14.523 -14.875 1 62.44 199 TYR B C 1
ATOM 5900 O O . TYR B 1 199 ? 0.169 14.602 -14.781 1 62.44 199 TYR B O 1
ATOM 5908 N N . PRO B 1 200 ? 2.025 15.07 -15.922 1 55.22 200 PRO B N 1
ATOM 5909 C CA . PRO B 1 200 ? 1.239 15.508 -17.078 1 55.22 200 PRO B CA 1
ATOM 5910 C C . PRO B 1 200 ? 0.193 14.477 -17.5 1 55.22 200 PRO B C 1
ATOM 5912 O O . PRO B 1 200 ? -0.931 14.844 -17.859 1 55.22 200 PRO B O 1
ATOM 5915 N N . ASP B 1 201 ? 0.521 13.258 -17.438 1 51.88 201 ASP B N 1
ATOM 5916 C CA . ASP B 1 201 ? -0.388 12.273 -18.031 1 51.88 201 ASP B CA 1
ATOM 5917 C C . ASP B 1 201 ? -0.919 11.32 -16.953 1 51.88 201 ASP B C 1
ATOM 5919 O O . ASP B 1 201 ? -1.805 10.5 -17.234 1 51.88 201 ASP B O 1
ATOM 5923 N N . LYS B 1 202 ? -0.424 11.539 -15.742 1 58.62 202 LYS B N 1
ATOM 5924 C CA . LYS B 1 202 ? -0.859 10.555 -14.75 1 58.62 202 LYS B CA 1
ATOM 5925 C C . LYS B 1 202 ? -0.677 11.094 -13.336 1 58.62 202 LYS B C 1
ATOM 5927 O O . LYS B 1 202 ? 0.134 11.992 -13.102 1 58.62 202 LYS B O 1
ATOM 5932 N N . THR B 1 203 ? -1.742 10.891 -12.453 1 55.47 203 THR B N 1
ATOM 5933 C CA . THR B 1 203 ? -1.521 11.148 -11.039 1 55.47 203 THR B CA 1
ATOM 5934 C C . THR B 1 203 ? -1.225 9.844 -10.289 1 55.47 203 THR B C 1
ATOM 5936 O O . THR B 1 203 ? -1.694 8.773 -10.688 1 55.47 203 THR B O 1
ATOM 5939 N N . ARG B 1 204 ? -0.159 9.922 -9.484 1 62.03 204 ARG B N 1
ATOM 5940 C CA . ARG B 1 204 ? 0.129 8.766 -8.641 1 62.03 204 ARG B CA 1
ATOM 5941 C C . ARG B 1 204 ? -0.026 9.109 -7.16 1 62.03 204 ARG B C 1
ATOM 5943 O O . ARG B 1 204 ? 0.517 10.109 -6.695 1 62.03 204 ARG B O 1
ATOM 5950 N N . SER B 1 205 ? -1 8.484 -6.484 1 56 205 SER B N 1
ATOM 5951 C CA . SER B 1 205 ? -1.292 8.688 -5.07 1 56 205 SER B CA 1
ATOM 5952 C C . SER B 1 205 ? -0.27 7.984 -4.184 1 56 205 SER B C 1
ATOM 5954 O O . SER B 1 205 ? -0.597 7.012 -3.502 1 56 205 SER B O 1
ATOM 5956 N N . ASP B 1 206 ? 0.898 8.609 -4.234 1 65.12 206 ASP B N 1
ATOM 5957 C CA . ASP B 1 206 ? 1.916 7.824 -3.539 1 65.12 206 ASP B CA 1
ATOM 5958 C C . ASP B 1 206 ? 2.656 8.68 -2.512 1 65.12 206 ASP B C 1
ATOM 5960 O O . ASP B 1 206 ? 3.336 8.148 -1.632 1 65.12 206 ASP B O 1
ATOM 5964 N N . ILE B 1 207 ? 2.455 9.891 -2.602 1 80.38 207 ILE B N 1
ATOM 5965 C CA . ILE B 1 207 ? 3.27 10.734 -1.731 1 80.38 207 ILE B CA 1
ATOM 5966 C C . ILE B 1 207 ? 2.365 11.609 -0.867 1 80.38 207 ILE B C 1
ATOM 5968 O O . ILE B 1 207 ? 1.482 12.305 -1.382 1 80.38 207 ILE B O 1
ATOM 5972 N N . ASP B 1 208 ? 2.414 11.594 0.403 1 92.12 208 ASP B N 1
ATOM 5973 C CA . ASP B 1 208 ? 1.785 12.469 1.388 1 92.12 208 ASP B CA 1
ATOM 5974 C C . ASP B 1 208 ? 2.766 12.844 2.496 1 92.12 208 ASP B C 1
ATOM 5976 O O . ASP B 1 208 ? 3.182 11.984 3.279 1 92.12 208 ASP B O 1
ATOM 5980 N N . PHE B 1 209 ? 3.111 14.078 2.596 1 95.5 209 PHE B N 1
ATOM 5981 C CA . PHE B 1 209 ? 4.148 14.508 3.523 1 95.5 209 PHE B CA 1
ATOM 5982 C C . PHE B 1 209 ? 3.576 14.711 4.922 1 95.5 209 PHE B C 1
ATOM 5984 O O . PHE B 1 209 ? 4.324 14.805 5.898 1 95.5 209 PHE B O 1
ATOM 5991 N N . ALA B 1 210 ? 2.258 14.75 4.973 1 97.25 210 ALA B N 1
ATOM 5992 C CA . ALA B 1 210 ? 1.628 15.094 6.246 1 97.25 210 ALA B CA 1
ATOM 5993 C C . ALA B 1 210 ? 0.954 13.875 6.867 1 97.25 210 ALA B C 1
ATOM 5995 O O . ALA B 1 210 ? 0.663 13.859 8.062 1 97.25 210 ALA B O 1
ATOM 5996 N N . HIS B 1 211 ? 0.644 12.883 6.027 1 97.12 211 HIS B N 1
ATOM 5997 C CA . HIS B 1 211 ? -0.109 11.719 6.484 1 97.12 211 HIS B CA 1
ATOM 5998 C C . HIS B 1 211 ? 0.561 10.422 6.047 1 97.12 211 HIS B C 1
ATOM 6000 O O . HIS B 1 211 ? 1.509 10.445 5.258 1 97.12 211 HIS B O 1
ATOM 6006 N N . ASP B 1 212 ? 0.176 9.367 6.648 1 96 212 ASP B N 1
ATOM 6007 C CA . ASP B 1 212 ? 0.492 8.008 6.211 1 96 212 ASP B CA 1
ATOM 6008 C C . ASP B 1 212 ? 1.943 7.656 6.527 1 96 212 ASP B C 1
ATOM 6010 O O . ASP B 1 212 ? 2.576 6.895 5.793 1 96 212 ASP B O 1
ATOM 6014 N N . GLY B 1 213 ? 2.537 8.297 7.547 1 97.69 213 GLY B N 1
ATOM 6015 C CA . GLY B 1 213 ? 3.904 8.008 7.949 1 97.69 213 GLY B CA 1
ATOM 6016 C C . GLY B 1 213 ? 4.207 8.422 9.375 1 97.69 213 GLY B C 1
ATOM 6017 O O . GLY B 1 213 ? 3.391 9.078 10.023 1 97.69 213 GLY B O 1
ATOM 6018 N N . GLN B 1 214 ? 5.422 8.062 9.828 1 98.31 214 GLN B N 1
ATOM 6019 C CA . GLN B 1 214 ? 5.793 8.266 11.219 1 98.31 214 GLN B CA 1
ATOM 6020 C C . GLN B 1 214 ? 5.852 9.75 11.57 1 98.31 214 GLN B C 1
ATOM 6022 O O . GLN B 1 214 ? 5.848 10.125 12.742 1 98.31 214 GLN B O 1
ATOM 6027 N N . GLY B 1 215 ? 5.816 10.617 10.539 1 98.62 215 GLY B N 1
ATOM 6028 C CA . GLY B 1 215 ? 5.887 12.047 10.758 1 98.62 215 GLY B CA 1
ATOM 6029 C C . GLY B 1 215 ? 4.527 12.688 10.984 1 98.62 215 GLY B C 1
ATOM 6030 O O . GLY B 1 215 ? 4.43 13.898 11.18 1 98.62 215 GLY B O 1
ATOM 6031 N N . PHE B 1 216 ? 3.41 11.883 11.07 1 98.69 216 PHE B N 1
ATOM 6032 C CA . PHE B 1 216 ? 2.047 12.391 11.164 1 98.69 216 PHE B CA 1
ATOM 6033 C C . PHE B 1 216 ? 1.895 13.312 12.375 1 98.69 216 PHE B C 1
ATOM 6035 O O . PHE B 1 216 ? 1.456 14.453 12.242 1 98.69 216 PHE B O 1
ATOM 6042 N N . PRO B 1 217 ? 2.316 12.953 13.594 1 98.81 217 PRO B N 1
ATOM 6043 C CA . PRO B 1 217 ? 2.107 13.828 14.75 1 98.81 217 PRO B CA 1
ATOM 6044 C C . PRO B 1 217 ? 3.008 15.062 14.727 1 98.81 217 PRO B C 1
ATOM 6046 O O . PRO B 1 217 ? 2.562 16.156 15.055 1 98.81 217 PRO B O 1
ATOM 6049 N N . THR B 1 218 ? 4.27 14.867 14.281 1 98.88 218 THR B N 1
ATOM 6050 C CA . THR B 1 218 ? 5.211 15.984 14.328 1 98.88 218 THR B CA 1
ATOM 6051 C C . THR B 1 218 ? 4.867 17.031 13.273 1 98.88 218 THR B C 1
ATOM 6053 O O . THR B 1 218 ? 5.023 18.234 13.5 1 98.88 218 THR B O 1
ATOM 6056 N N . TRP B 1 219 ? 4.426 16.547 12.094 1 98.81 219 TRP B N 1
ATOM 6057 C CA . TRP B 1 219 ? 4.004 17.484 11.062 1 98.81 219 TRP B CA 1
ATOM 6058 C C . TRP B 1 219 ? 2.873 18.391 11.562 1 98.81 219 TRP B C 1
ATOM 6060 O O . TRP B 1 219 ? 2.955 19.609 11.469 1 98.81 219 TRP B O 1
ATOM 6070 N N . HIS B 1 220 ? 1.846 17.75 12.133 1 98.88 220 HIS B N 1
ATOM 6071 C CA . HIS B 1 220 ? 0.675 18.516 12.562 1 98.88 220 HIS B CA 1
ATOM 6072 C C . HIS B 1 220 ? 0.99 19.359 13.789 1 98.88 220 HIS B C 1
ATOM 6074 O O . HIS B 1 220 ? 0.437 20.453 13.953 1 98.88 220 HIS B O 1
ATOM 6080 N N . ARG B 1 221 ? 1.87 18.922 14.633 1 98.75 221 ARG B N 1
ATOM 6081 C CA . ARG B 1 221 ? 2.307 19.734 15.766 1 98.75 221 ARG B CA 1
ATOM 6082 C C . ARG B 1 221 ? 2.953 21.031 15.289 1 98.75 221 ARG B C 1
ATOM 6084 O O . ARG B 1 221 ? 2.613 22.109 15.773 1 98.75 221 ARG B O 1
ATOM 6091 N N . LEU B 1 222 ? 3.885 20.906 14.359 1 98.81 222 LEU B N 1
ATOM 6092 C CA . LEU B 1 222 ? 4.52 22.125 13.836 1 98.81 222 LEU B CA 1
ATOM 6093 C C . LEU B 1 222 ? 3.496 23.016 13.141 1 98.81 222 LEU B C 1
ATOM 6095 O O . LEU B 1 222 ? 3.516 24.234 13.32 1 98.81 222 LEU B O 1
ATOM 6099 N N . TYR B 1 223 ? 2.646 22.391 12.367 1 98.62 223 TYR B N 1
ATOM 6100 C CA . TYR B 1 223 ? 1.568 23.094 11.672 1 98.62 223 TYR B CA 1
ATOM 6101 C C . TYR B 1 223 ? 0.743 23.922 12.656 1 98.62 223 TYR B C 1
ATOM 6103 O O . TYR B 1 223 ? 0.491 25.094 12.414 1 98.62 223 TYR B O 1
ATOM 6111 N N . MET B 1 224 ? 0.421 23.328 13.773 1 98.56 224 MET B N 1
ATOM 6112 C CA . MET B 1 224 ? -0.408 23.969 14.789 1 98.56 224 MET B CA 1
ATOM 6113 C C . MET B 1 224 ? 0.373 25.062 15.516 1 98.56 224 MET B C 1
ATOM 6115 O O . MET B 1 224 ? -0.188 26.094 15.883 1 98.56 224 MET B O 1
ATOM 6119 N N . LEU B 1 225 ? 1.629 24.828 15.766 1 98.5 225 LEU B N 1
ATOM 6120 C CA . LEU B 1 225 ? 2.471 25.828 16.422 1 98.5 225 LEU B CA 1
ATOM 6121 C C . LEU B 1 225 ? 2.582 27.094 15.555 1 98.5 225 LEU B C 1
ATOM 6123 O O . LEU B 1 225 ? 2.449 28.203 16.062 1 98.5 225 LEU B O 1
ATOM 6127 N N . LEU B 1 226 ? 2.785 26.859 14.297 1 98 226 LEU B N 1
ATOM 6128 C CA . LEU B 1 226 ? 2.898 27.984 13.383 1 98 226 LEU B CA 1
ATOM 6129 C C . LEU B 1 226 ? 1.569 28.734 13.258 1 98 226 LEU B C 1
ATOM 6131 O O . LEU B 1 226 ? 1.539 29.953 13.219 1 98 226 LEU B O 1
ATOM 6135 N N . TRP B 1 227 ? 0.518 27.969 13.203 1 97.94 227 TRP B N 1
ATOM 6136 C CA . TRP B 1 227 ? -0.809 28.562 13.117 1 97.94 227 TRP B CA 1
ATOM 6137 C C . TRP B 1 227 ? -1.119 29.391 14.359 1 97.94 227 TRP B C 1
ATOM 6139 O O . TRP B 1 227 ? -1.574 30.531 14.266 1 97.94 227 TRP B O 1
ATOM 6149 N N . GLU B 1 228 ? -0.879 28.812 15.523 1 98.06 228 GLU B N 1
ATOM 6150 C CA . GLU B 1 228 ? -1.099 29.5 16.797 1 98.06 228 GLU B CA 1
ATOM 6151 C C . GLU B 1 228 ? -0.295 30.781 16.875 1 98.06 228 GLU B C 1
ATOM 6153 O O . GLU B 1 228 ? -0.828 31.828 17.266 1 98.06 228 GLU B O 1
ATOM 6158 N N . ARG B 1 229 ? 0.932 30.75 16.547 1 97 229 ARG B N 1
ATOM 6159 C CA . ARG B 1 229 ? 1.783 31.938 16.562 1 97 229 ARG B CA 1
ATOM 6160 C C . ARG B 1 229 ? 1.236 33.031 15.633 1 97 229 ARG B C 1
ATOM 6162 O O . ARG B 1 229 ? 1.225 34.188 15.992 1 97 229 ARG B O 1
ATOM 6169 N N . SER B 1 230 ? 0.816 32.625 14.445 1 97.06 230 SER B N 1
ATOM 6170 C CA . SER B 1 230 ? 0.294 33.594 13.508 1 97.06 230 SER B CA 1
ATOM 6171 C C . SER B 1 230 ? -0.963 34.281 14.055 1 97.06 230 SER B C 1
ATOM 6173 O O . SER B 1 230 ? -1.158 35.469 13.875 1 97.06 230 SER B O 1
ATOM 6175 N N . LEU B 1 231 ? -1.835 33.5 14.703 1 97.94 231 LEU B N 1
ATOM 6176 C CA . LEU B 1 231 ? -3.027 34.094 15.32 1 97.94 231 LEU B CA 1
ATOM 6177 C C . LEU B 1 231 ? -2.654 35.062 16.422 1 97.94 231 LEU B C 1
ATOM 6179 O O . LEU B 1 231 ? -3.273 36.125 16.562 1 97.94 231 LEU B O 1
ATOM 6183 N N . GLN B 1 232 ? -1.682 34.656 17.234 1 97.69 232 GLN B N 1
ATOM 6184 C CA . GLN B 1 232 ? -1.188 35.531 18.281 1 97.69 232 GLN B CA 1
ATOM 6185 C C . GLN B 1 232 ? -0.712 36.875 17.719 1 97.69 232 GLN B C 1
ATOM 6187 O O . GLN B 1 232 ? -1.029 37.938 18.266 1 97.69 232 GLN B O 1
ATOM 6192 N N . GLU B 1 233 ? -0.025 36.812 16.672 1 96.31 233 GLU B N 1
ATOM 6193 C CA . GLU B 1 233 ? 0.529 38 16.047 1 96.31 233 GLU B CA 1
ATOM 6194 C C . GLU B 1 233 ? -0.574 38.875 15.445 1 96.31 233 GLU B C 1
ATOM 6196 O O . GLU B 1 233 ? -0.574 40.094 15.633 1 96.31 233 GLU B O 1
ATOM 6201 N N . ILE B 1 234 ? -1.5 38.25 14.742 1 96.88 234 ILE B N 1
ATOM 6202 C CA . ILE B 1 234 ? -2.594 38.969 14.094 1 96.88 234 ILE B CA 1
ATOM 6203 C C . ILE B 1 234 ? -3.459 39.656 15.148 1 96.88 234 ILE B C 1
ATOM 6205 O O . ILE B 1 234 ? -3.826 40.844 15.008 1 96.88 234 ILE B O 1
ATOM 6209 N N . ALA B 1 235 ? -3.709 38.938 16.234 1 97 235 ALA B N 1
ATOM 6210 C CA . ALA B 1 235 ? -4.617 39.438 17.266 1 97 235 ALA B CA 1
ATOM 6211 C C . ALA B 1 235 ? -3.869 40.25 18.312 1 97 235 ALA B C 1
ATOM 6213 O O . ALA B 1 235 ? -4.488 40.906 19.172 1 97 235 ALA B O 1
ATOM 6214 N N . LYS B 1 236 ? -2.6 40.281 18.25 1 96.25 236 LYS B N 1
ATOM 6215 C CA . LYS B 1 236 ? -1.76 40.906 19.266 1 96.25 236 LYS B CA 1
ATOM 6216 C C . LYS B 1 236 ? -2.102 40.375 20.656 1 96.25 236 LYS B C 1
ATOM 6218 O O . LYS B 1 236 ? -2.301 41.188 21.578 1 96.25 236 LYS B O 1
ATOM 6223 N N . ASP B 1 237 ? -2.266 39.094 20.734 1 97.06 237 ASP B N 1
ATOM 6224 C CA . ASP B 1 237 ? -2.564 38.375 21.969 1 97.06 237 ASP B CA 1
ATOM 6225 C C . ASP B 1 237 ? -1.597 37.219 22.188 1 97.06 237 ASP B C 1
ATOM 6227 O O . ASP B 1 237 ? -1.891 36.094 21.797 1 97.06 237 ASP B O 1
ATOM 6231 N N . ASP B 1 238 ? -0.52 37.469 22.922 1 94.38 238 ASP B N 1
ATOM 6232 C CA . ASP B 1 238 ? 0.546 36.469 23.109 1 94.38 238 ASP B CA 1
ATOM 6233 C C . ASP B 1 238 ? 0.102 35.344 24.047 1 94.38 238 ASP B C 1
ATOM 6235 O O . ASP B 1 238 ? 0.774 34.344 24.172 1 94.38 238 ASP B O 1
ATOM 6239 N N . ASN B 1 239 ? -1.047 35.5 24.578 1 94.75 239 ASN B N 1
ATOM 6240 C CA . ASN B 1 239 ? -1.514 34.5 25.547 1 94.75 239 ASN B CA 1
ATOM 6241 C C . ASN B 1 239 ? -2.557 33.594 24.938 1 94.75 239 ASN B C 1
ATOM 6243 O O . ASN B 1 239 ? -3.08 32.688 25.609 1 94.75 239 ASN B O 1
ATOM 6247 N N . LEU B 1 240 ? -2.83 33.812 23.672 1 97.06 240 LEU B N 1
ATOM 6248 C CA . LEU B 1 240 ? -3.77 32.906 23.016 1 97.06 240 LEU B CA 1
ATOM 6249 C C . LEU B 1 240 ? -3.203 31.5 22.938 1 97.06 240 LEU B C 1
ATOM 6251 O O . LEU B 1 240 ? -2.098 31.297 22.422 1 97.06 240 LEU B O 1
ATOM 6255 N N . ALA B 1 241 ? -3.861 30.547 23.484 1 97.62 241 ALA B N 1
ATOM 6256 C CA . ALA B 1 241 ? -3.586 29.125 23.344 1 97.62 241 ALA B CA 1
ATOM 6257 C C . ALA B 1 241 ? -4.699 28.438 22.562 1 97.62 241 ALA B C 1
ATOM 6259 O O . ALA B 1 241 ? -5.875 28.547 22.906 1 97.62 241 ALA B O 1
ATOM 6260 N N . VAL B 1 242 ? -4.348 27.75 21.516 1 97.38 242 VAL B N 1
ATOM 6261 C CA . VAL B 1 242 ? -5.359 27.078 20.703 1 97.38 242 VAL B CA 1
ATOM 6262 C C . VAL B 1 242 ? -6.043 26 21.547 1 97.38 242 VAL B C 1
ATOM 6264 O O . VAL B 1 242 ? -5.375 25.125 22.109 1 97.38 242 VAL B O 1
ATOM 6267 N N . PRO B 1 243 ? -7.348 26.078 21.672 1 98.12 243 PRO B N 1
ATOM 6268 C CA . PRO B 1 243 ? -8.062 25.031 22.406 1 98.12 243 PRO B CA 1
ATOM 6269 C C . PRO B 1 243 ? -8.156 23.734 21.625 1 98.12 243 PRO B C 1
ATOM 6271 O O . PRO B 1 243 ? -7.727 23.656 20.484 1 98.12 243 PRO B O 1
ATOM 6274 N N . TYR B 1 244 ? -8.586 22.656 22.359 1 97.69 244 TYR B N 1
ATOM 6275 C CA . TYR B 1 244 ? -8.844 21.375 21.703 1 97.69 244 TYR B CA 1
ATOM 6276 C C . TYR B 1 244 ? -10.297 20.969 21.875 1 97.69 244 TYR B C 1
ATOM 6278 O O . TYR B 1 244 ? -11.008 21.5 22.734 1 97.69 244 TYR B O 1
ATOM 6286 N N . TRP B 1 245 ? -10.758 20.188 20.922 1 96.75 245 TRP B N 1
ATOM 6287 C CA . TRP B 1 245 ? -12.094 19.594 20.984 1 96.75 245 TRP B CA 1
ATOM 6288 C C . TRP B 1 245 ? -12.023 18.125 21.391 1 96.75 245 TRP B C 1
ATOM 6290 O O . TRP B 1 245 ? -11.617 17.281 20.594 1 96.75 245 TRP B O 1
ATOM 6300 N N . ASP B 1 246 ? -12.43 17.828 22.609 1 96.06 246 ASP B N 1
ATOM 6301 C CA . ASP B 1 246 ? -12.523 16.438 23.047 1 96.06 246 ASP B CA 1
ATOM 6302 C C . ASP B 1 246 ? -13.75 15.758 22.453 1 96.06 246 ASP B C 1
ATOM 6304 O O . ASP B 1 246 ? -14.82 15.734 23.078 1 96.06 246 ASP B O 1
ATOM 6308 N N . TRP B 1 247 ? -13.539 15.125 21.344 1 95.69 247 TRP B N 1
ATOM 6309 C CA . TRP B 1 247 ? -14.648 14.523 20.625 1 95.69 247 TRP B CA 1
ATOM 6310 C C . TRP B 1 247 ? -15.078 13.211 21.25 1 95.69 247 TRP B C 1
ATOM 6312 O O . TRP B 1 247 ? -16.047 12.586 20.828 1 95.69 247 TRP B O 1
ATOM 6322 N N . THR B 1 248 ? -14.445 12.711 22.328 1 94.88 248 THR B N 1
ATOM 6323 C CA . THR B 1 248 ? -14.844 11.484 23 1 94.88 248 THR B CA 1
ATOM 6324 C C . THR B 1 248 ? -16.031 11.742 23.922 1 94.88 248 THR B C 1
ATOM 6326 O O . THR B 1 248 ? -16.719 10.805 24.359 1 94.88 248 THR B O 1
ATOM 6329 N N . GLU B 1 249 ? -16.25 12.953 24.25 1 90.69 249 GLU B N 1
ATOM 6330 C CA . GLU B 1 249 ? -17.281 13.305 25.234 1 90.69 249 GLU B CA 1
ATOM 6331 C C . GLU B 1 249 ? -18.672 13.109 24.656 1 90.69 249 GLU B C 1
ATOM 6333 O O . GLU B 1 249 ? -19.609 12.766 25.391 1 90.69 249 GLU B O 1
ATOM 6338 N N . HIS B 1 250 ? -18.891 13.359 23.391 1 88 250 HIS B N 1
ATOM 6339 C CA . HIS B 1 250 ? -20.188 13.227 22.719 1 88 250 HIS B CA 1
ATOM 6340 C C . HIS B 1 250 ? -20.047 12.445 21.422 1 88 250 HIS B C 1
ATOM 6342 O O . HIS B 1 250 ? -20 13.039 20.344 1 88 250 HIS B O 1
ATOM 6348 N N . PRO B 1 251 ? -20.141 11.164 21.531 1 82.69 251 PRO B N 1
ATOM 6349 C CA . PRO B 1 251 ? -19.781 10.344 20.375 1 82.69 251 PRO B CA 1
ATOM 6350 C C . PRO B 1 251 ? -20.797 10.445 19.234 1 82.69 251 PRO B C 1
ATOM 6352 O O . PRO B 1 251 ? -20.453 10.227 18.078 1 82.69 251 PRO B O 1
ATOM 6355 N N . ASN B 1 252 ? -21.969 10.828 19.422 1 83.69 252 ASN B N 1
ATOM 6356 C CA . ASN B 1 252 ? -23 10.719 18.406 1 83.69 252 ASN B CA 1
ATOM 6357 C C . ASN B 1 252 ? -23.078 11.984 17.547 1 83.69 252 ASN B C 1
ATOM 6359 O O . ASN B 1 252 ? -23.531 11.938 16.406 1 83.69 252 ASN B O 1
ATOM 6363 N N . ARG B 1 253 ? -22.859 13.133 18.25 1 83.19 253 ARG B N 1
ATOM 6364 C CA . ARG B 1 253 ? -22.938 14.391 17.516 1 83.19 253 ARG B CA 1
ATOM 6365 C C . ARG B 1 253 ? -22.016 15.445 18.141 1 83.19 253 ARG B C 1
ATOM 6367 O O . ARG B 1 253 ? -21.609 15.312 19.297 1 83.19 253 ARG B O 1
ATOM 6374 N N . CYS B 1 254 ? -21.719 16.391 17.281 1 86.06 254 CYS B N 1
ATOM 6375 C CA . CYS B 1 254 ? -21 17.547 17.828 1 86.06 254 CYS B CA 1
ATOM 6376 C C . CYS B 1 254 ? -21.844 18.266 18.875 1 86.06 254 CYS B C 1
ATOM 6378 O O . CYS B 1 254 ? -23.016 18.578 18.641 1 86.06 254 CYS B O 1
ATOM 6380 N N . ASN B 1 255 ? -21.203 18.453 20 1 87.94 255 ASN B N 1
ATOM 6381 C CA . ASN B 1 255 ? -21.906 19.125 21.094 1 87.94 255 ASN B CA 1
ATOM 6382 C C . ASN B 1 255 ? -22.484 20.453 20.625 1 87.94 255 ASN B C 1
ATOM 6384 O O . ASN B 1 255 ? -21.781 21.297 20.062 1 87.94 255 ASN B O 1
ATOM 6388 N N . THR B 1 256 ? -23.719 20.719 20.984 1 89 256 THR B N 1
ATOM 6389 C CA . THR B 1 256 ? -24.453 21.875 20.484 1 89 256 THR B CA 1
ATOM 6390 C C . THR B 1 256 ? -23.922 23.172 21.109 1 89 256 THR B C 1
ATOM 6392 O O . THR B 1 256 ? -24.172 24.266 20.594 1 89 256 THR B O 1
ATOM 6395 N N . THR B 1 257 ? -23.188 23 22.125 1 88.56 257 THR B N 1
ATOM 6396 C CA . THR B 1 257 ? -22.641 24.203 22.766 1 88.56 257 THR B CA 1
ATOM 6397 C C . THR B 1 257 ? -21.469 24.75 21.969 1 88.56 257 THR B C 1
ATOM 6399 O O . THR B 1 257 ? -21.156 25.938 22.016 1 88.56 257 THR B O 1
ATOM 6402 N N . ILE B 1 258 ? -20.859 23.859 21.234 1 90 258 ILE B N 1
ATOM 6403 C CA . ILE B 1 258 ? -19.719 24.375 20.484 1 90 258 ILE B CA 1
ATOM 6404 C C . ILE B 1 258 ? -20.062 24.406 19 1 90 258 ILE B C 1
ATOM 6406 O O . ILE B 1 258 ? -19.562 25.25 18.25 1 90 258 ILE B O 1
ATOM 6410 N N . CYS B 1 259 ? -20.906 23.453 18.562 1 93.38 259 CYS B N 1
ATOM 6411 C CA . CYS B 1 259 ? -21.438 23.5 17.203 1 93.38 259 CYS B CA 1
ATOM 6412 C C . CYS B 1 259 ? -22.734 24.281 17.141 1 93.38 259 CYS B C 1
ATOM 6414 O O . CYS B 1 259 ? -23.797 23.719 16.859 1 93.38 259 CYS B O 1
ATOM 6416 N N . SER B 1 260 ? -22.625 25.531 17.344 1 95.62 260 SER B N 1
ATOM 6417 C CA . SER B 1 260 ? -23.734 26.5 17.344 1 95.62 260 SER B CA 1
ATOM 6418 C C . SER B 1 260 ? -23.531 27.578 16.297 1 95.62 260 SER B C 1
ATOM 6420 O O . SER B 1 260 ? -22.422 27.75 15.781 1 95.62 260 SER B O 1
ATOM 6422 N N . LYS B 1 261 ? -24.516 28.359 16.062 1 95.88 261 LYS B N 1
ATOM 6423 C CA . LYS B 1 261 ? -24.438 29.391 15.047 1 95.88 261 LYS B CA 1
ATOM 6424 C C . LYS B 1 261 ? -23.453 30.484 15.438 1 95.88 261 LYS B C 1
ATOM 6426 O O . LYS B 1 261 ? -22.875 31.141 14.57 1 95.88 261 LYS B O 1
ATOM 6431 N N . ASP B 1 262 ? -23.188 30.609 16.734 1 95.75 262 ASP B N 1
ATOM 6432 C CA . ASP B 1 262 ? -22.297 31.672 17.203 1 95.75 262 ASP B CA 1
ATOM 6433 C C . ASP B 1 262 ? -20.828 31.203 17.188 1 95.75 262 ASP B C 1
ATOM 6435 O O . ASP B 1 262 ? -19.922 32.031 17.297 1 95.75 262 ASP B O 1
ATOM 6439 N N . LEU B 1 263 ? -20.625 29.906 17 1 97 263 LEU B N 1
ATOM 6440 C CA . LEU B 1 263 ? -19.281 29.359 17.109 1 97 263 LEU B CA 1
ATOM 6441 C C . LEU B 1 263 ? -18.922 28.547 15.883 1 97 263 LEU B C 1
ATOM 6443 O O . LEU B 1 263 ? -18.766 29.094 14.789 1 97 263 LEU B O 1
ATOM 6447 N N . LEU B 1 264 ? -18.953 27.219 15.992 1 96.75 264 LEU B N 1
ATOM 6448 C CA . LEU B 1 264 ? -18.406 26.375 14.922 1 96.75 264 LEU B CA 1
ATOM 6449 C C . LEU B 1 264 ? -19.484 26.062 13.883 1 96.75 264 LEU B C 1
ATOM 6451 O O . LEU B 1 264 ? -19.25 25.281 12.961 1 96.75 264 LEU B O 1
ATOM 6455 N N . GLY B 1 265 ? -20.672 26.625 14.039 1 96.75 265 GLY B N 1
ATOM 6456 C CA . GLY B 1 265 ? -21.719 26.547 13.031 1 96.75 265 GLY B CA 1
ATOM 6457 C C . GLY B 1 265 ? -22.609 25.344 13.18 1 96.75 265 GLY B C 1
ATOM 6458 O O . GLY B 1 265 ? -22.312 24.422 13.961 1 96.75 265 GLY B O 1
ATOM 6459 N N . VAL B 1 266 ? -23.75 25.391 12.531 1 96.94 266 VAL B N 1
ATOM 6460 C CA . VAL B 1 266 ? -24.734 24.328 12.492 1 96.94 266 VAL B CA 1
ATOM 6461 C C . VAL B 1 266 ? -24.953 23.859 11.055 1 96.94 266 VAL B C 1
ATOM 6463 O O . VAL B 1 266 ? -25.094 24.688 10.148 1 96.94 266 VAL B O 1
ATOM 6466 N N . THR B 1 267 ? -24.969 22.562 10.883 1 96.12 267 THR B N 1
ATOM 6467 C CA . THR B 1 267 ? -25.141 22.016 9.547 1 96.12 267 THR B CA 1
ATOM 6468 C C . THR B 1 267 ? -26.609 22.062 9.125 1 96.12 267 THR B C 1
ATOM 6470 O O . THR B 1 267 ? -27.484 21.547 9.828 1 96.12 267 THR B O 1
ATOM 6473 N N . ASN B 1 268 ? -26.844 22.781 8.016 1 96.75 268 ASN B N 1
ATOM 6474 C CA . ASN B 1 268 ? -28.156 22.672 7.402 1 96.75 268 ASN B CA 1
ATOM 6475 C C . ASN B 1 268 ? -28.438 21.234 6.93 1 96.75 268 ASN B C 1
ATOM 6477 O O . ASN B 1 268 ? -27.766 20.734 6.039 1 96.75 268 ASN B O 1
ATOM 6481 N N . GLN B 1 269 ? -29.453 20.594 7.43 1 96.06 269 GLN B N 1
ATOM 6482 C CA . GLN B 1 269 ? -29.672 19.172 7.254 1 96.06 269 GLN B CA 1
ATOM 6483 C C . GLN B 1 269 ? -30.172 18.859 5.848 1 96.06 269 GLN B C 1
ATOM 6485 O O . GLN B 1 269 ? -30.172 17.688 5.426 1 96.06 269 GLN B O 1
ATOM 6490 N N . HIS B 1 270 ? -30.516 19.812 5.07 1 96 270 HIS B N 1
ATOM 6491 C CA . HIS B 1 270 ? -30.969 19.609 3.695 1 96 270 HIS B CA 1
ATOM 6492 C C . HIS B 1 270 ? -29.812 19.797 2.713 1 96 270 HIS B C 1
ATOM 6494 O O . HIS B 1 270 ? -29.625 18.969 1.806 1 96 270 HIS B O 1
ATOM 6500 N N . SER B 1 271 ? -29 20.766 2.941 1 94.94 271 SER B N 1
ATOM 6501 C CA . SER B 1 271 ? -27.969 21.125 1.957 1 94.94 271 SER B CA 1
ATOM 6502 C C . SER B 1 271 ? -26.594 20.672 2.4 1 94.94 271 SER B C 1
ATOM 6504 O O . SER B 1 271 ? -25.688 20.531 1.58 1 94.94 271 SER B O 1
ATOM 6506 N N . GLY B 1 272 ? -26.422 20.531 3.682 1 96.5 272 GLY B N 1
ATOM 6507 C CA . GLY B 1 272 ? -25.109 20.219 4.219 1 96.5 272 GLY B CA 1
ATOM 6508 C C . GLY B 1 272 ? -24.266 21.453 4.496 1 96.5 272 GLY B C 1
ATOM 6509 O O . GLY B 1 272 ? -23.188 21.359 5.066 1 96.5 272 GLY B O 1
ATOM 6510 N N . ILE B 1 273 ? -24.766 22.625 4.117 1 97.06 273 ILE B N 1
ATOM 6511 C CA . ILE B 1 273 ? -24.031 23.891 4.305 1 97.06 273 ILE B CA 1
ATOM 6512 C C . ILE B 1 273 ? -24 24.234 5.789 1 97.06 273 ILE B C 1
ATOM 6514 O O . ILE B 1 273 ? -25.016 24.094 6.492 1 97.06 273 ILE B O 1
ATOM 6518 N N . VAL B 1 274 ? -22.875 24.656 6.281 1 97.38 274 VAL B N 1
ATOM 6519 C CA . VAL B 1 274 ? -22.719 25.047 7.676 1 97.38 274 VAL B CA 1
ATOM 6520 C C . VAL B 1 274 ? -23.109 26.516 7.848 1 97.38 274 VAL B C 1
ATOM 6522 O O . VAL B 1 274 ? -22.547 27.391 7.184 1 97.38 274 VAL B O 1
ATOM 6525 N N . GLU B 1 275 ? -24.047 26.766 8.727 1 97.38 275 GLU B N 1
ATOM 6526 C CA . GLU B 1 275 ? -24.531 28.109 9.008 1 97.38 275 GLU B CA 1
ATOM 6527 C C . GLU B 1 275 ? -23.953 28.641 10.32 1 97.38 275 GLU B C 1
ATOM 6529 O O . GLU B 1 275 ? -23.906 27.906 11.312 1 97.38 275 GLU B O 1
ATOM 6534 N N . GLY B 1 276 ? -23.5 29.891 10.25 1 96 276 GLY B N 1
ATOM 6535 C CA . GLY B 1 276 ? -22.953 30.5 11.453 1 96 276 GLY B CA 1
ATOM 6536 C C . GLY B 1 276 ? -22.594 31.953 11.273 1 96 276 GLY B C 1
ATOM 6537 O O . GLY B 1 276 ? -22.516 32.438 10.141 1 96 276 GLY B O 1
ATOM 6538 N N . LYS B 1 277 ? -22.391 32.562 12.398 1 94.44 277 LYS B N 1
ATOM 6539 C CA . LYS B 1 277 ? -22.125 33.969 12.492 1 94.44 277 LYS B CA 1
ATOM 6540 C C . LYS B 1 277 ? -21.031 34.406 11.523 1 94.44 277 LYS B C 1
ATOM 6542 O O . LYS B 1 277 ? -21.203 35.375 10.766 1 94.44 277 LYS B O 1
ATOM 6547 N N . TYR B 1 278 ? -19.969 33.781 11.453 1 94.56 278 TYR B N 1
ATOM 6548 C CA . TYR B 1 278 ? -18.844 34.094 10.57 1 94.56 278 TYR B CA 1
ATOM 6549 C C . TYR B 1 278 ? -18.844 33.219 9.344 1 94.56 278 TYR B C 1
ATOM 6551 O O . TYR B 1 278 ? -18.531 33.656 8.234 1 94.56 278 TYR B O 1
ATOM 6559 N N . LEU B 1 279 ? -19.344 32.031 9.492 1 95.69 279 LEU B N 1
ATOM 6560 C CA . LEU B 1 279 ? -19.141 30.953 8.516 1 95.69 279 LEU B CA 1
ATOM 6561 C C . LEU B 1 279 ? -20.062 31.141 7.309 1 95.69 279 LEU B C 1
ATOM 6563 O O . LEU B 1 279 ? -19.766 30.641 6.223 1 95.69 279 LEU B O 1
ATOM 6567 N N . ASP B 1 280 ? -21.078 31.922 7.434 1 94 280 ASP B N 1
ATOM 6568 C CA . ASP B 1 280 ? -22 32.219 6.34 1 94 280 ASP B CA 1
ATOM 6569 C C . ASP B 1 280 ? -21.281 32.938 5.199 1 94 280 ASP B C 1
ATOM 6571 O O . ASP B 1 280 ? -21.672 32.812 4.039 1 94 280 ASP B O 1
ATOM 6575 N N . LYS B 1 281 ? -20.203 33.562 5.527 1 92.38 281 LYS B N 1
ATOM 6576 C CA . LYS B 1 281 ? -19.516 34.375 4.539 1 92.38 281 LYS B CA 1
ATOM 6577 C C . LYS B 1 281 ? -18.188 33.75 4.133 1 92.38 281 LYS B C 1
ATOM 6579 O O . LYS B 1 281 ? -17.469 34.281 3.285 1 92.38 281 LYS B O 1
ATOM 6584 N N . TRP B 1 282 ? -17.875 32.688 4.723 1 95 282 TRP B N 1
ATOM 6585 C CA . TRP B 1 282 ? -16.562 32.062 4.48 1 95 282 TRP B CA 1
ATOM 6586 C C . TRP B 1 282 ? -16.531 31.391 3.115 1 95 282 TRP B C 1
ATOM 6588 O O . TRP B 1 282 ? -17.547 30.844 2.656 1 95 282 TRP B O 1
ATOM 6598 N N . TYR B 1 283 ? -15.422 31.469 2.48 1 95.06 283 TYR B N 1
ATOM 6599 C CA . TYR B 1 283 ? -15.125 30.703 1.282 1 95.06 283 TYR B CA 1
ATOM 6600 C C . TYR B 1 283 ? -14.141 29.562 1.592 1 95.06 283 TYR B C 1
ATOM 6602 O O . TYR B 1 283 ? -13.438 29.609 2.6 1 95.06 283 TYR B O 1
ATOM 6610 N N . VAL B 1 284 ? -14.18 28.531 0.741 1 96.31 284 VAL B N 1
ATOM 6611 C CA . VAL B 1 284 ? -13.234 27.422 0.854 1 96.31 284 VAL B CA 1
ATOM 6612 C C . VAL B 1 284 ? -12.344 27.375 -0.386 1 96.31 284 VAL B C 1
ATOM 6614 O O . VAL B 1 284 ? -12.727 27.875 -1.452 1 96.31 284 VAL B O 1
ATOM 6617 N N . ILE B 1 285 ? -11.117 26.812 -0.221 1 96 285 ILE B N 1
ATOM 6618 C CA . ILE B 1 285 ? -10.172 26.688 -1.33 1 96 285 ILE B CA 1
ATOM 6619 C C . ILE B 1 285 ? -9.656 25.25 -1.414 1 96 285 ILE B C 1
ATOM 6621 O O . ILE B 1 285 ? -9.852 24.469 -0.491 1 96 285 ILE B O 1
ATOM 6625 N N . CYS B 1 286 ? -9.055 24.891 -2.561 1 94.31 286 CYS B N 1
ATOM 6626 C CA . CYS B 1 286 ? -8.281 23.672 -2.764 1 94.31 286 CYS B CA 1
ATOM 6627 C C . CYS B 1 286 ? -9.156 22.438 -2.625 1 94.31 286 CYS B C 1
ATOM 6629 O O . CYS B 1 286 ? -8.711 21.406 -2.127 1 94.31 286 CYS B O 1
ATOM 6631 N N . THR B 1 287 ? -10.469 22.594 -2.986 1 92.12 287 THR B N 1
ATOM 6632 C CA . THR B 1 287 ? -11.359 21.438 -2.924 1 92.12 287 THR B CA 1
ATOM 6633 C C . THR B 1 287 ? -11.062 20.469 -4.062 1 92.12 287 THR B C 1
ATOM 6635 O O . THR B 1 287 ? -10.367 20.812 -5.02 1 92.12 287 THR B O 1
ATOM 6638 N N . ARG B 1 288 ? -11.531 19.219 -3.895 1 86.25 288 ARG B N 1
ATOM 6639 C CA . ARG B 1 288 ? -11.344 18.203 -4.926 1 86.25 288 ARG B CA 1
ATOM 6640 C C . ARG B 1 288 ? -11.859 18.688 -6.273 1 86.25 288 ARG B C 1
ATOM 6642 O O . ARG B 1 288 ? -11.234 18.438 -7.309 1 86.25 288 ARG B O 1
ATOM 6649 N N . GLU B 1 289 ? -12.977 19.328 -6.238 1 83.88 289 GLU B N 1
ATOM 6650 C CA . GLU B 1 289 ? -13.562 19.875 -7.461 1 83.88 289 GLU B CA 1
ATOM 6651 C C . GLU B 1 289 ? -12.656 20.938 -8.086 1 83.88 289 GLU B C 1
ATOM 6653 O O . GLU B 1 289 ? -12.445 20.938 -9.297 1 83.88 289 GLU B O 1
ATOM 6658 N N . MET B 1 290 ? -12.109 21.734 -7.234 1 85 290 MET B N 1
ATOM 6659 C CA . MET B 1 290 ? -11.305 22.859 -7.703 1 85 290 MET B CA 1
ATOM 6660 C C . MET B 1 290 ? -9.953 22.375 -8.219 1 85 290 MET B C 1
ATOM 6662 O O . MET B 1 290 ? -9.32 23.047 -9.031 1 85 290 MET B O 1
ATOM 6666 N N . THR B 1 291 ? -9.555 21.219 -7.797 1 75.12 291 THR B N 1
ATOM 6667 C CA . THR B 1 291 ? -8.227 20.734 -8.164 1 75.12 291 THR B CA 1
ATOM 6668 C C . THR B 1 291 ? -8.336 19.531 -9.109 1 75.12 291 THR B C 1
ATOM 6670 O O . THR B 1 291 ? -7.363 18.812 -9.312 1 75.12 291 THR B O 1
ATOM 6673 N N . ASP B 1 292 ? -9.453 19.297 -9.695 1 72.44 292 ASP B N 1
ATOM 6674 C CA . ASP B 1 292 ? -9.711 18.188 -10.617 1 72.44 292 ASP B CA 1
ATOM 6675 C C . ASP B 1 292 ? -9.211 16.859 -10.031 1 72.44 292 ASP B C 1
ATOM 6677 O O . ASP B 1 292 ? -8.391 16.188 -10.641 1 72.44 292 ASP B O 1
ATOM 6681 N N . ASN B 1 293 ? -9.781 16.578 -8.805 1 69.19 293 ASN B N 1
ATOM 6682 C CA . ASN B 1 293 ? -9.453 15.367 -8.07 1 69.19 293 ASN B CA 1
ATOM 6683 C C . ASN B 1 293 ? -7.953 15.273 -7.789 1 69.19 293 ASN B C 1
ATOM 6685 O O . ASN B 1 293 ? -7.328 14.25 -8.055 1 69.19 293 ASN B O 1
ATOM 6689 N N . LEU B 1 294 ? -7.406 16.453 -7.426 1 63.53 294 LEU B N 1
ATOM 6690 C CA . LEU B 1 294 ? -6.047 16.609 -6.914 1 63.53 294 LEU B CA 1
ATOM 6691 C C . LEU B 1 294 ? -5.023 16.484 -8.039 1 63.53 294 LEU B C 1
ATOM 6693 O O . LEU B 1 294 ? -3.842 16.234 -7.785 1 63.53 294 LEU B O 1
ATOM 6697 N N . THR B 1 295 ? -5.484 16.656 -9.281 1 66.69 295 THR B N 1
ATOM 6698 C CA . THR B 1 295 ? -4.574 16.547 -10.414 1 66.69 295 THR B CA 1
ATOM 6699 C C . THR B 1 295 ? -4.121 17.938 -10.867 1 66.69 295 THR B C 1
ATOM 6701 O O . THR B 1 295 ? -3.34 18.062 -11.812 1 66.69 295 THR B O 1
ATOM 6704 N N . LYS B 1 296 ? -4.75 18.969 -10.188 1 73.75 296 LYS B N 1
ATOM 6705 C CA . LYS B 1 296 ? -4.352 20.344 -10.461 1 73.75 296 LYS B CA 1
ATOM 6706 C C . LYS B 1 296 ? -3.887 21.047 -9.195 1 73.75 296 LYS B C 1
ATOM 6708 O O . LYS B 1 296 ? -4.312 20.703 -8.094 1 73.75 296 LYS B O 1
ATOM 6713 N N . LEU B 1 297 ? -3.072 22.062 -9.422 1 83.19 297 LEU B N 1
ATOM 6714 C CA . LEU B 1 297 ? -2.551 22.844 -8.305 1 83.19 297 LEU B CA 1
ATOM 6715 C C . LEU B 1 297 ? -3.631 23.75 -7.723 1 83.19 297 LEU B C 1
ATOM 6717 O O . LEU B 1 297 ? -4.508 24.219 -8.445 1 83.19 297 LEU B O 1
ATOM 6721 N N . CYS B 1 298 ? -3.561 23.953 -6.488 1 90.88 298 CYS B N 1
ATOM 6722 C CA . CYS B 1 298 ? -4.516 24.812 -5.801 1 90.88 298 CYS B CA 1
ATOM 6723 C C . CYS B 1 298 ? -4.199 26.281 -6.051 1 90.88 298 CYS B C 1
ATOM 6725 O O . CYS B 1 298 ? -3.125 26.766 -5.68 1 90.88 298 CYS B O 1
ATOM 6727 N N . ASP B 1 299 ? -5.062 26.953 -6.746 1 92.38 299 ASP B N 1
ATOM 6728 C CA . ASP B 1 299 ? -5.047 28.406 -6.855 1 92.38 299 ASP B CA 1
ATOM 6729 C C . ASP B 1 299 ? -5.82 29.062 -5.707 1 92.38 299 ASP B C 1
ATOM 6731 O O . ASP B 1 299 ? -7.047 28.922 -5.629 1 92.38 299 ASP B O 1
ATOM 6735 N N . PRO B 1 300 ? -5.082 29.797 -4.832 1 93.19 300 PRO B N 1
ATOM 6736 C CA . PRO B 1 300 ? -5.781 30.344 -3.674 1 93.19 300 PRO B CA 1
ATOM 6737 C C . PRO B 1 300 ? -6.848 31.375 -4.062 1 93.19 300 PRO B C 1
ATOM 6739 O O . PRO B 1 300 ? -7.684 31.734 -3.236 1 93.19 300 PRO B O 1
ATOM 6742 N N . ASN B 1 301 ? -6.816 31.766 -5.316 1 93 301 ASN B N 1
ATOM 6743 C CA . ASN B 1 301 ? -7.793 32.75 -5.781 1 93 301 ASN B CA 1
ATOM 6744 C C . ASN B 1 301 ? -9.062 32.094 -6.297 1 93 301 ASN B C 1
ATOM 6746 O O . ASN B 1 301 ? -10.086 32.75 -6.488 1 93 301 ASN B O 1
ATOM 6750 N N . GLU B 1 302 ? -8.938 30.859 -6.555 1 93.88 302 GLU B N 1
ATOM 6751 C CA . GLU B 1 302 ? -10.141 30.094 -6.852 1 93.88 302 GLU B CA 1
ATOM 6752 C C . GLU B 1 302 ? -10.867 29.688 -5.574 1 93.88 302 GLU B C 1
ATOM 6754 O O . GLU B 1 302 ? -10.414 28.781 -4.867 1 93.88 302 GLU B O 1
ATOM 6759 N N . ARG B 1 303 ? -11.984 30.328 -5.305 1 93.75 303 ARG B N 1
ATOM 6760 C CA . ARG B 1 303 ? -12.688 30.141 -4.039 1 93.75 303 ARG B CA 1
ATOM 6761 C C . ARG B 1 303 ? -14.156 29.812 -4.273 1 93.75 303 ARG B C 1
ATOM 6763 O O . ARG B 1 303 ? -14.727 30.172 -5.309 1 93.75 303 ARG B O 1
ATOM 6770 N N . LYS B 1 304 ? -14.719 29.125 -3.42 1 93.25 304 LYS B N 1
ATOM 6771 C CA . LYS B 1 304 ? -16.141 28.797 -3.408 1 93.25 304 LYS B CA 1
ATOM 6772 C C . LYS B 1 304 ? -16.766 29.125 -2.055 1 93.25 304 LYS B C 1
ATOM 6774 O O . LYS B 1 304 ? -16.172 28.859 -1.009 1 93.25 304 LYS B O 1
ATOM 6779 N N . ILE B 1 305 ? -17.922 29.703 -2.156 1 90.94 305 ILE B N 1
ATOM 6780 C CA . ILE B 1 305 ? -18.609 30.062 -0.92 1 90.94 305 ILE B CA 1
ATOM 6781 C C . ILE B 1 305 ? -19.234 28.812 -0.295 1 90.94 305 ILE B C 1
ATOM 6783 O O . ILE B 1 305 ? -19.781 27.969 -1.002 1 90.94 305 ILE B O 1
ATOM 6787 N N . GLY B 1 306 ? -19.078 28.812 1.019 1 90.94 306 GLY B N 1
ATOM 6788 C CA . GLY B 1 306 ? -19.844 27.812 1.75 1 90.94 306 GLY B CA 1
ATOM 6789 C C . GLY B 1 306 ? -18.984 26.688 2.273 1 90.94 306 GLY B C 1
ATOM 6790 O O . GLY B 1 306 ? -18.188 26.094 1.526 1 90.94 306 GLY B O 1
ATOM 6791 N N . LEU B 1 307 ? -19.031 26.469 3.527 1 95.06 307 LEU B N 1
ATOM 6792 C CA . LEU B 1 307 ? -18.5 25.297 4.223 1 95.06 307 LEU B CA 1
ATOM 6793 C C . LEU B 1 307 ? -19.547 24.203 4.34 1 95.06 307 LEU B C 1
ATOM 6795 O O . LEU B 1 307 ? -20.719 24.484 4.586 1 95.06 307 LEU B O 1
ATOM 6799 N N . GLU B 1 308 ? -19.156 22.984 4.055 1 96.31 308 GLU B N 1
ATOM 6800 C CA . GLU B 1 308 ? -20.109 21.875 4.125 1 96.31 308 GLU B CA 1
ATOM 6801 C C . GLU B 1 308 ? -19.656 20.812 5.113 1 96.31 308 GLU B C 1
ATOM 6803 O O . GLU B 1 308 ? -18.453 20.578 5.27 1 96.31 308 GLU B O 1
ATOM 6808 N N . ARG B 1 309 ? -20.625 20.172 5.762 1 96.88 309 ARG B N 1
ATOM 6809 C CA . ARG B 1 309 ? -20.438 19 6.609 1 96.88 309 ARG B CA 1
ATOM 6810 C C . ARG B 1 309 ? -21.531 17.969 6.371 1 96.88 309 ARG B C 1
ATOM 6812 O O . ARG B 1 309 ? -22.484 18.234 5.629 1 96.88 309 ARG B O 1
ATOM 6819 N N . ASN B 1 310 ? -21.391 16.766 6.926 1 96.19 310 ASN B N 1
ATOM 6820 C CA . ASN B 1 310 ? -22.359 15.703 6.699 1 96.19 310 ASN B CA 1
ATOM 6821 C C . ASN B 1 310 ? -23.719 16.031 7.305 1 96.19 310 ASN B C 1
ATOM 6823 O O . ASN B 1 310 ? -23.797 16.5 8.438 1 96.19 310 ASN B O 1
ATOM 6827 N N . THR B 1 311 ? -24.75 15.812 6.527 1 96.38 311 THR B N 1
ATOM 6828 C CA . THR B 1 311 ? -26.094 15.742 7.086 1 96.38 311 THR B CA 1
ATOM 6829 C C . THR B 1 311 ? -26.344 14.398 7.758 1 96.38 311 THR B C 1
ATOM 6831 O O . THR B 1 311 ? -25.562 13.453 7.57 1 96.38 311 THR B O 1
ATOM 6834 N N . GLU B 1 312 ? -27.422 14.383 8.539 1 95.12 312 GLU B N 1
ATOM 6835 C CA . GLU B 1 312 ? -27.781 13.109 9.148 1 95.12 312 GLU B CA 1
ATOM 6836 C C . GLU B 1 312 ? -28.094 12.055 8.086 1 95.12 312 GLU B C 1
ATOM 6838 O O . GLU B 1 312 ? -27.75 10.883 8.25 1 95.12 312 GLU B O 1
ATOM 6843 N N . LYS B 1 313 ? -28.734 12.438 7.078 1 96.25 313 LYS B N 1
ATOM 6844 C CA . LYS B 1 313 ? -29.062 11.531 5.984 1 96.25 313 LYS B CA 1
ATOM 6845 C C . LYS B 1 313 ? -27.797 10.977 5.328 1 96.25 313 LYS B C 1
ATOM 6847 O O . LYS B 1 313 ? -27.719 9.781 5.035 1 96.25 313 LYS B O 1
ATOM 6852 N N . GLN B 1 314 ? -26.859 11.836 5.074 1 95.25 314 GLN B N 1
ATOM 6853 C CA . GLN B 1 314 ? -25.594 11.414 4.469 1 95.25 314 GLN B CA 1
ATOM 6854 C C . GLN B 1 314 ? -24.859 10.43 5.371 1 95.25 314 GLN B C 1
ATOM 6856 O O . GLN B 1 314 ? -24.266 9.461 4.891 1 95.25 314 GLN B O 1
ATOM 6861 N N . LYS B 1 315 ? -24.844 10.641 6.633 1 94.94 315 LYS B N 1
ATOM 6862 C CA . LYS B 1 315 ? -24.219 9.727 7.582 1 94.94 315 LYS B CA 1
ATOM 6863 C C . LYS B 1 315 ? -24.875 8.344 7.531 1 94.94 315 LYS B C 1
ATOM 6865 O O . LYS B 1 315 ? -24.188 7.328 7.461 1 94.94 315 LYS B O 1
ATOM 6870 N N . LYS B 1 316 ? -26.203 8.352 7.52 1 95 316 LYS B N 1
ATOM 6871 C CA . LYS B 1 316 ? -26.953 7.098 7.465 1 95 316 LYS B CA 1
ATOM 6872 C C . LYS B 1 316 ? -26.641 6.336 6.18 1 95 316 LYS B C 1
ATOM 6874 O O . LYS B 1 316 ? -26.516 5.109 6.191 1 95 316 LYS B O 1
ATOM 6879 N N . ASN B 1 317 ? -26.578 7.051 5.148 1 94.31 317 ASN B N 1
ATOM 6880 C CA . ASN B 1 317 ? -26.266 6.426 3.867 1 94.31 317 ASN B CA 1
ATOM 6881 C C . ASN B 1 317 ? -24.875 5.793 3.877 1 94.31 317 ASN B C 1
ATOM 6883 O O . ASN B 1 317 ? -24.688 4.684 3.369 1 94.31 317 ASN B O 1
ATOM 6887 N N . LYS B 1 318 ? -23.891 6.504 4.414 1 91.44 318 LYS B N 1
ATOM 6888 C CA . LYS B 1 318 ? -22.531 5.984 4.488 1 91.44 318 LYS B CA 1
ATOM 6889 C C . LYS B 1 318 ? -22.453 4.746 5.375 1 91.44 318 LYS B C 1
ATOM 6891 O O . LYS B 1 318 ? -21.719 3.807 5.086 1 91.44 318 LYS B O 1
ATOM 6896 N N . GLU B 1 319 ? -23.219 4.766 6.41 1 91.31 319 GLU B N 1
ATOM 6897 C CA . GLU B 1 319 ? -23.312 3.594 7.277 1 91.31 319 GLU B CA 1
ATOM 6898 C C . GLU B 1 319 ? -23.875 2.393 6.531 1 91.31 319 GLU B C 1
ATOM 6900 O O . GLU B 1 319 ? -23.344 1.289 6.609 1 91.31 319 GLU B O 1
ATOM 6905 N N . LYS B 1 320 ? -24.922 2.623 5.828 1 90.62 320 LYS B N 1
ATOM 6906 C CA . LYS B 1 320 ? -25.641 1.551 5.145 1 90.62 320 LYS B CA 1
ATOM 6907 C C . LYS B 1 320 ? -24.844 1.035 3.945 1 90.62 320 LYS B C 1
ATOM 6909 O O . LYS B 1 320 ? -24.734 -0.175 3.738 1 90.62 320 LYS B O 1
ATOM 6914 N N . GLU B 1 321 ? -24.297 1.927 3.236 1 86.44 321 GLU B N 1
ATOM 6915 C CA . GLU B 1 321 ? -23.688 1.575 1.959 1 86.44 321 GLU B CA 1
ATOM 6916 C C . GLU B 1 321 ? -22.25 1.082 2.15 1 86.44 321 GLU B C 1
ATOM 6918 O O . GLU B 1 321 ? -21.812 0.153 1.469 1 86.44 321 GLU B O 1
ATOM 6923 N N . ARG B 1 322 ? -21.516 1.681 3.08 1 85.06 322 ARG B N 1
ATOM 6924 C CA . ARG B 1 322 ? -20.078 1.43 3.178 1 85.06 322 ARG B CA 1
ATOM 6925 C C . ARG B 1 322 ? -19.734 0.755 4.5 1 85.06 322 ARG B C 1
ATOM 6927 O O . ARG B 1 322 ? -18.609 0.29 4.688 1 85.06 322 ARG B O 1
ATOM 6934 N N . GLY B 1 323 ? -20.609 0.765 5.371 1 83.94 323 GLY B N 1
ATOM 6935 C CA . GLY B 1 323 ? -20.359 0.155 6.664 1 83.94 323 GLY B CA 1
ATOM 6936 C C . GLY B 1 323 ? -19.516 1.021 7.578 1 83.94 323 GLY B C 1
ATOM 6937 O O . GLY B 1 323 ? -18.875 0.514 8.492 1 83.94 323 GLY B O 1
ATOM 6938 N N . PHE B 1 324 ? -19.438 2.314 7.352 1 86.81 324 PHE B N 1
ATOM 6939 C CA . PHE B 1 324 ? -18.641 3.221 8.164 1 86.81 324 PHE B CA 1
ATOM 6940 C C . PHE B 1 324 ? -19.281 3.432 9.531 1 86.81 324 PHE B C 1
ATOM 6942 O O . PHE B 1 324 ? -20.516 3.467 9.641 1 86.81 324 PHE B O 1
ATOM 6949 N N . ILE B 1 325 ? -18.5 3.516 10.484 1 87.31 325 ILE B N 1
ATOM 6950 C CA . ILE B 1 325 ? -18.953 3.969 11.789 1 87.31 325 ILE B CA 1
ATOM 6951 C C . ILE B 1 325 ? -19.125 5.488 11.781 1 87.31 325 ILE B C 1
ATOM 6953 O O . ILE B 1 325 ? -18.172 6.223 11.562 1 87.31 325 ILE B O 1
ATOM 6957 N N . MET B 1 326 ? -20.344 5.953 11.984 1 93.88 326 MET B N 1
ATOM 6958 C CA . MET B 1 326 ? -20.625 7.379 11.844 1 93.88 326 MET B CA 1
ATOM 6959 C C . MET B 1 326 ? -20.891 8.016 13.203 1 93.88 326 MET B C 1
ATOM 6961 O O . MET B 1 326 ? -21.781 8.844 13.352 1 93.88 326 MET B O 1
ATOM 6965 N N . THR B 1 327 ? -20.125 7.547 14.242 1 95.06 327 THR B N 1
ATOM 6966 C CA . THR B 1 327 ? -20 8.195 15.547 1 95.06 327 THR B CA 1
ATOM 6967 C C . THR B 1 327 ? -18.547 8.578 15.82 1 95.06 327 THR B C 1
ATOM 6969 O O . THR B 1 327 ? -17.625 8 15.234 1 95.06 327 THR B O 1
ATOM 6972 N N . PHE B 1 328 ? -18.391 9.617 16.641 1 96.69 328 PHE B N 1
ATOM 6973 C CA . PHE B 1 328 ? -17.031 9.992 17.031 1 96.69 328 PHE B CA 1
ATOM 6974 C C . PHE B 1 328 ? -16.391 8.914 17.891 1 96.69 328 PHE B C 1
ATOM 6976 O O . PHE B 1 328 ? -17.109 8.141 18.547 1 96.69 328 PHE B O 1
ATOM 6983 N N . PRO B 1 329 ? -15.031 8.836 17.906 1 96.88 329 PRO B N 1
ATOM 6984 C CA . PRO B 1 329 ? -14.344 7.816 18.703 1 96.88 329 PRO B CA 1
ATOM 6985 C C . PRO B 1 329 ? -14.602 7.969 20.203 1 96.88 329 PRO B C 1
ATOM 6987 O O . PRO B 1 329 ? -14.922 9.062 20.672 1 96.88 329 PRO B O 1
ATOM 6990 N N . THR B 1 330 ? -14.469 6.906 20.922 1 94.81 330 THR B N 1
ATOM 6991 C CA . THR B 1 330 ? -14.703 6.887 22.359 1 94.81 330 THR B CA 1
ATOM 6992 C C . THR B 1 330 ? -13.391 6.977 23.125 1 94.81 330 THR B C 1
ATOM 6994 O O . THR B 1 330 ? -12.312 6.84 22.547 1 94.81 330 THR B O 1
ATOM 6997 N N . ASN B 1 331 ? -13.562 7.219 24.422 1 94.38 331 ASN B N 1
ATOM 6998 C CA . ASN B 1 331 ? -12.391 7.215 25.297 1 94.38 331 ASN B CA 1
ATOM 6999 C C . ASN B 1 331 ? -11.719 5.848 25.328 1 94.38 331 ASN B C 1
ATOM 7001 O O . ASN B 1 331 ? -10.492 5.754 25.453 1 94.38 331 ASN B O 1
ATOM 7005 N N . ASP B 1 332 ? -12.5 4.781 25.141 1 93.5 332 ASP B N 1
ATOM 7006 C CA . ASP B 1 332 ? -11.945 3.43 25.094 1 93.5 332 ASP B CA 1
ATOM 7007 C C . ASP B 1 332 ? -11 3.258 23.922 1 93.5 332 ASP B C 1
ATOM 7009 O O . ASP B 1 332 ? -9.969 2.584 24.031 1 93.5 332 ASP B O 1
ATOM 7013 N N . GLU B 1 333 ? -11.352 3.84 22.828 1 95.38 333 GLU B N 1
ATOM 7014 C CA . GLU B 1 333 ? -10.5 3.768 21.641 1 95.38 333 GLU B CA 1
ATOM 7015 C C . GLU B 1 333 ? -9.211 4.555 21.828 1 95.38 333 GLU B C 1
ATOM 7017 O O . GLU B 1 333 ? -8.141 4.109 21.422 1 95.38 333 GLU B O 1
ATOM 7022 N N . VAL B 1 334 ? -9.312 5.719 22.469 1 96.81 334 VAL B N 1
ATOM 7023 C CA . VAL B 1 334 ? -8.125 6.508 22.766 1 96.81 334 VAL B CA 1
ATOM 7024 C C . VAL B 1 334 ? -7.215 5.727 23.703 1 96.81 334 VAL B C 1
ATOM 7026 O O . VAL B 1 334 ? -6.004 5.648 23.484 1 96.81 334 VAL B O 1
ATOM 7029 N N . ASN B 1 335 ? -7.812 5.094 24.734 1 95.62 335 ASN B N 1
ATOM 7030 C CA . ASN B 1 335 ? -7.047 4.305 25.703 1 95.62 335 ASN B CA 1
ATOM 7031 C C . ASN B 1 335 ? -6.379 3.107 25.031 1 95.62 335 ASN B C 1
ATOM 7033 O O . ASN B 1 335 ? -5.27 2.721 25.406 1 95.62 335 ASN B O 1
ATOM 7037 N N . PHE B 1 336 ? -7.082 2.52 24.094 1 96.19 336 PHE B N 1
ATOM 7038 C CA . PHE B 1 336 ? -6.492 1.413 23.359 1 96.19 336 PHE B CA 1
ATOM 7039 C C . PHE B 1 336 ? -5.199 1.846 22.672 1 96.19 336 PHE B C 1
ATOM 7041 O O . PHE B 1 336 ? -4.188 1.146 22.75 1 96.19 336 PHE B O 1
ATOM 7048 N N . ALA B 1 337 ? -5.219 3.006 22.047 1 97.25 337 ALA B N 1
ATOM 7049 C CA . ALA B 1 337 ? -4.031 3.527 21.375 1 97.25 337 ALA B CA 1
ATOM 7050 C C . ALA B 1 337 ? -2.891 3.742 22.359 1 97.25 337 ALA B C 1
ATOM 7052 O O . ALA B 1 337 ? -1.737 3.422 22.062 1 97.25 337 ALA B O 1
ATOM 7053 N N . LEU B 1 338 ? -3.191 4.203 23.5 1 97 338 LEU B N 1
ATOM 7054 C CA . LEU B 1 338 ? -2.201 4.598 24.5 1 97 338 LEU B CA 1
ATOM 7055 C C . LEU B 1 338 ? -1.619 3.377 25.203 1 97 338 LEU B C 1
ATOM 7057 O O . LEU B 1 338 ? -0.724 3.504 26.031 1 97 338 LEU B O 1
ATOM 7061 N N . ARG B 1 339 ? -2.039 2.141 24.891 1 95 339 ARG B N 1
ATOM 7062 C CA . ARG B 1 339 ? -1.474 0.924 25.469 1 95 339 ARG B CA 1
ATOM 7063 C C . ARG B 1 339 ? -0.222 0.492 24.719 1 95 339 ARG B C 1
ATOM 7065 O O . ARG B 1 339 ? 0.562 -0.319 25.219 1 95 339 ARG B O 1
ATOM 7072 N N . PHE B 1 340 ? -0.095 0.986 23.562 1 96.38 340 PHE B N 1
ATOM 7073 C CA . PHE B 1 340 ? 1.003 0.533 22.719 1 96.38 340 PHE B CA 1
ATOM 7074 C C . PHE B 1 340 ? 2.262 1.35 22.984 1 96.38 340 PHE B C 1
ATOM 7076 O O . PHE B 1 340 ? 2.293 2.555 22.719 1 96.38 340 PHE B O 1
ATOM 7083 N N . GLU B 1 341 ? 3.301 0.717 23.391 1 95.94 341 GLU B N 1
ATOM 7084 C CA . GLU B 1 341 ? 4.57 1.382 23.672 1 95.94 341 GLU B CA 1
ATOM 7085 C C . GLU B 1 341 ? 5.336 1.663 22.375 1 95.94 341 GLU B C 1
ATOM 7087 O O . GLU B 1 341 ? 6.066 2.652 22.281 1 95.94 341 GLU B O 1
ATOM 7092 N N . SER B 1 342 ? 5.195 0.731 21.391 1 95.88 342 SER B N 1
ATOM 7093 C CA . SER B 1 342 ? 5.84 0.963 20.109 1 95.88 342 SER B CA 1
ATOM 7094 C C . SER B 1 342 ? 5.234 2.166 19.391 1 95.88 342 SER B C 1
ATOM 7096 O O . SER B 1 342 ? 4.027 2.205 19.156 1 95.88 342 SER B O 1
ATOM 7098 N N . TYR B 1 343 ? 6.074 3.127 19.094 1 98.25 343 TYR B N 1
ATOM 7099 C CA . TYR B 1 343 ? 5.586 4.332 18.438 1 98.25 343 TYR B CA 1
ATOM 7100 C C . TYR B 1 343 ? 5.074 4.02 17.031 1 98.25 343 TYR B C 1
ATOM 7102 O O . TYR B 1 343 ? 3.953 4.383 16.672 1 98.25 343 TYR B O 1
ATOM 7110 N N . ASP B 1 344 ? 5.887 3.379 16.203 1 97.88 344 ASP B N 1
ATOM 7111 C CA . ASP B 1 344 ? 5.625 2.932 14.844 1 97.88 344 ASP B CA 1
ATOM 7112 C C . ASP B 1 344 ? 6.422 1.672 14.516 1 97.88 344 ASP B C 1
ATOM 7114 O O . ASP B 1 344 ? 7.328 1.294 15.266 1 97.88 344 ASP B O 1
ATOM 7118 N N . LEU B 1 345 ? 6.039 0.965 13.539 1 96.56 345 LEU B N 1
ATOM 7119 C CA . LEU B 1 345 ? 6.73 -0.239 13.086 1 96.56 345 LEU B CA 1
ATOM 7120 C C . LEU B 1 345 ? 6.809 -0.28 11.57 1 96.56 345 LEU B C 1
ATOM 7122 O O . LEU B 1 345 ? 5.996 0.351 10.883 1 96.56 345 LEU B O 1
ATOM 7126 N N . PRO B 1 346 ? 7.781 -1.001 11 1 95.94 346 PRO B N 1
ATOM 7127 C CA . PRO B 1 346 ? 7.832 -1.123 9.539 1 95.94 346 PRO B CA 1
ATOM 7128 C C . PRO B 1 346 ? 6.539 -1.686 8.953 1 95.94 346 PRO B C 1
ATOM 7130 O O . PRO B 1 346 ? 5.895 -2.533 9.57 1 95.94 346 PRO B O 1
ATOM 7133 N N . PRO B 1 347 ? 6.133 -1.133 7.801 1 96.62 347 PRO B N 1
ATOM 7134 C CA . PRO B 1 347 ? 6.91 -0.308 6.875 1 96.62 347 PRO B CA 1
ATOM 7135 C C . PRO B 1 347 ? 6.773 1.187 7.156 1 96.62 347 PRO B C 1
ATOM 7137 O O . PRO B 1 347 ? 6.961 2.008 6.254 1 96.62 347 PRO B O 1
ATOM 7140 N N . TYR B 1 348 ? 6.344 1.607 8.352 1 97.56 348 TYR B N 1
ATOM 7141 C CA . TYR B 1 348 ? 6.246 2.975 8.852 1 97.56 348 TYR B CA 1
ATOM 7142 C C . TYR B 1 348 ? 5.293 3.799 7.992 1 97.56 348 TYR B C 1
ATOM 7144 O O . TYR B 1 348 ? 5.547 4.977 7.73 1 97.56 348 TYR B O 1
ATOM 7152 N N . SER B 1 349 ? 4.305 3.168 7.406 1 96.5 349 SER B N 1
ATOM 7153 C CA . SER B 1 349 ? 3.266 3.764 6.57 1 96.5 349 SER B CA 1
ATOM 7154 C C . SER B 1 349 ? 1.874 3.439 7.109 1 96.5 349 SER B C 1
ATOM 7156 O O . SER B 1 349 ? 1.737 2.906 8.211 1 96.5 349 SER B O 1
ATOM 7158 N N . LYS B 1 350 ? 0.832 3.799 6.379 1 96.19 350 LYS B N 1
ATOM 7159 C CA . LYS B 1 350 ? -0.542 3.52 6.785 1 96.19 350 LYS B CA 1
ATOM 7160 C C . LYS B 1 350 ? -0.801 2.018 6.848 1 96.19 350 LYS B C 1
ATOM 7162 O O . LYS B 1 350 ? -1.833 1.581 7.363 1 96.19 350 LYS B O 1
ATOM 7167 N N . GLU B 1 351 ? 0.201 1.231 6.379 1 95.69 351 GLU B N 1
ATOM 7168 C CA . GLU B 1 351 ? 0.02 -0.215 6.312 1 95.69 351 GLU B CA 1
ATOM 7169 C C . GLU B 1 351 ? 0.564 -0.896 7.566 1 95.69 351 GLU B C 1
ATOM 7171 O O . GLU B 1 351 ? 0.442 -2.113 7.719 1 95.69 351 GLU B O 1
ATOM 7176 N N . SER B 1 352 ? 1.157 -0.159 8.531 1 96.31 352 SER B N 1
ATOM 7177 C CA . SER B 1 352 ? 1.736 -0.708 9.75 1 96.31 352 SER B CA 1
ATOM 7178 C C . SER B 1 352 ? 0.651 -1.147 10.727 1 96.31 352 SER B C 1
ATOM 7180 O O . SER B 1 352 ? -0.412 -0.527 10.805 1 96.31 352 SER B O 1
ATOM 7182 N N . SER B 1 353 ? 0.892 -2.246 11.469 1 96 353 SER B N 1
ATOM 7183 C CA . SER B 1 353 ? -0.014 -2.768 12.484 1 96 353 SER B CA 1
ATOM 7184 C C . SER B 1 353 ? 0.623 -2.715 13.875 1 96 353 SER B C 1
ATOM 7186 O O . SER B 1 353 ? 1.844 -2.598 14 1 96 353 SER B O 1
ATOM 7188 N N . CYS B 1 354 ? -0.215 -2.666 14.883 1 96.38 354 CYS B N 1
ATOM 7189 C CA . CYS B 1 354 ? 0.164 -2.916 16.266 1 96.38 354 CYS B CA 1
ATOM 7190 C C . CYS B 1 354 ? 1.144 -1.859 16.766 1 96.38 354 CYS B C 1
ATOM 7192 O O . CYS B 1 354 ? 2.186 -2.191 17.344 1 96.38 354 CYS B O 1
ATOM 7194 N N . ASN B 1 355 ? 0.886 -0.605 16.469 1 97.25 355 ASN B N 1
ATOM 7195 C CA . ASN B 1 355 ? 1.688 0.513 16.953 1 97.25 355 ASN B CA 1
ATOM 7196 C C . ASN B 1 355 ? 0.823 1.731 17.25 1 97.25 355 ASN B C 1
ATOM 7198 O O . ASN B 1 355 ? -0.289 1.854 16.734 1 97.25 355 ASN B O 1
ATOM 7202 N N . PHE B 1 356 ? 1.295 2.615 18.062 1 98.44 356 PHE B N 1
ATOM 7203 C CA . PHE B 1 356 ? 0.568 3.787 18.531 1 98.44 356 PHE B CA 1
ATOM 7204 C C . PHE B 1 356 ? 0.248 4.727 17.375 1 98.44 356 PHE B C 1
ATOM 7206 O O . PHE B 1 356 ? -0.9 5.145 17.203 1 98.44 356 PHE B O 1
ATOM 7213 N N . ARG B 1 357 ? 1.241 5.109 16.594 1 98.69 357 ARG B N 1
ATOM 7214 C CA . ARG B 1 357 ? 1.118 6.16 15.594 1 98.69 357 ARG B CA 1
ATOM 7215 C C . ARG B 1 357 ? 0.013 5.836 14.594 1 98.69 357 ARG B C 1
ATOM 7217 O O . ARG B 1 357 ? -0.833 6.684 14.297 1 98.69 357 ARG B O 1
ATOM 7224 N N . ASN B 1 358 ? -0 4.602 14.094 1 98.25 358 ASN B N 1
ATOM 7225 C CA . ASN B 1 358 ? -0.974 4.262 13.062 1 98.25 358 ASN B CA 1
ATOM 7226 C C . ASN B 1 358 ? -2.371 4.082 13.648 1 98.25 358 ASN B C 1
ATOM 7228 O O . ASN B 1 358 ? -3.371 4.344 12.977 1 98.25 358 ASN B O 1
ATOM 7232 N N . ILE B 1 359 ? -2.486 3.662 14.938 1 98.5 359 ILE B N 1
ATOM 7233 C CA . ILE B 1 359 ? -3.775 3.631 15.625 1 98.5 359 ILE B CA 1
ATOM 7234 C C . ILE B 1 359 ? -4.297 5.055 15.805 1 98.5 359 ILE B C 1
ATOM 7236 O O . ILE B 1 359 ? -5.465 5.332 15.523 1 98.5 359 ILE B O 1
ATOM 7240 N N . LEU B 1 360 ? -3.42 5.941 16.219 1 98.75 360 LEU B N 1
ATOM 7241 C CA . LEU B 1 360 ? -3.779 7.344 16.391 1 98.75 360 LEU B CA 1
ATOM 7242 C C . LEU B 1 360 ? -4.277 7.949 15.086 1 98.75 360 LEU B C 1
ATOM 7244 O O . LEU B 1 360 ? -5.293 8.648 15.062 1 98.75 360 LEU B O 1
ATOM 7248 N N . GLU B 1 361 ? -3.561 7.707 13.945 1 98.25 361 GLU B N 1
ATOM 7249 C CA . GLU B 1 361 ? -3.934 8.273 12.656 1 98.25 361 GLU B CA 1
ATOM 7250 C C . GLU B 1 361 ? -5.258 7.703 12.156 1 98.25 361 GLU B C 1
ATOM 7252 O O . GLU B 1 361 ? -6.023 8.391 11.484 1 98.25 361 GLU B O 1
ATOM 7257 N N . GLY B 1 362 ? -5.469 6.391 12.477 1 97.94 362 GLY B N 1
ATOM 7258 C CA . GLY B 1 362 ? -6.82 5.887 12.305 1 97.94 362 GLY B CA 1
ATOM 7259 C C . GLY B 1 362 ? -6.941 4.867 11.188 1 97.94 362 GLY B C 1
ATOM 7260 O O . GLY B 1 362 ? -8.023 4.668 10.633 1 97.94 362 GLY B O 1
ATOM 7261 N N . TYR B 1 363 ? -5.797 4.137 10.836 1 96.5 363 TYR B N 1
ATOM 7262 C CA . TYR B 1 363 ? -5.84 3.127 9.781 1 96.5 363 TYR B CA 1
ATOM 7263 C C . TYR B 1 363 ? -5.945 1.727 10.375 1 96.5 363 TYR B C 1
ATOM 7265 O O . TYR B 1 363 ? -5.992 0.737 9.641 1 96.5 363 TYR B O 1
ATOM 7273 N N . VAL B 1 364 ? -5.977 1.602 11.648 1 96.38 364 VAL B N 1
ATOM 7274 C CA . VAL B 1 364 ? -5.867 0.337 12.375 1 96.38 364 VAL B CA 1
ATOM 7275 C C . VAL B 1 364 ? -7.133 0.101 13.195 1 96.38 364 VAL B C 1
ATOM 7277 O O . VAL B 1 364 ? -7.684 1.037 13.781 1 96.38 364 VAL B O 1
ATOM 7280 N N . SER B 1 365 ? -7.547 -1.183 13.289 1 94.94 365 SER B N 1
ATOM 7281 C CA . SER B 1 365 ? -8.68 -1.566 14.133 1 94.94 365 SER B CA 1
ATOM 7282 C C . SER B 1 365 ? -8.375 -1.327 15.609 1 94.94 365 SER B C 1
ATOM 7284 O O . SER B 1 365 ? -7.359 -1.807 16.125 1 94.94 365 SER B O 1
ATOM 7286 N N . THR B 1 366 ? -9.273 -0.597 16.266 1 95 366 THR B N 1
ATOM 7287 C CA . THR B 1 366 ? -9.086 -0.358 17.688 1 95 366 THR B CA 1
ATOM 7288 C C . THR B 1 366 ? -9.586 -1.548 18.5 1 95 366 THR B C 1
ATOM 7290 O O . THR B 1 366 ? -9.641 -1.482 19.734 1 95 366 THR B O 1
ATOM 7293 N N . LYS B 1 367 ? -9.969 -2.586 17.828 1 92.31 367 LYS B N 1
ATOM 7294 C CA . LYS B 1 367 ? -10.344 -3.834 18.5 1 92.31 367 LYS B CA 1
ATOM 7295 C C . LYS B 1 367 ? -9.211 -4.848 18.438 1 92.31 367 LYS B C 1
ATOM 7297 O O . LYS B 1 367 ? -8.914 -5.516 19.438 1 92.31 367 LYS B O 1
ATOM 7302 N N . THR B 1 368 ? -8.477 -4.887 17.328 1 94.5 368 THR B N 1
ATOM 7303 C CA . THR B 1 368 ? -7.504 -5.953 17.141 1 94.5 368 THR B CA 1
ATOM 7304 C C . THR B 1 368 ? -6.082 -5.398 17.141 1 94.5 368 THR B C 1
ATOM 7306 O O . THR B 1 368 ? -5.129 -6.125 17.438 1 94.5 368 THR B O 1
ATOM 7309 N N . GLY B 1 369 ? -5.934 -4.145 16.781 1 96.38 369 GLY B N 1
ATOM 7310 C CA . GLY B 1 369 ? -4.613 -3.551 16.672 1 96.38 369 GLY B CA 1
ATOM 7311 C C . GLY B 1 369 ? -3.969 -3.787 15.32 1 96.38 369 GLY B C 1
ATOM 7312 O O . GLY B 1 369 ? -2.834 -3.365 15.078 1 96.38 369 GLY B O 1
ATOM 7313 N N . TYR B 1 370 ? -4.723 -4.445 14.344 1 96.81 370 TYR B N 1
ATOM 7314 C CA . TYR B 1 370 ? -4.172 -4.742 13.023 1 96.81 370 TYR B CA 1
ATOM 7315 C C . TYR B 1 370 ? -4.719 -3.785 11.977 1 96.81 370 TYR B C 1
ATOM 7317 O O . TYR B 1 370 ? -5.859 -3.334 12.07 1 96.81 370 TYR B O 1
ATOM 7325 N N . ARG B 1 371 ? -3.873 -3.451 10.969 1 97.06 371 ARG B N 1
ATOM 7326 C CA . ARG B 1 371 ? -4.266 -2.691 9.789 1 97.06 371 ARG B CA 1
ATOM 7327 C C . ARG B 1 371 ? -5.324 -3.438 8.984 1 97.06 371 ARG B C 1
ATOM 7329 O O . ARG B 1 371 ? -5.145 -4.609 8.648 1 97.06 371 ARG B O 1
ATOM 7336 N N . LEU B 1 372 ? -6.414 -2.826 8.727 1 91.94 372 LEU B N 1
ATOM 7337 C CA . LEU B 1 372 ? -7.438 -3.254 7.785 1 91.94 372 LEU B CA 1
ATOM 7338 C C . LEU B 1 372 ? -7.82 -2.119 6.844 1 91.94 372 LEU B C 1
ATOM 7340 O O . LEU B 1 372 ? -8.156 -1.019 7.293 1 91.94 372 LEU B O 1
ATOM 7344 N N . PRO B 1 373 ? -7.703 -2.256 5.523 1 88.56 373 PRO B N 1
ATOM 7345 C CA . PRO B 1 373 ? -7.84 -1.157 4.562 1 88.56 373 PRO B CA 1
ATOM 7346 C C . PRO B 1 373 ? -9.164 -0.412 4.707 1 88.56 373 PRO B C 1
ATOM 7348 O O . PRO B 1 373 ? -9.227 0.793 4.449 1 88.56 373 PRO B O 1
ATOM 7351 N N . ASN B 1 374 ? -10.281 -0.911 5.086 1 85.25 374 ASN B N 1
ATOM 7352 C CA . ASN B 1 374 ? -11.555 -0.19 5.121 1 85.25 374 ASN B CA 1
ATOM 7353 C C . ASN B 1 374 ? -11.914 0.235 6.539 1 85.25 374 ASN B C 1
ATOM 7355 O O . ASN B 1 374 ? -13.039 0.66 6.797 1 85.25 374 ASN B O 1
ATOM 7359 N N . VAL B 1 375 ? -10.875 0.221 7.391 1 88.62 375 VAL B N 1
ATOM 7360 C CA . VAL B 1 375 ? -11.102 0.653 8.766 1 88.62 375 VAL B CA 1
ATOM 7361 C C . VAL B 1 375 ? -10.609 2.09 8.945 1 88.62 375 VAL B C 1
ATOM 7363 O O . VAL B 1 375 ? -9.547 2.457 8.438 1 88.62 375 VAL B O 1
ATOM 7366 N N . HIS B 1 376 ? -11.469 2.877 9.555 1 92.25 376 HIS B N 1
ATOM 7367 C CA . HIS B 1 376 ? -11.148 4.25 9.93 1 92.25 376 HIS B CA 1
ATOM 7368 C C . HIS B 1 376 ? -11.508 4.52 11.383 1 92.25 376 HIS B C 1
ATOM 7370 O O . HIS B 1 376 ? -12.688 4.523 11.742 1 92.25 376 HIS B O 1
ATOM 7376 N N . THR B 1 377 ? -10.539 4.754 12.125 1 95.81 377 THR B N 1
ATOM 7377 C CA . THR B 1 377 ? -10.742 4.961 13.555 1 95.81 377 THR B CA 1
ATOM 7378 C C . THR B 1 377 ? -10.086 6.258 14.016 1 95.81 377 THR B C 1
ATOM 7380 O O . THR B 1 377 ? -9.539 7.004 13.203 1 95.81 377 THR B O 1
ATOM 7383 N N . LEU B 1 378 ? -10.32 6.645 15.273 1 97.69 378 LEU B N 1
ATOM 7384 C CA . LEU B 1 378 ? -9.734 7.789 15.961 1 97.69 378 LEU B CA 1
ATOM 7385 C C . LEU B 1 378 ? -9.672 9.008 15.047 1 97.69 378 LEU B C 1
ATOM 7387 O O . LEU B 1 378 ? -10.703 9.477 14.562 1 97.69 378 LEU B O 1
ATOM 7391 N N . HIS B 1 379 ? -8.422 9.531 14.656 1 98.44 379 HIS B N 1
ATOM 7392 C CA . HIS B 1 379 ? -8.273 10.766 13.883 1 98.44 379 HIS B CA 1
ATOM 7393 C C . HIS B 1 379 ? -9.094 10.711 12.602 1 98.44 379 HIS B C 1
ATOM 7395 O O . HIS B 1 379 ? -9.867 11.625 12.32 1 98.44 379 HIS B O 1
ATOM 7401 N N . ASN B 1 380 ? -8.938 9.625 11.828 1 97.38 380 ASN B N 1
ATOM 7402 C CA . ASN B 1 380 ? -9.617 9.5 10.547 1 97.38 380 ASN B CA 1
ATOM 7403 C C . ASN B 1 380 ? -11.133 9.469 10.711 1 97.38 380 ASN B C 1
ATOM 7405 O O . ASN B 1 380 ? -11.867 10.023 9.891 1 97.38 380 ASN B O 1
ATOM 7409 N N . GLN B 1 381 ? -11.609 8.82 11.766 1 96.81 381 GLN B N 1
ATOM 7410 C CA . GLN B 1 381 ? -13.047 8.672 12 1 96.81 381 GLN B CA 1
ATOM 7411 C C . GLN B 1 381 ? -13.711 10.039 12.188 1 96.81 381 GLN B C 1
ATOM 7413 O O . GLN B 1 381 ? -14.828 10.258 11.719 1 96.81 381 GLN B O 1
ATOM 7418 N N . VAL B 1 382 ? -13.062 10.953 12.844 1 97.25 382 VAL B N 1
ATOM 7419 C CA . VAL B 1 382 ? -13.602 12.289 13.086 1 97.25 382 VAL B CA 1
ATOM 7420 C C . VAL B 1 382 ? -13.766 13.023 11.758 1 97.25 382 VAL B C 1
ATOM 7422 O O . VAL B 1 382 ? -14.781 13.695 11.531 1 97.25 382 VAL B O 1
ATOM 7425 N N . HIS B 1 383 ? -12.82 12.906 10.875 1 97 383 HIS B N 1
ATOM 7426 C CA . HIS B 1 383 ? -12.93 13.484 9.539 1 97 383 HIS B CA 1
ATOM 7427 C C . HIS B 1 383 ? -14.148 12.922 8.797 1 97 383 HIS B C 1
ATOM 7429 O O . HIS B 1 383 ? -14.914 13.68 8.203 1 97 383 HIS B O 1
ATOM 7435 N N . ILE B 1 384 ? -14.312 11.617 8.891 1 95.56 384 ILE B N 1
ATOM 7436 C CA . ILE B 1 384 ? -15.352 10.93 8.141 1 95.56 384 ILE B CA 1
ATOM 7437 C C . ILE B 1 384 ? -16.719 11.297 8.703 1 95.56 384 ILE B C 1
ATOM 7439 O O . ILE B 1 384 ? -17.656 11.594 7.953 1 95.56 384 ILE B O 1
ATOM 7443 N N . VAL B 1 385 ? -16.875 11.336 10.039 1 96.06 385 VAL B N 1
ATOM 7444 C CA . VAL B 1 385 ? -18.141 11.625 10.695 1 96.06 385 VAL B CA 1
ATOM 7445 C C . VAL B 1 385 ? -18.562 13.07 10.43 1 96.06 385 VAL B C 1
ATOM 7447 O O . VAL B 1 385 ? -19.719 13.352 10.148 1 96.06 385 VAL B O 1
ATOM 7450 N N . THR B 1 386 ? -17.547 14.008 10.594 1 95.94 386 THR B N 1
ATOM 7451 C CA . THR B 1 386 ? -17.844 15.406 10.312 1 95.94 386 THR B CA 1
ATOM 7452 C C . THR B 1 386 ? -18.219 15.609 8.844 1 95.94 386 THR B C 1
ATOM 7454 O O . THR B 1 386 ? -19.188 16.297 8.531 1 95.94 386 THR B O 1
ATOM 7457 N N . GLY B 1 387 ? -17.531 15 7.938 1 95.19 387 GLY B N 1
ATOM 7458 C CA . GLY B 1 387 ? -17.828 14.953 6.516 1 95.19 387 GLY B CA 1
ATOM 7459 C C . GLY B 1 387 ? -17.688 16.297 5.832 1 95.19 387 GLY B C 1
ATOM 7460 O O . GLY B 1 387 ? -17.078 17.219 6.383 1 95.19 387 GLY B O 1
ATOM 7461 N N . GLY B 1 388 ? -18.203 16.438 4.578 1 94.62 388 GLY B N 1
ATOM 7462 C CA . GLY B 1 388 ? -18.047 17.641 3.795 1 94.62 388 GLY B CA 1
ATOM 7463 C C . GLY B 1 388 ? -16.594 17.984 3.512 1 94.62 388 GLY B C 1
ATOM 7464 O O . GLY B 1 388 ? -15.828 17.141 3.039 1 94.62 388 GLY B O 1
ATOM 7465 N N . ILE B 1 389 ? -16.234 19.141 3.887 1 94.38 389 ILE B N 1
ATOM 7466 C CA . ILE B 1 389 ? -14.883 19.609 3.639 1 94.38 389 ILE B CA 1
ATOM 7467 C C . ILE B 1 389 ? -13.906 18.859 4.543 1 94.38 389 ILE B C 1
ATOM 7469 O O . ILE B 1 389 ? -12.812 18.5 4.113 1 94.38 389 ILE B O 1
ATOM 7473 N N . MET B 1 390 ? -14.305 18.594 5.746 1 94.31 390 MET B N 1
ATOM 7474 C CA . MET B 1 390 ? -13.492 17.844 6.703 1 94.31 390 MET B CA 1
ATOM 7475 C C . MET B 1 390 ? -13.227 16.422 6.207 1 94.31 390 MET B C 1
ATOM 7477 O O . MET B 1 390 ? -12.227 15.812 6.574 1 94.31 390 MET B O 1
ATOM 7481 N N . GLY B 1 391 ? -14.141 15.938 5.391 1 93.44 391 GLY B N 1
ATOM 7482 C CA . GLY B 1 391 ? -14.031 14.562 4.93 1 93.44 391 GLY B CA 1
ATOM 7483 C C . GLY B 1 391 ? -13.023 14.391 3.811 1 93.44 391 GLY B C 1
ATOM 7484 O O . GLY B 1 391 ? -12.633 13.266 3.486 1 93.44 391 GLY B O 1
ATOM 7485 N N . ASP B 1 392 ? -12.602 15.484 3.297 1 91.12 392 ASP B N 1
ATOM 7486 C CA . ASP B 1 392 ? -11.586 15.484 2.254 1 91.12 392 ASP B CA 1
ATOM 7487 C C . ASP B 1 392 ? -10.234 15.945 2.805 1 91.12 392 ASP B C 1
ATOM 7489 O O . ASP B 1 392 ? -10.023 17.141 3.035 1 91.12 392 ASP B O 1
ATOM 7493 N N . VAL B 1 393 ? -9.305 15.102 2.828 1 88.88 393 VAL B N 1
ATOM 7494 C CA . VAL B 1 393 ? -8.078 15.266 3.6 1 88.88 393 VAL B CA 1
ATOM 7495 C C . VAL B 1 393 ? -7.328 16.516 3.131 1 88.88 393 VAL B C 1
ATOM 7497 O O . VAL B 1 393 ? -7.027 17.406 3.932 1 88.88 393 VAL B O 1
ATOM 7500 N N . PRO B 1 394 ? -7.137 16.719 1.822 1 88.88 394 PRO B N 1
ATOM 7501 C CA . PRO B 1 394 ? -6.289 17.859 1.434 1 88.88 394 PRO B CA 1
ATOM 7502 C C . PRO B 1 394 ? -6.902 19.203 1.787 1 88.88 394 PRO B C 1
ATOM 7504 O O . PRO B 1 394 ? -6.184 20.141 2.152 1 88.88 394 PRO B O 1
ATOM 7507 N N . SER B 1 395 ? -8.227 19.281 1.755 1 92.81 395 SER B N 1
ATOM 7508 C CA . SER B 1 395 ? -8.891 20.562 1.96 1 92.81 395 SER B CA 1
ATOM 7509 C C . SER B 1 395 ? -9.539 20.641 3.334 1 92.81 395 SER B C 1
ATOM 7511 O O . SER B 1 395 ? -10.242 21.609 3.645 1 92.81 395 SER B O 1
ATOM 7513 N N . ALA B 1 396 ? -9.312 19.688 4.176 1 96.81 396 ALA B N 1
ATOM 7514 C CA . ALA B 1 396 ? -10.016 19.562 5.453 1 96.81 396 ALA B CA 1
ATOM 7515 C C . ALA B 1 396 ? -9.781 20.797 6.328 1 96.81 396 ALA B C 1
ATOM 7517 O O . ALA B 1 396 ? -10.664 21.203 7.09 1 96.81 396 ALA B O 1
ATOM 7518 N N . SER B 1 397 ? -8.688 21.453 6.16 1 97.44 397 SER B N 1
ATOM 7519 C CA . SER B 1 397 ? -8.297 22.531 7.055 1 97.44 397 SER B CA 1
ATOM 7520 C C . SER B 1 397 ? -9.047 23.812 6.727 1 97.44 397 SER B C 1
ATOM 7522 O O . SER B 1 397 ? -8.938 24.812 7.445 1 97.44 397 SER B O 1
ATOM 7524 N N . ASN B 1 398 ? -9.891 23.797 5.688 1 97.81 398 ASN B N 1
ATOM 7525 C CA . ASN B 1 398 ? -10.828 24.906 5.48 1 97.81 398 ASN B CA 1
ATOM 7526 C C . ASN B 1 398 ? -11.781 25.062 6.66 1 97.81 398 ASN B C 1
ATOM 7528 O O . ASN B 1 398 ? -12.258 26.156 6.941 1 97.81 398 ASN B O 1
ATOM 7532 N N . ASP B 1 399 ? -12.141 23.938 7.25 1 97.81 399 ASP B N 1
ATOM 7533 C CA . ASP B 1 399 ? -13.102 23.922 8.344 1 97.81 399 ASP B CA 1
ATOM 7534 C C . ASP B 1 399 ? -12.445 24.344 9.656 1 97.81 399 ASP B C 1
ATOM 7536 O O . ASP B 1 399 ? -11.453 23.75 10.078 1 97.81 399 ASP B O 1
ATOM 7540 N N . PRO B 1 400 ? -13.023 25.344 10.359 1 96.94 400 PRO B N 1
ATOM 7541 C CA . PRO B 1 400 ? -12.406 25.812 11.602 1 96.94 400 PRO B CA 1
ATOM 7542 C C . PRO B 1 400 ? -12.453 24.781 12.711 1 96.94 400 PRO B C 1
ATOM 7544 O O . PRO B 1 400 ? -11.836 24.969 13.766 1 96.94 400 PRO B O 1
ATOM 7547 N N . ILE B 1 401 ? -13.148 23.641 12.484 1 96.62 401 ILE B N 1
ATOM 7548 C CA . ILE B 1 401 ? -13.141 22.531 13.438 1 96.62 401 ILE B CA 1
ATOM 7549 C C . ILE B 1 401 ? -11.812 21.781 13.352 1 96.62 401 ILE B C 1
ATOM 7551 O O . ILE B 1 401 ? -11.422 21.078 14.281 1 96.62 401 ILE B O 1
ATOM 7555 N N . PHE B 1 402 ? -11.102 21.938 12.258 1 98.19 402 PHE B N 1
ATOM 7556 C CA . PHE B 1 402 ? -9.883 21.203 11.945 1 98.19 402 PHE B CA 1
ATOM 7557 C C . PHE B 1 402 ? -8.805 21.469 12.992 1 98.19 402 PHE B C 1
ATOM 7559 O O . PHE B 1 402 ? -8.25 20.531 13.562 1 98.19 402 PHE B O 1
ATOM 7566 N N . PRO B 1 403 ? -8.461 22.703 13.328 1 98.06 403 PRO B N 1
ATOM 7567 C CA . PRO B 1 403 ? -7.418 22.922 14.328 1 98.06 403 PRO B CA 1
ATOM 7568 C C . PRO B 1 403 ? -7.797 22.375 15.703 1 98.06 403 PRO B C 1
ATOM 7570 O O . PRO B 1 403 ? -6.934 21.906 16.453 1 98.06 403 PRO B O 1
ATOM 7573 N N . LEU B 1 404 ? -9.07 22.453 16.094 1 98 404 LEU B N 1
ATOM 7574 C CA . LEU B 1 404 ? -9.508 21.922 17.375 1 98 404 LEU B CA 1
ATOM 7575 C C . LEU B 1 404 ? -9.344 20.406 17.406 1 98 404 LEU B C 1
ATOM 7577 O O . LEU B 1 404 ? -8.914 19.859 18.422 1 98 404 LEU B O 1
ATOM 7581 N N . HIS B 1 405 ? -9.711 19.797 16.312 1 97.81 405 HIS B N 1
ATOM 7582 C CA . HIS B 1 405 ? -9.539 18.359 16.156 1 97.81 405 HIS B CA 1
ATOM 7583 C C . HIS B 1 405 ? -8.07 17.969 16.281 1 97.81 405 HIS B C 1
ATOM 7585 O O . HIS B 1 405 ? -7.738 17.047 17.031 1 97.81 405 HIS B O 1
ATOM 7591 N N . HIS B 1 406 ? -7.203 18.641 15.617 1 98.75 406 HIS B N 1
ATOM 7592 C CA . HIS B 1 406 ? -5.801 18.25 15.586 1 98.75 406 HIS B CA 1
ATOM 7593 C C . HIS B 1 406 ? -5.09 18.656 16.875 1 98.75 406 HIS B C 1
ATOM 7595 O O . HIS B 1 406 ? -4.055 18.094 17.219 1 98.75 406 HIS B O 1
ATOM 7601 N N . SER B 1 407 ? -5.621 19.672 17.547 1 98.69 407 SER B N 1
ATOM 7602 C CA . SER B 1 407 ? -5.125 19.938 18.906 1 98.69 407 SER B CA 1
ATOM 7603 C C . SER B 1 407 ? -5.414 18.766 19.844 1 98.69 407 SER B C 1
ATOM 7605 O O . SER B 1 407 ? -4.578 18.422 20.672 1 98.69 407 SER B O 1
ATOM 7607 N N . PHE B 1 408 ? -6.598 18.172 19.703 1 98.5 408 PHE B N 1
ATOM 7608 C CA . PHE B 1 408 ? -6.93 17.016 20.531 1 98.5 408 PHE B CA 1
ATOM 7609 C C . PHE B 1 408 ? -6.062 15.82 20.141 1 98.5 408 PHE B C 1
ATOM 7611 O O . PHE B 1 408 ? -5.605 15.078 21.016 1 98.5 408 PHE B O 1
ATOM 7618 N N . VAL B 1 409 ? -5.852 15.594 18.875 1 98.81 409 VAL B N 1
ATOM 7619 C CA . VAL B 1 409 ? -4.98 14.523 18.406 1 98.81 409 VAL B CA 1
ATOM 7620 C C . VAL B 1 409 ? -3.574 14.719 18.969 1 98.81 409 VAL B C 1
ATOM 7622 O O . VAL B 1 409 ? -2.947 13.766 19.422 1 98.81 409 VAL B O 1
ATOM 7625 N N . ASP B 1 410 ? -3.082 15.969 18.938 1 98.81 410 ASP B N 1
ATOM 7626 C CA . ASP B 1 410 ? -1.787 16.297 19.516 1 98.81 410 ASP B CA 1
ATOM 7627 C C . ASP B 1 410 ? -1.777 16 21.016 1 98.81 410 ASP B C 1
ATOM 7629 O O . ASP B 1 410 ? -0.761 15.57 21.562 1 98.81 410 ASP B O 1
ATOM 7633 N N . ARG B 1 411 ? -2.869 16.25 21.703 1 98.81 411 ARG B N 1
ATOM 7634 C CA . ARG B 1 411 ? -2.996 15.945 23.125 1 98.81 411 ARG B CA 1
ATOM 7635 C C . ARG B 1 411 ? -2.795 14.453 23.391 1 98.81 411 ARG B C 1
ATOM 7637 O O . ARG B 1 411 ? -2.104 14.07 24.328 1 98.81 411 ARG B O 1
ATOM 7644 N N . ILE B 1 412 ? -3.395 13.648 22.594 1 98.69 412 ILE B N 1
ATOM 7645 C CA . ILE B 1 412 ? -3.244 12.203 22.734 1 98.69 412 ILE B CA 1
ATOM 7646 C C . ILE B 1 412 ? -1.786 11.812 22.5 1 98.69 412 ILE B C 1
ATOM 7648 O O . ILE B 1 412 ? -1.229 11.008 23.25 1 98.69 412 ILE B O 1
ATOM 7652 N N . TYR B 1 413 ? -1.198 12.398 21.531 1 98.81 413 TYR B N 1
ATOM 7653 C CA . TYR B 1 413 ? 0.216 12.18 21.234 1 98.81 413 TYR B CA 1
ATOM 7654 C C . TYR B 1 413 ? 1.082 12.602 22.422 1 98.81 413 TYR B C 1
ATOM 7656 O O . TYR B 1 413 ? 2.014 11.891 22.797 1 98.81 413 TYR B O 1
ATOM 7664 N N . GLU B 1 414 ? 0.782 13.734 23 1 98.69 414 GLU B N 1
ATOM 7665 C CA . GLU B 1 414 ? 1.499 14.219 24.188 1 98.69 414 GLU B CA 1
ATOM 7666 C C . GLU B 1 414 ? 1.388 13.227 25.344 1 98.69 414 GLU B C 1
ATOM 7668 O O . GLU B 1 414 ? 2.369 12.977 26.047 1 98.69 414 GLU B O 1
ATOM 7673 N N . LYS B 1 415 ? 0.201 12.727 25.547 1 98.56 415 LYS B N 1
ATOM 7674 C CA . LYS B 1 415 ? 0.015 11.719 26.594 1 98.56 415 LYS B CA 1
ATOM 7675 C C . LYS B 1 415 ? 0.935 10.523 26.375 1 98.56 415 LYS B C 1
ATOM 7677 O O . LYS B 1 415 ? 1.549 10.023 27.312 1 98.56 415 LYS B O 1
ATOM 7682 N N . TRP B 1 416 ? 1.034 10.07 25.172 1 98.62 416 TRP B N 1
ATOM 7683 C CA . TRP B 1 416 ? 1.888 8.938 24.844 1 98.62 416 TRP B CA 1
ATOM 7684 C C . TRP B 1 416 ? 3.35 9.25 25.141 1 98.62 416 TRP B C 1
ATOM 7686 O O . TRP B 1 416 ? 4.055 8.438 25.75 1 98.62 416 TRP B O 1
ATOM 7696 N N . LEU B 1 417 ? 3.82 10.438 24.703 1 98.69 417 LEU B N 1
ATOM 7697 C CA . LEU B 1 417 ? 5.199 10.859 24.922 1 98.69 417 LEU B CA 1
ATOM 7698 C C . LEU B 1 417 ? 5.543 10.828 26.406 1 98.69 417 LEU B C 1
ATOM 7700 O O . LEU B 1 417 ? 6.602 10.328 26.797 1 98.69 417 LEU B O 1
ATOM 7704 N N . ARG B 1 418 ? 4.656 11.305 27.172 1 98.12 418 ARG B N 1
ATOM 7705 C CA . ARG B 1 418 ? 4.891 11.383 28.609 1 98.12 418 ARG B CA 1
ATOM 7706 C C . ARG B 1 418 ? 4.805 10 29.25 1 98.12 418 ARG B C 1
ATOM 7708 O O . ARG B 1 418 ? 5.652 9.641 30.062 1 98.12 418 ARG B O 1
ATOM 7715 N N . LYS B 1 419 ? 3.826 9.258 28.875 1 97.12 419 LYS B N 1
ATOM 7716 C CA . LYS B 1 419 ? 3.588 7.941 29.453 1 97.12 419 LYS B CA 1
ATOM 7717 C C . LYS B 1 419 ? 4.793 7.027 29.266 1 97.12 419 LYS B C 1
ATOM 7719 O O . LYS B 1 419 ? 5.219 6.344 30.203 1 97.12 419 LYS B O 1
ATOM 7724 N N . PHE B 1 420 ? 5.383 7.066 28.094 1 97.56 420 PHE B N 1
ATOM 7725 C CA . PHE B 1 420 ? 6.414 6.086 27.781 1 97.56 420 PHE B CA 1
ATOM 7726 C C . PHE B 1 420 ? 7.793 6.73 27.797 1 97.56 420 PHE B C 1
ATOM 7728 O O . PHE B 1 420 ? 8.805 6.055 27.578 1 97.56 420 PHE B O 1
ATOM 7735 N N . LYS B 1 421 ? 7.914 8.055 28.031 1 97.44 421 LYS B N 1
ATOM 7736 C CA . LYS B 1 421 ? 9.164 8.789 28.156 1 97.44 421 LYS B CA 1
ATOM 7737 C C . LYS B 1 421 ? 10.086 8.531 26.969 1 97.44 421 LYS B C 1
ATOM 7739 O O . LYS B 1 421 ? 11.266 8.203 27.156 1 97.44 421 LYS B O 1
ATOM 7744 N N . LYS B 1 422 ? 9.523 8.594 25.781 1 96.94 422 LYS B N 1
ATOM 7745 C CA . LYS B 1 422 ? 10.266 8.328 24.547 1 96.94 422 LYS B CA 1
ATOM 7746 C C . LYS B 1 422 ? 10.711 9.633 23.891 1 96.94 422 LYS B C 1
ATOM 7748 O O . LYS B 1 422 ? 10.172 10.703 24.188 1 96.94 422 LYS B O 1
ATOM 7753 N N . ASP B 1 423 ? 11.773 9.5 23.094 1 97.31 423 ASP B N 1
ATOM 7754 C CA . ASP B 1 423 ? 12.266 10.625 22.312 1 97.31 423 ASP B CA 1
ATOM 7755 C C . ASP B 1 423 ? 12.445 10.25 20.844 1 97.31 423 ASP B C 1
ATOM 7757 O O . ASP B 1 423 ? 11.906 9.234 20.391 1 97.31 423 ASP B O 1
ATOM 7761 N N . ALA B 1 424 ? 13.094 11.055 20.094 1 98.12 424 ALA B N 1
ATOM 7762 C CA . ALA B 1 424 ? 13.141 10.922 18.641 1 98.12 424 ALA B CA 1
ATOM 7763 C C . ALA B 1 424 ? 13.914 9.672 18.234 1 98.12 424 ALA B C 1
ATOM 7765 O O . ALA B 1 424 ? 13.938 9.312 17.047 1 98.12 424 ALA B O 1
ATOM 7766 N N . SER B 1 425 ? 14.547 8.984 19.203 1 97.69 425 SER B N 1
ATOM 7767 C CA . SER B 1 425 ? 15.297 7.773 18.875 1 97.69 425 SER B CA 1
ATOM 7768 C C . SER B 1 425 ? 14.391 6.684 18.328 1 97.69 425 SER B C 1
ATOM 7770 O O . SER B 1 425 ? 14.852 5.738 17.688 1 97.69 425 SER B O 1
ATOM 7772 N N . VAL B 1 426 ? 13.078 6.77 18.5 1 98 426 VAL B N 1
ATOM 7773 C CA . VAL B 1 426 ? 12.141 5.742 18.062 1 98 426 VAL B CA 1
ATOM 7774 C C . VAL B 1 426 ? 11.844 5.918 16.562 1 98 426 VAL B C 1
ATOM 7776 O O . VAL B 1 426 ? 11.258 5.035 15.938 1 98 426 VAL B O 1
ATOM 7779 N N . LEU B 1 427 ? 12.227 7.043 15.945 1 98.5 427 LEU B N 1
ATOM 7780 C CA . LEU B 1 427 ? 11.938 7.316 14.547 1 98.5 427 LEU B CA 1
ATOM 7781 C C . LEU B 1 427 ? 12.922 6.59 13.633 1 98.5 427 LEU B C 1
ATOM 7783 O O . LEU B 1 427 ? 14.125 6.566 13.906 1 98.5 427 LEU B O 1
ATOM 7787 N N . SER B 1 428 ? 12.398 6.031 12.617 1 98 428 SER B N 1
ATOM 7788 C CA . SER B 1 428 ? 13.266 5.418 11.617 1 98 428 SER B CA 1
ATOM 7789 C C . SER B 1 428 ? 14.023 6.469 10.82 1 98 428 SER B C 1
ATOM 7791 O O . SER B 1 428 ? 13.477 7.523 10.492 1 98 428 SER B O 1
ATOM 7793 N N . LYS B 1 429 ? 15.227 6.164 10.5 1 97.31 429 LYS B N 1
ATOM 7794 C CA . LYS B 1 429 ? 16.078 7.082 9.742 1 97.31 429 LYS B CA 1
ATOM 7795 C C . LYS B 1 429 ? 15.891 6.891 8.242 1 97.31 429 LYS B C 1
ATOM 7797 O O . LYS B 1 429 ? 16 7.848 7.473 1 97.31 429 LYS B O 1
ATOM 7802 N N . PHE B 1 430 ? 15.562 5.621 7.844 1 96 430 PHE B N 1
ATOM 7803 C CA . PHE B 1 430 ? 15.695 5.363 6.414 1 96 430 PHE B CA 1
ATOM 7804 C C . PHE B 1 430 ? 14.5 4.578 5.891 1 96 430 PHE B C 1
ATOM 7806 O O . PHE B 1 430 ? 14.359 4.387 4.68 1 96 430 PHE B O 1
ATOM 7813 N N . ASN B 1 431 ? 13.57 4.176 6.707 1 96.38 431 ASN B N 1
ATOM 7814 C CA . ASN B 1 431 ? 12.625 3.152 6.266 1 96.38 431 ASN B CA 1
ATOM 7815 C C . ASN B 1 431 ? 11.195 3.676 6.258 1 96.38 431 ASN B C 1
ATOM 7817 O O . ASN B 1 431 ? 10.242 2.904 6.105 1 96.38 431 ASN B O 1
ATOM 7821 N N . ALA B 1 432 ? 11.016 5.004 6.477 1 97.19 432 ALA B N 1
ATOM 7822 C CA . ALA B 1 432 ? 9.695 5.621 6.367 1 97.19 432 ALA B CA 1
ATOM 7823 C C . ALA B 1 432 ? 9.5 6.254 4.996 1 97.19 432 ALA B C 1
ATOM 7825 O O . ALA B 1 432 ? 10.461 6.434 4.242 1 97.19 432 ALA B O 1
ATOM 7826 N N . PRO B 1 433 ? 8.258 6.504 4.605 1 96 433 PRO B N 1
ATOM 7827 C CA . PRO B 1 433 ? 8.008 7.195 3.342 1 96 433 PRO B CA 1
ATOM 7828 C C . PRO B 1 433 ? 8.695 8.555 3.266 1 96 433 PRO B C 1
ATOM 7830 O O . PRO B 1 433 ? 9.055 9.133 4.297 1 96 433 PRO B O 1
ATOM 7833 N N . ILE B 1 434 ? 8.828 9.07 2.07 1 95.06 434 ILE B N 1
ATOM 7834 C CA . ILE B 1 434 ? 9.492 10.344 1.82 1 95.06 434 ILE B CA 1
ATOM 7835 C C . ILE B 1 434 ? 8.844 11.438 2.672 1 95.06 434 ILE B C 1
ATOM 7837 O O . ILE B 1 434 ? 7.617 11.539 2.736 1 95.06 434 ILE B O 1
ATOM 7841 N N . GLY B 1 435 ? 9.641 12.172 3.352 1 95.75 435 GLY B N 1
ATOM 7842 C CA . GLY B 1 435 ? 9.164 13.297 4.141 1 95.75 435 GLY B CA 1
ATOM 7843 C C . GLY B 1 435 ? 8.828 12.914 5.57 1 95.75 435 GLY B C 1
ATOM 7844 O O . GLY B 1 435 ? 8.422 13.773 6.363 1 95.75 435 GLY B O 1
ATOM 7845 N N . HIS B 1 436 ? 9.047 11.617 5.934 1 97.75 436 HIS B N 1
ATOM 7846 C CA . HIS B 1 436 ? 8.617 11.18 7.258 1 97.75 436 HIS B CA 1
ATOM 7847 C C . HIS B 1 436 ? 9.797 10.656 8.07 1 97.75 436 HIS B C 1
ATOM 7849 O O . HIS B 1 436 ? 9.664 10.398 9.273 1 97.75 436 HIS B O 1
ATOM 7855 N N . ASN B 1 437 ? 10.953 10.477 7.453 1 97.94 437 ASN B N 1
ATOM 7856 C CA . ASN B 1 437 ? 12.094 9.922 8.172 1 97.94 437 ASN B CA 1
ATOM 7857 C C . ASN B 1 437 ? 12.609 10.898 9.234 1 97.94 437 ASN B C 1
ATOM 7859 O O . ASN B 1 437 ? 12.336 12.094 9.172 1 97.94 437 ASN B O 1
ATOM 7863 N N . LYS B 1 438 ? 13.383 10.406 10.172 1 98.06 438 LYS B N 1
ATOM 7864 C CA . LYS B 1 438 ? 13.844 11.117 11.359 1 98.06 438 LYS B CA 1
ATOM 7865 C C . LYS B 1 438 ? 14.461 12.469 10.992 1 98.06 438 LYS B C 1
ATOM 7867 O O . LYS B 1 438 ? 14.148 13.484 11.609 1 98.06 438 LYS B O 1
ATOM 7872 N N . HIS B 1 439 ? 15.203 12.508 9.906 1 97.31 439 HIS B N 1
ATOM 7873 C CA . HIS B 1 439 ? 15.961 13.703 9.57 1 97.31 439 HIS B CA 1
ATOM 7874 C C . HIS B 1 439 ? 15.336 14.445 8.398 1 97.31 439 HIS B C 1
ATOM 7876 O O . HIS B 1 439 ? 15.906 15.43 7.902 1 97.31 439 HIS B O 1
ATOM 7882 N N . ASP B 1 440 ? 14.203 13.969 7.922 1 96.94 440 ASP B N 1
ATOM 7883 C CA . ASP B 1 440 ? 13.508 14.695 6.863 1 96.94 440 ASP B CA 1
ATOM 7884 C C . ASP B 1 440 ? 12.969 16.031 7.379 1 96.94 440 ASP B C 1
ATOM 7886 O O . ASP B 1 440 ? 12.547 16.125 8.531 1 96.94 440 ASP B O 1
ATOM 7890 N N . VAL B 1 441 ? 12.969 17 6.504 1 96.5 441 VAL B N 1
ATOM 7891 C CA . VAL B 1 441 ? 12.336 18.266 6.852 1 96.5 441 VAL B CA 1
ATOM 7892 C C . VAL B 1 441 ? 10.82 18.141 6.715 1 96.5 441 VAL B C 1
ATOM 7894 O O . VAL B 1 441 ? 10.328 17.328 5.934 1 96.5 441 VAL B O 1
ATOM 7897 N N . ILE B 1 442 ? 10.109 18.938 7.449 1 97.5 442 ILE B N 1
ATOM 7898 C CA . ILE B 1 442 ? 8.648 18.938 7.422 1 97.5 442 ILE B CA 1
ATOM 7899 C C . ILE B 1 442 ? 8.148 19.859 6.32 1 97.5 442 ILE B C 1
ATOM 7901 O O . ILE B 1 442 ? 8.172 21.078 6.469 1 97.5 442 ILE B O 1
ATOM 7905 N N . VAL B 1 443 ? 7.746 19.328 5.23 1 96 443 VAL B N 1
ATOM 7906 C CA . VAL B 1 443 ? 7.301 20.031 4.031 1 96 443 VAL B CA 1
ATOM 7907 C C . VAL B 1 443 ? 5.848 20.469 4.199 1 96 443 VAL B C 1
ATOM 7909 O O . VAL B 1 443 ? 5.004 19.688 4.652 1 96 443 VAL B O 1
ATOM 7912 N N . PRO B 1 444 ? 5.469 21.625 3.867 1 96.12 444 PRO B N 1
ATOM 7913 C CA . PRO B 1 444 ? 6.258 22.766 3.389 1 96.12 444 PRO B CA 1
ATOM 7914 C C . PRO B 1 444 ? 6.336 23.891 4.406 1 96.12 444 PRO B C 1
ATOM 7916 O O . PRO B 1 444 ? 6.199 25.062 4.043 1 96.12 444 PRO B O 1
ATOM 7919 N N . LEU B 1 445 ? 6.535 23.5 5.641 1 96.88 445 LEU B N 1
ATOM 7920 C CA . LEU B 1 445 ? 6.496 24.484 6.719 1 96.88 445 LEU B CA 1
ATOM 7921 C C . LEU B 1 445 ? 7.844 25.188 6.871 1 96.88 445 LEU B C 1
ATOM 7923 O O . LEU B 1 445 ? 8.812 24.578 7.332 1 96.88 445 LEU B O 1
ATOM 7927 N N . PHE B 1 446 ? 7.91 26.469 6.43 1 95.19 446 PHE B N 1
ATOM 7928 C CA . PHE B 1 446 ? 9.117 27.297 6.441 1 95.19 446 PHE B CA 1
ATOM 7929 C C . PHE B 1 446 ? 9.078 28.281 7.598 1 95.19 446 PHE B C 1
ATOM 7931 O O . PHE B 1 446 ? 8.055 28.922 7.844 1 95.19 446 PHE B O 1
ATOM 7938 N N . PRO B 1 447 ? 10.148 28.484 8.406 1 94.75 447 PRO B N 1
ATOM 7939 C CA . PRO B 1 447 ? 11.484 27.922 8.227 1 94.75 447 PRO B CA 1
ATOM 7940 C C . PRO B 1 447 ? 11.539 26.422 8.5 1 94.75 447 PRO B C 1
ATOM 7942 O O . PRO B 1 447 ? 10.609 25.875 9.086 1 94.75 447 PRO B O 1
ATOM 7945 N N . VAL B 1 448 ? 12.594 25.781 8.141 1 95.25 448 VAL B N 1
ATOM 7946 C CA . VAL B 1 448 ? 12.625 24.328 8.07 1 95.25 448 VAL B CA 1
ATOM 7947 C C . VAL B 1 448 ? 12.844 23.75 9.469 1 95.25 448 VAL B C 1
ATOM 7949 O O . VAL B 1 448 ? 13.641 24.266 10.242 1 95.25 448 VAL B O 1
ATOM 7952 N N . TYR B 1 449 ? 12.086 22.766 9.859 1 96.94 449 TYR B N 1
ATOM 7953 C CA . TYR B 1 449 ? 12.266 21.875 10.992 1 96.94 449 TYR B CA 1
ATOM 7954 C C . TYR B 1 449 ? 12.297 20.422 10.539 1 96.94 449 TYR B C 1
ATOM 7956 O O . TYR B 1 449 ? 11.672 20.062 9.539 1 96.94 449 TYR B O 1
ATOM 7964 N N . THR B 1 450 ? 13.047 19.594 11.219 1 97.38 450 THR B N 1
ATOM 7965 C CA . THR B 1 450 ? 13.016 18.156 10.984 1 97.38 450 THR B CA 1
ATOM 7966 C C . THR B 1 450 ? 12.039 17.469 11.938 1 97.38 450 THR B C 1
ATOM 7968 O O . THR B 1 450 ? 11.633 18.047 12.938 1 97.38 450 THR B O 1
ATOM 7971 N N . HIS B 1 451 ? 11.688 16.234 11.609 1 98.56 451 HIS B N 1
ATOM 7972 C CA . HIS B 1 451 ? 10.836 15.453 12.508 1 98.56 451 HIS B CA 1
ATOM 7973 C C . HIS B 1 451 ? 11.531 15.195 13.836 1 98.56 451 HIS B C 1
ATOM 7975 O O . HIS B 1 451 ? 10.891 15.188 14.891 1 98.56 451 HIS B O 1
ATOM 7981 N N . GLN B 1 452 ? 12.828 15.023 13.828 1 98.25 452 GLN B N 1
ATOM 7982 C CA . GLN B 1 452 ? 13.586 14.852 15.062 1 98.25 452 GLN B CA 1
ATOM 7983 C C . GLN B 1 452 ? 13.43 16.062 15.977 1 98.25 452 GLN B C 1
ATOM 7985 O O . GLN B 1 452 ? 13.219 15.922 17.188 1 98.25 452 GLN B O 1
ATOM 7990 N N . GLU B 1 453 ? 13.477 17.219 15.383 1 97.56 453 GLU B N 1
ATOM 7991 C CA . GLU B 1 453 ? 13.406 18.453 16.156 1 97.56 453 GLU B CA 1
ATOM 7992 C C . GLU B 1 453 ? 12.016 18.641 16.766 1 97.56 453 GLU B C 1
ATOM 7994 O O . GLU B 1 453 ? 11.875 19.25 17.828 1 97.56 453 GLU B O 1
ATOM 7999 N N . MET B 1 454 ? 11.016 18.078 16.125 1 98.5 454 MET B N 1
ATOM 8000 C CA . MET B 1 454 ? 9.641 18.328 16.547 1 98.5 454 MET B CA 1
ATOM 8001 C C . MET B 1 454 ? 9.125 17.172 17.406 1 98.5 454 MET B C 1
ATOM 8003 O O . MET B 1 454 ? 8.008 17.234 17.938 1 98.5 454 MET B O 1
ATOM 8007 N N . PHE B 1 455 ? 9.953 16.125 17.562 1 98.75 455 PHE B N 1
ATOM 8008 C CA . PHE B 1 455 ? 9.57 14.969 18.375 1 98.75 455 PHE B CA 1
ATOM 8009 C C . PHE B 1 455 ? 10.016 15.164 19.812 1 98.75 455 PHE B C 1
ATOM 8011 O O . PHE B 1 455 ? 10.922 14.469 20.297 1 98.75 455 PHE B O 1
ATOM 8018 N N . ARG B 1 456 ? 9.367 16.094 20.516 1 98.12 456 ARG B N 1
ATOM 8019 C CA . ARG B 1 456 ? 9.609 16.438 21.922 1 98.12 456 ARG B CA 1
ATOM 8020 C C . ARG B 1 456 ? 8.297 16.672 22.656 1 98.12 456 ARG B C 1
ATOM 8022 O O . ARG B 1 456 ? 7.234 16.75 22.047 1 98.12 456 ARG B O 1
ATOM 8029 N N . LYS B 1 457 ? 8.391 16.781 23.953 1 98.12 457 LYS B N 1
ATOM 8030 C CA . LYS B 1 457 ? 7.203 17.094 24.75 1 98.12 457 LYS B CA 1
ATOM 8031 C C . LYS B 1 457 ? 6.723 18.516 24.484 1 98.12 457 LYS B C 1
ATOM 8033 O O . LYS B 1 457 ? 7.52 19.391 24.141 1 98.12 457 LYS B O 1
ATOM 8038 N N . SER B 1 458 ? 5.469 18.719 24.672 1 98.19 458 SER B N 1
ATOM 8039 C CA . SER B 1 458 ? 4.82 19.984 24.375 1 98.19 458 SER B CA 1
ATOM 8040 C C . SER B 1 458 ? 5.438 21.125 25.172 1 98.19 458 SER B C 1
ATOM 8042 O O . SER B 1 458 ? 5.559 22.25 24.672 1 98.19 458 SER B O 1
ATOM 8044 N N . VAL B 1 459 ? 5.891 20.906 26.375 1 97.25 459 VAL B N 1
ATOM 8045 C CA . VAL B 1 459 ? 6.438 21.938 27.234 1 97.25 459 VAL B CA 1
ATOM 8046 C C . VAL B 1 459 ? 7.688 22.547 26.594 1 97.25 459 VAL B C 1
ATOM 8048 O O . VAL B 1 459 ? 7.973 23.734 26.781 1 97.25 459 VAL B O 1
ATOM 8051 N N . ASP B 1 460 ? 8.414 21.766 25.828 1 97.2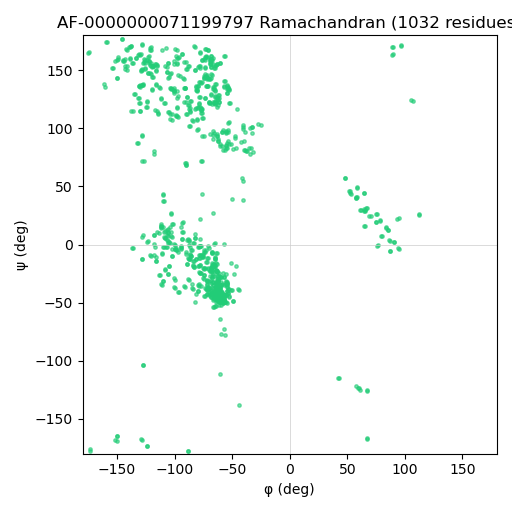5 460 ASP B N 1
ATOM 8052 C CA . ASP B 1 460 ? 9.617 22.234 25.156 1 97.25 460 ASP B CA 1
ATOM 8053 C C . ASP B 1 460 ? 9.273 23.266 24.078 1 97.25 460 ASP B C 1
ATOM 8055 O O . ASP B 1 460 ? 10.141 24.031 23.656 1 97.25 460 ASP B O 1
ATOM 8059 N N . PHE B 1 461 ? 8.031 23.297 23.641 1 98.31 461 PHE B N 1
ATOM 8060 C CA . PHE B 1 461 ? 7.578 24.25 22.641 1 98.31 461 PHE B CA 1
ATOM 8061 C C . PHE B 1 461 ? 6.73 25.344 23.266 1 98.31 461 PHE B C 1
ATOM 8063 O O . PHE B 1 461 ? 6.164 26.172 22.547 1 98.31 461 PHE B O 1
ATOM 8070 N N . GLY B 1 462 ? 6.57 25.281 24.562 1 98.06 462 GLY B N 1
ATOM 8071 C CA . GLY B 1 462 ? 5.953 26.391 25.281 1 98.06 462 GLY B CA 1
ATOM 8072 C C . GLY B 1 462 ? 4.461 26.203 25.484 1 98.06 462 GLY B C 1
ATOM 8073 O O . GLY B 1 462 ? 3.725 27.188 25.609 1 98.06 462 GLY B O 1
ATOM 8074 N N . TYR B 1 463 ? 3.928 25 25.453 1 98.31 463 TYR B N 1
ATOM 8075 C CA . TYR B 1 463 ? 2.523 24.797 25.781 1 98.31 463 TYR B CA 1
ATOM 8076 C C . TYR B 1 463 ? 2.324 23.469 26.5 1 98.31 463 TYR B C 1
ATOM 8078 O O . TYR B 1 463 ? 3.193 22.594 26.453 1 98.31 463 TYR B O 1
ATOM 8086 N N . GLU B 1 464 ? 1.215 23.375 27.234 1 97.81 464 GLU B N 1
ATOM 8087 C CA . GLU B 1 464 ? 0.754 22.172 27.922 1 97.81 464 GLU B CA 1
ATOM 8088 C C . GLU B 1 464 ? -0.755 22 27.781 1 97.81 464 GLU B C 1
ATOM 8090 O O . GLU B 1 464 ? -1.462 22.953 27.422 1 97.81 464 GLU B O 1
ATOM 8095 N N . TYR B 1 465 ? -1.155 20.812 27.984 1 98.06 465 TYR B N 1
ATOM 8096 C CA . TYR B 1 465 ? -2.588 20.562 28.078 1 98.06 465 TYR B CA 1
ATOM 8097 C C . TYR B 1 465 ? -3.045 20.5 29.531 1 98.06 465 TYR B C 1
ATOM 8099 O O . TYR B 1 465 ? -2.467 19.781 30.344 1 98.06 465 TYR B O 1
ATOM 8107 N N . GLU B 1 466 ? -3.992 21.25 29.859 1 94.44 466 GLU B N 1
ATOM 8108 C CA . GLU B 1 466 ? -4.406 21.547 31.234 1 94.44 466 GLU B CA 1
ATOM 8109 C C . GLU B 1 466 ? -4.676 20.25 32 1 94.44 466 GLU B C 1
ATOM 8111 O O . GLU B 1 466 ? -4.379 20.172 33.188 1 94.44 466 GLU B O 1
ATOM 8116 N N . ASP B 1 467 ? -5.133 19.25 31.469 1 93.38 467 ASP B N 1
ATOM 8117 C CA . ASP B 1 467 ? -5.609 18.094 32.219 1 93.38 467 ASP B CA 1
ATOM 8118 C C . ASP B 1 467 ? -4.699 16.875 32 1 93.38 467 ASP B C 1
ATOM 8120 O O . ASP B 1 467 ? -5.102 15.742 32.25 1 93.38 467 ASP B O 1
ATOM 8124 N N . VAL B 1 468 ? -3.484 17.125 31.453 1 97.5 468 VAL B N 1
ATOM 8125 C CA . VAL B 1 468 ? -2.535 16.031 31.234 1 97.5 468 VAL B CA 1
ATOM 8126 C C . VAL B 1 468 ? -1.368 16.172 32.219 1 97.5 468 VAL B C 1
ATOM 8128 O O . VAL B 1 468 ? -0.677 17.188 32.219 1 97.5 468 VAL B O 1
ATOM 8131 N N . ASP B 1 469 ? -1.063 15.219 33.062 1 96.75 469 ASP B N 1
ATOM 8132 C CA . ASP B 1 469 ? 0.001 15.312 34.062 1 96.75 469 ASP B CA 1
ATOM 8133 C C . ASP B 1 469 ? 1.334 14.836 33.469 1 96.75 469 ASP B C 1
ATOM 8135 O O . ASP B 1 469 ? 1.438 14.562 32.281 1 96.75 469 ASP B O 1
ATOM 8139 N N . GLU B 1 470 ? 2.332 14.812 34.219 1 95.69 470 GLU B N 1
ATOM 8140 C CA . GLU B 1 470 ? 3.693 14.547 33.781 1 95.69 470 GLU B CA 1
ATOM 8141 C C . GLU B 1 470 ? 3.84 13.102 33.281 1 95.69 470 GLU B C 1
ATOM 8143 O O . GLU B 1 470 ? 4.762 12.789 32.531 1 95.69 470 GLU B O 1
ATOM 8148 N N . ASN B 1 471 ? 2.879 12.211 33.688 1 95.56 471 ASN B N 1
ATOM 8149 C CA . ASN B 1 471 ? 2.93 10.805 33.312 1 95.56 471 ASN B CA 1
ATOM 8150 C C . ASN B 1 471 ? 1.954 10.492 32.188 1 95.56 471 ASN B C 1
ATOM 8152 O O . ASN B 1 471 ? 1.767 9.336 31.812 1 95.56 471 ASN B O 1
ATOM 8156 N N . GLY B 1 472 ? 1.315 11.539 31.625 1 96.62 472 GLY B N 1
ATOM 8157 C CA . GLY B 1 472 ? 0.418 11.375 30.484 1 96.62 472 GLY B CA 1
ATOM 8158 C C . GLY B 1 472 ? -0.987 10.977 30.891 1 96.62 472 GLY B C 1
ATOM 8159 O O . GLY B 1 472 ? -1.769 10.508 30.062 1 96.62 472 GLY B O 1
ATOM 8160 N N . ASN B 1 473 ? -1.308 11.125 32.156 1 95.31 473 ASN B N 1
ATOM 8161 C CA . ASN B 1 473 ? -2.629 10.734 32.625 1 95.31 473 ASN B CA 1
ATOM 8162 C C . ASN B 1 473 ? -3.582 11.922 32.688 1 95.31 473 ASN B C 1
ATOM 8164 O O . ASN B 1 473 ? -3.154 13.062 32.875 1 95.31 473 ASN B O 1
ATOM 8168 N N . SER B 1 474 ? -4.816 11.641 32.406 1 94.56 474 SER B N 1
ATOM 8169 C CA . SER B 1 474 ? -5.93 12.57 32.531 1 94.56 474 SER B CA 1
ATOM 8170 C C . SER B 1 474 ? -7.051 11.969 33.375 1 94.56 474 SER B C 1
ATOM 8172 O O . SER B 1 474 ? -7.121 10.75 33.531 1 94.56 474 SER B O 1
ATOM 8174 N N . PRO B 1 475 ? -7.902 12.773 33.969 1 87.81 475 PRO B N 1
ATOM 8175 C CA . PRO B 1 475 ? -8.961 12.281 34.844 1 87.81 475 PRO B CA 1
ATOM 8176 C C . PRO B 1 475 ? -9.859 11.242 34.156 1 87.81 475 PRO B C 1
ATOM 8178 O O . PRO B 1 475 ? -10.406 10.367 34.844 1 87.81 475 PRO B O 1
ATOM 8181 N N . GLU B 1 476 ? -9.945 11.289 32.875 1 84.56 476 GLU B N 1
ATOM 8182 C CA . GLU B 1 476 ? -10.867 10.406 32.188 1 84.56 476 GLU B CA 1
ATOM 8183 C C . GLU B 1 476 ? -10.227 9.055 31.891 1 84.56 476 GLU B C 1
ATOM 8185 O O . GLU B 1 476 ? -10.898 8.125 31.422 1 84.56 476 GLU B O 1
ATOM 8190 N N . ASP B 1 477 ? -8.953 8.984 32.125 1 89 477 ASP B N 1
ATOM 8191 C CA . ASP B 1 477 ? -8.258 7.738 31.812 1 89 477 ASP B CA 1
ATOM 8192 C C . ASP B 1 477 ? -8.766 6.59 32.688 1 89 477 ASP B C 1
ATOM 8194 O O . ASP B 1 477 ? -9.016 6.77 33.875 1 89 477 ASP B O 1
ATOM 8198 N N . LYS B 1 478 ? -9.086 5.398 32.125 1 74.56 478 LYS B N 1
ATOM 8199 C CA . LYS B 1 478 ? -9.57 4.203 32.812 1 74.56 478 LYS B CA 1
ATOM 8200 C C . LYS B 1 478 ? -8.438 3.217 33.062 1 74.56 478 LYS B C 1
ATOM 8202 O O . LYS B 1 478 ? -7.391 3.281 32.406 1 74.56 478 LYS B O 1
ATOM 8207 N N . SER B 1 479 ? -8.797 2.34 34 1 75.25 479 SER B N 1
ATOM 8208 C CA . SER B 1 479 ? -7.855 1.262 34.312 1 75.25 479 SER B CA 1
ATOM 8209 C C . SER B 1 479 ? -7.645 0.371 33.062 1 75.25 479 SER B C 1
ATOM 8211 O O . SER B 1 479 ? -8.594 0.071 32.344 1 75.25 479 SER B O 1
ATOM 8213 N N . ASP B 1 480 ? -6.363 0.202 32.719 1 72.38 480 ASP B N 1
ATOM 8214 C CA . ASP B 1 480 ? -5.914 -0.487 31.516 1 72.38 480 ASP B CA 1
ATOM 8215 C C . ASP B 1 480 ? -5.766 -1.986 31.766 1 72.38 480 ASP B C 1
ATOM 8217 O O . ASP B 1 480 ? -5.176 -2.402 32.75 1 72.38 480 ASP B O 1
ATOM 8221 N N . ASP B 1 481 ? -6.609 -2.844 31.031 1 73.5 481 ASP B N 1
ATOM 8222 C CA . ASP B 1 481 ? -6.41 -4.285 31.172 1 73.5 481 ASP B CA 1
ATOM 8223 C C . ASP B 1 481 ? -5.117 -4.727 30.5 1 73.5 481 ASP B C 1
ATOM 8225 O O . ASP B 1 481 ? -4.758 -5.906 30.531 1 73.5 481 ASP B O 1
ATOM 8229 N N . GLY B 1 482 ? -4.473 -3.803 29.922 1 79.06 482 GLY B N 1
ATOM 8230 C CA . GLY B 1 482 ? -3.17 -4.066 29.328 1 79.06 482 GLY B CA 1
ATOM 8231 C C . GLY B 1 482 ? -3.246 -4.82 28.016 1 79.06 482 GLY B C 1
ATOM 8232 O O . GLY B 1 482 ? -2.225 -5.047 27.359 1 79.06 482 GLY B O 1
ATOM 8233 N N . SER B 1 483 ? -4.5 -5.195 27.531 1 86.62 483 SER B N 1
ATOM 8234 C CA . SER B 1 483 ? -4.645 -6 26.328 1 86.62 483 SER B CA 1
ATOM 8235 C C . SER B 1 483 ? -4.309 -5.188 25.078 1 86.62 483 SER B C 1
ATOM 8237 O O . SER B 1 483 ? -4.719 -4.035 24.953 1 86.62 483 SER B O 1
ATOM 8239 N N . LEU B 1 484 ? -3.592 -5.77 24.203 1 92.38 484 LEU B N 1
ATOM 8240 C CA . LEU B 1 484 ? -3.252 -5.133 22.938 1 92.38 484 LEU B CA 1
ATOM 8241 C C . LEU B 1 484 ? -4.105 -5.688 21.797 1 92.38 484 LEU B C 1
ATOM 8243 O O . LEU B 1 484 ? -3.672 -5.719 20.641 1 92.38 484 LEU B O 1
ATOM 8247 N N . GLY B 1 485 ? -5.312 -6.168 22.203 1 92.5 485 GLY B N 1
ATOM 8248 C CA . GLY B 1 485 ? -6.141 -6.82 21.188 1 92.5 485 GLY B CA 1
ATOM 8249 C C . GLY B 1 485 ? -5.555 -8.125 20.688 1 92.5 485 GLY B C 1
ATOM 8250 O O . GLY B 1 485 ? -5.223 -9.008 21.484 1 92.5 485 GLY B O 1
ATOM 8251 N N . ASP B 1 486 ? -5.402 -8.219 19.359 1 90.94 486 ASP B N 1
ATOM 8252 C CA . ASP B 1 486 ? -4.859 -9.438 18.766 1 90.94 486 ASP B CA 1
ATOM 8253 C C . ASP B 1 486 ? -3.352 -9.32 18.562 1 90.94 486 ASP B C 1
ATOM 8255 O O . ASP B 1 486 ? -2.707 -10.281 18.125 1 90.94 486 ASP B O 1
ATOM 8259 N N . CYS B 1 487 ? -2.861 -8.164 18.875 1 93.12 487 CYS B N 1
ATOM 8260 C CA . CYS B 1 487 ? -1.435 -7.941 18.688 1 93.12 487 CYS B CA 1
ATOM 8261 C C . CYS B 1 487 ? -0.613 -8.695 19.719 1 93.12 487 CYS B C 1
ATOM 8263 O O . CYS B 1 487 ? -1.039 -8.844 20.859 1 93.12 487 CYS B O 1
ATOM 8265 N N . PRO B 1 488 ? 0.553 -9.195 19.328 1 85.75 488 PRO B N 1
ATOM 8266 C CA . PRO B 1 488 ? 1.416 -9.875 20.297 1 85.75 488 PRO B CA 1
ATOM 8267 C C . PRO B 1 488 ? 2.006 -8.914 21.328 1 85.75 488 PRO B C 1
ATOM 8269 O O . PRO B 1 488 ? 2.234 -7.738 21.031 1 85.75 488 PRO B O 1
ATOM 8272 N N . VAL B 1 489 ? 2.072 -9.422 22.5 1 74.75 489 VAL B N 1
ATOM 8273 C CA . VAL B 1 489 ? 2.693 -8.641 23.562 1 74.75 489 VAL B CA 1
ATOM 8274 C C . VAL B 1 489 ? 4.211 -8.781 23.484 1 74.75 489 VAL B C 1
ATOM 8276 O O . VAL B 1 489 ? 4.734 -9.898 23.391 1 74.75 489 VAL B O 1
ATOM 8279 N N . PRO B 1 490 ? 4.863 -7.625 23.25 1 61.47 490 PRO B N 1
ATOM 8280 C CA . PRO B 1 490 ? 6.32 -7.734 23.203 1 61.47 490 PRO B CA 1
ATOM 8281 C C . PRO B 1 490 ? 6.902 -8.422 24.438 1 61.47 490 PRO B C 1
ATOM 8283 O O . PRO B 1 490 ? 6.375 -8.266 25.531 1 61.47 490 PRO B O 1
ATOM 8286 N N . TYR B 1 491 ? 7.551 -9.414 24.203 1 55.44 491 TYR B N 1
ATOM 8287 C CA . TYR B 1 491 ? 8.203 -10.094 25.312 1 55.44 491 TYR B CA 1
ATOM 8288 C C . TYR B 1 491 ? 9.078 -9.125 26.109 1 55.44 491 TYR B C 1
ATOM 8290 O O . TYR B 1 491 ? 9.938 -8.445 25.531 1 55.44 491 TYR B O 1
ATOM 8298 N N . ARG B 1 492 ? 8.5 -8.68 27.125 1 48.5 492 ARG B N 1
ATOM 8299 C CA . ARG B 1 492 ? 9.414 -7.969 28 1 48.5 492 ARG B CA 1
ATOM 8300 C C . ARG B 1 492 ? 10.438 -8.93 28.609 1 48.5 492 ARG B C 1
ATOM 8302 O O . ARG B 1 492 ? 10.07 -9.922 29.234 1 48.5 492 ARG B O 1
ATOM 8309 N N . LYS B 1 493 ? 11.594 -8.906 27.938 1 39.56 493 LYS B N 1
ATOM 8310 C CA . LYS B 1 493 ? 12.633 -9.664 28.625 1 39.56 493 LYS B CA 1
ATOM 8311 C C . LYS B 1 493 ? 12.602 -9.406 30.125 1 39.56 493 LYS B C 1
ATOM 8313 O O . LYS B 1 493 ? 12.68 -8.25 30.562 1 39.56 493 LYS B O 1
ATOM 8318 N N . SER B 1 494 ? 11.875 -10.117 30.859 1 37.16 494 SER B N 1
ATOM 8319 C CA . SER B 1 494 ? 12.102 -9.984 32.312 1 37.16 494 SER B CA 1
ATOM 8320 C C . SER B 1 494 ? 13.57 -9.703 32.594 1 37.16 494 SER B C 1
ATOM 8322 O O . SER B 1 494 ? 14.461 -10.406 32.094 1 37.16 494 SER B O 1
ATOM 8324 N N . SER B 1 495 ? 13.828 -8.492 32.844 1 33.41 495 SER B N 1
ATOM 8325 C CA . SER B 1 495 ? 15.133 -8.281 33.5 1 33.41 495 SER B CA 1
ATOM 8326 C C . SER B 1 495 ? 15.469 -9.406 34.469 1 33.41 495 SER B C 1
ATOM 8328 O O . SER B 1 495 ? 14.727 -9.656 35.406 1 33.41 495 SER B O 1
ATOM 8330 N N . ALA B 1 496 ? 15.984 -10.453 34.031 1 34.22 496 ALA B N 1
ATOM 8331 C CA . ALA B 1 496 ? 16.609 -11.359 35 1 34.22 496 ALA B CA 1
ATOM 8332 C C . ALA B 1 496 ? 17.109 -10.594 36.219 1 34.22 496 ALA B C 1
ATOM 8334 O O . ALA B 1 496 ? 17.766 -9.562 36.094 1 34.22 496 ALA B O 1
ATOM 8335 N N . SER B 1 497 ? 16.422 -10.664 37.312 1 32.19 497 SER B N 1
ATOM 8336 C CA . SER B 1 497 ? 17.047 -10.266 38.562 1 32.19 497 SER B CA 1
ATOM 8337 C C . SER B 1 497 ? 18.547 -10.617 38.594 1 32.19 497 SER B C 1
ATOM 8339 O O . SER B 1 497 ? 18.922 -11.727 38.219 1 32.19 497 SER B O 1
ATOM 8341 N N . GLY B 1 498 ? 19.391 -9.609 38.344 1 29.78 498 GLY B N 1
ATOM 8342 C CA . GLY B 1 498 ? 20.812 -9.719 38.594 1 29.78 498 GLY B CA 1
ATOM 8343 C C . GLY B 1 498 ? 21.125 -10.594 39.812 1 29.78 498 GLY B C 1
ATOM 8344 O O . GLY B 1 498 ? 20.75 -10.281 40.938 1 29.78 498 GLY B O 1
ATOM 8345 N N . VAL B 1 499 ? 21.172 -11.82 39.688 1 30.53 499 VAL B N 1
ATOM 8346 C CA . VAL B 1 499 ? 21.859 -12.555 40.75 1 30.53 499 VAL B CA 1
ATOM 8347 C C . VAL B 1 499 ? 23.109 -11.797 41.156 1 30.53 499 VAL B C 1
ATOM 8349 O O . VAL B 1 499 ? 23.953 -11.453 40.344 1 30.53 499 VAL B O 1
ATOM 8352 N N . PRO B 1 500 ? 22.984 -11.125 42.312 1 30.83 500 PRO B N 1
ATOM 8353 C CA . PRO B 1 500 ? 24.141 -10.398 42.875 1 30.83 500 PRO B CA 1
ATOM 8354 C C . PRO B 1 500 ? 25.453 -11.164 42.719 1 30.83 500 PRO B C 1
ATOM 8356 O O . PRO B 1 500 ? 25.547 -12.328 43.125 1 30.83 500 PRO B O 1
ATOM 8359 N N . GLY B 1 501 ? 26.016 -11.062 41.562 1 27.11 501 GLY B N 1
ATOM 8360 C CA . GLY B 1 501 ? 27.359 -11.609 41.469 1 27.11 501 GLY B CA 1
ATOM 8361 C C . GLY B 1 501 ? 28.188 -11.328 42.719 1 27.11 501 GLY B C 1
ATOM 8362 O O . GLY B 1 501 ? 28.25 -10.195 43.188 1 27.11 501 GLY B O 1
ATOM 8363 N N . MET B 1 502 ? 28.234 -12.297 43.594 1 26.81 502 MET B N 1
ATOM 8364 C CA . MET B 1 502 ? 29.141 -12.367 44.75 1 26.81 502 MET B CA 1
ATOM 8365 C C . MET B 1 502 ? 30.516 -11.805 44.406 1 26.81 502 MET B C 1
ATOM 8367 O O . MET B 1 502 ? 31.172 -12.273 43.469 1 26.81 502 MET B O 1
ATOM 8371 N N . ASP B 1 503 ? 30.625 -10.5 44.438 1 25.36 503 ASP B N 1
ATOM 8372 C CA . ASP B 1 503 ? 31.938 -9.852 44.531 1 25.36 503 ASP B CA 1
ATOM 8373 C C . ASP B 1 503 ? 32.844 -10.602 45.5 1 25.36 503 ASP B C 1
ATOM 8375 O O . ASP B 1 503 ? 32.719 -10.461 46.719 1 25.36 503 ASP B O 1
ATOM 8379 N N . LEU B 1 504 ? 33.031 -11.867 45.312 1 23.91 504 LEU B N 1
ATOM 8380 C CA . LEU B 1 504 ? 34.062 -12.539 46.125 1 23.91 504 LEU B CA 1
ATOM 8381 C C . LEU B 1 504 ? 35.344 -11.711 46.156 1 23.91 504 LEU B C 1
ATOM 8383 O O . LEU B 1 504 ? 35.812 -11.211 45.156 1 23.91 504 LEU B O 1
ATOM 8387 N N . SER B 1 505 ? 35.719 -11.242 47.375 1 25.25 505 SER B N 1
ATOM 8388 C CA . SER B 1 505 ? 36.75 -10.539 48.125 1 25.25 505 SER B CA 1
ATOM 8389 C C . SER B 1 505 ? 38.156 -10.992 47.719 1 25.25 505 SER B C 1
ATOM 8391 O O . SER B 1 505 ? 38.531 -12.133 47.969 1 25.25 505 SER B O 1
ATOM 8393 N N . TRP B 1 506 ? 38.406 -10.828 46.344 1 24.39 506 TRP B N 1
ATOM 8394 C CA . TRP B 1 506 ? 39.812 -11.109 46.125 1 24.39 506 TRP B CA 1
ATOM 8395 C C . TRP B 1 506 ? 40.688 -10.336 47.094 1 24.39 506 TRP B C 1
ATOM 8397 O O . TRP B 1 506 ? 41.031 -9.172 46.844 1 24.39 506 TRP B O 1
ATOM 8407 N N . LEU B 1 507 ? 40.219 -10.234 48.344 1 24.94 507 LEU B N 1
ATOM 8408 C CA . LEU B 1 507 ? 41.094 -9.68 49.375 1 24.94 507 LEU B CA 1
ATOM 8409 C C . LEU B 1 507 ? 42.469 -10.312 49.312 1 24.94 507 LEU B C 1
ATOM 8411 O O . LEU B 1 507 ? 43.344 -9.977 50.125 1 24.94 507 LEU B O 1
ATOM 8415 N N . LEU B 1 508 ? 42.5 -11.531 48.594 1 22.45 508 LEU B N 1
ATOM 8416 C CA . LEU B 1 508 ? 43.594 -12.25 49.219 1 22.45 508 LEU B CA 1
ATOM 8417 C C . LEU B 1 508 ? 44.906 -11.477 49.062 1 22.45 508 LEU B C 1
ATOM 8419 O O . LEU B 1 508 ? 45.688 -11.414 50 1 22.45 508 LEU B O 1
ATOM 8423 N N . MET B 1 509 ? 45.281 -11.367 47.812 1 24.06 509 MET B N 1
ATOM 8424 C CA . MET B 1 509 ? 46.688 -11.742 47.688 1 24.06 509 MET B CA 1
ATOM 8425 C C . MET B 1 509 ? 47.625 -10.586 48.062 1 24.06 509 MET B C 1
ATOM 8427 O O . MET B 1 509 ? 48.188 -9.938 47.188 1 24.06 509 MET B O 1
ATOM 8431 N N . SER B 1 510 ? 47.156 -9.516 48.594 1 24.62 510 SER B N 1
ATOM 8432 C CA . SER B 1 510 ? 48.125 -8.43 48.781 1 24.62 510 SER B CA 1
ATOM 8433 C C . SER B 1 510 ? 49.312 -8.875 49.625 1 24.62 510 SER B C 1
ATOM 8435 O O . SER B 1 510 ? 49.969 -8.055 50.25 1 24.62 510 SER B O 1
ATOM 8437 N N . ILE B 1 511 ? 49.312 -10.148 50.062 1 24.3 511 ILE B N 1
ATOM 8438 C CA . ILE B 1 511 ? 50.219 -10.273 51.188 1 24.3 511 ILE B CA 1
ATOM 8439 C C . ILE B 1 511 ? 51.625 -9.789 50.75 1 24.3 511 ILE B C 1
ATOM 8441 O O . ILE B 1 511 ? 52.25 -9.008 51.469 1 24.3 511 ILE B O 1
ATOM 8445 N N . PHE B 1 512 ? 52.312 -10.617 50.031 1 24.58 512 PHE B N 1
ATOM 8446 C CA . PHE B 1 512 ? 53.594 -11.031 50.562 1 24.58 512 PHE B CA 1
ATOM 8447 C C . PHE B 1 512 ? 54.656 -10 50.25 1 24.58 512 PHE B C 1
ATOM 8449 O O . PHE B 1 512 ? 55.656 -9.891 50.969 1 24.58 512 PHE B O 1
ATOM 8456 N N . LEU B 1 513 ? 54.75 -9.562 48.938 1 26.47 513 LEU B N 1
ATOM 8457 C CA . LEU B 1 513 ? 56.125 -9.555 48.531 1 26.47 513 LEU B CA 1
ATOM 8458 C C . LEU B 1 513 ? 56.875 -8.359 49.125 1 26.47 513 LEU B C 1
ATOM 8460 O O . LEU B 1 513 ? 56.719 -7.234 48.656 1 26.47 513 LEU B O 1
ATOM 8464 N N . PHE B 1 514 ? 56.625 -8.094 50.406 1 24.73 514 PHE B N 1
ATOM 8465 C CA . PHE B 1 514 ? 57.375 -7.027 51.094 1 24.73 514 PHE B CA 1
ATOM 8466 C C . PHE B 1 514 ? 58.875 -7.195 50.906 1 24.73 514 PHE B C 1
ATOM 8468 O O . PHE B 1 514 ? 59.656 -6.465 51.531 1 24.73 514 PHE B O 1
ATOM 8475 N N . GLN B 1 515 ? 59.281 -8.461 50.438 1 23.33 515 GLN B N 1
ATOM 8476 C CA . GLN B 1 515 ? 60.594 -8.664 51.031 1 23.33 515 GLN B CA 1
ATOM 8477 C C . GLN B 1 515 ? 61.562 -7.57 50.562 1 23.33 515 GLN B C 1
ATOM 8479 O O . GLN B 1 515 ? 62.25 -6.969 51.406 1 23.33 515 GLN B O 1
ATOM 8484 N N . TYR B 1 516 ? 62.531 -7.988 49.75 1 24.69 516 TYR B N 1
ATOM 8485 C CA . TYR B 1 516 ? 63.969 -7.977 49.875 1 24.69 516 TYR B CA 1
ATOM 8486 C C . TYR B 1 516 ? 64.562 -6.727 49.219 1 24.69 516 TYR B C 1
ATOM 8488 O O . TYR B 1 516 ? 65.062 -6.77 48.094 1 24.69 516 TYR B O 1
ATOM 8496 N N . GLY B 1 517 ? 63.781 -5.637 48.875 1 22.61 517 GLY B N 1
ATOM 8497 C CA . GLY B 1 517 ? 64.75 -4.711 48.25 1 22.61 517 GLY B CA 1
ATOM 8498 C C . GLY B 1 517 ? 65.875 -4.312 49.156 1 22.61 517 GLY B C 1
ATOM 8499 O O . GLY B 1 517 ? 65.688 -3.725 50.219 1 22.61 517 GLY B O 1
ATOM 8500 N N . GLN B 1 518 ? 66.938 -5.188 49.188 1 21.78 518 GLN B N 1
ATOM 8501 C CA . GLN B 1 518 ? 68.25 -4.629 49.344 1 21.78 518 GLN B CA 1
ATOM 8502 C C . GLN B 1 518 ? 68.562 -3.617 48.219 1 21.78 518 GLN B C 1
ATOM 8504 O O . GLN B 1 518 ? 68.25 -3.854 47.062 1 21.78 518 GLN B O 1
#